Protein AF-A0A449B5V3-F1 (afdb_monomer)

Foldseek 3Di:
DDDPPPQWDQDQPPPDDDDDTATETDGPDPPDDQDPVNVCVVCVPFKDWAFQDLEAQLLGDDPVRIDIGGNHPYPQKDKDKDWDNQLVCCVVCVVVVDDSLRQLVLSLQQWTKMKIWIWGDDPPDIDIDIDIDIYHRYDHLVRLQVPQDQDDDDDDPPCVDDDFDFDDCPPDDDQDQFPGFTDCVPPPQDPDQFKGWDWPDTHQQQQKTWIWIWGASHPSCNVPRIDTHDDPDTDIGHDPFRHDFVVSVVVPPFKDKDKDFQQCQQPVCNPHDQAAAQQVVQDQVSRLRGIWIAFIQGPVFRDGHGDDPVRTRQFFPFFPDWDGDRQQQKIKTWTWTFTFDPPDDDGDDVPDDDDTDTDIDTDIDIDHNHHNNPPPPPPVPPVPPFPPQEDADDDPLVLQVVVQVVFAAAAPPVQKDFPPQFDQQQAAPCLCLWQAQCVVTIDGRLVVVLVVSCVVVVVCNVQSVQWDKDWPSQAFDQAQQANQKIWTWIWTWGAQDVVLQWIAIFIGTHIDGNGRPNPDDVVNVVQVVLLVVLVVVCVVVPKDWDADAQSLCCSLPVVPFQQLGAQVSQCSGTPTDDDPVSVVSQVVCCVPFNKDKDWGFQDKAADLDAQKIKTKIKIKIAGCPVVLVVVLVVVCVVPVPDDDDPVRSCVVCQQAGSGMHIDIDIDMDRCPPHSCRVVVRQSNVLVQKDKAFASADLQQAFCVPDDCVRIHIHDHPQFPHKHFPDKDRPGRFKIKTWMWTAGPPPRRIDIHIHIDGPADFFDFAFPVLCSQQSQAFEEAAAQQECVCQVLDDPVSCVSRVHQWYKYQQQHFYHHDADPRFHRFKRFQFMWIHGDFFGFTWDRAWWWKAWKKAKFFPVPLPQLADAQFIKIKIKDALVRAPGRNRLCCVQAPQFRIKIKMKTQFADPCLQVPPLQQKHKDWDWDADPVRTIMIMIIIWHQDPVVRDTAGRHPVRTRTDHGGRGNTTWHCSSNHRNHRTTITIWMATQGQWDARSSRHIHGAQARLVVLSVQAGVVDPRHDPCSRDDDGIDGDPVDPSNDDAEARFDASSYHSDGDDDPDDPRHYDMDNNNRSVVVCRHGVIDHPCSHHVSDDSSRIYRYPCVVSVVPD

Radius of gyration: 37.39 Å; Cα contacts (8 Å, |Δi|>4): 2235; chains: 1; bounding box: 112×77×118 Å

Secondary structure (DSSP, 8-state):
-------EEEEE-TTSSSS---EEEEESSTTPPPPHHHHHHHHTTSEEEEE--SSSBTTT--GGGEEEEE----TTEEEEEEEE--TT-THHHHTTT--HHHHHHHHHTTEEEEEEEEEEE-SS-EEEEEEEEEEE-SBPHHHHHHTS-S---------TT-PPP--S-GGG--S-GGG-----TT---EEETTEEEEEEEEETTTTEEEEEEEEES-TTTTTTSEEE---SS-EEEE-SS-PPPHHHHHHSTTEE--EEE-GGG-TTTTT--GGGS-GGGS-HHHHHTTEEE--EEETTT--EEPPPHHHHSS-EEEEEEEEEETTTTEEEEEEEEEEE--SS----BTTB--PPPEEEEEEEEEE--STT--S------------TTEES---HHHHHHHHHHHHTT-B-TTTEEEPTT--TTTS-HHHHHSTTHHHHHEEE-HHHHHHHHHHHSGGGHHHHHH-EEEE-GGG-EEETTEEEEEEEEEEEEEEEETTTTEEEEEEEEEEEETTT--SS-HHHHHHHHHHHHHHHHHHHSPPEEEEPPHHHHHHHHTT--GGGS-HHHHHHHEEEE--HHHHHHHHHHHHHH-EEEEEEEEEEEE-SSTTEEEEEEEEEEEE-HHHHHHHHHHHHHH-TT----HHHHHHHHTTB-SSEEEEEEEEEEE-TTSTTHHHHHHHHHHHHPEEEETTS-TTT--GGG--GGGEEEEPPTTEEEEEEEEEEEEETTEEEEEEEEEETTT--EEEEEEEEES-S---SB-HHHHHHT---EEEE-TT-BTTTGGG--THHHHHHT-S-EEE-TTEEEBTT-SSSPPP-EEE-SEEEE--TTPEEE-SSSEEEEEEEEEEETT-TT-TT----EEEEEEEETTTS---HHHHHHHHTT-SEEEEEEEEE-HHHHHT-TTTTEEEEEEEEE-TTS-EEEEEEEEEEETTTTEEEE--SSSPEEE-TT-EEEEB--STTTTTSPSEEEEEEEE--SEEE-TTS-EEE-SS-HHHHHTT--TTSTT--GGGGPPP-EEEPTT--TTSSSPBPPPB-TTT--B---SS--PPBP------HHHHHHHH-EE-THHHH-SS-TT--EEEHHHHTTTT-

Solvent-accessible surface area (backbone atoms only — not comparable to full-atom values): 61547 Å² total; per-residue (Å²): 143,78,90,78,81,79,68,65,52,80,45,62,58,77,86,69,76,98,69,82,80,38,58,44,91,49,61,83,51,100,79,63,78,88,49,70,68,58,53,51,65,69,48,72,83,32,58,48,76,44,50,72,46,64,88,34,36,25,47,63,60,51,64,86,33,50,46,76,47,72,71,58,80,42,85,42,55,48,79,46,79,44,68,59,52,62,77,90,51,53,67,72,44,49,77,70,78,43,53,72,64,60,53,50,54,37,24,45,64,4,20,33,43,32,39,36,38,42,34,42,48,60,101,86,52,75,47,72,52,78,45,78,44,76,42,65,44,29,24,26,48,72,61,42,54,69,68,52,72,92,80,72,93,82,76,81,79,87,62,92,79,73,81,74,51,75,86,75,70,85,89,74,70,84,76,69,64,86,81,45,56,66,45,60,90,82,62,86,60,62,84,51,89,44,31,37,60,45,80,78,40,64,38,42,77,70,24,41,34,34,32,44,51,30,38,28,74,36,79,75,24,52,91,81,41,65,45,77,58,92,60,102,63,70,50,71,48,75,52,87,88,63,61,76,45,62,56,68,49,56,70,28,94,44,39,46,68,47,76,42,78,44,38,66,67,20,90,92,40,41,91,52,61,60,55,77,33,43,31,75,74,60,45,71,72,51,44,62,56,15,49,32,44,48,45,34,27,30,69,84,68,66,46,76,44,75,62,60,69,78,65,23,72,64,34,74,69,43,78,77,45,79,49,61,35,50,79,53,4,29,31,40,36,34,29,30,31,41,40,59,36,79,83,75,85,51,69,75,57,105,82,54,86,52,81,79,54,64,42,77,46,76,48,75,44,77,44,70,53,20,26,59,35,70,62,68,79,74,62,88,64,78,62,66,79,67,48,93,43,56,38,88,69,78,45,68,71,56,51,47,50,50,50,35,76,75,41,51,69,32,80,39,60,88,33,51,48,65,46,97,66,48,41,58,42,62,16,38,45,68,25,48,61,28,48,43,29,50,81,75,47,43,46,77,40,63,65,60,51,47,53,52,50,31,70,78,41,55,97,41,42,72,61,55,70,63,43,44,80,44,73,45,65,32,52,43,41,65,35,82,38,28,66,52,27,29,34,48,33,33,33,46,34,41,79,76,35,82,93,76,48,29,26,36,50,44,73,28,37,22,23,33,73,50,52,24,52,61,72,82,48,66,67,59,55,52,52,50,52,53,46,52,50,52,54,51,51,40,70,75,53,68,74,46,69,45,72,29,47,51,66,60,37,57,74,68,37,79,93,53,56,77,89,38,47,18,52,73,51,41,38,63,44,38,33,73,44,78,54,70,66,57,52,51,51,49,50,48,43,27,73,77,55,36,35,50,72,39,75,44,40,68,46,74,45,69,47,85,54,85,54,34,30,36,37,32,32,36,44,21,41,26,53,28,52,66,60,49,53,52,52,50,52,55,48,30,72,79,37,77,83,64,79,73,55,72,66,56,47,54,64,72,46,66,49,54,37,93,42,44,41,54,50,78,45,81,43,82,44,76,40,67,94,42,42,44,29,74,60,54,47,36,51,40,57,35,68,55,49,45,82,34,47,67,98,57,45,63,59,60,46,54,36,78,72,66,54,72,90,44,40,36,34,26,64,41,86,58,38,72,40,58,39,84,74,49,73,45,69,75,41,53,45,26,34,37,39,32,35,39,35,24,33,53,86,78,60,50,67,46,76,38,62,32,81,47,55,72,70,67,62,34,45,58,40,48,66,69,60,47,65,71,20,50,49,29,41,32,47,39,58,42,64,42,27,46,80,48,35,79,75,58,61,77,64,59,28,68,76,68,71,17,63,32,34,30,32,40,57,75,30,56,30,11,57,94,29,87,62,103,23,68,39,51,29,36,27,54,19,31,35,37,36,34,61,62,61,43,54,27,21,30,58,46,56,34,30,35,32,34,40,39,34,75,43,52,72,86,56,84,83,55,66,60,74,40,61,30,21,33,37,22,32,41,30,48,49,85,80,48,74,60,48,56,24,54,42,52,75,72,36,49,83,25,66,34,36,37,46,19,38,30,12,21,26,58,70,61,31,45,59,31,72,82,67,61,41,42,70,50,79,44,82,44,67,50,101,84,67,51,46,30,42,38,38,34,38,21,36,72,37,81,91,75,73,42,74,40,67,33,16,74,91,46,49,45,77,48,49,52,69,39,60,68,37,23,23,5,46,38,75,26,38,28,38,37,73,27,26,38,38,31,23,29,31,36,60,29,61,54,40,73,45,92,48,70,31,25,39,75,41,81,48,56,59,68,70,40,36,75,41,34,41,89,92,43,100,78,45,35,79,66,25,58,60,60,69,56,65,45,73,58,91,86,67,56,55,88,56,88,68,70,44,72,46,50,50,41,60,44,56,25,45,69,56,77,71,93,72,73,90,70,52,58,44,55,60,58,56,59,35,55,64,62,47,30,51,39,50,32,43,45,72,44,41,76,48,42,54,59,54,57,77,71,28,41,28,34,45,49,41,70,75,68,55,70,86,118

Mean predicted aligned error: 16.83 Å

Sequence (1108 aa):
MKKIFFKKFLIPTTFLTGISTSMVLASCTANDSISQSDVENFVANKYSLTITSTNKSAFDLESSDITLTNNTNETKLSFESTLLNDLENPNAFISSGYSLDAVTNKMLAGEVLVKVKITFKDSKQTLSYDKYLFVKGALNYERALEQISDKIDFELPNLANVTLPLEKNISKYNHDLGDLKYNLNSLNLQLNNNTKFIVKTNNALTGIVKLVPIRYFSSKSQKFLYKELPLDQELVLHQQQFIPTLDVVLDTKQYLAPLRVDLSQNTKFANRSLSELNPSELKFEDLQNSLYLGDLIDLKTNQSITLPEFYKHNIIESINSIQTNDNDGQMVVNLTLRLPHLDNVQYFSTQGLTNYESQRVKTQLILGGFKNDKSSIVANNDIPQEANNIVTTTSSSNVLNDILEAFDYTSSSEFFTFKDQVNIQNLAFRDFANNNYIKQHTTFNEVALKDLLKTKFNNYASLINSLKVRIRYHDIRQREGNKNQTIIPIDLVHVIDSNKYLYEFRTVNFVVDNLGLNTNNDKWIQLSSSLDNLINDIKQNPLNVTLANKFLTASVVQNTPVEQLSVSQLNKLFKVSLSEELKNQLNTLWEENKYISNIFVSKVRFDANVHKLKATIRVALSDNANEYNQLIKQIQKEDPQASLTLVQAQEKLQNTSRSNLGKDIEITLNYANSGLENYLLNEQLASLVKVNIAHTNEAHYNFEKFNLADFTFTKPNNFSYLQLVSHKVIDAKNVDFTFKAIDATNQKEYQFTKHFGLGHFSNIFEEEFTKNNINSYNFIAGPLTKQNLSKVNAQIFSLYGSNLLTGGYDELRGFYASSPSFPYQLHLGEDYLAPNKTAIVAPYDGEILGIVYHDNVSKANDIAEGVGTTLLMRVKVEDMNLSPKDKELYFKDSLYAYIGVIHLDQEQTFNNKALNISSKEIEQTDSKGNKTIDVYATKFDAQLNDYVAITPDNPLKVTKNQIIAYIGDTHENGGWMSHAHVSVIVSGERNWNENGFWAPKRDYYESRLKTYNPDSPRFNWSGIRVPGVAFNSGDLSKQRNLQAPKVDPQSGKVIIPKEDSDTLYSFTIFPIEAQEMRNGLRNPNILFKLRTKETYAFDISELFKINN

InterPro domains:
  IPR011055 Duplicated hybrid motif [G3DSA:2.70.70.10] (808-998)

pLDDT: mean 80.78, std 15.14, range [29.03, 98.19]

Nearest PDB structures (foldseek):
  2qep-assembly1_A  TM=8.856E-01  e=2.430E-01  Homo sapiens
  1of5-assembly1_B  TM=2.640E-01  e=4.849E+00  Saccharomyces cerevisiae
  3grd-assembly1_B  TM=3.374E-01  e=8.824E+00  Bacillus cereus ATCC 10987
  4wwu-assembly1_L  TM=2.320E-01  e=4.119E+00  Saccharomyces cerevisiae S288C
  6i1x-assembly1_A  TM=9.582E-02  e=6.028E+00  Aeromonas hydrophila

Structure (mmCIF, N/CA/C/O backbone):
data_AF-A0A449B5V3-F1
#
_entry.id   AF-A0A449B5V3-F1
#
loop_
_atom_site.group_PDB
_atom_site.id
_atom_site.type_symbol
_atom_site.label_atom_id
_atom_site.label_alt_id
_atom_site.label_comp_id
_atom_site.label_asym_id
_atom_site.label_entity_id
_atom_site.label_seq_id
_atom_site.pdbx_PDB_ins_code
_atom_site.Cartn_x
_atom_site.Cartn_y
_atom_site.Cartn_z
_atom_site.occupancy
_atom_site.B_iso_or_equiv
_atom_site.auth_seq_id
_atom_site.auth_comp_id
_atom_site.auth_asym_id
_atom_site.auth_atom_id
_atom_site.pdbx_PDB_model_num
ATOM 1 N N . MET A 1 1 ? -4.974 14.255 -59.040 1.00 37.28 1 MET A N 1
ATOM 2 C CA . MET A 1 1 ? -6.378 13.796 -59.145 1.00 37.28 1 MET A CA 1
ATOM 3 C C . MET A 1 1 ? -6.496 12.411 -58.500 1.00 37.28 1 MET A C 1
ATOM 5 O O . MET A 1 1 ? -6.224 11.415 -59.151 1.00 37.28 1 MET A O 1
ATOM 9 N N . LYS A 1 2 ? -6.816 12.342 -57.200 1.00 29.03 2 LYS A N 1
ATOM 10 C CA . LYS A 1 2 ? -7.175 11.103 -56.482 1.00 29.03 2 LYS A CA 1
ATOM 11 C C . LYS A 1 2 ? -8.637 11.257 -56.056 1.00 29.03 2 LYS A C 1
ATOM 13 O O . LYS A 1 2 ? -8.958 12.208 -55.351 1.00 29.03 2 LYS A O 1
ATOM 18 N N . LYS A 1 3 ? -9.518 10.377 -56.540 1.00 34.03 3 LYS A N 1
ATOM 19 C CA . LYS A 1 3 ? -10.930 10.308 -56.135 1.00 34.03 3 LYS A CA 1
ATOM 20 C C . LYS A 1 3 ? -10.995 9.850 -54.675 1.00 34.03 3 LYS A C 1
ATOM 22 O O . LYS A 1 3 ? -10.916 8.656 -54.409 1.00 34.03 3 LYS A O 1
ATOM 27 N N . ILE A 1 4 ? -11.130 10.790 -53.744 1.00 31.34 4 ILE A N 1
ATOM 28 C CA . ILE A 1 4 ? -11.584 10.490 -52.385 1.00 31.34 4 ILE A CA 1
ATOM 29 C C . ILE A 1 4 ? -13.108 10.376 -52.469 1.00 31.34 4 ILE A C 1
ATOM 31 O O . ILE A 1 4 ? -13.810 11.379 -52.568 1.00 31.34 4 ILE A O 1
ATOM 35 N N . PHE A 1 5 ? -13.621 9.147 -52.510 1.00 37.16 5 PHE A N 1
ATOM 36 C CA . PHE A 1 5 ? -15.047 8.887 -52.327 1.00 37.16 5 PHE A CA 1
ATOM 37 C C . PHE A 1 5 ? -15.376 9.061 -50.837 1.00 37.16 5 PHE A C 1
ATOM 39 O O . PHE A 1 5 ? -15.235 8.127 -50.053 1.00 37.16 5 PHE A O 1
ATOM 46 N N . PHE A 1 6 ? -15.819 10.252 -50.436 1.00 38.78 6 PHE A N 1
ATOM 47 C CA . PHE A 1 6 ? -16.549 10.419 -49.178 1.00 38.78 6 PHE A CA 1
ATOM 48 C C . PHE A 1 6 ? -17.930 9.764 -49.351 1.00 38.78 6 PHE A C 1
ATOM 50 O O . PHE A 1 6 ? -18.774 10.282 -50.077 1.00 38.78 6 PHE A O 1
ATOM 57 N N . LYS A 1 7 ? -18.138 8.575 -48.765 1.00 47.72 7 LYS A N 1
ATOM 58 C CA . LYS A 1 7 ? -19.379 7.783 -48.929 1.00 47.72 7 LYS A CA 1
ATOM 59 C C . LYS A 1 7 ? -20.503 8.133 -47.936 1.00 47.72 7 LYS A C 1
ATOM 61 O O . LYS A 1 7 ? -21.644 7.752 -48.177 1.00 47.72 7 LYS A O 1
ATOM 66 N N . LYS A 1 8 ? -20.219 8.864 -46.851 1.00 53.91 8 LYS A N 1
ATOM 67 C CA . LYS A 1 8 ? -21.196 9.290 -45.829 1.00 53.91 8 LYS A CA 1
ATOM 68 C C . LYS A 1 8 ? -20.857 10.722 -45.396 1.00 53.91 8 LYS A C 1
ATOM 70 O O . LYS A 1 8 ? -19.706 10.976 -45.049 1.00 53.91 8 LYS A O 1
ATOM 75 N N . PHE A 1 9 ? -21.810 11.654 -45.448 1.00 54.75 9 PHE A N 1
ATOM 76 C CA . PHE A 1 9 ? -21.589 13.055 -45.059 1.00 54.75 9 PHE A CA 1
ATOM 77 C C . PHE A 1 9 ? -22.402 13.419 -43.811 1.00 54.75 9 PHE A C 1
ATOM 79 O O . PHE A 1 9 ? -23.569 13.052 -43.702 1.00 54.75 9 PHE A O 1
ATOM 86 N N . LEU A 1 10 ? -21.794 14.215 -42.926 1.00 46.81 10 LEU A N 1
ATOM 87 C CA . LEU A 1 10 ? -22.491 15.131 -42.022 1.00 46.81 10 LEU A CA 1
ATOM 88 C C . LEU A 1 10 ? -22.611 16.461 -42.763 1.00 46.81 10 LEU A C 1
ATOM 90 O O . LEU A 1 10 ? -21.631 17.196 -42.859 1.00 46.81 10 LEU A O 1
ATOM 94 N N . ILE A 1 11 ? -23.767 16.743 -43.360 1.00 48.16 11 ILE A N 1
ATOM 95 C CA . ILE A 1 11 ? -23.963 17.995 -44.101 1.00 48.16 11 ILE A CA 1
ATOM 96 C C . ILE A 1 11 ? -24.523 19.038 -43.127 1.00 48.16 11 ILE A C 1
ATOM 98 O O . ILE A 1 11 ? -25.638 18.837 -42.641 1.00 48.16 11 ILE A O 1
ATOM 102 N N . PRO A 1 12 ? -23.810 20.141 -42.830 1.00 46.12 12 PRO A N 1
ATOM 103 C CA . PRO A 1 12 ? -24.431 21.306 -42.216 1.00 46.12 12 PRO A CA 1
ATOM 104 C C . PRO A 1 12 ? -25.366 21.953 -43.247 1.00 46.12 12 PRO A C 1
ATOM 106 O O . PRO A 1 12 ? -24.940 22.281 -44.351 1.00 46.12 12 PRO A O 1
ATOM 109 N N . THR A 1 13 ? -26.641 22.151 -42.913 1.00 47.38 13 THR A N 1
ATOM 110 C CA . THR A 1 13 ? -27.668 22.713 -43.819 1.00 47.38 13 THR A CA 1
ATOM 111 C C . THR A 1 13 ? -27.446 24.173 -44.245 1.00 47.38 13 THR A C 1
ATOM 113 O O . THR A 1 13 ? -28.292 24.761 -44.918 1.00 47.38 13 THR A O 1
ATOM 116 N N . THR A 1 14 ? -26.317 24.793 -43.908 1.00 46.25 14 THR A N 1
ATOM 117 C CA . THR A 1 14 ? -26.014 26.184 -44.253 1.00 46.25 14 THR A CA 1
ATOM 118 C C . THR A 1 14 ? -25.574 26.320 -45.707 1.00 46.25 14 THR A C 1
ATOM 120 O O . THR A 1 14 ? -24.391 26.481 -45.991 1.00 46.25 14 THR A O 1
ATOM 123 N N . PHE A 1 15 ? -26.534 26.303 -46.630 1.00 45.00 15 PHE A N 1
ATOM 124 C CA . PHE A 1 15 ? -26.387 27.028 -47.897 1.00 45.00 15 PHE A CA 1
ATOM 125 C C . PHE A 1 15 ? -27.580 27.916 -48.262 1.00 45.00 15 PHE A C 1
ATOM 127 O O . PHE A 1 15 ? -27.469 28.715 -49.184 1.00 45.00 15 PHE A O 1
ATOM 134 N N . LEU A 1 16 ? -28.683 27.886 -47.509 1.00 42.97 16 LEU A N 1
ATOM 135 C CA . LEU A 1 16 ? -29.800 28.816 -47.675 1.00 42.97 16 LEU A CA 1
ATOM 136 C C . LEU A 1 16 ? -30.355 29.136 -46.272 1.00 42.97 16 LEU A C 1
ATOM 138 O O . LEU A 1 16 ? -30.682 28.221 -45.533 1.00 42.97 16 LEU A O 1
ATOM 142 N N . THR A 1 17 ? -30.411 30.420 -45.901 1.00 44.06 17 THR A N 1
ATOM 143 C CA . THR A 1 17 ? -31.081 30.985 -44.699 1.00 44.06 17 THR A CA 1
ATOM 144 C C . THR A 1 17 ? -30.425 30.814 -43.308 1.00 44.06 17 THR A C 1
ATOM 146 O O . THR A 1 17 ? -31.030 30.275 -42.394 1.00 44.06 17 THR A O 1
ATOM 149 N N . GLY A 1 18 ? -29.205 31.326 -43.115 1.00 46.41 18 GLY A N 1
ATOM 150 C CA . GLY A 1 18 ? -28.730 32.099 -41.939 1.00 46.41 18 GLY A CA 1
ATOM 151 C C . GLY A 1 18 ? -29.026 31.773 -40.452 1.00 46.41 18 GLY A C 1
ATOM 152 O O . GLY A 1 18 ? -28.534 32.541 -39.632 1.00 46.41 18 GLY A O 1
ATOM 153 N N . ILE A 1 19 ? -29.760 30.735 -40.029 1.00 47.81 19 ILE A N 1
ATOM 154 C CA . ILE A 1 19 ? -30.033 30.478 -38.595 1.00 47.81 19 ILE A CA 1
ATOM 155 C C . ILE A 1 19 ? -30.004 28.966 -38.280 1.00 47.81 19 ILE A C 1
ATOM 157 O O . ILE A 1 19 ? -30.803 28.194 -38.798 1.00 47.81 19 ILE A O 1
ATOM 161 N N . SER A 1 20 ? -29.095 28.571 -37.376 1.00 43.19 20 SER A N 1
ATOM 162 C CA . SER A 1 20 ? -28.817 27.217 -36.838 1.00 43.19 20 SER A CA 1
ATOM 163 C C . SER A 1 20 ? -28.319 26.142 -37.833 1.00 43.19 20 SER A C 1
ATOM 165 O O . SER A 1 20 ? -28.941 25.841 -38.848 1.00 43.19 20 SER A O 1
ATOM 167 N N . THR A 1 21 ? -27.166 25.533 -37.531 1.00 44.47 21 THR A N 1
ATOM 168 C CA . THR A 1 21 ? -26.561 24.426 -38.291 1.00 44.47 21 THR A CA 1
ATOM 169 C C . THR A 1 21 ? -27.196 23.087 -37.906 1.00 44.47 21 THR A C 1
ATOM 171 O O . THR A 1 21 ? -26.786 22.435 -36.945 1.00 44.47 21 THR A O 1
ATOM 174 N N . SER A 1 22 ? -28.179 22.633 -38.681 1.00 48.78 22 SER A N 1
ATOM 175 C CA . SER A 1 22 ? -28.678 21.255 -38.609 1.00 48.78 22 SER A CA 1
ATOM 176 C C . SER A 1 22 ? -27.689 20.333 -39.331 1.00 48.78 22 SER A C 1
ATOM 178 O O . SER A 1 22 ? -27.392 20.559 -40.503 1.00 48.78 22 SER A O 1
ATOM 180 N N . MET A 1 23 ? -27.160 19.307 -38.658 1.00 55.28 23 MET A N 1
ATOM 181 C CA . MET A 1 23 ? -26.446 18.211 -39.327 1.00 55.28 23 MET A CA 1
ATOM 182 C C . MET A 1 23 ? -27.439 17.092 -39.637 1.00 55.28 23 MET A C 1
ATOM 184 O O . MET A 1 23 ? -28.137 16.647 -38.730 1.00 55.28 23 MET A O 1
ATOM 188 N N . VAL A 1 24 ? -27.497 16.651 -40.895 1.00 59.09 24 VAL A N 1
ATOM 189 C CA . VAL A 1 24 ? -28.348 15.532 -41.337 1.00 59.09 24 VAL A CA 1
ATOM 190 C C . VAL A 1 24 ? -27.486 14.293 -41.564 1.00 59.09 24 VAL A C 1
ATOM 192 O O . VAL A 1 24 ? -26.446 14.383 -42.222 1.00 59.09 24 VAL A O 1
ATOM 195 N N . LEU A 1 25 ? -27.923 13.138 -41.054 1.00 64.19 25 LEU A N 1
ATOM 196 C CA . LEU A 1 25 ? -27.284 11.846 -41.324 1.00 64.19 25 LEU A CA 1
ATOM 197 C C . LEU A 1 25 ? -27.834 11.284 -42.652 1.00 64.19 25 LEU A C 1
ATOM 199 O O . LEU A 1 25 ? -29.000 10.882 -42.738 1.00 64.19 25 LEU A O 1
ATOM 203 N N . ALA A 1 26 ? -27.022 11.285 -43.718 1.00 61.06 26 ALA A N 1
ATOM 204 C CA . ALA A 1 26 ? -27.436 10.829 -45.050 1.00 61.06 26 ALA A CA 1
ATOM 205 C C . ALA A 1 26 ? -26.394 9.926 -45.738 1.00 61.06 26 ALA A C 1
ATOM 207 O O . ALA A 1 26 ? -25.187 10.160 -45.667 1.00 61.06 26 ALA A O 1
ATOM 208 N N . SER A 1 27 ? -26.889 8.907 -46.449 1.00 56.78 27 SER A N 1
ATOM 209 C CA . SER A 1 27 ? -26.115 8.041 -47.349 1.00 56.78 27 SER A CA 1
ATOM 210 C C . SER A 1 27 ? -26.327 8.493 -48.799 1.00 56.78 27 SER A C 1
ATOM 212 O O . SER A 1 27 ? -27.468 8.687 -49.222 1.00 56.78 27 SER A O 1
ATOM 214 N N . CYS A 1 28 ? -25.247 8.687 -49.564 1.00 46.19 28 CYS A N 1
ATOM 215 C CA . CYS A 1 28 ? -25.304 9.220 -50.936 1.00 46.19 28 CYS A CA 1
ATOM 216 C C . CYS A 1 28 ? -25.503 8.149 -52.023 1.00 46.19 28 CYS A C 1
ATOM 218 O O . CYS A 1 28 ? -25.538 8.488 -53.206 1.00 46.19 28 CYS A O 1
ATOM 220 N N . THR A 1 29 ? -25.628 6.868 -51.665 1.00 52.12 29 THR A N 1
ATOM 221 C CA . THR A 1 29 ? -25.824 5.775 -52.629 1.00 52.12 29 THR A CA 1
ATOM 222 C C . THR A 1 29 ? -27.127 5.020 -52.349 1.00 52.12 29 THR A C 1
ATOM 224 O O . THR A 1 29 ? -27.574 4.864 -51.210 1.00 52.12 29 THR A O 1
ATOM 227 N N . ALA A 1 30 ? -27.777 4.526 -53.408 1.00 53.94 30 ALA A N 1
ATOM 228 C CA . ALA A 1 30 ? -29.014 3.754 -53.285 1.00 53.94 30 ALA A CA 1
ATOM 229 C C . ALA A 1 30 ? -28.833 2.438 -52.490 1.00 53.94 30 ALA A C 1
ATOM 231 O O . ALA A 1 30 ? -29.829 1.923 -51.986 1.00 53.94 30 ALA A O 1
ATOM 232 N N . ASN A 1 31 ? -27.595 1.972 -52.267 1.00 55.41 31 ASN A N 1
ATOM 233 C CA . ASN A 1 31 ? -27.301 0.644 -51.712 1.00 55.41 31 ASN A CA 1
ATOM 234 C C . ASN A 1 31 ? -26.553 0.618 -50.359 1.00 55.41 31 ASN A C 1
ATOM 236 O O . ASN A 1 31 ? -26.461 -0.460 -49.785 1.00 55.41 31 ASN A O 1
ATOM 240 N N . ASP A 1 32 ? -26.050 1.735 -49.816 1.00 62.53 32 ASP A N 1
ATOM 241 C CA . ASP A 1 32 ? -25.350 1.717 -48.515 1.00 62.53 32 ASP A CA 1
ATOM 242 C C . ASP A 1 32 ? -26.326 1.999 -47.350 1.00 62.53 32 ASP A C 1
ATOM 244 O O . ASP A 1 32 ? -26.923 3.082 -47.285 1.00 62.53 32 ASP A O 1
ATOM 248 N N . SER A 1 33 ? -26.483 1.038 -46.429 1.00 69.44 33 SER A N 1
ATOM 249 C CA . SER A 1 33 ? -27.275 1.160 -45.194 1.00 69.44 33 SER A CA 1
ATOM 250 C C . SER A 1 33 ? -26.499 1.890 -44.090 1.00 69.44 33 SER A C 1
ATOM 252 O O . SER A 1 33 ? -25.296 1.683 -43.912 1.00 69.44 33 SER A O 1
ATOM 254 N N . ILE A 1 34 ? -27.183 2.740 -43.319 1.00 75.75 34 ILE A N 1
ATOM 255 C CA . ILE A 1 34 ? -26.627 3.329 -42.089 1.00 75.75 34 ILE A CA 1
ATOM 256 C C . ILE A 1 34 ? -26.458 2.184 -41.072 1.00 75.75 34 ILE A C 1
ATOM 258 O O . ILE A 1 34 ? -27.329 1.332 -40.964 1.00 75.75 34 ILE A O 1
ATOM 262 N N . SER A 1 35 ? -25.337 2.082 -40.367 1.00 81.06 35 SER A N 1
ATOM 263 C CA . SER A 1 35 ? -25.157 1.050 -39.333 1.00 81.06 35 SER A CA 1
ATOM 264 C C . SER A 1 35 ? -25.567 1.580 -37.958 1.00 81.06 35 SER A C 1
ATOM 266 O O . SER A 1 35 ? -25.621 2.791 -37.750 1.00 81.06 35 SER A O 1
ATOM 268 N N . GLN A 1 36 ? -25.814 0.691 -36.994 1.00 79.94 36 GLN A N 1
ATOM 269 C CA . GLN A 1 36 ? -26.073 1.090 -35.605 1.00 79.94 36 GLN A CA 1
ATOM 270 C C . GLN A 1 36 ? -24.924 1.943 -35.033 1.00 79.94 36 GLN A C 1
ATOM 272 O O . GLN A 1 36 ? -25.183 2.980 -34.431 1.00 79.94 36 GLN A O 1
ATOM 277 N N . SER A 1 37 ? -23.667 1.575 -35.312 1.00 78.81 37 SER A N 1
ATOM 278 C CA . SER A 1 37 ? -22.485 2.333 -34.873 1.00 78.81 37 SER A CA 1
ATOM 279 C C . SER A 1 37 ? -22.436 3.755 -35.458 1.00 78.81 37 SER A C 1
ATOM 281 O O . SER A 1 37 ? -22.023 4.694 -34.779 1.00 78.81 37 SER A O 1
ATOM 283 N N . ASP A 1 38 ? -22.913 3.952 -36.695 1.00 79.88 38 ASP A N 1
ATOM 284 C CA . ASP A 1 38 ? -23.005 5.292 -37.295 1.00 79.88 38 ASP A CA 1
ATOM 285 C C . ASP A 1 38 ? -24.011 6.177 -36.536 1.00 79.88 38 ASP A C 1
ATOM 287 O O . ASP A 1 38 ? -23.750 7.360 -36.304 1.00 79.88 38 ASP A O 1
ATOM 291 N N . VAL A 1 39 ? -25.148 5.603 -36.125 1.00 80.38 39 VAL A N 1
ATOM 292 C CA . VAL A 1 39 ? -26.166 6.298 -35.320 1.00 80.38 39 VAL A CA 1
ATOM 293 C C . VAL A 1 39 ? -25.629 6.593 -33.916 1.00 80.38 39 VAL A C 1
ATOM 295 O O . VAL A 1 39 ? -25.764 7.717 -33.438 1.00 80.38 39 VAL A O 1
ATOM 298 N N . GLU A 1 40 ? -24.955 5.630 -33.282 1.00 80.81 40 GLU A N 1
ATOM 299 C CA . GLU A 1 40 ? -24.332 5.792 -31.961 1.00 80.81 40 GLU A CA 1
ATOM 300 C C . GLU A 1 40 ? -23.320 6.940 -31.927 1.00 80.81 40 GLU A C 1
ATOM 302 O O . GLU A 1 40 ? -23.397 7.808 -31.052 1.00 80.81 40 GLU A O 1
ATOM 307 N N . ASN A 1 41 ? -22.428 6.996 -32.919 1.00 78.38 41 ASN A N 1
ATOM 308 C CA . ASN A 1 41 ? -21.433 8.059 -33.046 1.00 78.38 41 ASN A CA 1
ATOM 309 C C . ASN A 1 41 ? -22.077 9.429 -33.304 1.00 78.38 41 ASN A C 1
ATOM 311 O O . ASN A 1 41 ? -21.640 10.434 -32.743 1.00 78.38 41 ASN A O 1
ATOM 315 N N . PHE A 1 42 ? -23.136 9.485 -34.119 1.00 80.00 42 PHE A N 1
ATOM 316 C CA . PHE A 1 42 ? -23.853 10.731 -34.403 1.00 80.00 42 PHE A CA 1
ATOM 317 C C . PHE A 1 42 ? -24.551 11.303 -33.162 1.00 80.00 42 PHE A C 1
ATOM 319 O O . PHE A 1 42 ? -24.571 12.515 -32.941 1.00 80.00 42 PHE A O 1
ATOM 326 N N . VAL A 1 43 ? -25.106 10.425 -32.330 1.00 81.50 43 VAL A N 1
ATOM 327 C CA . VAL A 1 43 ? -25.937 10.789 -31.182 1.00 81.50 43 VAL A CA 1
ATOM 328 C C . VAL A 1 43 ? -25.108 11.093 -29.919 1.00 81.50 43 VAL A C 1
ATOM 330 O O . VAL A 1 43 ? -25.636 11.668 -28.964 1.00 81.50 43 VAL A O 1
ATOM 333 N N . ALA A 1 44 ? -23.801 10.795 -29.922 1.00 71.19 44 ALA A N 1
ATOM 334 C CA . ALA A 1 44 ? -22.918 10.746 -28.749 1.00 71.19 44 ALA A CA 1
ATOM 335 C C . ALA A 1 44 ? -22.876 11.993 -27.838 1.00 71.19 44 ALA A C 1
ATOM 337 O O . ALA A 1 44 ? -22.454 11.858 -26.697 1.00 71.19 44 ALA A O 1
ATOM 338 N N . ASN A 1 45 ? -23.352 13.165 -28.269 1.00 66.69 45 ASN A N 1
ATOM 339 C CA . ASN A 1 45 ? -23.478 14.379 -27.441 1.00 66.69 45 ASN A CA 1
ATOM 340 C C . ASN A 1 45 ? -24.693 15.236 -27.840 1.00 66.69 45 ASN A C 1
ATOM 342 O O . ASN A 1 45 ? -24.656 16.466 -27.795 1.00 66.69 45 ASN A O 1
ATOM 346 N N . LYS A 1 46 ? -25.748 14.598 -28.349 1.00 79.38 46 LYS A N 1
ATOM 347 C CA . LYS A 1 46 ? -26.850 15.285 -29.034 1.00 79.38 46 LYS A CA 1
ATOM 348 C C . LYS A 1 46 ? -28.200 15.200 -28.327 1.00 79.38 46 LYS A C 1
ATOM 350 O O . LYS A 1 46 ? -29.186 15.729 -28.827 1.00 79.38 46 LYS A O 1
ATOM 355 N N . TYR A 1 47 ? -28.235 14.602 -27.146 1.00 85.44 47 TYR A N 1
ATOM 356 C CA . TYR A 1 47 ? -29.366 14.665 -26.232 1.00 85.44 47 TYR A CA 1
ATOM 357 C C . TYR A 1 47 ? -28.856 14.858 -24.804 1.00 85.44 47 TYR A C 1
ATOM 359 O O . TYR A 1 47 ? -27.715 14.510 -24.496 1.00 85.44 47 TYR A O 1
ATOM 367 N N . SER A 1 48 ? -29.692 15.414 -23.937 1.00 86.25 48 SER A N 1
ATOM 368 C CA . SER A 1 48 ? -29.398 15.568 -22.512 1.00 86.25 48 SER A CA 1
ATOM 369 C C . SER A 1 48 ? -30.565 15.072 -21.673 1.00 86.25 48 SER A C 1
ATOM 371 O O . SER A 1 48 ? -31.721 15.281 -22.037 1.00 86.25 48 SER A O 1
ATOM 373 N N . LEU A 1 49 ? -30.251 14.439 -20.545 1.00 88.56 49 LEU A N 1
ATOM 374 C CA . LEU A 1 49 ? -31.219 14.058 -19.523 1.00 88.56 49 LEU A CA 1
ATOM 375 C C . LEU A 1 49 ? -31.033 14.949 -18.301 1.00 88.56 49 LEU A C 1
ATOM 377 O O . LEU A 1 49 ? -29.913 15.101 -17.812 1.00 88.56 49 LEU A O 1
ATOM 381 N N . THR A 1 50 ? -32.127 15.492 -17.788 1.00 89.75 50 THR A N 1
ATOM 382 C CA . THR A 1 50 ? -32.141 16.269 -16.545 1.00 89.75 50 THR A CA 1
ATOM 383 C C . THR A 1 50 ? -33.309 15.840 -15.675 1.00 89.75 50 THR A C 1
ATOM 385 O O . THR A 1 50 ? -34.402 15.602 -16.191 1.00 89.75 50 THR A O 1
ATOM 388 N N . ILE A 1 51 ? -33.091 15.780 -14.362 1.00 89.50 51 ILE A N 1
ATOM 389 C CA . ILE A 1 51 ? -34.166 15.608 -13.381 1.00 89.50 51 ILE A CA 1
ATOM 390 C C . ILE A 1 51 ? -34.756 16.987 -13.071 1.00 89.50 51 ILE A C 1
ATOM 392 O O . ILE A 1 51 ? -34.020 17.906 -12.714 1.00 89.50 51 ILE A O 1
ATOM 396 N N . THR A 1 52 ? -36.070 17.144 -13.216 1.00 86.25 52 THR A N 1
ATOM 397 C CA . THR A 1 52 ? -36.779 18.411 -12.958 1.00 86.25 52 THR A CA 1
ATOM 398 C C . THR A 1 52 ? -37.246 18.548 -11.511 1.00 86.25 52 THR A C 1
ATOM 400 O O . THR A 1 52 ? -37.387 19.665 -11.015 1.00 86.25 52 THR A O 1
ATOM 403 N N . SER A 1 53 ? -37.452 17.429 -10.813 1.00 81.38 53 SER A N 1
ATOM 404 C CA . SER A 1 53 ? -37.842 17.406 -9.402 1.00 81.38 53 SER A CA 1
ATOM 405 C C . SER A 1 53 ? -36.617 17.302 -8.491 1.00 81.38 53 SER A C 1
ATOM 407 O O . SER A 1 53 ? -35.990 16.252 -8.378 1.00 81.38 53 SER A O 1
ATOM 409 N N . THR A 1 54 ? -36.290 18.394 -7.799 1.00 77.38 54 THR A N 1
ATOM 410 C CA . THR A 1 54 ? -35.175 18.455 -6.833 1.00 77.38 54 THR A CA 1
ATOM 411 C C . THR A 1 54 ? -35.579 18.067 -5.406 1.00 77.38 54 THR A C 1
ATOM 413 O O . THR A 1 54 ? -34.734 18.030 -4.515 1.00 77.38 54 THR A O 1
ATOM 416 N N . ASN A 1 55 ? -36.865 17.782 -5.172 1.00 84.50 55 ASN A N 1
ATOM 417 C CA . ASN A 1 55 ? -37.448 17.462 -3.865 1.00 84.50 55 ASN A CA 1
ATOM 418 C C . ASN A 1 55 ? -37.915 16.002 -3.723 1.00 84.50 55 ASN A C 1
ATOM 420 O O . ASN A 1 55 ? -38.532 15.660 -2.719 1.00 84.50 55 ASN A O 1
ATOM 424 N N . LYS A 1 56 ? -37.640 15.144 -4.707 1.00 89.00 56 LYS A N 1
ATOM 425 C CA . LYS A 1 56 ? -37.909 13.702 -4.646 1.00 89.00 56 LYS A CA 1
ATOM 426 C C . LYS A 1 56 ? -36.603 12.932 -4.499 1.00 89.00 56 LYS A C 1
ATOM 428 O O . LYS A 1 56 ? -35.577 13.342 -5.042 1.00 89.00 56 LYS A O 1
ATOM 433 N N . SER A 1 57 ? -36.630 11.808 -3.786 1.00 89.88 57 SER A N 1
ATOM 434 C CA . SER A 1 57 ? -35.504 10.871 -3.799 1.00 89.88 57 SER A CA 1
ATOM 435 C C . SER A 1 57 ? -35.444 10.129 -5.135 1.00 89.88 57 SER A C 1
ATOM 437 O O . SER A 1 57 ? -36.439 10.060 -5.857 1.00 89.88 57 SER A O 1
ATOM 439 N N . ALA A 1 58 ? -34.304 9.513 -5.458 1.00 90.75 58 ALA A N 1
ATOM 440 C CA . ALA A 1 58 ? -34.172 8.729 -6.690 1.00 90.75 58 ALA A CA 1
ATOM 441 C C . ALA A 1 58 ? -35.198 7.574 -6.790 1.00 90.75 58 ALA A C 1
ATOM 443 O O . ALA A 1 58 ? -35.591 7.190 -7.892 1.00 90.75 58 ALA A O 1
ATOM 444 N N . PHE A 1 59 ? -35.671 7.057 -5.650 1.00 88.75 59 PHE A N 1
ATOM 445 C CA . PHE A 1 59 ? -36.675 5.988 -5.557 1.00 88.75 59 PHE A CA 1
ATOM 446 C C . PHE A 1 59 ? -38.097 6.470 -5.880 1.00 88.75 59 PHE A C 1
ATOM 448 O O . PHE A 1 59 ? -38.954 5.671 -6.249 1.00 88.75 59 PHE A O 1
ATOM 455 N N . ASP A 1 60 ? -38.343 7.775 -5.766 1.00 88.25 60 ASP A N 1
ATOM 456 C CA . ASP A 1 60 ? -39.686 8.363 -5.876 1.00 88.25 60 ASP A CA 1
ATOM 457 C C . ASP A 1 60 ? -39.892 9.148 -7.158 1.00 88.25 60 ASP A C 1
ATOM 459 O O . ASP A 1 60 ? -41.000 9.615 -7.424 1.00 88.25 60 ASP A O 1
ATOM 463 N N . LEU A 1 61 ? -38.829 9.297 -7.946 1.00 90.38 61 LEU A N 1
ATOM 464 C CA . LEU A 1 61 ? -38.925 9.883 -9.266 1.00 90.38 61 LEU A CA 1
ATOM 465 C C . LEU A 1 61 ? -39.923 9.100 -10.123 1.00 90.38 61 LEU A C 1
ATOM 467 O O . LEU A 1 61 ? -40.071 7.878 -10.045 1.00 90.38 61 LEU A O 1
ATOM 471 N N . GLU A 1 62 ? -40.614 9.835 -10.969 1.00 91.44 62 GLU A N 1
ATOM 472 C CA . GLU A 1 62 ? -41.521 9.327 -11.978 1.00 91.44 62 GLU A CA 1
ATOM 473 C C . GLU A 1 62 ? -40.957 9.666 -13.354 1.00 91.44 62 GLU A C 1
ATOM 475 O O . GLU A 1 62 ? -40.098 10.537 -13.500 1.00 91.44 62 GLU A O 1
ATOM 480 N N . SER A 1 63 ? -41.439 8.991 -14.399 1.00 87.94 63 SER A N 1
ATOM 481 C CA . SER A 1 63 ? -40.951 9.267 -15.759 1.00 87.94 63 SER A CA 1
ATOM 482 C C . SER A 1 63 ? -41.188 10.727 -16.177 1.00 87.94 63 SER A C 1
ATOM 484 O O . SER A 1 63 ? -40.416 11.260 -16.965 1.00 87.94 63 SER A O 1
ATOM 486 N N . SER A 1 64 ? -42.196 11.398 -15.606 1.00 90.19 64 SER A N 1
ATOM 487 C CA . SER A 1 64 ? -42.459 12.833 -15.790 1.00 90.19 64 SER A CA 1
ATOM 488 C C . SER A 1 64 ? -41.421 13.756 -15.143 1.00 90.19 64 SER A C 1
ATOM 490 O O . SER A 1 64 ? -41.332 14.919 -15.526 1.00 90.19 64 SER A O 1
ATOM 492 N N . ASP A 1 65 ? -40.636 13.264 -14.180 1.00 92.19 65 ASP A N 1
ATOM 493 C CA . ASP A 1 65 ? -39.560 14.032 -13.544 1.00 92.19 65 ASP A CA 1
ATOM 494 C C . ASP A 1 65 ? -38.262 14.000 -14.370 1.00 92.19 65 ASP A C 1
ATOM 496 O O . ASP A 1 65 ? -37.288 14.672 -14.029 1.00 92.19 65 ASP A O 1
ATOM 500 N N . ILE A 1 66 ? -38.231 13.222 -15.457 1.00 92.75 66 ILE A N 1
ATOM 501 C CA . ILE A 1 66 ? -37.107 13.137 -16.384 1.00 92.75 66 ILE A CA 1
ATOM 502 C C . ILE A 1 66 ? -37.437 13.943 -17.631 1.00 92.75 66 ILE A C 1
ATOM 504 O O . ILE A 1 66 ? -38.365 13.634 -18.373 1.00 92.75 66 ILE A O 1
ATOM 508 N N . THR A 1 67 ? -36.630 14.963 -17.898 1.00 91.38 67 THR A N 1
ATOM 509 C CA . THR A 1 67 ? -36.682 15.687 -19.166 1.00 91.38 67 THR A CA 1
ATOM 510 C C . THR A 1 67 ? -35.559 15.209 -20.066 1.00 91.38 67 THR A C 1
ATOM 512 O O . THR A 1 67 ? -34.381 15.290 -19.715 1.00 91.38 67 THR A O 1
ATOM 515 N N . LEU A 1 68 ? -35.948 14.706 -21.235 1.00 90.31 68 LEU A N 1
ATOM 516 C CA . LEU A 1 68 ? -35.058 14.328 -22.319 1.00 90.31 68 LEU A CA 1
ATOM 517 C C . LEU A 1 68 ? -35.100 15.420 -23.385 1.00 90.31 68 LEU A C 1
ATOM 519 O O . LEU A 1 68 ? -36.057 15.522 -24.150 1.00 90.31 68 LEU A O 1
ATOM 523 N N . THR A 1 69 ? -34.054 16.236 -23.442 1.00 87.69 69 THR A N 1
ATOM 524 C CA . THR A 1 69 ? -33.932 17.274 -24.466 1.00 87.69 69 THR A CA 1
ATOM 525 C C . THR A 1 69 ? -33.187 16.698 -25.658 1.00 87.69 69 THR A C 1
ATOM 527 O O . THR A 1 69 ? -32.008 16.352 -25.554 1.00 87.69 69 THR A O 1
ATOM 530 N N . ASN A 1 70 ? -33.871 16.591 -26.797 1.00 83.94 70 ASN A N 1
ATOM 531 C CA . ASN A 1 70 ? -33.226 16.305 -28.071 1.00 83.94 70 ASN A CA 1
ATOM 532 C C . ASN A 1 70 ? -32.590 17.598 -28.600 1.00 83.94 70 ASN A C 1
ATOM 534 O O . ASN A 1 70 ? -33.295 18.520 -28.998 1.00 83.94 70 ASN A O 1
ATOM 538 N N . ASN A 1 71 ? -31.260 17.655 -28.623 1.00 80.56 71 ASN A N 1
ATOM 539 C CA . ASN A 1 71 ? -30.498 18.795 -29.134 1.00 80.56 71 ASN A CA 1
ATOM 540 C C . ASN A 1 71 ? -30.152 18.624 -30.630 1.00 80.56 71 ASN A C 1
ATOM 542 O O . ASN A 1 71 ? -29.216 19.252 -31.134 1.00 80.56 71 ASN A O 1
ATOM 546 N N . THR A 1 72 ? -30.867 17.747 -31.345 1.00 75.44 72 THR A N 1
ATOM 547 C CA . THR A 1 72 ? -30.781 17.593 -32.804 1.00 75.44 72 THR A CA 1
ATOM 548 C C . THR A 1 72 ? -31.979 18.221 -33.503 1.00 75.44 72 THR A C 1
ATOM 550 O O . THR A 1 72 ? -33.108 18.130 -33.035 1.00 75.44 72 THR A O 1
ATOM 553 N N . ASN A 1 73 ? -31.732 18.753 -34.700 1.00 74.00 73 ASN A N 1
ATOM 554 C CA . ASN A 1 73 ? -32.775 19.075 -35.678 1.00 74.00 73 ASN A CA 1
ATOM 555 C C . ASN A 1 73 ? -33.076 17.871 -36.605 1.00 74.00 73 ASN A C 1
ATOM 557 O O . ASN A 1 73 ? -33.650 18.044 -37.680 1.00 74.00 73 ASN A O 1
ATOM 561 N N . GLU A 1 74 ? -32.633 16.658 -36.249 1.00 80.62 74 GLU A N 1
ATOM 562 C CA . GLU A 1 74 ? -32.742 15.471 -37.102 1.00 80.62 74 GLU A CA 1
ATOM 563 C C . GLU A 1 74 ? -34.086 14.770 -36.874 1.00 80.62 74 GLU A C 1
ATOM 565 O O . GLU A 1 74 ? -34.272 14.030 -35.911 1.00 80.62 74 GLU A O 1
ATOM 570 N N . THR A 1 75 ? -35.027 14.988 -37.794 1.00 80.31 75 THR A N 1
ATOM 571 C CA . THR A 1 75 ? -36.391 14.422 -37.742 1.00 80.31 75 THR A CA 1
ATOM 572 C C . THR A 1 75 ? -36.445 12.895 -37.822 1.00 80.31 75 THR A C 1
ATOM 574 O O . THR A 1 75 ? -37.458 12.298 -37.466 1.00 80.31 75 THR A O 1
ATOM 577 N N . LYS A 1 76 ? -35.366 12.250 -38.284 1.00 84.94 76 LYS A N 1
ATOM 578 C CA . LYS A 1 76 ? -35.256 10.787 -38.349 1.00 84.94 76 LYS A CA 1
ATOM 579 C C . LYS A 1 76 ? -34.880 10.147 -37.018 1.00 84.94 76 LYS A C 1
ATOM 581 O O . LYS A 1 76 ? -34.922 8.923 -36.920 1.00 84.94 76 LYS A O 1
ATOM 586 N N . LEU A 1 77 ? -34.488 10.939 -36.020 1.00 86.12 77 LEU A N 1
ATOM 587 C CA . LEU A 1 77 ? -34.176 10.457 -34.683 1.00 86.12 77 LEU A CA 1
ATOM 588 C C . LEU A 1 77 ? -35.335 10.706 -33.732 1.00 86.12 77 LEU A C 1
ATOM 590 O O . LEU A 1 77 ? -35.800 11.831 -33.566 1.00 86.12 77 LEU A O 1
ATOM 594 N N . SER A 1 78 ? -35.730 9.654 -33.031 1.00 88.69 78 SER A N 1
ATOM 595 C CA . SER A 1 78 ? -36.607 9.747 -31.873 1.00 88.69 78 SER A CA 1
ATOM 596 C C . SER A 1 78 ? -35.919 9.151 -30.657 1.00 88.69 78 SER A C 1
ATOM 598 O O . SER A 1 78 ? -35.273 8.102 -30.743 1.00 88.69 78 SER A O 1
ATOM 600 N N . PHE A 1 79 ? -36.104 9.811 -29.523 1.00 90.25 79 PHE A N 1
ATOM 601 C CA . PHE A 1 79 ? -35.586 9.385 -28.238 1.00 90.25 79 PHE A CA 1
ATOM 602 C C . PHE A 1 79 ? -36.755 9.081 -27.313 1.00 90.25 79 PHE A C 1
ATOM 604 O O . PHE A 1 79 ? -37.698 9.865 -27.226 1.00 90.25 79 PHE A O 1
ATOM 611 N N . GLU A 1 80 ? -36.672 7.964 -26.610 1.00 92.25 80 GLU A N 1
ATOM 612 C CA . GLU A 1 80 ? -37.632 7.576 -25.586 1.00 92.25 80 GLU A CA 1
ATOM 613 C C . GLU A 1 80 ? -36.849 7.232 -24.320 1.00 92.25 80 GLU A C 1
ATOM 615 O O . GLU A 1 80 ? -35.921 6.426 -24.361 1.00 92.25 80 GLU A O 1
ATOM 620 N N . SER A 1 81 ? -37.174 7.873 -23.200 1.00 91.62 81 SER A N 1
ATOM 621 C CA . SER A 1 81 ? -36.545 7.591 -21.910 1.00 91.62 81 SER A CA 1
ATOM 622 C C . SER A 1 81 ? -37.471 6.765 -21.028 1.00 91.62 81 SER A C 1
ATOM 624 O O . SER A 1 81 ? -38.637 7.111 -20.852 1.00 91.62 81 SER A O 1
ATOM 626 N N . THR A 1 82 ? -36.930 5.725 -20.410 1.00 92.69 82 THR A N 1
ATOM 627 C CA . THR A 1 82 ? -37.588 4.905 -19.395 1.00 92.69 82 THR A CA 1
ATOM 628 C C . THR A 1 82 ? -36.813 5.026 -18.091 1.00 92.69 82 THR A C 1
ATOM 630 O O . THR A 1 82 ? -35.613 4.747 -18.042 1.00 92.69 82 THR A O 1
ATOM 633 N N . LEU A 1 83 ? -37.498 5.443 -17.030 1.00 91.88 83 LEU A N 1
ATOM 634 C CA . LEU A 1 83 ? -36.934 5.488 -15.688 1.00 91.88 83 LEU A CA 1
ATOM 635 C C . LEU A 1 83 ? -36.841 4.072 -15.107 1.00 91.88 83 LEU A C 1
ATOM 637 O O . LEU A 1 83 ? -37.825 3.337 -15.127 1.00 91.88 83 LEU A O 1
ATOM 641 N N . LEU A 1 84 ? -35.673 3.696 -14.587 1.00 90.88 84 LEU A N 1
ATOM 642 C CA . LEU A 1 84 ? -35.413 2.383 -13.997 1.00 90.88 84 LEU A CA 1
ATOM 643 C C . LEU A 1 84 ? -35.093 2.530 -12.507 1.00 90.88 84 LEU A C 1
ATOM 645 O O . LEU A 1 84 ? -33.946 2.394 -12.089 1.00 90.88 84 LEU A O 1
ATOM 649 N N . ASN A 1 85 ? -36.113 2.845 -11.711 1.00 86.44 85 ASN A N 1
ATOM 650 C CA . ASN A 1 85 ? -35.984 3.059 -10.267 1.00 86.44 85 ASN A CA 1
ATOM 651 C C . ASN A 1 85 ? -36.818 2.096 -9.406 1.00 86.44 85 ASN A C 1
ATOM 653 O O . ASN A 1 85 ? -36.851 2.239 -8.185 1.00 86.44 85 ASN A O 1
ATOM 657 N N . ASP A 1 86 ? -37.462 1.105 -10.025 1.00 83.56 86 ASP A N 1
ATOM 658 C CA . ASP A 1 86 ? -38.158 0.031 -9.319 1.00 83.56 86 ASP A CA 1
ATOM 659 C C . ASP A 1 86 ? -37.187 -1.110 -8.984 1.00 83.56 86 ASP A C 1
ATOM 661 O O . ASP A 1 86 ? -36.898 -1.980 -9.808 1.00 83.56 86 ASP A O 1
ATOM 665 N N . LEU A 1 87 ? -36.668 -1.097 -7.756 1.00 79.38 87 LEU A N 1
ATOM 666 C CA . LEU A 1 87 ? -35.757 -2.131 -7.262 1.00 79.38 87 LEU A CA 1
ATOM 667 C C . LEU A 1 87 ? -36.456 -3.463 -6.948 1.00 79.38 87 LEU A C 1
ATOM 669 O O . LEU A 1 87 ? -35.768 -4.458 -6.724 1.00 79.38 87 LEU A O 1
ATOM 673 N N . GLU A 1 88 ? -37.792 -3.517 -6.935 1.00 75.94 88 GLU A N 1
ATOM 674 C CA . GLU A 1 88 ? -38.532 -4.768 -6.723 1.00 75.94 88 GLU A CA 1
ATOM 675 C C . GLU A 1 88 ? -38.567 -5.642 -7.985 1.00 75.94 88 GLU A C 1
ATOM 677 O O . GLU A 1 88 ? -38.801 -6.848 -7.892 1.00 75.94 88 GLU A O 1
ATOM 682 N N . ASN A 1 89 ? -38.245 -5.069 -9.150 1.00 77.94 89 ASN A N 1
ATOM 683 C CA . ASN A 1 89 ? -38.105 -5.785 -10.414 1.00 77.94 89 ASN A CA 1
ATOM 684 C C . ASN A 1 89 ? -36.666 -5.694 -10.965 1.00 77.94 89 ASN A C 1
ATOM 686 O O . ASN A 1 89 ? -36.401 -4.977 -11.939 1.00 77.94 89 ASN A O 1
ATOM 690 N N . PRO A 1 90 ? -35.711 -6.448 -10.386 1.00 73.88 90 PRO A N 1
ATOM 691 C CA . PRO A 1 90 ? -34.295 -6.295 -10.700 1.00 73.88 90 PRO A CA 1
ATOM 692 C C . PRO A 1 90 ? -33.913 -6.688 -12.128 1.00 73.88 90 PRO A C 1
ATOM 694 O O . PRO A 1 90 ? -32.873 -6.270 -12.639 1.00 73.88 90 PRO A O 1
ATOM 697 N N . ASN A 1 91 ? -34.780 -7.431 -12.817 1.00 77.81 91 ASN A N 1
ATOM 698 C CA . ASN A 1 91 ? -34.570 -7.846 -14.202 1.00 77.81 91 ASN A CA 1
ATOM 699 C C . ASN A 1 91 ? -34.353 -6.651 -15.146 1.00 77.81 91 ASN A C 1
ATOM 701 O O . ASN A 1 91 ? -33.596 -6.757 -16.113 1.00 77.81 91 ASN A O 1
ATOM 705 N N . ALA A 1 92 ? -34.970 -5.501 -14.850 1.00 73.06 92 ALA A N 1
ATOM 706 C CA . ALA A 1 92 ? -34.893 -4.315 -15.694 1.00 73.06 92 ALA A CA 1
ATOM 707 C C . ALA A 1 92 ? -33.472 -3.729 -15.781 1.00 73.06 92 ALA A C 1
ATOM 709 O O . ALA A 1 92 ? -33.055 -3.322 -16.861 1.00 73.06 92 ALA A O 1
ATOM 710 N N . PHE A 1 93 ? -32.696 -3.745 -14.693 1.00 79.25 93 PHE A N 1
ATOM 711 C CA . PHE A 1 93 ? -31.313 -3.251 -14.689 1.00 79.25 93 PHE A CA 1
ATOM 712 C C . PHE A 1 93 ? -30.252 -4.357 -14.726 1.00 79.25 93 PHE A C 1
ATOM 714 O O . PHE A 1 93 ? -29.160 -4.107 -15.233 1.00 79.25 93 PHE A O 1
ATOM 721 N N . ILE A 1 94 ? -30.563 -5.600 -14.341 1.00 76.00 94 ILE A N 1
ATOM 722 C CA . ILE A 1 94 ? -29.668 -6.743 -14.609 1.00 76.00 94 ILE A CA 1
ATOM 723 C C . ILE A 1 94 ? -29.420 -6.875 -16.120 1.00 76.00 94 ILE A C 1
ATOM 725 O O . ILE A 1 94 ? -28.285 -7.068 -16.551 1.00 76.00 94 ILE A O 1
ATOM 729 N N . SER A 1 95 ? -30.457 -6.662 -16.939 1.00 75.62 95 SER A N 1
ATOM 730 C CA . SER A 1 95 ? -30.337 -6.659 -18.407 1.00 75.62 95 SER A CA 1
ATOM 731 C C . SER A 1 95 ? -29.441 -5.543 -18.976 1.00 75.62 95 SER A C 1
ATOM 733 O O . SER A 1 95 ? -29.033 -5.613 -20.132 1.00 75.62 95 SER A O 1
ATOM 735 N N . SER A 1 96 ? -29.102 -4.537 -18.163 1.00 73.94 96 SER A N 1
ATOM 736 C CA . SER A 1 96 ? -28.239 -3.409 -18.533 1.00 73.94 96 SER A CA 1
ATOM 737 C C . SER A 1 96 ? -26.771 -3.572 -18.121 1.00 73.94 96 SER A C 1
ATOM 739 O O . SER A 1 96 ? -25.964 -2.685 -18.386 1.00 73.94 96 SER A O 1
ATOM 741 N N . GLY A 1 97 ? -26.415 -4.693 -17.480 1.00 80.94 97 GLY A N 1
ATOM 742 C CA . GLY A 1 97 ? -25.055 -4.962 -17.002 1.00 80.94 97 GLY A CA 1
ATOM 743 C C . GLY A 1 97 ? -24.725 -4.358 -15.632 1.00 80.94 97 GLY A C 1
ATOM 744 O O . GLY A 1 97 ? -23.584 -4.459 -15.188 1.00 80.94 97 GLY A O 1
ATOM 745 N N . TYR A 1 98 ? -25.702 -3.758 -14.941 1.00 79.94 98 TYR A N 1
ATOM 746 C CA . TYR A 1 98 ? -25.532 -3.247 -13.579 1.00 79.94 98 TYR A CA 1
ATOM 747 C C . TYR A 1 98 ? -26.077 -4.234 -12.541 1.00 79.94 98 TYR A C 1
ATOM 749 O O . TYR A 1 98 ? -27.164 -4.792 -12.700 1.00 79.94 98 TYR A O 1
ATOM 757 N N . SER A 1 99 ? -25.339 -4.422 -11.443 1.00 79.88 99 SER A N 1
ATOM 758 C CA . SER A 1 99 ? -25.834 -5.170 -10.285 1.00 79.88 99 SER A CA 1
ATOM 759 C C . SER A 1 99 ? -26.875 -4.358 -9.508 1.00 79.88 99 SER A C 1
ATOM 761 O O . SER A 1 99 ? -26.860 -3.124 -9.525 1.00 79.88 99 SER A O 1
ATOM 763 N N . LEU A 1 100 ? -27.757 -5.052 -8.780 1.00 77.31 100 LEU A N 1
ATOM 764 C CA . LEU A 1 100 ? -28.724 -4.430 -7.867 1.00 77.31 100 LEU A CA 1
ATOM 765 C C . LEU A 1 100 ? -28.040 -3.468 -6.887 1.00 77.31 100 LEU A C 1
ATOM 767 O O . LEU A 1 100 ? -28.523 -2.355 -6.676 1.00 77.31 100 LEU A O 1
ATOM 771 N N . ASP A 1 101 ? -26.884 -3.859 -6.354 1.00 72.75 101 ASP A N 1
ATOM 772 C CA . ASP A 1 101 ? -26.115 -3.044 -5.413 1.00 72.75 101 ASP A CA 1
ATOM 773 C C . ASP A 1 101 ? -25.568 -1.773 -6.070 1.00 72.75 101 ASP A C 1
ATOM 775 O O . ASP A 1 101 ? -25.644 -0.691 -5.487 1.00 72.75 101 ASP A O 1
ATOM 779 N N . ALA A 1 102 ? -25.062 -1.863 -7.306 1.00 76.75 102 ALA A N 1
ATOM 780 C CA . ALA A 1 102 ? -24.558 -0.703 -8.038 1.00 76.75 102 ALA A CA 1
ATOM 781 C C . ALA A 1 102 ? -25.666 0.330 -8.295 1.00 76.75 102 ALA A C 1
ATOM 783 O O . ALA A 1 102 ? -25.458 1.525 -8.075 1.00 76.75 102 ALA A O 1
ATOM 784 N N . VAL A 1 103 ? -26.854 -0.128 -8.706 1.00 82.12 103 VAL A N 1
ATOM 785 C CA . VAL A 1 103 ? -28.021 0.740 -8.935 1.00 82.12 103 VAL A CA 1
ATOM 786 C C . VAL A 1 103 ? -28.511 1.344 -7.622 1.00 82.12 103 VAL A C 1
ATOM 788 O O . VAL A 1 103 ? -28.693 2.558 -7.538 1.00 82.12 103 VAL A O 1
ATOM 791 N N . THR A 1 104 ? -28.635 0.531 -6.572 1.00 80.81 104 THR A N 1
ATOM 792 C CA . THR A 1 104 ? -29.074 0.986 -5.245 1.00 80.81 104 THR A CA 1
ATOM 793 C C . THR A 1 104 ? -28.136 2.058 -4.688 1.00 80.81 104 THR A C 1
ATOM 795 O O . THR A 1 104 ? -28.595 3.111 -4.252 1.00 80.81 104 THR A O 1
ATOM 798 N N . ASN A 1 105 ? -26.818 1.859 -4.775 1.00 75.44 105 ASN A N 1
ATOM 799 C CA . ASN A 1 105 ? -25.823 2.825 -4.298 1.00 75.44 105 ASN A CA 1
ATOM 800 C C . ASN A 1 105 ? -25.900 4.164 -5.039 1.00 75.44 105 ASN A C 1
ATOM 802 O O . ASN A 1 105 ? -25.785 5.230 -4.433 1.00 75.44 105 ASN A O 1
ATOM 806 N N . LYS A 1 106 ? -26.125 4.121 -6.353 1.00 89.31 106 LYS A N 1
ATOM 807 C CA . LYS A 1 106 ? -26.314 5.317 -7.175 1.00 89.31 106 LYS A CA 1
ATOM 808 C C . LYS A 1 106 ? -27.603 6.059 -6.826 1.00 89.31 106 LYS A C 1
ATOM 810 O O . LYS A 1 106 ? -27.572 7.278 -6.673 1.00 89.31 106 LYS A O 1
ATOM 815 N N . MET A 1 107 ? -28.684 5.328 -6.572 1.00 88.12 107 MET A N 1
ATOM 816 C CA . MET A 1 107 ? -29.958 5.888 -6.115 1.00 88.12 107 MET A CA 1
ATOM 817 C C . MET A 1 107 ? -29.873 6.529 -4.733 1.00 88.12 107 MET A C 1
ATOM 819 O O . MET A 1 107 ? -30.366 7.641 -4.543 1.00 88.12 107 MET A O 1
ATOM 823 N N . LEU A 1 108 ? -29.163 5.908 -3.792 1.00 79.75 108 LEU A N 1
ATOM 824 C CA . LEU A 1 108 ? -28.876 6.512 -2.487 1.00 79.75 108 LEU A CA 1
ATOM 825 C C . LEU A 1 108 ? -28.039 7.798 -2.617 1.00 79.75 108 LEU A C 1
ATOM 827 O O . LEU A 1 108 ? -28.188 8.716 -1.812 1.00 79.75 108 LEU A O 1
ATOM 831 N N . ALA A 1 109 ? -27.203 7.914 -3.650 1.00 81.31 109 ALA A N 1
ATOM 832 C CA . ALA A 1 109 ? -26.443 9.128 -3.949 1.00 81.31 109 ALA A CA 1
ATOM 833 C C . ALA A 1 109 ? -27.259 10.226 -4.670 1.00 81.31 109 ALA A C 1
ATOM 835 O O . ALA A 1 109 ? -26.709 11.286 -4.970 1.00 81.31 109 ALA A O 1
ATOM 836 N N . GLY A 1 110 ? -28.553 10.009 -4.935 1.00 88.19 110 GLY A N 1
ATOM 837 C CA . GLY A 1 110 ? -29.403 10.948 -5.679 1.00 88.19 110 GLY A CA 1
ATOM 838 C C . GLY A 1 110 ? -29.241 10.857 -7.203 1.00 88.19 110 GLY A C 1
ATOM 839 O O . GLY A 1 110 ? -29.582 11.802 -7.922 1.00 88.19 110 GLY A O 1
ATOM 840 N N . GLU A 1 111 ? -28.703 9.740 -7.706 1.00 93.31 111 GLU A N 1
ATOM 841 C CA . GLU A 1 111 ? -28.613 9.431 -9.136 1.00 93.31 111 GLU A CA 1
ATOM 842 C C . GLU A 1 111 ? -29.652 8.376 -9.524 1.00 93.31 111 GLU A C 1
ATOM 844 O O . GLU A 1 111 ? -29.834 7.398 -8.813 1.00 93.31 111 GLU A O 1
ATOM 849 N N . VAL A 1 112 ? -30.296 8.502 -10.679 1.00 92.81 112 VAL A N 1
ATOM 850 C CA . VAL A 1 112 ? -31.268 7.503 -11.140 1.00 92.81 112 VAL A CA 1
ATOM 851 C C . VAL A 1 112 ? -30.852 6.889 -12.463 1.00 92.81 112 VAL A C 1
ATOM 853 O O . VAL A 1 112 ? -30.333 7.584 -13.337 1.00 92.81 112 VAL A O 1
ATOM 856 N N . LEU A 1 113 ? -31.057 5.582 -12.609 1.00 94.06 113 LEU A N 1
ATOM 857 C CA . LEU A 1 113 ? -30.786 4.892 -13.860 1.00 94.06 113 LEU A CA 1
ATOM 858 C C . LEU A 1 113 ? -31.918 5.173 -14.853 1.00 94.06 113 LEU A C 1
ATOM 860 O O . LEU A 1 113 ? -33.094 4.948 -14.567 1.00 94.06 113 LEU A O 1
ATOM 864 N N . VAL A 1 114 ? -31.559 5.656 -16.036 1.00 93.38 114 VAL A N 1
ATOM 865 C CA . VAL A 1 114 ? -32.481 5.912 -17.142 1.00 93.38 114 VAL A CA 1
ATOM 866 C C . VAL A 1 114 ? -32.017 5.109 -18.347 1.00 93.38 114 VAL A C 1
ATOM 868 O O . VAL A 1 114 ? -30.861 5.196 -18.767 1.00 93.38 114 VAL A O 1
ATOM 871 N N . LYS A 1 115 ? -32.935 4.341 -18.925 1.00 93.62 115 LYS A N 1
ATOM 872 C CA . LYS A 1 115 ? -32.774 3.723 -20.238 1.00 93.62 115 LYS A CA 1
ATOM 873 C C . LYS A 1 115 ? -33.241 4.711 -21.296 1.00 93.62 115 LYS A C 1
ATOM 875 O O . LYS A 1 115 ? -34.375 5.162 -21.256 1.00 93.62 115 LYS A O 1
ATOM 880 N N . VAL A 1 116 ? -32.386 5.035 -22.254 1.00 92.38 116 VAL A N 1
ATOM 881 C CA . VAL A 1 116 ? -32.728 5.845 -23.423 1.00 92.38 116 VAL A CA 1
ATOM 882 C C . VAL A 1 116 ? -32.746 4.937 -24.635 1.00 92.38 116 VAL A C 1
ATOM 884 O O . VAL A 1 116 ? -31.699 4.476 -25.087 1.00 92.38 116 VAL A O 1
ATOM 887 N N . LYS A 1 117 ? -33.938 4.687 -25.162 1.00 93.31 117 LYS A N 1
ATOM 888 C CA . LYS A 1 117 ? -34.128 4.025 -26.442 1.00 93.31 117 LYS A CA 1
ATOM 889 C C . LYS A 1 117 ? -33.970 5.057 -27.548 1.00 93.31 117 LYS A C 1
ATOM 891 O O . LYS A 1 117 ? -34.722 6.028 -27.638 1.00 93.31 117 LYS A O 1
ATOM 896 N N . ILE A 1 118 ? -32.972 4.843 -28.391 1.00 92.69 118 ILE A N 1
ATOM 897 C CA . ILE A 1 118 ? -32.643 5.713 -29.516 1.00 92.69 118 ILE A CA 1
ATOM 898 C C . ILE A 1 118 ? -33.121 4.992 -30.765 1.00 92.69 118 ILE A C 1
ATOM 900 O O . ILE A 1 118 ? -32.714 3.862 -31.018 1.00 92.69 118 ILE A O 1
ATOM 904 N N . THR A 1 119 ? -34.015 5.623 -31.525 1.00 92.19 119 THR A N 1
ATOM 905 C CA . THR A 1 119 ? -34.533 5.066 -32.777 1.00 92.19 119 THR A CA 1
ATOM 906 C C . THR A 1 119 ? -34.213 5.999 -33.927 1.00 92.19 119 THR A C 1
ATOM 908 O O . THR A 1 119 ? -34.618 7.158 -33.928 1.00 92.19 119 THR A O 1
ATOM 911 N N . PHE A 1 120 ? -33.497 5.476 -34.915 1.00 90.00 120 PHE A N 1
ATOM 912 C CA . PHE A 1 120 ? -33.248 6.133 -36.185 1.00 90.00 120 PHE A CA 1
ATOM 913 C C . PHE A 1 120 ? -34.106 5.476 -37.263 1.00 90.00 120 PHE A C 1
ATOM 915 O O . PHE A 1 120 ? -33.975 4.277 -37.521 1.00 90.00 120 PHE A O 1
ATOM 922 N N . LYS A 1 121 ? -34.980 6.255 -37.896 1.00 88.06 121 LYS A N 1
ATOM 923 C CA . LYS A 1 121 ? -35.859 5.791 -38.967 1.00 88.06 121 LYS A CA 1
ATOM 924 C C . LYS A 1 121 ? -35.577 6.563 -40.244 1.00 88.06 121 LYS A C 1
ATOM 926 O O . LYS A 1 121 ? -35.864 7.754 -40.338 1.00 88.06 121 LYS A O 1
ATOM 931 N N . ASP A 1 122 ? -35.063 5.869 -41.250 1.00 81.81 122 ASP A N 1
ATOM 932 C CA . ASP A 1 122 ? -35.005 6.389 -42.611 1.00 81.81 122 ASP A CA 1
ATOM 933 C C . ASP A 1 122 ? -35.963 5.620 -43.535 1.00 81.81 122 ASP A C 1
ATOM 935 O O . ASP A 1 122 ? -36.756 4.784 -43.100 1.00 81.81 122 ASP A O 1
ATOM 939 N N . SER A 1 123 ? -35.939 5.941 -44.828 1.00 76.62 123 SER A N 1
ATOM 940 C CA . SER A 1 123 ? -36.818 5.314 -45.819 1.00 76.62 123 SER A CA 1
ATOM 941 C C . SER A 1 123 ? -36.498 3.839 -46.100 1.00 76.62 123 SER A C 1
ATOM 943 O O . SER A 1 123 ? -37.264 3.195 -46.809 1.00 76.62 123 SER A O 1
ATOM 945 N N . LYS A 1 124 ? -35.362 3.315 -45.624 1.00 78.50 124 LYS A N 1
ATOM 946 C CA . LYS A 1 124 ? -34.859 1.966 -45.926 1.00 78.50 124 LYS A CA 1
ATOM 947 C C . LYS A 1 124 ? -34.822 1.056 -44.701 1.00 78.50 124 LYS A C 1
ATOM 949 O O . LYS A 1 124 ? -34.885 -0.158 -44.864 1.00 78.50 124 LYS A O 1
ATOM 954 N N . GLN A 1 125 ? -34.709 1.611 -43.498 1.00 81.19 125 GLN A N 1
ATOM 955 C CA . GLN A 1 125 ? -34.526 0.837 -42.275 1.00 81.19 125 GLN A CA 1
ATOM 956 C C . GLN A 1 125 ? -34.937 1.606 -41.016 1.00 81.19 125 GLN A C 1
ATOM 958 O O . GLN A 1 125 ? -34.978 2.836 -40.969 1.00 81.19 125 GLN A O 1
ATOM 963 N N . THR A 1 126 ? -35.221 0.844 -39.963 1.00 87.69 126 THR A N 1
ATOM 964 C CA . THR A 1 126 ? -35.385 1.346 -38.598 1.00 87.69 126 THR A CA 1
ATOM 965 C C . THR A 1 126 ? -34.328 0.679 -37.731 1.00 87.69 126 THR A C 1
ATOM 967 O O . THR A 1 126 ? -34.292 -0.545 -37.647 1.00 87.69 126 THR A O 1
ATOM 970 N N . LEU A 1 127 ? -33.461 1.479 -37.118 1.00 87.25 127 LEU A N 1
ATOM 971 C CA . LEU A 1 127 ? -32.448 1.019 -36.174 1.00 87.25 127 LEU A CA 1
ATOM 972 C C . LEU A 1 127 ? -32.829 1.506 -34.784 1.00 87.25 127 LEU A C 1
ATOM 974 O O . LEU A 1 127 ? -33.042 2.703 -34.597 1.00 87.25 127 LEU A O 1
ATOM 978 N N . SER A 1 128 ? -32.889 0.595 -33.819 1.00 89.50 128 SER A N 1
ATOM 979 C CA . SER A 1 128 ? -33.171 0.923 -32.423 1.00 89.50 128 SER A CA 1
ATOM 980 C C . SER A 1 128 ? -32.147 0.262 -31.514 1.00 89.50 128 SER A C 1
ATOM 982 O O . SER A 1 128 ? -31.876 -0.926 -31.667 1.00 89.50 128 SER A O 1
ATOM 984 N N . TYR A 1 129 ? -31.618 1.015 -30.553 1.00 89.06 129 TYR A N 1
ATOM 985 C CA . TYR A 1 129 ? -30.762 0.484 -29.493 1.00 89.06 129 TYR A CA 1
ATOM 986 C C . TYR A 1 129 ? -31.017 1.212 -28.172 1.00 89.06 129 TYR A C 1
ATOM 988 O O . TYR A 1 129 ? -31.524 2.338 -28.146 1.00 89.06 129 TYR A O 1
ATOM 996 N N . ASP A 1 130 ? -30.663 0.548 -27.076 1.00 90.75 130 ASP A N 1
ATOM 997 C CA . ASP A 1 130 ? -30.843 1.053 -25.721 1.00 90.75 130 ASP A CA 1
ATOM 998 C C . ASP A 1 130 ? -29.511 1.540 -25.152 1.00 90.75 130 ASP A C 1
ATOM 1000 O O . ASP A 1 130 ? -28.490 0.862 -25.255 1.00 90.75 130 ASP A O 1
ATOM 1004 N N . LYS A 1 131 ? -29.528 2.705 -24.504 1.00 89.94 131 LYS A N 1
ATOM 1005 C CA . LYS A 1 131 ? -28.388 3.246 -23.765 1.00 89.94 131 LYS A CA 1
ATOM 1006 C C . LYS A 1 131 ? -28.788 3.527 -22.324 1.00 89.94 131 LYS A C 1
ATOM 1008 O O . LYS A 1 131 ? -29.755 4.239 -22.078 1.00 89.94 131 LYS A O 1
ATOM 1013 N N . TYR A 1 132 ? -28.029 2.996 -21.376 1.00 92.06 132 TYR A N 1
ATOM 1014 C CA . TYR A 1 132 ? -28.300 3.134 -19.948 1.00 92.06 132 TYR A CA 1
ATOM 1015 C C . TYR A 1 132 ? -27.375 4.186 -19.342 1.00 92.06 132 TYR A C 1
ATOM 1017 O O . TYR A 1 132 ? -26.172 4.180 -19.600 1.00 92.06 132 TYR A O 1
ATOM 1025 N N . LEU A 1 133 ? -27.937 5.130 -18.588 1.00 91.75 133 LEU A N 1
ATOM 1026 C CA . LEU A 1 133 ? -27.207 6.266 -18.028 1.00 91.75 133 LEU A CA 1
ATOM 1027 C C . LEU A 1 133 ? -27.715 6.595 -16.628 1.00 91.75 133 LEU A C 1
ATOM 1029 O O . LEU A 1 133 ? -28.921 6.606 -16.394 1.00 91.75 133 LEU A O 1
ATOM 1033 N N . PHE A 1 134 ? -26.801 6.934 -15.721 1.00 93.38 134 PHE A N 1
ATOM 1034 C CA . PHE A 1 134 ? -27.162 7.529 -14.437 1.00 93.38 134 PHE A CA 1
ATOM 1035 C C . PHE A 1 134 ? -27.327 9.043 -14.578 1.00 93.38 134 PHE A C 1
ATOM 1037 O O . PHE A 1 134 ? -26.443 9.729 -15.095 1.00 93.38 134 PHE A O 1
ATOM 1044 N N . VAL A 1 135 ? -28.456 9.562 -14.105 1.00 92.38 135 VAL A N 1
ATOM 1045 C CA . VAL A 1 135 ? -28.798 10.987 -14.135 1.00 92.38 135 VAL A CA 1
ATOM 1046 C C . VAL A 1 135 ? -28.787 11.530 -12.713 1.00 92.38 135 VAL A C 1
ATOM 1048 O O . VAL A 1 135 ? -29.469 10.998 -11.841 1.00 92.38 135 VAL A O 1
ATOM 1051 N N . LYS A 1 136 ? -28.012 12.590 -12.476 1.00 90.94 136 LYS A N 1
ATOM 1052 C CA . LYS A 1 136 ? -27.912 13.284 -11.183 1.00 90.94 136 LYS A CA 1
ATOM 1053 C C . LYS A 1 136 ? -29.025 14.319 -11.031 1.00 90.94 136 LYS A C 1
ATOM 1055 O O . LYS A 1 136 ? -29.400 14.952 -12.016 1.00 90.94 136 LYS A O 1
ATOM 1060 N N . GLY A 1 137 ? -29.495 14.536 -9.801 1.00 84.19 137 GLY A N 1
ATOM 1061 C CA . GLY A 1 137 ? -30.415 15.640 -9.488 1.00 84.19 137 GLY A CA 1
ATOM 1062 C C . GLY A 1 137 ? -31.534 15.320 -8.498 1.00 84.19 137 GLY A C 1
ATOM 1063 O O . GLY A 1 137 ? -32.233 16.242 -8.087 1.00 84.19 137 GLY A O 1
ATOM 1064 N N . ALA A 1 138 ? -31.690 14.058 -8.087 1.00 89.12 138 ALA A N 1
ATOM 1065 C CA . ALA A 1 138 ? -32.616 13.687 -7.020 1.00 89.12 138 ALA A CA 1
ATOM 1066 C C . ALA A 1 138 ? -32.036 14.036 -5.636 1.00 89.12 138 ALA A C 1
ATOM 1068 O O . ALA A 1 138 ? -30.833 14.278 -5.486 1.00 89.12 138 ALA A O 1
ATOM 1069 N N . LEU A 1 139 ? -32.875 14.002 -4.599 1.00 87.19 139 LEU A N 1
ATOM 1070 C CA . LEU A 1 139 ? -32.412 14.055 -3.216 1.00 87.19 139 LEU A CA 1
ATOM 1071 C C . LEU A 1 139 ? -31.525 12.845 -2.924 1.00 87.19 139 LEU A C 1
ATOM 1073 O O . LEU A 1 139 ? -31.922 11.695 -3.129 1.00 87.19 139 LEU A O 1
ATOM 1077 N N . ASN A 1 140 ? -30.325 13.124 -2.419 1.00 85.62 140 ASN A N 1
ATOM 1078 C CA . ASN A 1 140 ? -29.469 12.093 -1.858 1.00 85.62 140 ASN A CA 1
ATOM 1079 C C . ASN A 1 140 ? -30.041 11.595 -0.521 1.00 85.62 140 ASN A C 1
ATOM 1081 O O . ASN A 1 140 ? -30.892 12.242 0.089 1.00 85.62 140 ASN A O 1
ATOM 1085 N N . TYR A 1 141 ? -29.551 10.445 -0.067 1.00 79.06 141 TYR A N 1
ATOM 1086 C CA . TYR A 1 141 ? -29.990 9.785 1.157 1.00 79.06 141 TYR A CA 1
ATOM 1087 C C . TYR A 1 141 ? -30.000 10.721 2.371 1.00 79.06 141 TYR A C 1
ATOM 1089 O O . TYR A 1 141 ? -31.003 10.789 3.074 1.00 79.06 141 TYR A O 1
ATOM 1097 N N . GLU A 1 142 ? -28.907 11.460 2.599 1.00 74.44 142 GLU A N 1
ATOM 1098 C CA . GLU A 1 142 ? -28.767 12.362 3.750 1.00 74.44 142 GLU A CA 1
ATOM 1099 C C . GLU A 1 142 ? -29.871 13.432 3.747 1.00 74.44 142 GLU A C 1
ATOM 1101 O O . GLU A 1 142 ? -30.596 13.573 4.729 1.00 74.44 142 GLU A O 1
ATOM 1106 N N . ARG A 1 143 ? -30.083 14.111 2.613 1.00 77.25 143 ARG A N 1
ATOM 1107 C CA . ARG A 1 143 ? -31.123 15.142 2.478 1.00 77.25 143 ARG A CA 1
ATOM 1108 C C . ARG A 1 143 ? -32.537 14.572 2.483 1.00 77.25 143 ARG A C 1
ATOM 1110 O O . ARG A 1 143 ? -33.450 15.213 2.994 1.00 77.25 143 ARG A O 1
ATOM 1117 N N . ALA A 1 144 ? -32.736 13.386 1.913 1.00 79.75 144 ALA A N 1
ATOM 1118 C CA . ALA A 1 144 ? -34.019 12.699 1.981 1.00 79.75 144 ALA A CA 1
ATOM 1119 C C . ALA A 1 144 ? -34.360 12.355 3.439 1.00 79.75 144 ALA A C 1
ATOM 1121 O O . ALA A 1 144 ? -35.481 12.597 3.871 1.00 79.75 144 ALA A O 1
ATOM 1122 N N . LEU A 1 145 ? -33.391 11.880 4.230 1.00 75.06 145 LEU A N 1
ATOM 1123 C CA . LEU A 1 145 ? -33.584 11.636 5.660 1.00 75.06 145 LEU A CA 1
ATOM 1124 C C . LEU A 1 145 ? -33.865 12.912 6.462 1.00 75.06 145 LEU A C 1
ATOM 1126 O O . LEU A 1 145 ? -34.712 12.873 7.350 1.00 75.06 145 LEU A O 1
ATOM 1130 N N . GLU A 1 146 ? -33.188 14.027 6.172 1.00 78.94 146 GLU A N 1
ATOM 1131 C CA . GLU A 1 146 ? -33.439 15.322 6.832 1.00 78.94 146 GLU A CA 1
ATOM 1132 C C . GLU A 1 146 ? -34.889 15.799 6.652 1.00 78.94 146 GLU A C 1
ATOM 1134 O O . GLU A 1 146 ? -35.451 16.444 7.535 1.00 78.94 146 GLU A O 1
ATOM 1139 N N . GLN A 1 147 ? -35.520 15.454 5.527 1.00 74.69 147 GLN A N 1
ATOM 1140 C CA . GLN A 1 147 ? -36.910 15.811 5.235 1.00 74.69 147 GLN A CA 1
ATOM 1141 C C . GLN A 1 147 ? -37.946 14.905 5.922 1.00 74.69 147 GLN A C 1
ATOM 1143 O O . GLN A 1 147 ? -39.136 15.230 5.944 1.00 74.69 147 GLN A O 1
ATOM 1148 N N . ILE A 1 148 ? -37.525 13.788 6.521 1.00 77.88 148 ILE A N 1
ATOM 1149 C CA . ILE A 1 148 ? -38.392 12.932 7.333 1.00 77.88 148 ILE A CA 1
ATOM 1150 C C . ILE A 1 148 ? -38.587 13.622 8.695 1.00 77.88 148 ILE A C 1
ATOM 1152 O O . ILE A 1 148 ? -37.759 13.492 9.589 1.00 77.88 148 ILE A O 1
ATOM 1156 N N . SER A 1 149 ? -39.678 14.390 8.835 1.00 63.97 149 SER A N 1
ATOM 1157 C CA . SER A 1 149 ? -39.990 15.186 10.039 1.00 63.97 149 SER A CA 1
ATOM 1158 C C . SER A 1 149 ? -39.949 14.374 11.344 1.00 63.97 149 SER A C 1
ATOM 1160 O O . SER A 1 149 ? -40.513 13.275 11.413 1.00 63.97 149 SER A O 1
ATOM 1162 N N . ASP A 1 150 ? -39.366 14.981 12.385 1.00 57.91 150 ASP A N 1
ATOM 1163 C CA . ASP A 1 150 ? -39.145 14.412 13.726 1.00 57.91 150 ASP A CA 1
ATOM 1164 C C . ASP A 1 150 ? -40.343 14.499 14.676 1.00 57.91 150 ASP A C 1
ATOM 1166 O O . ASP A 1 150 ? -40.286 13.981 15.788 1.00 57.91 150 ASP A O 1
ATOM 1170 N N . LYS A 1 151 ? -41.441 15.141 14.269 1.00 55.94 151 LYS A N 1
ATOM 1171 C CA . LYS A 1 151 ? -42.623 15.292 15.125 1.00 55.94 151 LYS A CA 1
ATOM 1172 C C . LYS A 1 151 ? -43.808 14.535 14.536 1.00 55.94 151 LYS A C 1
ATOM 1174 O O . LYS A 1 151 ? -44.338 14.900 13.485 1.00 55.94 151 LYS A O 1
ATOM 1179 N N . ILE A 1 152 ? -44.196 13.461 15.216 1.00 55.69 152 ILE A N 1
ATOM 1180 C CA . ILE A 1 152 ? -45.500 12.807 15.093 1.00 55.69 152 ILE A CA 1
ATOM 1181 C C . ILE A 1 152 ? -46.053 12.702 16.509 1.00 55.69 152 ILE A C 1
ATOM 1183 O O . ILE A 1 152 ? -45.349 12.208 17.388 1.00 55.69 152 ILE A O 1
ATOM 1187 N N . ASP A 1 153 ? -47.296 13.127 16.715 1.00 55.25 153 ASP A N 1
ATOM 1188 C CA . ASP A 1 153 ? -48.036 12.775 17.925 1.00 55.25 153 ASP A CA 1
ATOM 1189 C C . ASP A 1 153 ? -48.306 11.266 17.906 1.00 55.25 153 ASP A C 1
ATOM 1191 O O . ASP A 1 153 ? -48.946 10.738 16.992 1.00 55.25 153 ASP A O 1
ATOM 1195 N N . PHE A 1 154 ? -47.728 10.557 18.872 1.00 56.28 154 PHE A N 1
ATOM 1196 C CA . PHE A 1 154 ? -47.725 9.101 18.931 1.00 56.28 154 PHE A CA 1
ATOM 1197 C C . PHE A 1 154 ? -48.783 8.602 19.917 1.00 56.28 154 PHE A C 1
ATOM 1199 O O . PHE A 1 154 ? -48.647 8.795 21.123 1.00 56.28 154 PHE A O 1
ATOM 1206 N N . GLU A 1 155 ? -49.803 7.907 19.413 1.00 58.59 155 GLU A N 1
ATOM 1207 C CA . GLU A 1 155 ? -50.670 7.050 20.226 1.00 58.59 155 GLU A CA 1
ATOM 1208 C C . GLU A 1 155 ? -50.320 5.582 19.954 1.00 58.59 155 GLU A C 1
ATOM 1210 O O . GLU A 1 155 ? -50.299 5.131 18.805 1.00 58.59 155 GLU A O 1
ATOM 1215 N N . LEU A 1 156 ? -50.021 4.826 21.017 1.00 57.91 156 LEU A N 1
ATOM 1216 C CA . LEU A 1 156 ? -49.780 3.386 20.924 1.00 57.91 156 LEU A CA 1
ATOM 1217 C C . LEU A 1 156 ? -51.043 2.690 20.390 1.00 57.91 156 LEU A C 1
ATOM 1219 O O . LEU A 1 156 ? -52.128 2.916 20.933 1.00 57.91 156 LEU A O 1
ATOM 1223 N N . PRO A 1 157 ? -50.936 1.804 19.380 1.00 60.34 157 PRO A N 1
ATOM 1224 C CA . PRO A 1 157 ? -52.070 0.983 18.982 1.00 60.34 157 PRO A CA 1
ATOM 1225 C C . PRO A 1 157 ? -52.541 0.151 20.184 1.00 60.34 157 PRO A C 1
ATOM 1227 O O . PRO A 1 157 ? -51.732 -0.429 20.910 1.00 60.34 157 PRO A O 1
ATOM 1230 N N . ASN A 1 158 ? -53.855 0.098 20.413 1.00 57.78 158 ASN A N 1
ATOM 1231 C CA . ASN A 1 158 ? -54.430 -0.690 21.500 1.00 57.78 158 ASN A CA 1
ATOM 1232 C C . ASN A 1 158 ? -54.309 -2.189 21.171 1.00 57.78 158 ASN A C 1
ATOM 1234 O O . ASN A 1 158 ? -55.055 -2.724 20.353 1.00 57.78 158 ASN A O 1
ATOM 1238 N N . LEU A 1 159 ? -53.337 -2.856 21.794 1.00 57.50 159 LEU A N 1
ATOM 1239 C CA . LEU A 1 159 ? -52.929 -4.228 21.470 1.00 57.50 159 LEU A CA 1
ATOM 1240 C C . LEU A 1 159 ? -53.567 -5.297 22.359 1.00 57.50 159 LEU A C 1
ATOM 1242 O O . LEU A 1 159 ? -53.168 -6.457 22.284 1.00 57.50 159 LEU A O 1
ATOM 1246 N N . ALA A 1 160 ? -54.573 -4.943 23.164 1.00 49.84 160 ALA A N 1
ATOM 1247 C CA . ALA A 1 160 ? -55.165 -5.831 24.167 1.00 49.84 160 ALA A CA 1
ATOM 1248 C C . ALA A 1 160 ? -55.723 -7.168 23.619 1.00 49.84 160 ALA A C 1
ATOM 1250 O O . ALA A 1 160 ? -55.975 -8.070 24.409 1.00 49.84 160 ALA A O 1
ATOM 1251 N N . ASN A 1 161 ? -55.882 -7.327 22.295 1.00 52.66 161 ASN A N 1
ATOM 1252 C CA . ASN A 1 161 ? -56.517 -8.495 21.668 1.00 52.66 161 ASN A CA 1
ATOM 1253 C C . ASN A 1 161 ? -55.712 -9.147 20.521 1.00 52.66 161 ASN A C 1
ATOM 1255 O O . ASN A 1 161 ? -56.292 -9.899 19.736 1.00 52.66 161 ASN A O 1
ATOM 1259 N N . VAL A 1 162 ? -54.410 -8.870 20.362 1.00 52.94 162 VAL A N 1
ATOM 1260 C CA . VAL A 1 162 ? -53.640 -9.455 19.245 1.00 52.94 162 VAL A CA 1
ATOM 1261 C C . VAL A 1 162 ? -52.951 -10.761 19.645 1.00 52.94 162 VAL A C 1
ATOM 1263 O O . VAL A 1 162 ? -51.923 -10.764 20.318 1.00 52.94 162 VAL A O 1
ATOM 1266 N N . THR A 1 163 ? -53.490 -11.887 19.177 1.00 55.28 163 THR A N 1
ATOM 1267 C CA . THR A 1 163 ? -52.847 -13.204 19.284 1.00 55.28 163 THR A CA 1
ATOM 1268 C C . THR A 1 163 ? -51.914 -13.429 18.091 1.00 55.28 163 THR A C 1
ATOM 1270 O O . THR A 1 163 ? -52.357 -13.402 16.944 1.00 55.28 163 THR A O 1
ATOM 1273 N N . LEU A 1 164 ? -50.623 -13.664 18.347 1.00 56.00 164 LEU A N 1
ATOM 1274 C CA . LEU A 1 164 ? -49.630 -13.989 17.319 1.00 56.00 164 LEU A CA 1
ATOM 1275 C C . LEU A 1 164 ? -49.682 -15.486 16.987 1.00 56.00 164 LEU A C 1
ATOM 1277 O O . LEU A 1 164 ? -49.455 -16.303 17.884 1.00 56.00 164 LEU A O 1
ATOM 1281 N N . PRO A 1 165 ? -49.986 -15.871 15.737 1.00 55.25 165 PRO A N 1
ATOM 1282 C CA . PRO A 1 165 ? -49.972 -17.268 15.337 1.00 55.25 165 PRO A CA 1
ATOM 1283 C C . PRO A 1 165 ? -48.533 -17.788 15.172 1.00 55.25 165 PRO A C 1
ATOM 1285 O O . PRO A 1 165 ? -47.655 -17.121 14.620 1.00 55.25 165 PRO A O 1
ATOM 1288 N N . LEU A 1 166 ? -48.302 -19.024 15.614 1.00 54.22 166 LEU A N 1
ATOM 1289 C CA . LEU A 1 166 ? -47.121 -19.821 15.278 1.00 54.22 166 LEU A CA 1
ATOM 1290 C C . LEU A 1 166 ? -47.451 -20.663 14.033 1.00 54.22 166 LEU A C 1
ATOM 1292 O O . LEU A 1 166 ? -48.283 -21.563 14.109 1.00 54.22 166 LEU A O 1
ATOM 1296 N N . GLU A 1 167 ? -46.817 -20.410 12.884 1.00 49.00 167 GLU A N 1
ATOM 1297 C CA . GLU A 1 167 ? -46.973 -21.265 11.694 1.00 49.00 167 GLU A CA 1
ATOM 1298 C C . GLU A 1 167 ? -45.749 -22.167 11.465 1.00 49.00 167 GLU A C 1
ATOM 1300 O O . GLU A 1 167 ? -44.765 -21.734 10.874 1.00 49.00 167 GLU A O 1
ATOM 1305 N N . LYS A 1 168 ? -45.843 -23.432 11.909 1.00 42.53 168 LYS A N 1
ATOM 1306 C CA . LYS A 1 168 ? -45.606 -24.698 11.161 1.00 42.53 168 LYS A CA 1
ATOM 1307 C C . LYS A 1 168 ? -45.375 -25.871 12.130 1.00 42.53 168 LYS A C 1
ATOM 1309 O O . LYS A 1 168 ? -44.390 -25.900 12.850 1.00 42.53 168 LYS A O 1
ATOM 1314 N N . ASN A 1 169 ? -46.271 -26.864 12.060 1.00 44.47 169 ASN A N 1
ATOM 1315 C CA . ASN A 1 169 ? -46.147 -28.253 12.541 1.00 44.47 169 ASN A CA 1
ATOM 1316 C C . ASN A 1 169 ? -45.351 -28.487 13.839 1.00 44.47 169 ASN A C 1
ATOM 1318 O O . ASN A 1 169 ? -44.296 -29.116 13.832 1.00 44.47 169 ASN A O 1
ATOM 1322 N N . ILE A 1 170 ? -45.961 -28.115 14.967 1.00 44.19 170 ILE A N 1
ATOM 1323 C CA . ILE A 1 170 ? -45.535 -28.492 16.329 1.00 44.19 170 ILE A CA 1
ATOM 1324 C C . ILE A 1 170 ? -45.374 -30.025 16.476 1.00 44.19 170 ILE A C 1
ATOM 1326 O O . ILE A 1 170 ? -44.588 -30.501 17.283 1.00 44.19 170 ILE A O 1
ATOM 1330 N N . SER A 1 171 ? -46.051 -30.818 15.640 1.00 40.44 171 SER A N 1
ATOM 1331 C CA . SER A 1 171 ? -46.082 -32.284 15.707 1.00 40.44 171 SER A CA 1
ATOM 1332 C C . SER A 1 171 ? -44.861 -33.024 15.132 1.00 40.44 171 SER A C 1
ATOM 1334 O O . SER A 1 171 ? -44.888 -34.254 15.095 1.00 40.44 171 SER A O 1
ATOM 1336 N N . LYS A 1 172 ? -43.807 -32.339 14.654 1.00 41.53 172 LYS A N 1
ATOM 1337 C CA . LYS A 1 172 ? -42.648 -32.997 14.003 1.00 41.53 172 LYS A CA 1
ATOM 1338 C C . LYS A 1 172 ? -41.250 -32.648 14.539 1.00 41.53 172 LYS A C 1
ATOM 1340 O O . LYS A 1 172 ? -40.275 -33.050 13.908 1.00 41.53 172 LYS A O 1
ATOM 1345 N N . TYR A 1 173 ? -41.109 -31.962 15.672 1.00 46.97 173 TYR A N 1
ATOM 1346 C CA . TYR A 1 173 ? -39.791 -31.488 16.114 1.00 46.97 173 TYR A CA 1
ATOM 1347 C C . TYR A 1 173 ? -39.153 -32.318 17.233 1.00 46.97 173 TYR A C 1
ATOM 1349 O O . TYR A 1 173 ? -39.685 -32.433 18.332 1.00 46.97 173 TYR A O 1
ATOM 1357 N N . ASN A 1 174 ? -37.948 -32.815 16.939 1.00 42.56 174 ASN A N 1
ATOM 1358 C CA . ASN A 1 174 ? -36.906 -33.089 17.924 1.00 42.56 174 ASN A CA 1
ATOM 1359 C C . ASN A 1 174 ? -36.392 -31.735 18.461 1.00 42.56 174 ASN A C 1
ATOM 1361 O O . ASN A 1 174 ? -35.617 -31.068 17.787 1.00 42.56 174 ASN A O 1
ATOM 1365 N N . HIS A 1 175 ? -36.868 -31.337 19.639 1.00 48.78 175 HIS A N 1
ATOM 1366 C CA . HIS A 1 175 ? -36.210 -30.530 20.685 1.00 48.78 175 HIS A CA 1
ATOM 1367 C C . HIS A 1 175 ? -35.469 -29.190 20.403 1.00 48.78 175 HIS A C 1
ATOM 1369 O O . HIS A 1 175 ? -35.022 -28.600 21.380 1.00 48.78 175 HIS A O 1
ATOM 1375 N N . ASP A 1 176 ? -35.354 -28.632 19.190 1.00 49.97 176 ASP A N 1
ATOM 1376 C CA . ASP A 1 176 ? -34.660 -27.331 18.992 1.00 49.97 176 ASP A CA 1
ATOM 1377 C C . ASP A 1 176 ? -35.639 -26.134 19.016 1.00 49.97 176 ASP A C 1
ATOM 1379 O O . ASP A 1 176 ? -36.201 -25.721 17.999 1.00 49.97 176 ASP A O 1
ATOM 1383 N N . LEU A 1 177 ? -35.909 -25.609 20.219 1.00 51.19 177 LEU A N 1
ATOM 1384 C CA . LEU A 1 177 ? -36.850 -24.501 20.462 1.00 51.19 177 LEU A CA 1
ATOM 1385 C C . LEU A 1 177 ? -36.287 -23.114 20.072 1.00 51.19 177 LEU A C 1
ATOM 1387 O O . LEU A 1 177 ? -37.057 -22.155 19.982 1.00 51.19 177 LEU A O 1
ATOM 1391 N N . GLY A 1 178 ? -34.974 -22.994 19.829 1.00 52.34 178 GLY A N 1
ATOM 1392 C CA . GLY A 1 178 ? -34.292 -21.722 19.545 1.00 52.34 178 GLY A CA 1
ATOM 1393 C C . GLY A 1 178 ? -34.587 -21.124 18.162 1.00 52.34 178 GLY A C 1
ATOM 1394 O O . GLY A 1 178 ? -34.517 -19.906 17.990 1.00 52.34 178 GLY A O 1
ATOM 1395 N N . ASP A 1 179 ? -34.987 -21.954 17.195 1.00 51.91 179 ASP A N 1
ATOM 1396 C CA . ASP A 1 179 ? -35.282 -21.535 15.815 1.00 51.91 179 ASP A CA 1
ATOM 1397 C C . ASP A 1 179 ? -36.757 -21.140 15.584 1.00 51.91 179 ASP A C 1
ATOM 1399 O O . ASP A 1 179 ? -37.136 -20.708 14.487 1.00 51.91 179 ASP A O 1
ATOM 1403 N N . LEU A 1 180 ? -37.611 -21.243 16.610 1.00 56.97 180 LEU A N 1
ATOM 1404 C CA . LEU A 1 180 ? -39.024 -20.866 16.531 1.00 56.97 180 LEU A CA 1
ATOM 1405 C C . LEU A 1 180 ? -39.195 -19.338 16.570 1.00 56.97 180 LEU A C 1
ATOM 1407 O O . LEU A 1 180 ? -38.848 -18.668 17.543 1.00 56.97 180 LEU A O 1
ATOM 1411 N N . LYS A 1 181 ? -39.794 -18.782 15.510 1.00 58.81 181 LYS A N 1
ATOM 1412 C CA . LYS A 1 181 ? -40.143 -17.357 15.391 1.00 58.81 181 LYS A CA 1
ATOM 1413 C C . LYS A 1 181 ? -41.654 -17.191 15.255 1.00 58.81 181 LYS A C 1
ATOM 1415 O O . LYS A 1 181 ? -42.297 -17.952 14.534 1.00 58.81 181 LYS A O 1
ATOM 1420 N N . TYR A 1 182 ? -42.218 -16.166 15.891 1.00 63.09 182 TYR A N 1
ATOM 1421 C CA . TYR A 1 182 ? -43.621 -15.797 15.692 1.00 63.09 182 TYR A CA 1
ATOM 1422 C C . TYR A 1 182 ? -43.850 -15.323 14.254 1.00 63.09 182 TYR A C 1
ATOM 1424 O O . TYR A 1 182 ? -43.032 -14.566 13.716 1.00 63.09 182 TYR A O 1
ATOM 1432 N N . ASN A 1 183 ? -44.966 -15.735 13.640 1.00 62.41 183 ASN A N 1
ATOM 1433 C CA . ASN A 1 183 ? -45.391 -15.196 12.354 1.00 62.41 183 ASN A CA 1
ATOM 1434 C C . ASN A 1 183 ? -46.084 -13.849 12.597 1.00 62.41 183 ASN A C 1
ATOM 1436 O O . ASN A 1 183 ? -47.168 -13.778 13.171 1.00 62.41 183 ASN A O 1
ATOM 1440 N N . LEU A 1 184 ? -45.435 -12.773 12.160 1.00 65.44 184 LEU A N 1
ATOM 1441 C CA . LEU A 1 184 ? -45.933 -11.407 12.321 1.00 65.44 184 LEU A CA 1
ATOM 1442 C C . LEU A 1 184 ? -46.664 -10.908 11.064 1.00 65.44 184 LEU A C 1
ATOM 1444 O O . LEU A 1 184 ? -47.096 -9.763 11.033 1.00 65.44 184 LEU A O 1
ATOM 1448 N N . ASN A 1 185 ? -46.846 -11.748 10.037 1.00 60.72 185 ASN A N 1
ATOM 1449 C CA . ASN A 1 185 ? -47.513 -11.359 8.788 1.00 60.72 185 ASN A CA 1
ATOM 1450 C C . ASN A 1 185 ? -48.998 -11.004 8.992 1.00 60.72 185 ASN A C 1
ATOM 1452 O O . ASN A 1 185 ? -49.582 -10.332 8.148 1.00 60.72 185 ASN A O 1
ATOM 1456 N N . SER A 1 186 ? -49.610 -11.435 10.102 1.00 56.75 186 SER A N 1
ATOM 1457 C CA . SER A 1 186 ? -50.990 -11.094 10.474 1.00 56.75 186 SER A CA 1
ATOM 1458 C C . SER A 1 186 ? -51.122 -9.785 11.265 1.00 56.75 186 SER A C 1
ATOM 1460 O O . SER A 1 186 ? -52.237 -9.316 11.486 1.00 56.75 186 SER A O 1
ATOM 1462 N N . LEU A 1 187 ? -50.012 -9.183 11.705 1.00 62.47 187 LEU A N 1
ATOM 1463 C CA . LEU A 1 187 ? -50.002 -7.917 12.439 1.00 62.47 187 LEU A CA 1
ATOM 1464 C C . LEU A 1 187 ? -50.018 -6.744 11.456 1.00 62.47 187 LEU A C 1
ATOM 1466 O O . LEU A 1 187 ? -48.984 -6.356 10.912 1.00 62.47 187 LEU A O 1
ATOM 1470 N N . ASN A 1 188 ? -51.183 -6.123 11.268 1.00 62.50 188 ASN A N 1
ATOM 1471 C CA . ASN A 1 188 ? -51.259 -4.850 10.556 1.00 62.50 188 ASN A CA 1
ATOM 1472 C C . ASN A 1 188 ? -50.880 -3.691 11.494 1.00 62.50 188 ASN A C 1
ATOM 1474 O O . ASN A 1 188 ? -51.740 -3.013 12.051 1.00 62.50 188 ASN A O 1
ATOM 1478 N N . LEU A 1 189 ? -49.576 -3.498 11.706 1.00 69.94 189 LEU A N 1
ATOM 1479 C CA . LEU A 1 189 ? -49.026 -2.411 12.519 1.00 69.94 189 LEU A CA 1
ATOM 1480 C C . LEU A 1 189 ? -48.555 -1.257 11.632 1.00 69.94 189 LEU A C 1
ATOM 1482 O O . LEU A 1 189 ? -47.366 -0.942 11.541 1.00 69.94 189 LEU A O 1
ATOM 1486 N N . GLN A 1 190 ? -49.504 -0.635 10.946 1.00 66.19 190 GLN A N 1
ATOM 1487 C CA . GLN A 1 190 ? -49.275 0.594 10.203 1.00 66.19 190 GLN A CA 1
ATOM 1488 C C . GLN A 1 190 ? -49.898 1.762 10.970 1.00 66.19 190 GLN A C 1
ATOM 1490 O O . GLN A 1 190 ? -51.095 1.756 11.237 1.00 66.19 190 GLN A O 1
ATOM 1495 N N . LEU A 1 191 ? -49.087 2.761 11.336 1.00 68.00 191 LEU A N 1
ATOM 1496 C CA . LEU A 1 191 ? -49.585 3.960 12.030 1.00 68.00 191 LEU A CA 1
ATOM 1497 C C . LEU A 1 191 ? -50.160 4.971 11.033 1.00 68.00 191 LEU A C 1
ATOM 1499 O O . LEU A 1 191 ? -51.179 5.600 11.288 1.00 68.00 191 LEU A O 1
ATOM 1503 N N . ASN A 1 192 ? -49.484 5.138 9.893 1.00 73.25 192 ASN A N 1
ATOM 1504 C CA . ASN A 1 192 ? -49.914 5.989 8.787 1.00 73.25 192 ASN A CA 1
ATOM 1505 C C . ASN A 1 192 ? -49.232 5.550 7.477 1.00 73.25 192 ASN A C 1
ATOM 1507 O O . ASN A 1 192 ? -48.431 4.611 7.451 1.00 73.25 192 ASN A O 1
ATOM 1511 N N . ASN A 1 193 ? -49.515 6.260 6.384 1.00 73.06 193 ASN A N 1
ATOM 1512 C CA . ASN A 1 193 ? -49.006 5.943 5.044 1.00 73.06 193 ASN A CA 1
ATOM 1513 C C . ASN A 1 193 ? -47.472 5.945 4.917 1.00 73.06 193 ASN A C 1
ATOM 1515 O O . ASN A 1 193 ? -46.972 5.360 3.965 1.00 73.06 193 ASN A O 1
ATOM 1519 N N . ASN A 1 194 ? -46.752 6.565 5.861 1.00 74.56 194 ASN A N 1
ATOM 1520 C CA . ASN A 1 194 ? -45.295 6.718 5.863 1.00 74.56 194 ASN A CA 1
ATOM 1521 C C . ASN A 1 194 ? -44.627 6.203 7.157 1.00 74.56 194 ASN A C 1
ATOM 1523 O O . ASN A 1 194 ? -43.484 6.558 7.453 1.00 74.56 194 ASN A O 1
ATOM 1527 N N . THR A 1 195 ? -45.320 5.412 7.984 1.00 74.25 195 THR A N 1
ATOM 1528 C CA . THR A 1 195 ? -44.773 4.880 9.245 1.00 74.25 195 THR A CA 1
ATOM 1529 C C . THR A 1 195 ? -45.199 3.433 9.462 1.00 74.25 195 THR A C 1
ATOM 1531 O O . THR A 1 195 ? -46.390 3.121 9.440 1.00 74.25 195 THR A O 1
ATOM 1534 N N . LYS A 1 196 ? -44.225 2.549 9.699 1.00 78.38 196 LYS A N 1
ATOM 1535 C CA . LYS A 1 196 ? -44.443 1.121 9.983 1.00 78.38 196 LYS A CA 1
ATOM 1536 C C . LYS A 1 196 ? -43.590 0.668 11.153 1.00 78.38 196 LYS A C 1
ATOM 1538 O O . LYS A 1 196 ? -42.577 1.294 11.449 1.00 78.38 196 LYS A O 1
ATOM 1543 N N . PHE A 1 197 ? -43.950 -0.450 11.760 1.00 77.56 197 PHE A N 1
ATOM 1544 C CA . PHE A 1 197 ? -43.083 -1.108 12.727 1.00 77.56 197 PHE A CA 1
ATOM 1545 C C . PHE A 1 197 ? -42.153 -2.111 12.040 1.00 77.56 197 PHE A C 1
ATOM 1547 O O . PHE A 1 197 ? -42.560 -2.834 11.130 1.00 77.56 197 PHE A O 1
ATOM 1554 N N . ILE A 1 198 ? -40.901 -2.162 12.487 1.00 72.81 198 ILE A N 1
ATOM 1555 C CA . ILE A 1 198 ? -39.961 -3.236 12.159 1.00 72.81 198 ILE A CA 1
ATOM 1556 C C . ILE A 1 198 ? -39.632 -4.042 13.407 1.00 72.81 198 ILE A C 1
ATOM 1558 O O . ILE A 1 198 ? -39.669 -3.540 14.530 1.00 72.81 198 ILE A O 1
ATOM 1562 N N . VAL A 1 199 ? -39.306 -5.310 13.193 1.00 74.62 199 VAL A N 1
ATOM 1563 C CA . VAL A 1 199 ? -39.049 -6.276 14.256 1.00 74.62 199 VAL A CA 1
ATOM 1564 C C . VAL A 1 199 ? -37.602 -6.162 14.708 1.00 74.62 199 VAL A C 1
ATOM 1566 O O . VAL A 1 199 ? -36.689 -6.479 13.951 1.00 74.62 199 VAL A O 1
ATOM 1569 N N . LYS A 1 200 ? -37.397 -5.727 15.950 1.00 69.94 200 LYS A N 1
ATOM 1570 C CA . LYS A 1 200 ? -36.083 -5.674 16.600 1.00 69.94 200 LYS A CA 1
ATOM 1571 C C . LYS A 1 200 ? -35.754 -6.987 17.312 1.00 69.94 200 LYS A C 1
ATOM 1573 O O . LYS A 1 200 ? -34.597 -7.395 17.356 1.00 69.94 200 LYS A O 1
ATOM 1578 N N . THR A 1 201 ? -36.762 -7.670 17.855 1.00 69.69 201 THR A N 1
ATOM 1579 C CA . THR A 1 201 ? -36.610 -8.967 18.539 1.00 69.69 201 THR A CA 1
ATOM 1580 C C . THR A 1 201 ? -37.863 -9.816 18.334 1.00 69.69 201 THR A C 1
ATOM 1582 O O . THR A 1 201 ? -38.965 -9.280 18.382 1.00 69.69 201 THR A O 1
ATOM 1585 N N . ASN A 1 202 ? -37.709 -11.123 18.107 1.00 69.50 202 ASN A N 1
ATOM 1586 C CA . ASN A 1 202 ? -38.802 -12.090 17.953 1.00 69.50 202 ASN A CA 1
ATOM 1587 C C . ASN A 1 202 ? -38.343 -13.431 18.541 1.00 69.50 202 ASN A C 1
ATOM 1589 O O . ASN A 1 202 ? -37.568 -14.133 17.892 1.00 69.50 202 ASN A O 1
ATOM 1593 N N . ASN A 1 203 ? -38.742 -13.729 19.782 1.00 63.91 203 ASN A N 1
ATOM 1594 C CA . ASN A 1 203 ? -38.245 -14.885 20.528 1.00 63.91 203 ASN A CA 1
ATOM 1595 C C . ASN A 1 203 ? -39.398 -15.676 21.169 1.00 63.91 203 ASN A C 1
ATOM 1597 O O . ASN A 1 203 ? -40.095 -15.168 22.051 1.00 63.91 203 ASN A O 1
ATOM 1601 N N . ALA A 1 204 ? -39.572 -16.929 20.738 1.00 63.09 204 ALA A N 1
ATOM 1602 C CA . ALA A 1 204 ? -40.616 -17.818 21.238 1.00 63.09 204 ALA A CA 1
ATOM 1603 C C . ALA A 1 204 ? -40.430 -18.222 22.712 1.00 63.09 204 ALA A C 1
ATOM 1605 O O . ALA A 1 204 ? -41.419 -18.298 23.435 1.00 63.09 204 ALA A O 1
ATOM 1606 N N . LEU A 1 205 ? -39.189 -18.396 23.184 1.00 58.19 205 LEU A N 1
ATOM 1607 C CA . LEU A 1 205 ? -38.869 -18.829 24.554 1.00 58.19 205 LEU A CA 1
ATOM 1608 C C . LEU A 1 205 ? -39.284 -17.803 25.615 1.00 58.19 205 LEU A C 1
ATOM 1610 O O . LEU A 1 205 ? -39.694 -18.175 26.711 1.00 58.19 205 LEU A O 1
ATOM 1614 N N . THR A 1 206 ? -39.187 -16.511 25.296 1.00 59.06 206 THR A N 1
ATOM 1615 C CA . THR A 1 206 ? -39.529 -15.425 26.229 1.00 59.06 206 THR A CA 1
ATOM 1616 C C . THR A 1 206 ? -40.959 -14.918 26.064 1.00 59.06 206 THR A C 1
ATOM 1618 O O . THR A 1 206 ? -41.444 -14.172 26.912 1.00 59.06 206 THR A O 1
ATOM 1621 N N . GLY A 1 207 ? -41.632 -15.273 24.964 1.00 61.75 207 GLY A N 1
ATOM 1622 C CA . GLY A 1 207 ? -42.924 -14.687 24.607 1.00 61.75 207 GLY A CA 1
ATOM 1623 C C . GLY A 1 207 ? -42.843 -13.205 24.227 1.00 61.75 207 GLY A C 1
ATOM 1624 O O . GLY A 1 207 ? -43.878 -12.542 24.213 1.00 61.75 207 GLY A O 1
ATOM 1625 N N . ILE A 1 208 ? -41.642 -12.672 23.952 1.00 63.94 208 ILE A N 1
ATOM 1626 C CA . ILE A 1 208 ? -41.416 -11.244 23.695 1.00 63.94 208 ILE A CA 1
ATOM 1627 C C . ILE A 1 208 ? -41.133 -10.983 22.210 1.00 63.94 208 ILE A C 1
ATOM 1629 O O . ILE A 1 208 ? -40.178 -11.511 21.630 1.00 63.94 208 ILE A O 1
ATOM 1633 N N . VAL A 1 209 ? -41.907 -10.068 21.618 1.00 65.00 209 VAL A N 1
ATOM 1634 C CA . VAL A 1 209 ? -41.613 -9.454 20.314 1.00 65.00 209 VAL A CA 1
ATOM 1635 C C . VAL A 1 209 ? -41.414 -7.954 20.502 1.00 65.00 209 VAL A C 1
ATOM 1637 O O . VAL A 1 209 ? -42.327 -7.255 20.930 1.00 65.00 209 VAL A O 1
ATOM 1640 N N . LYS A 1 210 ? -40.221 -7.447 20.175 1.00 72.12 210 LYS A N 1
ATOM 1641 C CA . LYS A 1 210 ? -39.898 -6.015 20.241 1.00 72.12 210 LYS A CA 1
ATOM 1642 C C . LYS A 1 210 ? -40.004 -5.386 18.867 1.00 72.12 210 LYS A C 1
ATOM 1644 O O . LYS A 1 210 ? -39.367 -5.857 17.921 1.00 72.12 210 LYS A O 1
ATOM 1649 N N . LEU A 1 211 ? -40.757 -4.301 18.777 1.00 74.38 211 LEU A N 1
ATOM 1650 C CA . LEU A 1 211 ? -41.028 -3.576 17.548 1.00 74.38 211 LEU A CA 1
ATOM 1651 C C . LEU A 1 211 ? -40.623 -2.104 17.694 1.00 74.38 211 LEU A C 1
ATOM 1653 O O . LEU A 1 211 ? -40.883 -1.481 18.723 1.00 74.38 211 LEU A O 1
ATOM 1657 N N . VAL A 1 212 ? -40.008 -1.543 16.651 1.00 75.88 212 VAL A N 1
ATOM 1658 C CA . VAL A 1 212 ? -39.612 -0.126 16.589 1.00 75.88 212 VAL A CA 1
ATOM 1659 C C . VAL A 1 212 ? -40.316 0.537 15.409 1.00 75.88 212 VAL A C 1
ATOM 1661 O O . VAL A 1 212 ? -40.282 -0.020 14.306 1.00 75.88 212 VAL A O 1
ATOM 1664 N N . PRO A 1 213 ? -40.963 1.700 15.594 1.00 76.50 213 PRO A N 1
ATOM 1665 C CA . PRO A 1 213 ? -41.525 2.432 14.478 1.00 76.50 213 PRO A CA 1
ATOM 1666 C C . PRO A 1 213 ? -40.416 3.095 13.666 1.00 76.50 213 PRO A C 1
ATOM 1668 O O . PRO A 1 213 ? -39.523 3.765 14.187 1.00 76.50 213 PRO A O 1
ATOM 1671 N N . ILE A 1 214 ? -40.518 2.942 12.356 1.00 76.31 214 ILE A N 1
ATOM 1672 C CA . ILE A 1 214 ? -39.691 3.644 11.391 1.00 76.31 214 ILE A CA 1
ATOM 1673 C C . ILE A 1 214 ? -40.569 4.523 10.526 1.00 76.31 214 ILE A C 1
ATOM 1675 O O . ILE A 1 214 ? -41.654 4.120 10.090 1.00 76.31 214 ILE A O 1
ATOM 1679 N N . ARG A 1 215 ? -40.075 5.725 10.250 1.00 78.88 215 ARG A N 1
ATOM 1680 C CA . ARG A 1 215 ? -40.670 6.622 9.270 1.00 78.88 215 ARG A CA 1
ATOM 1681 C C . ARG A 1 215 ? -39.873 6.539 7.991 1.00 78.88 215 ARG A C 1
ATOM 1683 O O . ARG A 1 215 ? -38.650 6.545 8.029 1.00 78.88 215 ARG A O 1
ATOM 1690 N N . TYR A 1 216 ? -40.554 6.461 6.867 1.00 80.38 216 TYR A N 1
ATOM 1691 C CA . TYR A 1 216 ? -39.907 6.383 5.570 1.00 80.38 216 TYR A CA 1
ATOM 1692 C C . TYR A 1 216 ? -40.329 7.535 4.672 1.00 80.38 216 TYR A C 1
ATOM 1694 O O . TYR A 1 216 ? -41.377 8.147 4.874 1.00 80.38 216 TYR A O 1
ATOM 1702 N N . PHE A 1 217 ? -39.470 7.849 3.706 1.00 79.31 217 PHE A N 1
ATOM 1703 C CA . PHE A 1 217 ? -39.631 9.021 2.851 1.00 79.31 217 PHE A CA 1
ATOM 1704 C C . PHE A 1 217 ? -40.854 8.895 1.915 1.00 79.31 217 PHE A C 1
ATOM 1706 O O . PHE A 1 217 ? -41.641 9.832 1.800 1.00 79.31 217 PHE A O 1
ATOM 1713 N N . SER A 1 218 ? -41.085 7.713 1.333 1.00 80.50 218 SER A N 1
ATOM 1714 C CA . SER A 1 218 ? -42.300 7.354 0.592 1.00 80.50 218 SER A CA 1
ATOM 1715 C C . SER A 1 218 ? -42.531 5.831 0.583 1.00 80.50 218 SER A C 1
ATOM 1717 O O . SER A 1 218 ? -41.637 5.046 0.912 1.00 80.50 218 SER A O 1
ATOM 1719 N N . SER A 1 219 ? -43.712 5.389 0.144 1.00 76.38 219 SER A N 1
ATOM 1720 C CA . SER A 1 219 ? -44.033 3.967 -0.047 1.00 76.38 219 SER A CA 1
ATOM 1721 C C . SER A 1 219 ? -43.069 3.224 -0.986 1.00 76.38 219 SER A C 1
ATOM 1723 O O . SER A 1 219 ? -42.792 2.050 -0.741 1.00 76.38 219 SER A O 1
ATOM 1725 N N . LYS A 1 220 ? -42.507 3.886 -2.010 1.00 77.94 220 LYS A N 1
ATOM 1726 C CA . LYS A 1 220 ? -41.498 3.302 -2.919 1.00 77.94 220 LYS A CA 1
ATOM 1727 C C . LYS A 1 220 ? -40.116 3.222 -2.270 1.00 77.94 220 LYS A C 1
ATOM 1729 O O . LYS A 1 220 ? -39.372 2.271 -2.491 1.00 77.94 220 LYS A O 1
ATOM 1734 N N . SER A 1 221 ? -39.783 4.184 -1.413 1.00 76.25 221 SER A N 1
ATOM 1735 C CA . SER A 1 221 ? -38.484 4.242 -0.743 1.00 76.25 221 SER A CA 1
ATOM 1736 C C . SER A 1 221 ? -38.443 3.471 0.584 1.00 76.25 221 SER A C 1
ATOM 1738 O O . SER A 1 221 ? -37.396 3.409 1.222 1.00 76.25 221 SER A O 1
ATOM 1740 N N . GLN A 1 222 ? -39.552 2.882 1.038 1.00 75.50 222 GLN A N 1
ATOM 1741 C CA . GLN A 1 222 ? -39.730 2.385 2.412 1.00 75.50 222 GLN A CA 1
ATOM 1742 C C . GLN A 1 222 ? -38.774 1.277 2.879 1.00 75.50 222 GLN A C 1
ATOM 1744 O O . GLN A 1 222 ? -38.703 0.978 4.073 1.00 75.50 222 GLN A O 1
ATOM 1749 N N . LYS A 1 223 ? -38.110 0.593 1.945 1.00 73.88 223 LYS A N 1
ATOM 1750 C CA . LYS A 1 223 ? -37.112 -0.447 2.234 1.00 73.88 223 LYS A CA 1
ATOM 1751 C C . LYS A 1 223 ? -35.691 0.121 2.326 1.00 73.88 223 LYS A C 1
ATOM 1753 O O . LYS A 1 223 ? -34.819 -0.545 2.870 1.00 73.88 223 LYS A O 1
ATOM 1758 N N . PHE A 1 224 ? -35.476 1.337 1.822 1.00 74.12 224 PHE A N 1
ATOM 1759 C CA . PHE A 1 224 ? -34.150 1.907 1.569 1.00 74.12 224 PHE A CA 1
ATOM 1760 C C . PHE A 1 224 ? -33.925 3.258 2.262 1.00 74.12 224 PHE A C 1
ATOM 1762 O O . PHE A 1 224 ? -32.808 3.548 2.670 1.00 74.12 224 PHE A O 1
ATOM 1769 N N . LEU A 1 225 ? -34.973 4.075 2.421 1.00 77.69 225 LEU A N 1
ATOM 1770 C CA . LEU A 1 225 ? -34.939 5.407 3.032 1.00 77.69 225 LEU A CA 1
ATOM 1771 C C . LEU A 1 225 ? -35.888 5.459 4.227 1.00 77.69 225 LEU A C 1
ATOM 1773 O O . LEU A 1 225 ? -37.069 5.795 4.078 1.00 77.69 225 LEU A O 1
ATOM 1777 N N . TYR A 1 226 ? -35.375 5.127 5.409 1.00 81.12 226 TYR A N 1
ATOM 1778 C CA . TYR A 1 226 ? -36.129 5.247 6.649 1.00 81.12 226 TYR A CA 1
ATOM 1779 C C . TYR A 1 226 ? -35.281 5.809 7.789 1.00 81.12 226 TYR A C 1
ATOM 1781 O O . TYR A 1 226 ? -34.067 5.625 7.843 1.00 81.12 226 TYR A O 1
ATOM 1789 N N . LYS A 1 227 ? -35.957 6.485 8.713 1.00 77.25 227 LYS A N 1
ATOM 1790 C CA . LYS A 1 227 ? -35.429 6.975 9.979 1.00 77.25 227 LYS A CA 1
ATOM 1791 C C . LYS A 1 227 ? -36.112 6.204 11.103 1.00 77.25 227 LYS A C 1
ATOM 1793 O O . LYS A 1 227 ? -37.343 6.144 11.152 1.00 77.25 227 LYS A O 1
ATOM 1798 N N . GLU A 1 228 ? -35.321 5.588 11.976 1.00 77.94 228 GLU A N 1
ATOM 1799 C CA . GLU A 1 228 ? -35.839 5.056 13.238 1.00 77.94 228 GLU A CA 1
ATOM 1800 C C . GLU A 1 228 ? -36.297 6.232 14.093 1.00 77.94 228 GLU A C 1
ATOM 1802 O O . GLU A 1 228 ? -35.551 7.196 14.279 1.00 77.94 228 GLU A O 1
ATOM 1807 N N . LEU A 1 229 ? -37.547 6.188 14.551 1.00 69.44 229 LEU A N 1
ATOM 1808 C CA . LEU A 1 229 ? -38.055 7.237 15.418 1.00 69.44 229 LEU A CA 1
ATOM 1809 C C . LEU A 1 229 ? -37.584 6.941 16.846 1.00 69.44 229 LEU A C 1
ATOM 1811 O O . LEU A 1 229 ? -37.816 5.829 17.330 1.00 69.44 229 LEU A O 1
ATOM 1815 N N . PRO A 1 230 ? -36.922 7.895 17.523 1.00 58.22 230 PRO A N 1
ATOM 1816 C CA . PRO A 1 230 ? -36.599 7.742 18.929 1.00 58.22 230 PRO A CA 1
ATOM 1817 C C . PRO A 1 230 ? -37.916 7.718 19.706 1.00 58.22 230 PRO A C 1
ATOM 1819 O O . PRO A 1 230 ? -38.628 8.716 19.775 1.00 58.22 230 PRO A O 1
ATOM 1822 N N . LEU A 1 231 ? -38.261 6.555 20.247 1.00 57.12 231 LEU A N 1
ATOM 1823 C CA . LEU A 1 231 ? -39.280 6.434 21.274 1.00 57.12 231 LEU A CA 1
ATOM 1824 C C . LEU A 1 231 ? -38.596 6.066 22.577 1.00 57.12 231 LEU A C 1
ATOM 1826 O O . LEU A 1 231 ? -37.760 5.164 22.619 1.00 57.12 231 LEU A O 1
ATOM 1830 N N . ASP A 1 232 ? -39.055 6.694 23.649 1.00 54.81 232 ASP A N 1
ATOM 1831 C CA . ASP A 1 232 ? -38.689 6.342 25.019 1.00 54.81 232 ASP A CA 1
ATOM 1832 C C . ASP A 1 232 ? -39.234 4.952 25.417 1.00 54.81 232 ASP A C 1
ATOM 1834 O O . ASP A 1 232 ? -38.939 4.449 26.500 1.00 54.81 232 ASP A O 1
ATOM 1838 N N . GLN A 1 233 ? -40.048 4.318 24.559 1.00 53.03 233 GLN A N 1
ATOM 1839 C CA . GLN A 1 233 ? -40.683 3.022 24.792 1.00 53.03 233 GLN A CA 1
ATOM 1840 C C . GLN A 1 233 ? -40.752 2.208 23.486 1.00 53.03 233 GLN A C 1
ATOM 1842 O O . GLN A 1 233 ? -41.502 2.528 22.564 1.00 53.03 233 GLN A O 1
ATOM 1847 N N . GLU A 1 234 ? -39.951 1.141 23.399 1.00 62.59 234 GLU A N 1
ATOM 1848 C CA . GLU A 1 234 ? -40.101 0.087 22.385 1.00 62.59 234 GLU A CA 1
ATOM 1849 C C . GLU A 1 234 ? -41.496 -0.545 22.515 1.00 62.59 234 GLU A C 1
ATOM 1851 O O . GLU A 1 234 ? -41.972 -0.757 23.632 1.00 62.59 234 GLU A O 1
ATOM 1856 N N . LEU A 1 235 ? -42.150 -0.904 21.403 1.00 63.84 235 LEU A N 1
ATOM 1857 C CA . LEU A 1 235 ? -43.393 -1.664 21.499 1.00 63.84 235 LEU A CA 1
ATOM 1858 C C . LEU A 1 235 ? -43.047 -3.127 21.790 1.00 63.84 235 LEU A C 1
ATOM 1860 O O . LEU A 1 235 ? -42.551 -3.845 20.920 1.00 63.84 235 LEU A O 1
ATOM 1864 N N . VAL A 1 236 ? -43.297 -3.553 23.025 1.00 61.97 236 VAL A N 1
ATOM 1865 C CA . VAL A 1 236 ? -43.041 -4.917 23.491 1.00 61.97 236 VAL A CA 1
ATOM 1866 C C . VAL A 1 236 ? -44.357 -5.690 23.512 1.00 61.97 236 VAL A C 1
ATOM 1868 O O . VAL A 1 236 ? -45.240 -5.414 24.320 1.00 61.97 236 VAL A O 1
ATOM 1871 N N . LEU A 1 237 ? -44.505 -6.660 22.614 1.00 62.75 237 LEU A N 1
ATOM 1872 C CA . LEU A 1 237 ? -45.622 -7.599 22.635 1.00 62.75 237 LEU A CA 1
ATOM 1873 C C . LEU A 1 237 ? -45.252 -8.767 23.547 1.00 62.75 237 LEU A C 1
ATOM 1875 O O . LEU A 1 237 ? -44.263 -9.453 23.290 1.00 62.75 237 LEU A O 1
ATOM 1879 N N . HIS A 1 238 ? -46.050 -8.985 24.591 1.00 57.06 238 HIS A N 1
ATOM 1880 C CA . HIS A 1 238 ? -45.921 -10.116 25.506 1.00 57.06 238 HIS A CA 1
ATOM 1881 C C . HIS A 1 238 ? -47.012 -11.149 25.204 1.00 57.06 238 HIS A C 1
ATOM 1883 O O . HIS A 1 238 ? -48.198 -10.829 25.285 1.00 57.06 238 HIS A O 1
ATOM 1889 N N . GLN A 1 239 ? -46.643 -12.394 24.900 1.00 56.50 239 GLN A N 1
ATOM 1890 C CA . GLN A 1 239 ? -47.587 -13.511 24.838 1.00 56.50 239 GLN A CA 1
ATOM 1891 C C . GLN A 1 239 ? -47.546 -14.337 26.126 1.00 56.50 239 GLN A C 1
ATOM 1893 O O . GLN A 1 239 ? -46.552 -14.986 26.430 1.00 56.50 239 GLN A O 1
ATOM 1898 N N . GLN A 1 240 ? -48.663 -14.365 26.857 1.00 49.50 240 GLN A N 1
ATOM 1899 C CA . GLN A 1 240 ? -48.833 -15.213 28.046 1.00 49.50 240 GLN A CA 1
ATOM 1900 C C . GLN A 1 240 ? -49.157 -16.688 27.717 1.00 49.50 240 GLN A C 1
ATOM 1902 O O . GLN A 1 240 ? -49.064 -17.531 28.600 1.00 49.50 240 GLN A O 1
ATOM 1907 N N . GLN A 1 241 ? -49.550 -17.020 26.479 1.00 51.44 241 GLN A N 1
ATOM 1908 C CA . GLN A 1 241 ? -50.218 -18.296 26.150 1.00 51.44 241 GLN A CA 1
ATOM 1909 C C . GLN A 1 241 ? -49.315 -19.428 25.612 1.00 51.44 241 GLN A C 1
ATOM 1911 O O . GLN A 1 241 ? -49.815 -20.536 25.441 1.00 51.44 241 GLN A O 1
ATOM 1916 N N . PHE A 1 242 ? -48.019 -19.198 25.357 1.00 52.12 242 PHE A N 1
ATOM 1917 C CA . PHE A 1 242 ? -47.147 -20.179 24.674 1.00 52.12 242 PHE A CA 1
ATOM 1918 C C . PHE A 1 242 ? -45.722 -20.287 25.242 1.00 52.12 242 PHE A C 1
ATOM 1920 O O . PHE A 1 242 ? -44.765 -20.481 24.498 1.00 52.12 242 PHE A O 1
ATOM 1927 N N . ILE A 1 243 ? -45.554 -20.189 26.561 1.00 53.75 243 ILE A N 1
ATOM 1928 C CA . ILE A 1 243 ? -44.239 -20.444 27.163 1.00 53.75 243 ILE A CA 1
ATOM 1929 C C . ILE A 1 243 ? -44.044 -21.971 27.282 1.00 53.75 243 ILE A C 1
ATOM 1931 O O . ILE A 1 243 ? -44.863 -22.611 27.947 1.00 53.75 243 ILE A O 1
ATOM 1935 N N . PRO A 1 244 ? -43.015 -22.581 26.655 1.00 54.62 244 PRO A N 1
ATOM 1936 C CA . PRO A 1 244 ? -42.702 -23.996 26.867 1.00 54.62 244 PRO A CA 1
ATOM 1937 C C . PRO A 1 244 ? -42.382 -24.247 28.346 1.00 54.62 244 PRO A C 1
ATOM 1939 O O . PRO A 1 244 ? -41.818 -23.375 29.013 1.00 54.62 244 PRO A O 1
ATOM 1942 N N . THR A 1 245 ? -42.752 -25.412 28.883 1.00 58.81 245 THR A N 1
ATOM 1943 C CA . THR A 1 245 ? -42.408 -25.730 30.271 1.00 58.81 245 THR A CA 1
ATOM 1944 C C . THR A 1 245 ? -40.914 -25.964 30.432 1.00 58.81 245 THR A C 1
ATOM 1946 O O . THR A 1 245 ? -40.207 -26.398 29.521 1.00 58.81 245 THR A O 1
ATOM 1949 N N . LEU A 1 246 ? -40.426 -25.602 31.614 1.00 59.84 246 LEU A N 1
ATOM 1950 C CA . LEU A 1 246 ? -39.007 -25.570 31.928 1.00 59.84 246 LEU A CA 1
ATOM 1951 C C . LEU A 1 246 ? -38.361 -26.964 31.878 1.00 59.84 246 LEU A C 1
ATOM 1953 O O . LEU A 1 246 ? -37.190 -27.067 31.547 1.00 59.84 246 LEU A O 1
ATOM 1957 N N . ASP A 1 247 ? -39.112 -28.026 32.156 1.00 57.00 247 ASP A N 1
ATOM 1958 C CA . ASP A 1 247 ? -38.691 -29.422 31.992 1.00 57.00 247 ASP A CA 1
ATOM 1959 C C . ASP A 1 247 ? -38.339 -29.770 30.534 1.00 57.00 247 ASP A C 1
ATOM 1961 O O . ASP A 1 247 ? -37.287 -30.349 30.297 1.00 57.00 247 ASP A O 1
ATOM 1965 N N . VAL A 1 248 ? -39.143 -29.344 29.553 1.00 57.66 248 VAL A N 1
ATOM 1966 C CA . VAL A 1 248 ? -38.871 -29.546 28.118 1.00 57.66 248 VAL A CA 1
ATOM 1967 C C . VAL A 1 248 ? -37.597 -28.819 27.712 1.00 57.66 248 VAL A C 1
ATOM 1969 O O . VAL A 1 248 ? -36.814 -29.342 26.926 1.00 57.66 248 VAL A O 1
ATOM 1972 N N . VAL A 1 249 ? -37.377 -27.622 28.259 1.00 57.69 249 VAL A N 1
ATOM 1973 C CA . VAL A 1 249 ? -36.174 -26.822 28.009 1.00 57.69 249 VAL A CA 1
ATOM 1974 C C . VAL A 1 249 ? -34.939 -27.456 28.663 1.00 57.69 249 VAL A C 1
ATOM 1976 O O . VAL A 1 249 ? -33.884 -27.518 28.034 1.00 57.69 249 VAL A O 1
ATOM 1979 N N . LEU A 1 250 ? -35.078 -27.968 29.889 1.00 58.12 250 LEU A N 1
ATOM 1980 C CA . LEU A 1 250 ? -34.019 -28.620 30.668 1.00 58.12 250 LEU A CA 1
ATOM 1981 C C . LEU A 1 250 ? -33.654 -30.028 30.178 1.00 58.12 250 LEU A C 1
ATOM 1983 O O . LEU A 1 250 ? -32.530 -30.467 30.408 1.00 58.12 250 LEU A O 1
ATOM 1987 N N . ASP A 1 251 ? -34.573 -30.735 29.520 1.00 57.28 251 ASP A N 1
ATOM 1988 C CA . ASP A 1 251 ? -34.313 -32.056 28.929 1.00 57.28 251 ASP A CA 1
ATOM 1989 C C . ASP A 1 251 ? -33.558 -31.948 27.591 1.00 57.28 251 ASP A C 1
ATOM 1991 O O . ASP A 1 251 ? -32.917 -32.893 27.121 1.00 57.28 251 ASP A O 1
ATOM 1995 N N . THR A 1 252 ? -33.548 -30.760 26.977 1.00 57.16 252 THR A N 1
ATOM 1996 C CA . THR A 1 252 ? -32.637 -30.507 25.863 1.00 57.16 252 THR A CA 1
ATOM 1997 C C . THR A 1 252 ? -31.203 -30.432 26.399 1.00 57.16 252 THR A C 1
ATOM 1999 O O . THR A 1 252 ? -30.888 -29.642 27.285 1.00 57.16 252 THR A O 1
ATOM 2002 N N . LYS A 1 253 ? -30.264 -31.179 25.802 1.00 60.84 253 LYS A N 1
ATOM 2003 C CA . LYS A 1 253 ? -28.814 -31.024 26.075 1.00 60.84 253 LYS A CA 1
ATOM 2004 C C . LYS A 1 253 ? -28.257 -29.647 25.660 1.00 60.84 253 LYS A C 1
ATOM 2006 O O . LYS A 1 253 ? -27.044 -29.463 25.626 1.00 60.84 253 LYS A O 1
ATOM 2011 N N . GLN A 1 254 ? -29.129 -28.720 25.269 1.00 57.94 254 GLN A N 1
ATOM 2012 C CA . GLN A 1 254 ? -28.825 -27.420 24.699 1.00 57.94 254 GLN A CA 1
ATOM 2013 C C . GLN A 1 254 ? -28.971 -26.289 25.713 1.00 57.94 254 GLN A C 1
ATOM 2015 O O . GLN A 1 254 ? -28.396 -25.244 25.463 1.00 57.94 254 GLN A O 1
ATOM 2020 N N . TYR A 1 255 ? -29.664 -26.455 26.843 1.00 61.00 255 TYR A N 1
ATOM 2021 C CA . TYR A 1 255 ? -29.817 -25.377 27.826 1.00 61.00 255 TYR A CA 1
ATOM 2022 C C . TYR A 1 255 ? -29.403 -25.816 29.235 1.00 61.00 255 TYR A C 1
ATOM 2024 O O . TYR A 1 255 ? -29.731 -26.907 29.691 1.00 61.00 255 TYR A O 1
ATOM 2032 N N . LEU A 1 256 ? -28.700 -24.937 29.948 1.00 67.38 256 LEU A N 1
ATOM 2033 C CA . LEU A 1 256 ? -28.325 -25.077 31.354 1.00 67.38 256 LEU A CA 1
ATOM 2034 C C . LEU A 1 256 ? -29.091 -24.043 32.183 1.00 67.38 256 LEU A C 1
ATOM 2036 O O . LEU A 1 256 ? -28.954 -22.848 31.941 1.00 67.38 256 LEU A O 1
ATOM 2040 N N . ALA A 1 257 ? -29.858 -24.474 33.187 1.00 70.69 257 ALA A N 1
ATOM 2041 C CA . ALA A 1 257 ? -30.495 -23.562 34.140 1.00 70.69 257 ALA A CA 1
ATOM 2042 C C . ALA A 1 257 ? -29.776 -23.626 35.502 1.00 70.69 257 ALA A C 1
ATOM 2044 O O . ALA A 1 257 ? -29.942 -24.603 36.239 1.00 70.69 257 ALA A O 1
ATOM 2045 N N . PRO A 1 258 ? -28.953 -22.625 35.860 1.00 69.88 258 PRO A N 1
ATOM 2046 C CA . PRO A 1 258 ? -28.220 -22.638 37.117 1.00 69.88 258 PRO A CA 1
ATOM 2047 C C . PRO A 1 258 ? -29.149 -22.310 38.291 1.00 69.88 258 PRO A C 1
ATOM 2049 O O . PRO A 1 258 ? -29.847 -21.302 38.272 1.00 69.88 258 PRO A O 1
ATOM 2052 N N . LEU A 1 259 ? -29.106 -23.107 39.357 1.00 72.56 259 LEU A N 1
ATOM 2053 C CA . LEU A 1 259 ? -29.643 -22.706 40.660 1.00 72.56 259 LEU A CA 1
ATOM 2054 C C . LEU A 1 259 ? -28.625 -21.808 41.369 1.00 72.56 259 LEU A C 1
ATOM 2056 O O . LEU A 1 259 ? -27.436 -22.120 41.418 1.00 72.56 259 LEU A O 1
ATOM 2060 N N . ARG A 1 260 ? -29.087 -20.677 41.897 1.00 77.69 260 ARG A N 1
ATOM 2061 C CA . ARG A 1 260 ? -28.263 -19.641 42.526 1.00 77.69 260 ARG A CA 1
ATOM 2062 C C . ARG A 1 260 ? -28.758 -19.346 43.935 1.00 77.69 260 ARG A C 1
ATOM 2064 O O . ARG A 1 260 ? -29.937 -19.517 44.221 1.00 77.69 260 ARG A O 1
ATOM 2071 N N . VAL A 1 261 ? -27.853 -18.877 44.794 1.00 79.44 261 VAL A N 1
ATOM 2072 C CA . VAL A 1 261 ? -28.170 -18.377 46.139 1.00 79.44 261 VAL A CA 1
ATOM 2073 C C . VAL A 1 261 ? -28.037 -16.853 46.128 1.00 79.44 261 VAL A C 1
ATOM 2075 O O . VAL A 1 261 ? -26.942 -16.332 45.928 1.00 79.44 261 VAL A O 1
ATOM 2078 N N . ASP A 1 262 ? -29.141 -16.141 46.323 1.00 81.56 262 ASP A N 1
ATOM 2079 C CA . ASP A 1 262 ? -29.200 -14.698 46.542 1.00 81.56 262 ASP A CA 1
ATOM 2080 C C . ASP A 1 262 ? -29.531 -14.411 48.009 1.00 81.56 262 ASP A C 1
ATOM 2082 O O . ASP A 1 262 ? -30.674 -14.515 48.453 1.00 81.56 262 ASP A O 1
ATOM 2086 N N . LEU A 1 263 ? -28.502 -14.031 48.766 1.00 81.19 263 LEU A N 1
ATOM 2087 C CA . LEU A 1 263 ? -28.643 -13.699 50.180 1.00 81.19 263 LEU A CA 1
ATOM 2088 C C . LEU A 1 263 ? -29.389 -12.384 50.410 1.00 81.19 263 LEU A C 1
ATOM 2090 O O . LEU A 1 263 ? -29.860 -12.182 51.524 1.00 81.19 263 LEU A O 1
ATOM 2094 N N . SER A 1 264 ? -29.550 -11.520 49.397 1.00 76.88 264 SER A N 1
ATOM 2095 C CA . SER A 1 264 ? -30.268 -10.242 49.543 1.00 76.88 264 SER A CA 1
ATOM 2096 C C . SER A 1 264 ? -31.738 -10.431 49.932 1.00 76.88 264 SER A C 1
ATOM 2098 O O . SER A 1 264 ? -32.312 -9.588 50.620 1.00 76.88 264 SER A O 1
ATOM 2100 N N . GLN A 1 265 ? -32.320 -11.577 49.566 1.00 72.50 265 GLN A N 1
ATOM 2101 C CA . GLN A 1 265 ? -33.688 -11.966 49.917 1.00 72.50 265 GLN A CA 1
ATOM 2102 C C . GLN A 1 265 ? -33.798 -12.540 51.337 1.00 72.50 265 GLN A C 1
ATOM 2104 O O . GLN A 1 265 ? -34.894 -12.691 51.879 1.00 72.50 265 GLN A O 1
ATOM 2109 N N . ASN A 1 266 ? -32.668 -12.841 51.977 1.00 82.06 266 ASN A N 1
ATOM 2110 C CA . ASN A 1 266 ? -32.629 -13.347 53.334 1.00 82.06 266 ASN A CA 1
ATOM 2111 C C . ASN A 1 266 ? -32.435 -12.201 54.328 1.00 82.06 266 ASN A C 1
ATOM 2113 O O . ASN A 1 266 ? -31.350 -11.641 54.456 1.00 82.06 266 ASN A O 1
ATOM 2117 N N . THR A 1 267 ? -33.461 -11.902 55.121 1.00 80.31 267 THR A N 1
ATOM 2118 C CA . THR A 1 267 ? -33.442 -10.793 56.091 1.00 80.31 267 THR A CA 1
ATOM 2119 C C . THR A 1 267 ? -32.300 -10.863 57.115 1.00 80.31 267 THR A C 1
ATOM 2121 O O . THR A 1 267 ? -31.875 -9.828 57.625 1.00 80.31 267 THR A O 1
ATOM 2124 N N . LYS A 1 268 ? -31.768 -12.056 57.401 1.00 84.38 268 LYS A N 1
ATOM 2125 C CA . LYS A 1 268 ? -30.650 -12.289 58.325 1.00 84.38 268 LYS A CA 1
ATOM 2126 C C . LYS A 1 268 ? -29.278 -12.101 57.665 1.00 84.38 268 LYS A C 1
ATOM 2128 O O . LYS A 1 268 ? -28.325 -11.748 58.358 1.00 84.38 268 LYS A O 1
ATOM 2133 N N . PHE A 1 269 ? -29.168 -12.314 56.352 1.00 87.56 269 PHE A N 1
ATOM 2134 C CA . PHE A 1 269 ? -27.901 -12.284 55.606 1.00 87.56 269 PHE A CA 1
ATOM 2135 C C . PHE A 1 269 ? -27.862 -11.281 54.442 1.00 87.56 269 PHE A C 1
ATOM 2137 O O . PHE A 1 269 ? -26.863 -11.239 53.734 1.00 87.56 269 PHE A O 1
ATOM 2144 N N . ALA A 1 270 ? -28.876 -10.423 54.292 1.00 83.75 270 ALA A N 1
ATOM 2145 C CA . ALA A 1 270 ? -29.053 -9.514 53.153 1.00 83.75 270 ALA A CA 1
ATOM 2146 C C . ALA A 1 270 ? -27.848 -8.621 52.823 1.00 83.75 270 ALA A C 1
ATOM 2148 O O . ALA A 1 270 ? -27.661 -8.239 51.672 1.00 83.75 270 ALA A O 1
ATOM 2149 N N . ASN A 1 271 ? -27.020 -8.313 53.823 1.00 83.31 271 ASN A N 1
ATOM 2150 C CA . ASN A 1 271 ? -25.842 -7.453 53.690 1.00 83.31 271 ASN A CA 1
ATOM 2151 C C . ASN A 1 271 ? -24.507 -8.220 53.730 1.00 83.31 271 ASN A C 1
ATOM 2153 O O . ASN A 1 271 ? -23.466 -7.600 53.934 1.00 83.31 271 ASN A O 1
ATOM 2157 N N . ARG A 1 272 ? -24.519 -9.553 53.614 1.00 80.06 272 ARG A N 1
ATOM 2158 C CA . ARG A 1 272 ? -23.317 -10.401 53.663 1.00 80.06 272 ARG A CA 1
ATOM 2159 C C . ARG A 1 272 ? -23.163 -11.185 52.365 1.00 80.06 272 ARG A C 1
ATOM 2161 O O . ARG A 1 272 ? -24.148 -11.592 51.756 1.00 80.06 272 ARG A O 1
ATOM 2168 N N . SER A 1 273 ? -21.920 -11.428 51.961 1.00 82.25 273 SER A N 1
ATOM 2169 C CA . SER A 1 273 ? -21.604 -12.331 50.848 1.00 82.25 273 SER A CA 1
ATOM 2170 C C . SER A 1 273 ? -21.482 -13.786 51.326 1.00 82.25 273 SER A C 1
ATOM 2172 O O . SER A 1 273 ? -21.149 -14.032 52.487 1.00 82.25 273 SER A O 1
ATOM 2174 N N . LEU A 1 274 ? -21.701 -14.772 50.440 1.00 80.19 274 LEU A N 1
ATOM 2175 C CA . LEU A 1 274 ? -21.511 -16.194 50.785 1.00 80.19 274 LEU A CA 1
ATOM 2176 C C . LEU A 1 274 ? -20.093 -16.476 51.306 1.00 80.19 274 LEU A C 1
ATOM 2178 O O . LEU A 1 274 ? -19.937 -17.223 52.268 1.00 80.19 274 LEU A O 1
ATOM 2182 N N . SER A 1 275 ? -19.079 -15.804 50.749 1.00 84.06 275 SER A N 1
ATOM 2183 C CA . SER A 1 275 ? -17.667 -15.966 51.126 1.00 84.06 275 SER A CA 1
ATOM 2184 C C . SER A 1 275 ? -17.346 -15.569 52.566 1.00 84.06 275 SER A C 1
ATOM 2186 O O . SER A 1 275 ? -16.284 -15.906 53.087 1.00 84.06 275 SER A O 1
ATOM 2188 N N . GLU A 1 276 ? -18.255 -14.858 53.230 1.00 85.75 276 GLU A N 1
ATOM 2189 C CA . GLU A 1 276 ? -18.116 -14.472 54.632 1.00 85.75 276 GLU A CA 1
ATOM 2190 C C . GLU A 1 276 ? -18.748 -15.477 55.600 1.00 85.75 276 GLU A C 1
ATOM 2192 O O . GLU A 1 276 ? -18.547 -15.346 56.810 1.00 85.75 276 GLU A O 1
ATOM 2197 N N . LEU A 1 277 ? -19.529 -16.434 55.098 1.00 87.25 277 LEU A N 1
ATOM 2198 C CA . LEU A 1 277 ? -20.314 -17.381 55.886 1.00 87.25 277 LEU A CA 1
ATOM 2199 C C . LEU A 1 277 ? -19.637 -18.745 55.897 1.00 87.25 277 LEU A C 1
ATOM 2201 O O . LEU A 1 277 ? -19.224 -19.228 54.850 1.00 87.25 277 LEU A O 1
ATOM 2205 N N . ASN A 1 278 ? -19.570 -19.412 57.045 1.00 89.50 278 ASN A N 1
ATOM 2206 C CA . ASN A 1 278 ? -19.372 -20.859 57.044 1.00 89.50 278 ASN A CA 1
ATOM 2207 C C . ASN A 1 278 ? -20.653 -21.545 56.523 1.00 89.50 278 ASN A C 1
ATOM 2209 O O . ASN A 1 278 ? -21.752 -21.065 56.821 1.00 89.50 278 ASN A O 1
ATOM 2213 N N . PRO A 1 279 ? -20.552 -22.676 55.802 1.00 88.38 279 PRO A N 1
ATOM 2214 C CA . PRO A 1 279 ? -21.703 -23.474 55.378 1.00 88.38 279 PRO A CA 1
ATOM 2215 C C . PRO A 1 279 ? -22.735 -23.716 56.490 1.00 88.38 279 PRO A C 1
ATOM 2217 O O . PRO A 1 279 ? -23.929 -23.534 56.271 1.00 88.38 279 PRO A O 1
ATOM 2220 N N . SER A 1 280 ? -22.297 -24.044 57.708 1.00 88.94 280 SER A N 1
ATOM 2221 C CA . SER A 1 280 ? -23.174 -24.282 58.864 1.00 88.94 280 SER A CA 1
ATOM 2222 C C . SER A 1 280 ? -23.992 -23.068 59.334 1.00 88.94 280 SER A C 1
ATOM 2224 O O . SER A 1 280 ? -24.963 -23.242 60.077 1.00 88.94 280 SER A O 1
ATOM 2226 N N . GLU A 1 281 ? -23.658 -21.843 58.904 1.00 88.94 281 GLU A N 1
ATOM 2227 C CA . GLU A 1 281 ? -24.408 -20.628 59.256 1.00 88.94 281 GLU A CA 1
ATOM 2228 C C . GLU A 1 281 ? -25.741 -20.508 58.493 1.00 88.94 281 GLU A C 1
ATOM 2230 O O . GLU A 1 281 ? -26.689 -19.907 59.016 1.00 88.94 281 GLU A O 1
ATOM 2235 N N . LEU A 1 282 ? -25.840 -21.095 57.294 1.00 86.94 282 LEU A N 1
ATOM 2236 C CA . LEU A 1 282 ? -27.041 -21.084 56.455 1.00 86.94 282 LEU A CA 1
ATOM 2237 C C . LEU A 1 282 ? -27.947 -22.271 56.811 1.00 86.94 282 LEU A C 1
ATOM 2239 O O . LEU A 1 282 ? -27.732 -23.408 56.391 1.00 86.94 282 LEU A O 1
ATOM 2243 N N . LYS A 1 283 ? -28.985 -21.999 57.609 1.00 84.06 283 LYS A N 1
ATOM 2244 C CA . LYS A 1 283 ? -29.994 -23.000 57.979 1.00 84.06 283 LYS A CA 1
ATOM 2245 C C . LYS A 1 283 ? -30.957 -23.270 56.819 1.00 84.06 283 LYS A C 1
ATOM 2247 O O . LYS A 1 283 ? -31.021 -22.518 55.854 1.00 84.06 283 LYS A O 1
ATOM 2252 N N . PHE A 1 284 ? -31.762 -24.323 56.950 1.00 81.06 284 PHE A N 1
ATOM 2253 C CA . PHE A 1 284 ? -32.790 -24.703 55.974 1.00 81.06 284 PHE A CA 1
ATOM 2254 C C . PHE A 1 284 ? -33.657 -23.521 55.508 1.00 81.06 284 PHE A C 1
ATOM 2256 O O . PHE A 1 284 ? -33.744 -23.265 54.311 1.00 81.06 284 PHE A O 1
ATOM 2263 N N . GLU A 1 285 ? -34.246 -22.782 56.451 1.00 80.88 285 GLU A N 1
ATOM 2264 C CA . GLU A 1 285 ? -35.145 -21.654 56.158 1.00 80.88 285 GLU A CA 1
ATOM 2265 C C . GLU A 1 285 ? -34.388 -20.513 55.471 1.00 80.88 285 GLU A C 1
ATOM 2267 O O . GLU A 1 285 ? -34.912 -19.846 54.581 1.00 80.88 285 GLU A O 1
ATOM 2272 N N . ASP A 1 286 ? -33.118 -20.334 55.847 1.00 85.25 286 ASP A N 1
ATOM 2273 C CA . ASP A 1 286 ? -32.252 -19.314 55.279 1.00 85.25 286 ASP A CA 1
ATOM 2274 C C . ASP A 1 286 ? -31.935 -19.611 53.808 1.00 85.25 286 ASP A C 1
ATOM 2276 O O . ASP A 1 286 ? -31.968 -18.711 52.967 1.00 85.25 286 ASP A O 1
ATOM 2280 N N . LEU A 1 287 ? -31.657 -20.877 53.495 1.00 81.50 287 LEU A N 1
ATOM 2281 C CA . LEU A 1 287 ? -31.334 -21.332 52.152 1.00 81.50 287 LEU A CA 1
ATOM 2282 C C . LEU A 1 287 ? -32.573 -21.398 51.253 1.00 81.50 287 LEU A C 1
ATOM 2284 O O . LEU A 1 287 ? -32.493 -20.996 50.096 1.00 81.50 287 LEU A O 1
ATOM 2288 N N . GLN A 1 288 ? -33.717 -21.849 51.776 1.00 81.31 288 GLN A N 1
ATOM 2289 C CA . GLN A 1 288 ? -34.972 -21.909 51.021 1.00 81.31 288 GLN A CA 1
ATOM 2290 C C . GLN A 1 288 ? -35.390 -20.526 50.505 1.00 81.31 288 GLN A C 1
ATOM 2292 O O . GLN A 1 288 ? -35.813 -20.411 49.360 1.00 81.31 288 GLN A O 1
ATOM 2297 N N . ASN A 1 289 ? -35.215 -19.483 51.320 1.00 78.88 289 ASN A N 1
ATOM 2298 C CA . ASN A 1 289 ? -35.548 -18.107 50.944 1.00 78.88 289 ASN A CA 1
ATOM 2299 C C . ASN A 1 289 ? -34.491 -17.439 50.051 1.00 78.88 289 ASN A C 1
ATOM 2301 O O . ASN A 1 289 ? -34.763 -16.397 49.465 1.00 78.88 289 ASN A O 1
ATOM 2305 N N . SER A 1 290 ? -33.291 -18.019 49.958 1.00 81.25 290 SER A N 1
ATOM 2306 C CA . SER A 1 290 ? -32.187 -17.462 49.168 1.00 81.25 290 SER A CA 1
ATOM 2307 C C . SER A 1 290 ? -32.004 -18.167 47.825 1.00 81.25 290 SER A C 1
ATOM 2309 O O . SER A 1 290 ? -31.351 -17.631 46.938 1.00 81.25 290 SER A O 1
ATOM 2311 N N . LEU A 1 291 ? -32.509 -19.389 47.655 1.00 81.25 291 LEU A N 1
ATOM 2312 C CA . LEU A 1 291 ? -32.247 -20.192 46.465 1.00 81.25 291 LEU A CA 1
ATOM 2313 C C . LEU A 1 291 ? -33.278 -19.884 45.362 1.00 81.25 291 LEU A C 1
ATOM 2315 O O . LEU A 1 291 ? -34.484 -19.942 45.585 1.00 81.25 291 LEU A O 1
ATOM 2319 N N . TYR A 1 292 ? -32.804 -19.570 44.159 1.00 80.00 292 TYR A N 1
ATOM 2320 C CA . TYR A 1 292 ? -33.632 -19.238 42.997 1.00 80.00 292 TYR A CA 1
ATOM 2321 C C . TYR A 1 292 ? -33.030 -19.825 41.716 1.00 80.00 292 TYR A C 1
ATOM 2323 O O . TYR A 1 292 ? -31.851 -20.185 41.670 1.00 80.00 292 TYR A O 1
ATOM 2331 N N . LEU A 1 293 ? -33.833 -19.934 40.661 1.00 75.38 293 LEU A N 1
ATOM 2332 C CA . LEU A 1 293 ? -33.344 -20.339 39.346 1.00 75.38 293 LEU A CA 1
ATOM 2333 C C . LEU A 1 293 ? -32.853 -19.121 38.559 1.00 75.38 293 LEU A C 1
ATOM 2335 O O . LEU A 1 293 ? -33.582 -18.148 38.388 1.00 75.38 293 LEU A O 1
ATOM 2339 N N . GLY A 1 294 ? -31.615 -19.177 38.081 1.00 72.88 294 GLY A N 1
ATOM 2340 C CA . GLY A 1 294 ? -31.042 -18.173 37.196 1.00 72.88 294 GLY A CA 1
ATOM 2341 C C . GLY A 1 294 ? -31.565 -18.271 35.762 1.00 72.88 294 GLY A C 1
ATOM 2342 O O . GLY A 1 294 ? -32.344 -19.152 35.407 1.00 72.88 294 GLY A O 1
ATOM 2343 N N . ASP A 1 295 ? -31.106 -17.345 34.929 1.00 76.62 295 ASP A N 1
ATOM 2344 C CA . ASP A 1 295 ? -31.395 -17.328 33.495 1.00 76.62 295 ASP A CA 1
ATOM 2345 C C . ASP A 1 295 ? -30.864 -18.598 32.802 1.00 76.62 295 ASP A C 1
ATOM 2347 O O . ASP A 1 295 ? -29.841 -19.151 33.213 1.00 76.62 295 ASP A O 1
ATOM 2351 N N . LEU A 1 296 ? -31.547 -19.062 31.749 1.00 67.94 296 LEU A N 1
ATOM 2352 C CA . LEU A 1 296 ? -31.083 -20.211 30.965 1.00 67.94 296 LEU A CA 1
ATOM 2353 C C . LEU A 1 296 ? -29.817 -19.840 30.203 1.00 67.94 296 LEU A C 1
ATOM 2355 O O . LEU A 1 296 ? -29.724 -18.752 29.649 1.00 67.94 296 LEU A O 1
ATOM 2359 N N . ILE A 1 297 ? -28.881 -20.767 30.102 1.00 64.44 297 ILE A N 1
ATOM 2360 C CA . ILE A 1 297 ? -27.660 -20.615 29.320 1.00 64.44 297 ILE A CA 1
ATOM 2361 C C . ILE A 1 297 ? -27.748 -21.599 28.162 1.00 64.44 297 ILE A C 1
ATOM 2363 O O . ILE A 1 297 ? -27.779 -22.806 28.385 1.00 64.44 297 ILE A O 1
ATOM 2367 N N . ASP A 1 298 ? -27.807 -21.105 26.930 1.00 64.44 298 ASP A N 1
ATOM 2368 C CA . ASP A 1 298 ? -27.695 -21.961 25.748 1.00 64.44 298 ASP A CA 1
ATOM 2369 C C . ASP A 1 298 ? -26.280 -22.559 25.687 1.00 64.44 298 ASP A C 1
ATOM 2371 O O . ASP A 1 298 ? -25.309 -21.845 25.504 1.00 64.44 298 ASP A O 1
ATOM 2375 N N . LEU A 1 299 ? -26.133 -23.868 25.844 1.00 53.62 299 LEU A N 1
ATOM 2376 C CA . LEU A 1 299 ? -24.861 -24.589 25.853 1.00 53.62 299 LEU A CA 1
ATOM 2377 C C . LEU A 1 299 ? -24.142 -24.578 24.492 1.00 53.62 299 LEU A C 1
ATOM 2379 O O . LEU A 1 299 ? -22.939 -24.826 24.437 1.00 53.62 299 LEU A O 1
ATOM 2383 N N . LYS A 1 300 ? -24.845 -24.288 23.389 1.00 51.62 300 LYS A N 1
ATOM 2384 C CA . LYS A 1 300 ? -24.262 -24.184 22.043 1.00 51.62 300 LYS A CA 1
ATOM 2385 C C . LYS A 1 300 ? -23.766 -22.767 21.747 1.00 51.62 300 LYS A C 1
ATOM 2387 O O . LYS A 1 300 ? -22.735 -22.627 21.091 1.00 51.62 300 LYS A O 1
ATOM 2392 N N . THR A 1 301 ? -24.486 -21.738 22.206 1.00 52.16 301 THR A N 1
ATOM 2393 C CA . THR A 1 301 ? -24.198 -20.315 21.906 1.00 52.16 301 THR A CA 1
ATOM 2394 C C . THR A 1 301 ? -23.714 -19.485 23.103 1.00 52.16 301 THR A C 1
ATOM 2396 O O . THR A 1 301 ? -23.341 -18.324 22.939 1.00 52.16 301 THR A O 1
ATOM 2399 N N . ASN A 1 302 ? -23.738 -20.060 24.305 1.00 48.12 302 ASN A N 1
ATOM 2400 C CA . ASN A 1 302 ? -23.463 -19.457 25.613 1.00 48.12 302 ASN A CA 1
ATOM 2401 C C . ASN A 1 302 ? -24.266 -18.176 25.927 1.00 48.12 302 ASN A C 1
ATOM 2403 O O . ASN A 1 302 ? -23.869 -17.370 26.770 1.00 48.12 302 ASN A O 1
ATOM 2407 N N . GLN A 1 303 ? -25.395 -17.948 25.247 1.00 57.84 303 GLN A N 1
ATOM 2408 C CA . GLN A 1 303 ? -26.249 -16.785 25.493 1.00 57.84 303 GLN A CA 1
ATOM 2409 C C . GLN A 1 303 ? -27.153 -17.014 26.709 1.00 57.84 303 GLN A C 1
ATOM 2411 O O . GLN A 1 303 ? -27.809 -18.049 26.822 1.00 57.84 303 GLN A O 1
ATOM 2416 N N . SER A 1 304 ? -27.210 -16.011 27.592 1.00 59.16 304 SER A N 1
ATOM 2417 C CA . SER A 1 304 ? -28.143 -15.969 28.721 1.00 59.16 304 SER A CA 1
ATOM 2418 C C . SER A 1 304 ? -29.534 -15.563 28.234 1.00 59.16 304 SER A C 1
ATOM 2420 O O . SER A 1 304 ? -29.711 -14.485 27.664 1.00 59.16 304 SER A O 1
ATOM 2422 N N . ILE A 1 305 ? -30.527 -16.410 28.474 1.00 63.81 305 ILE A N 1
ATOM 2423 C CA . ILE A 1 305 ? -31.933 -16.184 28.152 1.00 63.81 305 ILE A CA 1
ATOM 2424 C C . ILE A 1 305 ? -32.664 -15.930 29.465 1.00 63.81 305 ILE A C 1
ATOM 2426 O O . ILE A 1 305 ? -32.889 -16.844 30.265 1.00 63.81 305 ILE A O 1
ATOM 2430 N N . THR A 1 306 ? -33.032 -14.669 29.684 1.00 67.94 306 THR A N 1
ATOM 2431 C CA . THR A 1 306 ? -33.719 -14.260 30.906 1.00 67.94 306 THR A CA 1
ATOM 2432 C C . THR A 1 306 ? -35.076 -14.926 31.027 1.00 67.94 306 THR A C 1
ATOM 2434 O O . THR A 1 306 ? -35.973 -14.706 30.209 1.00 67.94 306 THR A O 1
ATOM 2437 N N . LEU A 1 307 ? -35.218 -15.741 32.072 1.00 62.34 307 LEU A N 1
ATOM 2438 C CA . LEU A 1 307 ? -36.481 -16.378 32.404 1.00 62.34 307 LEU A CA 1
ATOM 2439 C C . LEU A 1 307 ? -37.427 -15.360 33.058 1.00 62.34 307 LEU A C 1
ATOM 2441 O O . LEU A 1 307 ? -36.977 -14.518 33.838 1.00 62.34 307 LEU A O 1
ATOM 2445 N N . PRO A 1 308 ? -38.741 -15.445 32.795 1.00 61.72 308 PRO A N 1
ATOM 2446 C CA . PRO A 1 308 ? -39.740 -14.729 33.579 1.00 61.72 308 PRO A CA 1
ATOM 2447 C C . PRO A 1 308 ? -39.592 -14.976 35.089 1.00 61.72 308 PRO A C 1
ATOM 2449 O O . PRO A 1 308 ? -39.352 -16.106 35.514 1.00 61.72 308 PRO A O 1
ATOM 2452 N N . GLU A 1 309 ? -39.822 -13.945 35.907 1.00 62.41 309 GLU A N 1
ATOM 2453 C CA . GLU A 1 309 ? -39.648 -13.990 37.374 1.00 62.41 309 GLU A CA 1
ATOM 2454 C C . GLU A 1 309 ? -40.428 -15.119 38.071 1.00 62.41 309 GLU A C 1
ATOM 2456 O O . GLU A 1 309 ? -39.981 -15.657 39.083 1.00 62.41 309 GLU A O 1
ATOM 2461 N N . PHE A 1 310 ? -41.558 -15.559 37.504 1.00 64.38 310 PHE A N 1
ATOM 2462 C CA . PHE A 1 310 ? -42.322 -16.677 38.066 1.00 64.38 310 PHE A CA 1
ATOM 2463 C C . PHE A 1 310 ? -41.557 -18.014 38.038 1.00 64.38 310 PHE A C 1
ATOM 2465 O O . PHE A 1 310 ? -41.816 -18.863 38.891 1.00 64.38 310 PHE A O 1
ATOM 2472 N N . TYR A 1 311 ? -40.608 -18.201 37.108 1.00 65.62 311 TYR A N 1
ATOM 2473 C CA . TYR A 1 311 ? -39.706 -19.358 37.108 1.00 65.62 311 TYR A CA 1
ATOM 2474 C C . TYR A 1 311 ? -38.594 -19.223 38.145 1.00 65.62 311 TYR A C 1
ATOM 2476 O O . TYR A 1 311 ? -38.057 -20.229 38.584 1.00 65.62 311 TYR A O 1
ATOM 2484 N N . LYS A 1 312 ? -38.228 -18.015 38.571 1.00 70.56 312 LYS A N 1
ATOM 2485 C CA . LYS A 1 312 ? -37.049 -17.837 39.423 1.00 70.56 312 LYS A CA 1
ATOM 2486 C C . LYS A 1 312 ? -37.313 -18.232 40.874 1.00 70.56 312 LYS A C 1
ATOM 2488 O O . LYS A 1 312 ? -36.465 -18.877 41.484 1.00 70.56 312 LYS A O 1
ATOM 2493 N N . HIS A 1 313 ? -38.495 -17.925 41.412 1.00 63.97 313 HIS A N 1
ATOM 2494 C CA . HIS A 1 313 ? -38.698 -17.884 42.868 1.00 63.97 313 HIS A CA 1
ATOM 2495 C C . HIS A 1 313 ? -39.574 -18.989 43.495 1.00 63.97 313 HIS A C 1
ATOM 2497 O O . HIS A 1 313 ? -39.707 -19.012 44.711 1.00 63.97 313 HIS A O 1
ATOM 2503 N N . ASN A 1 314 ? -40.139 -19.934 42.728 1.00 66.00 314 ASN A N 1
ATOM 2504 C CA . ASN A 1 314 ? -41.100 -20.927 43.261 1.00 66.00 314 ASN A CA 1
ATOM 2505 C C . ASN A 1 314 ? -40.801 -22.393 42.899 1.00 66.00 314 ASN A C 1
ATOM 2507 O O . ASN A 1 314 ? -41.690 -23.243 42.968 1.00 66.00 314 ASN A O 1
ATOM 2511 N N . ILE A 1 315 ? -39.567 -22.709 42.496 1.00 70.56 315 ILE A N 1
ATOM 2512 C CA . ILE A 1 315 ? -39.234 -24.063 42.031 1.00 70.56 315 ILE A CA 1
ATOM 2513 C C . ILE A 1 315 ? -38.917 -25.013 43.192 1.00 70.56 315 ILE A C 1
ATOM 2515 O O . ILE A 1 315 ? -39.095 -26.215 43.058 1.00 70.56 315 ILE A O 1
ATOM 2519 N N . ILE A 1 316 ? -38.471 -24.536 44.351 1.00 73.12 316 ILE A N 1
ATOM 2520 C CA . ILE A 1 316 ? -38.059 -25.429 45.444 1.00 73.12 316 ILE A CA 1
ATOM 2521 C C . ILE A 1 316 ? -39.285 -25.823 46.260 1.00 73.12 316 ILE A C 1
ATOM 2523 O O . ILE A 1 316 ? -39.865 -25.000 46.962 1.00 73.12 316 ILE A O 1
ATOM 2527 N N . GLU A 1 317 ? -39.667 -27.094 46.190 1.00 80.44 317 GLU A N 1
ATOM 2528 C CA . GLU A 1 317 ? -40.792 -27.617 46.963 1.00 80.44 317 GLU A CA 1
ATOM 2529 C C . GLU A 1 317 ? -40.380 -27.971 48.390 1.00 80.44 317 GLU A C 1
ATOM 2531 O O . GLU A 1 317 ? -41.064 -27.627 49.351 1.00 80.44 317 GLU A O 1
ATOM 2536 N N . SER A 1 318 ? -39.259 -28.679 48.531 1.00 81.19 318 SER A N 1
ATOM 2537 C CA . SER A 1 318 ? -38.740 -29.112 49.826 1.00 81.19 318 SER A CA 1
ATOM 2538 C C . SER A 1 318 ? -37.232 -29.313 49.764 1.00 81.19 318 SER A C 1
ATOM 2540 O O . SER A 1 318 ? -36.727 -29.889 48.806 1.00 81.19 318 SER A O 1
ATOM 2542 N N . ILE A 1 319 ? -36.496 -28.918 50.804 1.00 81.25 319 ILE A N 1
ATOM 2543 C CA . ILE A 1 319 ? -35.117 -29.387 51.002 1.00 81.25 319 ILE A CA 1
ATOM 2544 C C . ILE A 1 319 ? -35.175 -30.634 51.894 1.00 81.25 319 ILE A C 1
ATOM 2546 O O . ILE A 1 319 ? -35.640 -30.605 53.027 1.00 81.25 319 ILE A O 1
ATOM 2550 N N . ASN A 1 320 ? -34.744 -31.766 51.359 1.00 83.31 320 ASN A N 1
ATOM 2551 C CA . ASN A 1 320 ? -34.854 -33.072 52.001 1.00 83.31 320 ASN A CA 1
ATOM 2552 C C . ASN A 1 320 ? -33.741 -33.296 53.039 1.00 83.31 320 ASN A C 1
ATOM 2554 O O . ASN A 1 320 ? -33.966 -33.954 54.051 1.00 83.31 320 ASN A O 1
ATOM 2558 N N . SER A 1 321 ? -32.541 -32.757 52.802 1.00 84.38 321 SER A N 1
ATOM 2559 C CA . SER A 1 321 ? -31.440 -32.764 53.773 1.00 84.38 321 SER A CA 1
ATOM 2560 C C . SER A 1 321 ? -30.365 -31.748 53.398 1.00 84.38 321 SER A C 1
ATOM 2562 O O . SER A 1 321 ? -30.109 -31.551 52.210 1.00 84.38 321 SER A O 1
ATOM 2564 N N . ILE A 1 322 ? -29.666 -31.209 54.397 1.00 85.31 322 ILE A N 1
ATOM 2565 C CA . ILE A 1 322 ? -28.477 -30.368 54.222 1.00 85.31 322 ILE A CA 1
ATOM 2566 C C . ILE A 1 322 ? -27.309 -31.032 54.957 1.00 85.31 322 ILE A C 1
ATOM 2568 O O . ILE A 1 322 ? -27.445 -31.410 56.120 1.00 85.31 322 ILE A O 1
ATOM 2572 N N . GLN A 1 323 ? -26.174 -31.177 54.283 1.00 86.88 323 GLN A N 1
ATOM 2573 C CA . GLN A 1 323 ? -24.903 -31.605 54.861 1.00 86.88 323 GLN A CA 1
ATOM 2574 C C . GLN A 1 323 ? -23.885 -30.488 54.651 1.00 86.88 323 GLN A C 1
ATOM 2576 O O . GLN A 1 323 ? -23.649 -30.068 53.523 1.00 86.88 323 GLN A O 1
ATOM 2581 N N . THR A 1 324 ? -23.292 -29.991 55.729 1.00 86.00 324 THR A N 1
ATOM 2582 C CA . THR A 1 324 ? -22.330 -28.883 55.692 1.00 86.00 324 THR A CA 1
ATOM 2583 C C . THR A 1 324 ? -20.935 -29.379 56.026 1.00 86.00 324 THR A C 1
ATOM 2585 O O . THR A 1 324 ? -20.765 -30.167 56.957 1.00 86.00 324 THR A O 1
ATOM 2588 N N . ASN A 1 325 ? -19.937 -28.877 55.310 1.00 85.50 325 ASN A N 1
ATOM 2589 C CA . ASN A 1 325 ? -18.532 -29.098 55.605 1.00 85.50 325 ASN A CA 1
ATOM 2590 C C . ASN A 1 325 ? -17.812 -27.749 55.675 1.00 85.50 325 ASN A C 1
ATOM 2592 O O . ASN A 1 325 ? -17.364 -27.212 54.665 1.00 85.50 325 ASN A O 1
ATOM 2596 N N . ASP A 1 326 ? -17.699 -27.211 56.889 1.00 85.50 326 ASP A N 1
ATOM 2597 C CA . ASP A 1 326 ? -17.104 -25.891 57.124 1.00 85.50 326 ASP A CA 1
ATOM 2598 C C . ASP A 1 326 ? -15.596 -25.838 56.848 1.00 85.50 326 ASP A C 1
ATOM 2600 O O . ASP A 1 326 ? -15.049 -24.760 56.608 1.00 85.50 326 ASP A O 1
ATOM 2604 N N . ASN A 1 327 ? -14.921 -26.990 56.868 1.00 81.06 327 ASN A N 1
ATOM 2605 C CA . ASN A 1 327 ? -13.489 -27.074 56.587 1.00 81.06 327 ASN A CA 1
ATOM 2606 C C . ASN A 1 327 ? -13.193 -26.946 55.089 1.00 81.06 327 ASN A C 1
ATOM 2608 O O . ASN A 1 327 ? -12.163 -26.379 54.725 1.00 81.06 327 ASN A O 1
ATOM 2612 N N . ASP A 1 328 ? -14.101 -27.456 54.255 1.00 78.81 328 ASP A N 1
ATOM 2613 C CA . ASP A 1 328 ? -13.986 -27.424 52.795 1.00 78.81 328 ASP A CA 1
ATOM 2614 C C . ASP A 1 328 ? -14.863 -26.335 52.161 1.00 78.81 328 ASP A C 1
ATOM 2616 O O . ASP A 1 328 ? -14.872 -26.209 50.943 1.00 78.81 328 ASP A O 1
ATOM 2620 N N . GLY A 1 329 ? -15.596 -25.554 52.967 1.00 85.19 329 GLY A N 1
ATOM 2621 C CA . GLY A 1 329 ? -16.476 -24.474 52.512 1.00 85.19 329 GLY A CA 1
ATOM 2622 C C . GLY A 1 329 ? -17.602 -24.937 51.582 1.00 85.19 329 GLY A C 1
ATOM 2623 O O . GLY A 1 329 ? -18.011 -24.195 50.692 1.00 85.19 329 GLY A O 1
ATOM 2624 N N . GLN A 1 330 ? -18.105 -26.158 51.779 1.00 84.12 330 GLN A N 1
ATOM 2625 C CA . GLN A 1 330 ? -19.122 -26.766 50.920 1.00 84.12 330 GLN A CA 1
ATOM 2626 C C . GLN A 1 330 ? -20.399 -27.123 51.684 1.00 84.12 330 GLN A C 1
ATOM 2628 O O . GLN A 1 330 ? -20.374 -27.510 52.856 1.00 84.12 330 GLN A O 1
ATOM 2633 N N . MET A 1 331 ? -21.530 -27.045 50.987 1.00 84.62 331 MET A N 1
ATOM 2634 C CA . MET A 1 331 ? -22.837 -27.481 51.470 1.00 84.62 331 MET A CA 1
ATOM 2635 C C . MET A 1 331 ? -23.514 -28.375 50.427 1.00 84.62 331 MET A C 1
ATOM 2637 O O . MET A 1 331 ? -23.797 -27.936 49.318 1.00 84.62 331 MET A O 1
ATOM 2641 N N . VAL A 1 332 ? -23.827 -29.618 50.786 1.00 82.38 332 VAL A N 1
ATOM 2642 C CA . VAL A 1 332 ? -24.597 -30.545 49.948 1.00 82.38 332 VAL A CA 1
ATOM 2643 C C . VAL A 1 332 ? -26.063 -30.505 50.362 1.00 82.38 332 VAL A C 1
ATOM 2645 O O . VAL A 1 332 ? -26.410 -30.747 51.517 1.00 82.38 332 VAL A O 1
ATOM 2648 N N . VAL A 1 333 ? -26.938 -30.210 49.410 1.00 81.50 333 VAL A N 1
ATOM 2649 C CA . VAL A 1 333 ? -28.363 -29.959 49.612 1.00 81.50 333 VAL A CA 1
ATOM 2650 C C . VAL A 1 333 ? -29.145 -30.921 48.734 1.00 81.50 333 VAL A C 1
ATOM 2652 O O . VAL A 1 333 ? -29.197 -30.772 47.518 1.00 81.50 333 VAL A O 1
ATOM 2655 N N . ASN A 1 334 ? -29.780 -31.919 49.338 1.00 80.50 334 ASN A N 1
ATOM 2656 C CA . ASN A 1 334 ? -30.725 -32.766 48.616 1.00 80.50 334 ASN A CA 1
ATOM 2657 C C . ASN A 1 334 ? -32.085 -32.080 48.663 1.00 80.50 334 ASN A C 1
ATOM 2659 O O . ASN A 1 334 ? -32.576 -31.811 49.757 1.00 80.50 334 ASN A O 1
ATOM 2663 N N . LEU A 1 335 ? -32.714 -31.813 47.522 1.00 86.00 335 LEU A N 1
ATOM 2664 C CA . LEU A 1 335 ? -34.003 -31.124 47.468 1.00 86.00 335 LEU A CA 1
ATOM 2665 C C . LEU A 1 335 ? -34.943 -31.702 46.410 1.00 86.00 335 LEU A C 1
ATOM 2667 O O . LEU A 1 335 ? -34.543 -32.475 45.542 1.00 86.00 335 LEU A O 1
ATOM 2671 N N . THR A 1 336 ? -36.216 -31.348 46.526 1.00 81.06 336 THR A N 1
ATOM 2672 C CA . THR A 1 336 ? -37.275 -31.636 45.565 1.00 81.06 336 THR A CA 1
ATOM 2673 C C . THR A 1 336 ? -37.662 -30.327 44.893 1.00 81.06 336 THR A C 1
ATOM 2675 O O . THR A 1 336 ? -38.078 -29.380 45.561 1.00 81.06 336 THR A O 1
ATOM 2678 N N . LEU A 1 337 ? -37.512 -30.273 43.575 1.00 78.38 337 LEU A N 1
ATOM 2679 C CA . LEU A 1 337 ? -37.982 -29.186 42.732 1.00 78.38 337 LEU A CA 1
ATOM 2680 C C . LEU A 1 337 ? -39.409 -29.499 42.268 1.00 78.38 337 LEU A C 1
ATOM 2682 O O . LEU A 1 337 ? -39.669 -30.596 41.777 1.00 78.38 337 LEU A O 1
ATOM 2686 N N . ARG A 1 338 ? -40.318 -28.536 42.393 1.00 76.12 338 ARG A N 1
ATOM 2687 C CA . ARG A 1 338 ? -41.629 -28.515 41.751 1.00 76.12 338 ARG A CA 1
ATOM 2688 C C . ARG A 1 338 ? -41.488 -27.787 40.421 1.00 76.12 338 ARG A C 1
ATOM 2690 O O . ARG A 1 338 ? -41.555 -26.561 40.364 1.00 76.12 338 ARG A O 1
ATOM 2697 N N . LEU A 1 339 ? -41.280 -28.549 39.354 1.00 68.31 339 LEU A N 1
ATOM 2698 C CA . LEU A 1 339 ? -41.250 -28.009 38.002 1.00 68.31 339 LEU A CA 1
ATOM 2699 C C . LEU A 1 339 ? -42.662 -28.074 37.403 1.00 68.31 339 LEU A C 1
ATOM 2701 O O . LEU A 1 339 ? -43.364 -29.072 37.590 1.00 68.31 339 LEU A O 1
ATOM 2705 N N . PRO A 1 340 ? -43.120 -27.028 36.701 1.00 59.72 340 PRO A N 1
ATOM 2706 C CA . PRO A 1 340 ? -44.301 -27.160 35.859 1.00 59.72 340 PRO A CA 1
ATOM 2707 C C . PRO A 1 340 ? -43.994 -28.199 34.772 1.00 59.72 340 PRO A C 1
ATOM 2709 O O . PRO A 1 340 ? -42.980 -28.069 34.091 1.00 59.72 340 PRO A O 1
ATOM 2712 N N . HIS A 1 341 ? -44.833 -29.230 34.650 1.00 54.38 341 HIS A N 1
ATOM 2713 C CA . HIS A 1 341 ? -44.643 -30.345 33.722 1.00 54.38 341 HIS A CA 1
ATOM 2714 C C . HIS A 1 341 ? -45.810 -30.421 32.746 1.00 54.38 341 HIS A C 1
ATOM 2716 O O . HIS A 1 341 ? -46.964 -30.194 33.119 1.00 54.38 341 HIS A O 1
ATOM 2722 N N . LEU A 1 342 ? -45.495 -30.705 31.484 1.00 49.69 342 LEU A N 1
ATOM 2723 C CA . LEU A 1 342 ? -46.466 -30.843 30.400 1.00 49.69 342 LEU A CA 1
ATOM 2724 C C . LEU A 1 342 ? -46.737 -32.317 30.091 1.00 49.69 342 LEU A C 1
ATOM 2726 O O . LEU A 1 342 ? -46.589 -32.734 28.946 1.00 49.69 342 LEU A O 1
ATOM 2730 N N . ASP A 1 343 ? -47.211 -33.096 31.062 1.00 39.62 343 ASP A N 1
ATOM 2731 C CA . ASP A 1 343 ? -47.873 -34.353 30.710 1.00 39.62 343 ASP A CA 1
ATOM 2732 C C . ASP A 1 343 ? -49.368 -34.091 30.504 1.00 39.62 343 ASP A C 1
ATOM 2734 O O . ASP A 1 343 ? -50.139 -33.862 31.433 1.00 39.62 343 ASP A O 1
ATOM 2738 N N . ASN A 1 344 ? -49.758 -34.090 29.226 1.00 40.94 344 ASN A N 1
ATOM 2739 C CA . ASN A 1 344 ? -51.118 -33.898 28.713 1.00 40.94 344 ASN A CA 1
ATOM 2740 C C . ASN A 1 344 ? -51.738 -32.493 28.912 1.00 40.94 344 ASN A C 1
ATOM 2742 O O . ASN A 1 344 ? -52.839 -32.353 29.434 1.00 40.94 344 ASN A O 1
ATOM 2746 N N . VAL A 1 345 ? -51.139 -31.454 28.316 1.00 41.00 345 VAL A N 1
ATOM 2747 C CA . VAL A 1 345 ? -51.889 -30.792 27.233 1.00 41.00 345 VAL A CA 1
ATOM 2748 C C . VAL A 1 345 ? -53.271 -30.199 27.519 1.00 41.00 345 VAL A C 1
ATOM 2750 O O . VAL A 1 345 ? -54.150 -30.527 26.723 1.00 41.00 345 VAL A O 1
ATOM 2753 N N . GLN A 1 346 ? -53.513 -29.311 28.500 1.00 38.41 346 GLN A N 1
ATOM 2754 C CA . GLN A 1 346 ? -54.732 -28.478 28.444 1.00 38.41 346 GLN A CA 1
ATOM 2755 C C . GLN A 1 346 ? -54.546 -26.962 28.650 1.00 38.41 346 GLN A C 1
ATOM 2757 O O . GLN A 1 346 ? -54.373 -26.437 29.744 1.00 38.41 346 GLN A O 1
ATOM 2762 N N . TYR A 1 347 ? -54.669 -26.285 27.507 1.00 45.78 347 TYR A N 1
ATOM 2763 C CA . TYR A 1 347 ? -54.724 -24.849 27.243 1.00 45.78 347 TYR A CA 1
ATOM 2764 C C . TYR A 1 347 ? -56.122 -24.258 27.511 1.00 45.78 347 TYR A C 1
ATOM 2766 O O . TYR A 1 347 ? -57.106 -24.993 27.603 1.00 45.78 347 TYR A O 1
ATOM 2774 N N . PHE A 1 348 ? -56.241 -22.924 27.521 1.00 36.59 348 PHE A N 1
ATOM 2775 C CA . PHE A 1 348 ? -57.544 -22.263 27.380 1.00 36.59 348 PHE A CA 1
ATOM 2776 C C . PHE A 1 348 ? -58.083 -22.451 25.956 1.00 36.59 348 PHE A C 1
ATOM 2778 O O . PHE A 1 348 ? -57.551 -21.889 24.998 1.00 36.59 348 PHE A O 1
ATOM 2785 N N . SER A 1 349 ? -59.184 -23.192 25.827 1.00 39.50 349 SER A N 1
ATOM 2786 C CA . SER A 1 349 ? -60.131 -22.984 24.729 1.00 39.50 349 SER A CA 1
ATOM 2787 C C . SER A 1 349 ? -61.008 -21.766 25.049 1.00 39.50 349 SER A C 1
ATOM 2789 O O . SER A 1 349 ? -60.971 -21.220 26.155 1.00 39.50 349 SER A O 1
ATOM 2791 N N . THR A 1 350 ? -61.882 -21.372 24.127 1.00 37.47 350 THR A N 1
ATOM 2792 C CA . THR A 1 350 ? -62.941 -20.374 24.358 1.00 37.47 350 THR A CA 1
ATOM 2793 C C . THR A 1 350 ? -63.955 -20.768 25.463 1.00 37.47 350 THR A C 1
ATOM 2795 O O . THR A 1 350 ? -65.010 -20.145 25.547 1.00 37.47 350 THR A O 1
ATOM 2798 N N . GLN A 1 351 ? -63.693 -21.810 26.278 1.00 37.44 351 GLN A N 1
ATOM 2799 C CA . GLN A 1 351 ? -64.629 -22.442 27.224 1.00 37.44 351 GLN A CA 1
ATOM 2800 C C . GLN A 1 351 ? -64.111 -22.641 28.677 1.00 37.44 351 GLN A C 1
ATOM 2802 O O . GLN A 1 351 ? -64.932 -22.992 29.521 1.00 37.44 351 GLN A O 1
ATOM 2807 N N . GLY A 1 352 ? -62.829 -22.416 29.026 1.00 42.62 352 GLY A N 1
ATOM 2808 C CA . GLY A 1 352 ? -62.340 -22.502 30.428 1.00 42.62 352 GLY A CA 1
ATOM 2809 C C . GLY A 1 352 ? -61.023 -23.270 30.665 1.00 42.62 352 GLY A C 1
ATOM 2810 O O . GLY A 1 352 ? -60.402 -23.740 29.717 1.00 42.62 352 GLY A O 1
ATOM 2811 N N . LEU A 1 353 ? -60.603 -23.337 31.942 1.00 35.41 353 LEU A N 1
ATOM 2812 C CA . LEU A 1 353 ? -59.270 -23.737 32.445 1.00 35.41 353 LEU A CA 1
ATOM 2813 C C . LEU A 1 353 ? -59.133 -25.249 32.693 1.00 35.41 353 LEU A C 1
ATOM 2815 O O . LEU A 1 353 ? -60.037 -25.858 33.264 1.00 35.41 353 LEU A O 1
ATOM 2819 N N . THR A 1 354 ? -57.965 -25.819 32.379 1.00 40.47 354 THR A N 1
ATOM 2820 C CA . THR A 1 354 ? -57.610 -27.194 32.776 1.00 40.47 354 THR A CA 1
ATOM 2821 C C . THR A 1 354 ? -56.140 -27.301 33.212 1.00 40.47 354 THR A C 1
ATOM 2823 O O . THR A 1 354 ? -55.317 -26.472 32.834 1.00 40.47 354 THR A O 1
ATOM 2826 N N . ASN A 1 355 ? -55.860 -28.218 34.146 1.00 45.31 355 ASN A N 1
ATOM 2827 C CA . ASN A 1 355 ? -54.792 -28.083 35.149 1.00 45.31 355 ASN A CA 1
ATOM 2828 C C . ASN A 1 355 ? -53.405 -28.577 34.707 1.00 45.31 355 ASN A C 1
ATOM 2830 O O . ASN A 1 355 ? -53.275 -29.657 34.142 1.00 45.31 355 ASN A O 1
ATOM 2834 N N . TYR A 1 356 ? -52.372 -27.826 35.109 1.00 47.03 356 TYR A N 1
ATOM 2835 C CA . TYR A 1 356 ? -50.973 -28.261 35.146 1.00 47.03 356 TYR A CA 1
ATOM 2836 C C . TYR A 1 356 ? -50.753 -29.259 36.291 1.00 47.03 356 TYR A C 1
ATOM 2838 O O . TYR A 1 356 ? -50.963 -28.907 37.458 1.00 47.03 356 TYR A O 1
ATOM 2846 N N . GLU A 1 357 ? -50.255 -30.459 35.998 1.00 53.00 357 GLU A N 1
ATOM 2847 C CA . GLU A 1 357 ? -49.633 -31.295 37.027 1.00 53.00 357 GLU A CA 1
ATOM 2848 C C . GLU A 1 357 ? -48.167 -30.878 37.189 1.00 53.00 357 GLU A C 1
ATOM 2850 O O . GLU A 1 357 ? -47.422 -30.714 36.227 1.00 53.00 357 GLU A O 1
ATOM 2855 N N . SER A 1 358 ? -47.745 -30.610 38.424 1.00 56.91 358 SER A N 1
ATOM 2856 C CA . SER A 1 358 ? -46.349 -30.265 38.703 1.00 56.91 358 SER A CA 1
ATOM 2857 C C . SER A 1 358 ? -45.531 -31.550 38.836 1.00 56.91 358 SER A C 1
ATOM 2859 O O . SER A 1 358 ? -45.872 -32.394 39.666 1.00 56.91 358 SER A O 1
ATOM 2861 N N . GLN A 1 359 ? -44.440 -31.693 38.084 1.00 66.94 359 GLN A N 1
ATOM 2862 C CA . GLN A 1 359 ? -43.506 -32.798 38.285 1.00 66.94 359 GLN A CA 1
ATOM 2863 C C . GLN A 1 359 ? -42.565 -32.471 39.440 1.00 66.94 359 GLN A C 1
ATOM 2865 O O . GLN A 1 359 ? -42.013 -31.374 39.549 1.00 66.94 359 GLN A O 1
ATOM 2870 N N . ARG A 1 360 ? -42.378 -33.462 40.311 1.00 75.56 360 ARG A N 1
ATOM 2871 C CA . ARG A 1 360 ? -41.436 -33.399 41.425 1.00 75.56 360 ARG A CA 1
ATOM 2872 C C . ARG A 1 360 ? -40.113 -34.023 41.009 1.00 75.56 360 ARG A C 1
ATOM 2874 O O . ARG A 1 360 ? -40.035 -35.240 40.852 1.00 75.56 360 ARG A O 1
ATOM 2881 N N . VAL A 1 361 ? -39.068 -33.216 40.874 1.00 72.94 361 VAL A N 1
ATOM 2882 C CA . VAL A 1 361 ? -37.715 -33.686 40.555 1.00 72.94 361 VAL A CA 1
ATOM 2883 C C . VAL A 1 361 ? -36.867 -33.671 41.818 1.00 72.94 361 VAL A C 1
ATOM 2885 O O . VAL A 1 361 ? -36.609 -32.616 42.390 1.00 72.94 361 VAL A O 1
ATOM 2888 N N . LYS A 1 362 ? -36.418 -34.846 42.269 1.00 76.69 362 LYS A N 1
ATOM 2889 C CA . LYS A 1 362 ? -35.435 -34.943 43.354 1.00 76.69 362 LYS A CA 1
ATOM 2890 C C . LYS A 1 362 ? -34.039 -34.746 42.778 1.00 76.69 362 LYS A C 1
ATOM 2892 O O . LYS A 1 362 ? -33.654 -35.475 41.870 1.00 76.69 362 LYS A O 1
ATOM 2897 N N . THR A 1 363 ? -33.285 -33.800 43.319 1.00 72.56 363 THR A N 1
ATOM 2898 C CA . THR A 1 363 ? -31.909 -33.524 42.898 1.00 72.56 363 THR A CA 1
ATOM 2899 C C . THR A 1 363 ? -31.004 -33.241 44.095 1.00 72.56 363 THR A C 1
ATOM 2901 O O . THR A 1 363 ? -31.472 -32.992 45.210 1.00 72.56 363 THR A O 1
ATOM 2904 N N . GLN A 1 364 ? -29.699 -33.312 43.860 1.00 77.06 364 GLN A N 1
ATOM 2905 C CA . GLN A 1 364 ? -28.654 -32.956 44.806 1.00 77.06 364 GLN A CA 1
ATOM 2906 C C . GLN A 1 364 ? -27.914 -31.730 44.271 1.00 77.06 364 GLN A C 1
ATOM 2908 O O . GLN A 1 364 ? -27.428 -31.732 43.145 1.00 77.06 364 GLN A O 1
ATOM 2913 N N . LEU A 1 365 ? -27.821 -30.693 45.093 1.00 73.69 365 LEU A N 1
ATOM 2914 C CA . LEU A 1 365 ? -27.016 -29.503 44.852 1.00 73.69 365 LEU A CA 1
ATOM 2915 C C . LEU A 1 365 ? -25.775 -29.546 45.726 1.00 73.69 365 LEU A C 1
ATOM 2917 O O . LEU A 1 365 ? -25.854 -29.891 46.901 1.00 73.69 365 LEU A O 1
ATOM 2921 N N . ILE A 1 366 ? -24.643 -29.144 45.166 1.00 75.69 366 ILE A N 1
ATOM 2922 C CA . ILE A 1 366 ? -23.413 -28.904 45.915 1.00 75.69 366 ILE A CA 1
ATOM 2923 C C . ILE A 1 366 ? -23.141 -27.406 45.800 1.00 75.69 366 ILE A C 1
ATOM 2925 O O . ILE A 1 366 ? -22.862 -26.904 44.715 1.00 75.69 366 ILE A O 1
ATOM 2929 N N . LEU A 1 367 ? -23.303 -26.683 46.903 1.00 73.38 367 LEU A N 1
ATOM 2930 C CA . LEU A 1 367 ? -23.087 -25.245 46.996 1.00 73.38 367 LEU A CA 1
ATOM 2931 C C . LEU A 1 367 ? -21.668 -24.984 47.514 1.00 73.38 367 LEU A C 1
ATOM 2933 O O . LEU A 1 367 ? -21.307 -25.463 48.591 1.00 73.38 367 LEU A O 1
ATOM 2937 N N . GLY A 1 368 ? -20.896 -24.216 46.749 1.00 73.12 368 GLY A N 1
ATOM 2938 C CA . GLY A 1 368 ? -19.604 -23.648 47.146 1.00 73.12 368 GLY A CA 1
ATOM 2939 C C . GLY A 1 368 ? -19.680 -22.125 47.311 1.00 73.12 368 GLY A C 1
ATOM 2940 O O . GLY A 1 368 ? -20.760 -21.535 47.295 1.00 73.12 368 GLY A O 1
ATOM 2941 N N . GLY A 1 369 ? -18.530 -21.475 47.452 1.00 72.19 369 GLY A N 1
ATOM 2942 C CA . GLY A 1 369 ? -18.380 -20.036 47.652 1.00 72.19 369 GLY A CA 1
ATOM 2943 C C . GLY A 1 369 ? -18.450 -19.589 49.111 1.00 72.19 369 GLY A C 1
ATOM 2944 O O . GLY A 1 369 ? -18.497 -18.387 49.353 1.00 72.19 369 GLY A O 1
ATOM 2945 N N . PHE A 1 370 ? -18.459 -20.518 50.071 1.00 84.81 370 PHE A N 1
ATOM 2946 C CA . PHE A 1 370 ? -18.446 -20.210 51.500 1.00 84.81 370 PHE A CA 1
ATOM 2947 C C . PHE A 1 370 ? -17.038 -19.892 52.023 1.00 84.81 370 PHE A C 1
ATOM 2949 O O . PHE A 1 370 ? -16.018 -20.107 51.365 1.00 84.81 370 PHE A O 1
ATOM 2956 N N . LYS A 1 371 ? -16.967 -19.405 53.260 1.00 79.12 371 LYS A N 1
ATOM 2957 C CA . LYS A 1 371 ? -15.726 -19.257 54.015 1.00 79.12 371 LYS A CA 1
ATOM 2958 C C . LYS A 1 371 ? -14.991 -20.602 54.072 1.00 79.12 371 LYS A C 1
ATOM 2960 O O . LYS A 1 371 ? -15.577 -21.618 54.431 1.00 79.12 371 LYS A O 1
ATOM 2965 N N . ASN A 1 372 ? -13.699 -20.576 53.739 1.00 76.50 372 ASN A N 1
ATOM 2966 C CA . ASN A 1 372 ? -12.808 -21.738 53.591 1.00 76.50 372 ASN A CA 1
ATOM 2967 C C . ASN A 1 372 ? -13.051 -22.619 52.360 1.00 76.50 372 ASN A C 1
ATOM 2969 O O . ASN A 1 372 ? -12.416 -23.671 52.270 1.00 76.50 372 ASN A O 1
ATOM 2973 N N . ASP A 1 373 ? -13.892 -22.206 51.407 1.00 76.38 373 ASP A N 1
ATOM 2974 C CA . ASP A 1 373 ? -14.048 -22.972 50.176 1.00 76.38 373 ASP A CA 1
ATOM 2975 C C . ASP A 1 373 ? -12.732 -23.002 49.386 1.00 76.38 373 ASP A C 1
ATOM 2977 O O . ASP A 1 373 ? -12.268 -21.993 48.849 1.00 76.38 373 ASP A O 1
ATOM 2981 N N . LYS A 1 374 ? -12.092 -24.176 49.386 1.00 61.84 374 LYS A N 1
ATOM 2982 C CA . LYS A 1 374 ? -10.873 -24.465 48.620 1.00 61.84 374 LYS A CA 1
ATOM 2983 C C . LYS A 1 374 ? -11.186 -25.032 47.249 1.00 61.84 374 LYS A C 1
ATOM 2985 O O . LYS A 1 374 ? -10.272 -25.130 46.427 1.00 61.84 374 LYS A O 1
ATOM 2990 N N . SER A 1 375 ? -12.438 -25.413 46.995 1.00 54.53 375 SER A N 1
ATOM 2991 C CA . SER A 1 375 ? -12.867 -25.594 45.625 1.00 54.53 375 SER A CA 1
ATOM 2992 C C . SER A 1 375 ? -12.855 -24.209 44.999 1.00 54.53 375 SER A C 1
ATOM 2994 O O . SER A 1 375 ? -13.684 -23.350 45.281 1.00 54.53 375 SER A O 1
ATOM 2996 N N . SER A 1 376 ? -11.828 -23.955 44.181 1.00 37.47 376 SER A N 1
ATOM 2997 C CA . SER A 1 376 ? -11.914 -22.933 43.148 1.00 37.47 376 SER A CA 1
ATOM 2998 C C . SER A 1 376 ? -13.312 -23.047 42.575 1.00 37.47 376 SER A C 1
ATOM 3000 O O . SER A 1 376 ? -13.647 -24.147 42.132 1.00 37.47 376 SER A O 1
ATOM 3002 N N . ILE A 1 377 ? -14.108 -21.978 42.673 1.00 37.28 377 ILE A N 1
ATOM 3003 C CA . ILE A 1 377 ? -15.433 -21.865 42.068 1.00 37.28 377 ILE A CA 1
ATOM 3004 C C . ILE A 1 377 ? -15.356 -22.597 40.736 1.00 37.28 377 ILE A C 1
ATOM 3006 O O . ILE A 1 377 ? -14.754 -22.098 39.783 1.00 37.28 377 ILE A O 1
ATOM 3010 N N . VAL A 1 378 ? -15.900 -23.814 40.691 1.00 36.44 378 VAL A N 1
ATOM 3011 C CA . VAL A 1 378 ? -16.152 -24.483 39.431 1.00 36.44 378 VAL A CA 1
ATOM 3012 C C . VAL A 1 378 ? -17.371 -23.732 38.928 1.00 36.44 378 VAL A C 1
ATOM 3014 O O . VAL A 1 378 ? -18.509 -24.173 39.030 1.00 36.44 378 VAL A O 1
ATOM 3017 N N . ALA A 1 379 ? -17.122 -22.545 38.361 1.00 33.38 379 ALA A N 1
ATOM 3018 C CA . ALA A 1 379 ? -17.745 -22.272 37.090 1.00 33.38 379 ALA A CA 1
ATOM 3019 C C . ALA A 1 379 ? -17.590 -23.588 36.334 1.00 33.38 379 ALA A C 1
ATOM 3021 O O . ALA A 1 379 ? -16.475 -24.120 36.288 1.00 33.38 379 ALA A O 1
ATOM 3022 N N . ASN A 1 380 ? -18.679 -24.146 35.813 1.00 31.19 380 ASN A N 1
ATOM 3023 C CA . ASN A 1 380 ? -18.577 -25.078 34.700 1.00 31.19 380 ASN A CA 1
ATOM 3024 C C . ASN A 1 380 ? -17.955 -24.296 33.531 1.00 31.19 380 ASN A C 1
ATOM 3026 O O . ASN A 1 380 ? -18.586 -23.971 32.537 1.00 31.19 380 ASN A O 1
ATOM 3030 N N . ASN A 1 381 ? -16.686 -23.957 33.705 1.00 35.00 381 ASN A N 1
ATOM 3031 C CA . ASN A 1 381 ? -15.677 -23.808 32.717 1.00 35.00 381 ASN A CA 1
ATOM 3032 C C . ASN A 1 381 ? -15.338 -25.251 32.342 1.00 35.00 381 ASN A C 1
ATOM 3034 O O . ASN A 1 381 ? -14.199 -25.684 32.488 1.00 35.00 381 ASN A O 1
ATOM 3038 N N . ASP A 1 382 ? -16.287 -25.927 31.695 1.00 36.25 382 ASP A N 1
ATOM 3039 C CA . ASP A 1 382 ? -15.912 -26.568 30.443 1.00 36.25 382 ASP A CA 1
ATOM 3040 C C . ASP A 1 382 ? -15.532 -25.430 29.472 1.00 36.25 382 ASP A C 1
ATOM 3042 O O . ASP A 1 382 ? -16.146 -25.244 28.430 1.00 36.25 382 ASP A O 1
ATOM 3046 N N . ILE A 1 383 ? -14.536 -24.605 29.839 1.00 40.91 383 ILE A N 1
ATOM 3047 C CA . ILE A 1 383 ? -13.686 -23.946 28.873 1.00 40.91 383 ILE A CA 1
ATOM 3048 C C . ILE A 1 383 ? -13.030 -25.166 28.250 1.00 40.91 383 ILE A C 1
ATOM 3050 O O . ILE A 1 383 ? -12.273 -25.853 28.949 1.00 40.91 383 ILE A O 1
ATOM 3054 N N . PRO A 1 384 ? -13.390 -25.522 27.006 1.00 49.25 384 PRO A N 1
ATOM 3055 C CA . PRO A 1 384 ? -12.769 -26.659 26.357 1.00 49.25 384 PRO A CA 1
ATOM 3056 C C . PRO A 1 384 ? -11.263 -26.463 26.493 1.00 49.25 384 PRO A C 1
ATOM 3058 O O . PRO A 1 384 ? -10.806 -25.322 26.374 1.00 49.25 384 PRO A O 1
ATOM 3061 N N . GLN A 1 385 ? -10.503 -27.522 26.788 1.00 51.69 385 GLN A N 1
ATOM 3062 C CA . GLN A 1 385 ? -9.045 -27.399 26.807 1.00 51.69 385 GLN A CA 1
ATOM 3063 C C . GLN A 1 385 ? -8.616 -26.615 25.565 1.00 51.69 385 GLN A C 1
ATOM 3065 O O . GLN A 1 385 ? -9.016 -26.964 24.447 1.00 51.69 385 GLN A O 1
ATOM 3070 N N . GLU A 1 386 ? -7.899 -25.506 25.781 1.00 63.78 386 GLU A N 1
ATOM 3071 C CA . GLU A 1 386 ? -7.398 -24.702 24.675 1.00 63.78 386 GLU A CA 1
ATOM 3072 C C . GLU A 1 386 ? -6.621 -25.644 23.758 1.00 63.78 386 GLU A C 1
ATOM 3074 O O . GLU A 1 386 ? -5.846 -26.491 24.213 1.00 63.78 386 GLU A O 1
ATOM 3079 N N . ALA A 1 387 ? -6.910 -25.565 22.463 1.00 70.00 387 ALA A N 1
ATOM 3080 C CA . ALA A 1 387 ? -6.276 -26.449 21.507 1.00 70.00 387 ALA A CA 1
ATOM 3081 C C . ALA A 1 387 ? -4.750 -26.263 21.577 1.00 70.00 387 ALA A C 1
ATOM 3083 O O . ALA A 1 387 ? -4.264 -25.158 21.813 1.00 70.00 387 ALA A O 1
ATOM 3084 N N . ASN A 1 388 ? -3.984 -27.333 21.342 1.00 78.88 388 ASN A N 1
ATOM 3085 C CA . ASN A 1 388 ? -2.515 -27.331 21.470 1.00 78.88 388 ASN A CA 1
ATOM 3086 C C . ASN A 1 388 ? -1.800 -26.262 20.614 1.00 78.88 388 ASN A C 1
ATOM 3088 O O . ASN A 1 388 ? -0.616 -26.004 20.807 1.00 78.88 388 ASN A O 1
ATOM 3092 N N . ASN A 1 389 ? -2.498 -25.672 19.645 1.00 85.12 389 ASN A N 1
ATOM 3093 C CA . ASN A 1 389 ? -2.019 -24.600 18.783 1.00 85.12 389 ASN A CA 1
ATOM 3094 C C . ASN A 1 389 ? -2.271 -23.188 19.346 1.00 85.12 389 ASN A C 1
ATOM 3096 O O . ASN A 1 389 ? -1.877 -22.219 18.706 1.00 85.12 389 ASN A O 1
ATOM 3100 N N . ILE A 1 390 ? -2.897 -23.025 20.511 1.00 88.31 390 ILE A N 1
ATOM 3101 C CA . ILE A 1 390 ? -3.036 -21.727 21.182 1.00 88.31 390 ILE A CA 1
ATOM 3102 C C . ILE A 1 390 ? -1.844 -21.516 22.118 1.00 88.31 390 ILE A C 1
ATOM 3104 O O . ILE A 1 390 ? -1.544 -22.354 22.964 1.00 88.31 390 ILE A O 1
ATOM 3108 N N . VAL A 1 391 ? -1.138 -20.397 21.954 1.00 87.50 391 VAL A N 1
ATOM 3109 C CA . VAL A 1 391 ? 0.102 -20.099 22.688 1.00 87.50 391 VAL A CA 1
ATOM 3110 C C . VAL A 1 391 ? 0.092 -18.689 23.271 1.00 87.50 391 VAL A C 1
ATOM 3112 O O . VAL A 1 391 ? -0.689 -17.825 22.874 1.00 87.50 391 VAL A O 1
ATOM 3115 N N . THR A 1 392 ? 0.999 -18.433 24.212 1.00 78.44 392 THR A N 1
ATOM 3116 C CA . THR A 1 392 ? 1.224 -17.101 24.799 1.00 78.44 392 THR A CA 1
ATOM 3117 C C . THR A 1 392 ? 2.419 -16.372 24.185 1.00 78.44 392 THR A C 1
ATOM 3119 O O . THR A 1 392 ? 2.544 -15.158 24.330 1.00 78.44 392 THR A O 1
ATOM 3122 N N . THR A 1 393 ? 3.298 -17.088 23.481 1.00 77.38 393 THR A N 1
ATOM 3123 C CA . THR A 1 393 ? 4.472 -16.520 22.814 1.00 77.38 393 THR A CA 1
ATOM 3124 C C . THR A 1 393 ? 4.154 -16.121 21.375 1.00 77.38 393 THR A C 1
ATOM 3126 O O . THR A 1 393 ? 3.231 -16.632 20.742 1.00 77.38 393 THR A O 1
ATOM 3129 N N . THR A 1 394 ? 4.903 -15.147 20.866 1.00 83.44 394 THR A N 1
ATOM 3130 C CA . THR A 1 394 ? 4.777 -14.611 19.504 1.00 83.44 394 THR A CA 1
ATOM 3131 C C . THR A 1 394 ? 6.087 -14.850 18.745 1.00 83.44 394 THR A C 1
ATOM 3133 O O . THR A 1 394 ? 7.157 -14.854 19.356 1.00 83.44 394 THR A O 1
ATOM 3136 N N . SER A 1 395 ? 6.018 -15.067 17.429 1.00 87.81 395 SER A N 1
ATOM 3137 C CA . SER A 1 395 ? 7.196 -15.252 16.567 1.00 87.81 395 SER A CA 1
ATOM 3138 C C . SER A 1 395 ? 8.066 -13.989 16.479 1.00 87.81 395 SER A C 1
ATOM 3140 O O . SER A 1 395 ? 7.584 -12.874 16.683 1.00 87.81 395 SER A O 1
ATOM 3142 N N . SER A 1 396 ? 9.345 -14.140 16.118 1.00 88.62 396 SER A N 1
ATOM 3143 C CA . SER A 1 396 ? 10.250 -12.998 15.914 1.00 88.62 396 SER A CA 1
ATOM 3144 C C . SER A 1 396 ? 9.742 -12.033 14.839 1.00 88.62 396 SER A C 1
ATOM 3146 O O . SER A 1 396 ? 9.750 -10.825 15.063 1.00 88.62 396 SER A O 1
ATOM 3148 N N . SER A 1 397 ? 9.210 -12.556 13.728 1.00 90.50 397 SER A N 1
ATOM 3149 C CA . SER A 1 397 ? 8.606 -11.757 12.652 1.00 90.50 397 SER A CA 1
ATOM 3150 C C . SER A 1 397 ? 7.467 -10.871 13.170 1.00 90.50 397 SER A C 1
ATOM 3152 O O . SER A 1 397 ? 7.417 -9.673 12.879 1.00 90.50 397 SER A O 1
ATOM 3154 N N . ASN A 1 398 ? 6.583 -11.430 14.004 1.00 91.31 398 ASN A N 1
ATOM 3155 C CA . ASN A 1 398 ? 5.481 -10.683 14.605 1.00 91.31 398 ASN A CA 1
ATOM 3156 C C . ASN A 1 398 ? 5.977 -9.637 15.618 1.00 91.31 398 ASN A C 1
ATOM 3158 O O . ASN A 1 398 ? 5.481 -8.515 15.608 1.00 91.31 398 ASN A O 1
ATOM 3162 N N . VAL A 1 399 ? 6.995 -9.947 16.430 1.00 92.38 399 VAL A N 1
ATOM 3163 C CA . VAL A 1 399 ? 7.606 -8.964 17.347 1.00 92.38 399 VAL A CA 1
ATOM 3164 C C . VAL A 1 399 ? 8.246 -7.808 16.575 1.00 92.38 399 VAL A C 1
ATOM 3166 O O . VAL A 1 399 ? 8.091 -6.650 16.951 1.00 92.38 399 VAL A O 1
ATOM 3169 N N . LEU A 1 400 ? 8.940 -8.089 15.470 1.00 94.31 400 LEU A N 1
ATOM 3170 C CA . LEU A 1 400 ? 9.511 -7.047 14.617 1.00 94.31 400 LEU A CA 1
ATOM 3171 C C . LEU A 1 400 ? 8.422 -6.193 13.944 1.00 94.31 400 LEU A C 1
ATOM 3173 O O . LEU A 1 400 ? 8.588 -4.979 13.828 1.00 94.31 400 LEU A O 1
ATOM 3177 N N . ASN A 1 401 ? 7.299 -6.799 13.540 1.00 93.19 401 ASN A N 1
ATOM 3178 C CA . ASN A 1 401 ? 6.122 -6.075 13.052 1.00 93.19 401 ASN A CA 1
ATOM 3179 C C . ASN A 1 401 ? 5.528 -5.155 14.134 1.00 93.19 401 ASN A C 1
ATOM 3181 O O . ASN A 1 401 ? 5.213 -4.003 13.835 1.00 93.19 401 ASN A O 1
ATOM 3185 N N . ASP A 1 402 ? 5.435 -5.627 15.381 1.00 91.88 402 ASP A N 1
ATOM 3186 C CA . ASP A 1 402 ? 4.975 -4.814 16.511 1.00 91.88 402 ASP A CA 1
ATOM 3187 C C . ASP A 1 402 ? 5.925 -3.640 16.789 1.00 91.88 402 ASP A C 1
ATOM 3189 O O . ASP A 1 402 ? 5.471 -2.520 17.020 1.00 91.88 402 ASP A O 1
ATOM 3193 N N . ILE A 1 403 ? 7.245 -3.874 16.751 1.00 94.19 403 ILE A N 1
ATOM 3194 C CA . ILE A 1 403 ? 8.258 -2.822 16.921 1.00 94.19 403 ILE A CA 1
ATOM 3195 C C . ILE A 1 403 ? 8.100 -1.755 15.837 1.00 94.19 403 ILE A C 1
ATOM 3197 O O . ILE A 1 403 ? 8.062 -0.568 16.162 1.00 94.19 403 ILE A O 1
ATOM 3201 N N . LEU A 1 404 ? 7.964 -2.167 14.572 1.00 94.38 404 LEU A N 1
ATOM 3202 C CA . LEU A 1 404 ? 7.722 -1.250 13.463 1.00 94.38 404 LEU A CA 1
ATOM 3203 C C . LEU A 1 404 ? 6.465 -0.409 13.717 1.00 94.38 404 LEU A C 1
ATOM 3205 O O . LEU A 1 404 ? 6.548 0.812 13.747 1.00 94.38 404 LEU A O 1
ATOM 3209 N N . GLU A 1 405 ? 5.314 -1.030 13.978 1.00 89.56 405 GLU A N 1
ATOM 3210 C CA . GLU A 1 405 ? 4.065 -0.286 14.188 1.00 89.56 405 GLU A CA 1
ATOM 3211 C C . GLU A 1 405 ? 4.116 0.675 15.393 1.00 89.56 405 GLU A C 1
ATOM 3213 O O . GLU A 1 405 ? 3.452 1.720 15.393 1.00 89.56 405 GLU A O 1
ATOM 3218 N N . ALA A 1 406 ? 4.892 0.320 16.417 1.00 90.19 406 ALA A N 1
ATOM 3219 C CA . ALA A 1 406 ? 5.007 1.061 17.662 1.00 90.19 406 ALA A CA 1
ATOM 3220 C C . ALA A 1 406 ? 5.974 2.252 17.609 1.00 90.19 406 ALA A C 1
ATOM 3222 O O . ALA A 1 406 ? 5.887 3.103 18.503 1.00 90.19 406 ALA A O 1
ATOM 3223 N N . PHE A 1 407 ? 6.902 2.277 16.646 1.00 91.75 407 PHE A N 1
ATOM 3224 C CA . PHE A 1 407 ? 7.989 3.260 16.576 1.00 91.75 407 PHE A CA 1
ATOM 3225 C C . PHE A 1 407 ? 8.144 3.959 15.218 1.00 91.75 407 PHE A C 1
ATOM 3227 O O . PHE A 1 407 ? 8.895 4.933 15.137 1.00 91.75 407 PHE A O 1
ATOM 3234 N N . ASP A 1 408 ? 7.442 3.537 14.165 1.00 89.69 408 ASP A N 1
ATOM 3235 C CA . ASP A 1 408 ? 7.510 4.216 12.868 1.00 89.69 408 ASP A CA 1
ATOM 3236 C C . ASP A 1 408 ? 7.069 5.686 12.993 1.00 89.69 408 ASP A C 1
ATOM 3238 O O . ASP A 1 408 ? 6.026 5.998 13.574 1.00 89.69 408 ASP A O 1
ATOM 3242 N N . TYR A 1 409 ? 7.898 6.594 12.480 1.00 87.50 409 TYR A N 1
ATOM 3243 C CA . TYR A 1 409 ? 7.785 8.050 12.604 1.00 87.50 409 TYR A CA 1
ATOM 3244 C C . TYR A 1 409 ? 7.816 8.607 14.035 1.00 87.50 409 TYR A C 1
ATOM 3246 O O . TYR A 1 409 ? 7.338 9.717 14.278 1.00 87.50 409 TYR A O 1
ATOM 3254 N N . THR A 1 410 ? 8.403 7.876 14.987 1.00 87.81 410 THR A N 1
ATOM 3255 C CA . THR A 1 410 ? 8.703 8.409 16.327 1.00 87.81 410 THR A CA 1
ATOM 3256 C C . THR A 1 410 ? 10.041 9.143 16.359 1.00 87.81 410 THR A C 1
ATOM 3258 O O . THR A 1 410 ? 10.915 8.907 15.521 1.00 87.81 410 THR A O 1
ATOM 3261 N N . SER A 1 411 ? 10.200 10.067 17.311 1.00 85.69 411 SER A N 1
ATOM 3262 C CA . SER A 1 411 ? 11.442 10.832 17.450 1.00 85.69 411 SER A CA 1
ATOM 3263 C C . SER A 1 411 ? 12.623 9.920 17.787 1.00 85.69 411 SER A C 1
ATOM 3265 O O . SER A 1 411 ? 12.518 9.068 18.665 1.00 85.69 411 SER A O 1
ATOM 3267 N N . SER A 1 412 ? 13.760 10.133 17.124 1.00 81.19 412 SER A N 1
ATOM 3268 C CA . SER A 1 412 ? 15.040 9.483 17.433 1.00 81.19 412 SER A CA 1
ATOM 3269 C C . SER A 1 412 ? 16.089 10.419 18.007 1.00 81.19 412 SER A C 1
ATOM 3271 O O . SER A 1 412 ? 17.245 10.019 18.129 1.00 81.19 412 SER A O 1
ATOM 3273 N N . SER A 1 413 ? 15.748 11.668 18.329 1.00 77.31 413 SER A N 1
ATOM 3274 C CA . SER A 1 413 ? 16.738 12.663 18.766 1.00 77.31 413 SER A CA 1
ATOM 3275 C C . SER A 1 413 ? 17.599 12.187 19.944 1.00 77.31 413 SER A C 1
ATOM 3277 O O . SER A 1 413 ? 18.755 12.571 20.047 1.00 77.31 413 SER A O 1
ATOM 3279 N N . GLU A 1 414 ? 17.064 11.317 20.802 1.00 81.50 414 GLU A N 1
ATOM 3280 C CA . GLU A 1 414 ? 17.776 10.727 21.942 1.00 81.50 414 GLU A CA 1
ATOM 3281 C C . GLU A 1 414 ? 18.799 9.633 21.570 1.00 81.50 414 GLU A C 1
ATOM 3283 O O . GLU A 1 414 ? 19.727 9.378 22.338 1.00 81.50 414 GLU A O 1
ATOM 3288 N N . PHE A 1 415 ? 18.684 9.008 20.392 1.00 85.44 415 PHE A N 1
ATOM 3289 C CA . PHE A 1 415 ? 19.637 7.988 19.927 1.00 85.44 415 PHE A CA 1
ATOM 3290 C C . PHE A 1 415 ? 20.801 8.581 19.138 1.00 85.44 415 PHE A C 1
ATOM 3292 O O . PHE A 1 415 ? 21.785 7.885 18.896 1.00 85.44 415 PHE A O 1
ATOM 3299 N N . PHE A 1 416 ? 20.706 9.845 18.725 1.00 81.69 416 PHE A N 1
ATOM 3300 C CA . PHE A 1 416 ? 21.744 10.523 17.959 1.00 81.69 416 PHE A CA 1
ATOM 3301 C C . PHE A 1 416 ? 22.456 11.546 18.836 1.00 81.69 416 PHE A C 1
ATOM 3303 O O . PHE A 1 416 ? 21.896 12.579 19.193 1.00 81.69 416 PHE A O 1
ATOM 3310 N N . THR A 1 417 ? 23.719 11.276 19.159 1.00 81.69 417 THR A N 1
ATOM 3311 C CA . THR A 1 417 ? 24.575 12.246 19.841 1.00 81.69 417 THR A CA 1
ATOM 3312 C C . THR A 1 417 ? 25.443 12.973 18.825 1.00 81.69 417 THR A C 1
ATOM 3314 O O . THR A 1 417 ? 26.126 12.367 17.993 1.00 81.69 417 THR A O 1
ATOM 3317 N N . PHE A 1 418 ? 25.402 14.299 18.885 1.00 80.81 418 PHE A N 1
ATOM 3318 C CA . PHE A 1 418 ? 26.222 15.173 18.059 1.00 80.81 418 PHE A CA 1
ATOM 3319 C C . PHE A 1 418 ? 27.464 15.596 18.846 1.00 80.81 418 PHE A C 1
ATOM 3321 O O . PHE A 1 418 ? 27.389 15.804 20.056 1.00 80.81 418 PHE A O 1
ATOM 3328 N N . LYS A 1 419 ? 28.617 15.707 18.180 1.00 81.69 419 LYS A N 1
ATOM 3329 C CA . LYS A 1 419 ? 29.851 16.203 18.820 1.00 81.69 419 LYS A CA 1
ATOM 3330 C C . LYS A 1 419 ? 29.672 17.655 19.292 1.00 81.69 419 LYS A C 1
ATOM 3332 O O . LYS A 1 419 ? 28.979 18.413 18.625 1.00 81.69 419 LYS A O 1
ATOM 3337 N N . ASP A 1 420 ? 30.369 18.071 20.353 1.00 73.25 420 ASP A N 1
ATOM 3338 C CA . ASP A 1 420 ? 30.208 19.378 21.039 1.00 73.25 420 ASP A CA 1
ATOM 3339 C C . ASP A 1 420 ? 30.260 20.635 20.140 1.00 73.25 420 ASP A C 1
ATOM 3341 O O . ASP A 1 420 ? 29.814 21.710 20.533 1.00 73.25 420 ASP A O 1
ATOM 3345 N N . GLN A 1 421 ? 30.813 20.525 18.929 1.00 77.06 421 GLN A N 1
ATOM 3346 C CA . GLN A 1 421 ? 30.959 21.621 17.961 1.00 77.06 421 GLN A CA 1
ATOM 3347 C C . GLN A 1 421 ? 29.806 21.707 16.945 1.00 77.06 421 GLN A C 1
ATOM 3349 O O . GLN A 1 421 ? 29.803 22.594 16.091 1.00 77.06 421 GLN A O 1
ATOM 3354 N N . VAL A 1 422 ? 28.848 20.782 17.006 1.00 79.25 422 VAL A N 1
ATOM 3355 C CA . VAL A 1 422 ? 27.726 20.676 16.075 1.00 79.25 422 VAL A CA 1
ATOM 3356 C C . VAL A 1 422 ? 26.557 21.531 16.545 1.00 79.25 422 VAL A C 1
ATOM 3358 O O . VAL A 1 422 ? 26.031 21.344 17.639 1.00 79.25 422 VAL A O 1
ATOM 3361 N N . ASN A 1 423 ? 26.083 22.417 15.671 1.00 74.44 423 ASN A N 1
ATOM 3362 C CA . ASN A 1 423 ? 24.792 23.074 15.834 1.00 74.44 423 ASN A CA 1
ATOM 3363 C C . ASN A 1 423 ? 23.827 22.556 14.761 1.00 74.44 423 ASN A C 1
ATOM 3365 O O . ASN A 1 423 ? 23.803 23.058 13.638 1.00 74.44 423 ASN A O 1
ATOM 3369 N N . ILE A 1 424 ? 23.021 21.555 15.127 1.00 73.44 424 ILE A N 1
ATOM 3370 C CA . ILE A 1 424 ? 22.063 20.891 14.227 1.00 73.44 424 ILE A CA 1
ATOM 3371 C C . ILE A 1 424 ? 21.036 21.840 13.612 1.00 73.44 424 ILE A C 1
ATOM 3373 O O . ILE A 1 424 ? 20.496 21.552 12.544 1.00 73.44 424 ILE A O 1
ATOM 3377 N N . GLN A 1 425 ? 20.765 22.960 14.283 1.00 71.25 425 GLN A N 1
ATOM 3378 C CA . GLN A 1 425 ? 19.792 23.924 13.811 1.00 71.25 425 GLN A CA 1
ATOM 3379 C C . GLN A 1 425 ? 20.380 24.702 12.627 1.00 71.25 425 GLN A C 1
ATOM 3381 O O . GLN A 1 425 ? 19.749 24.797 11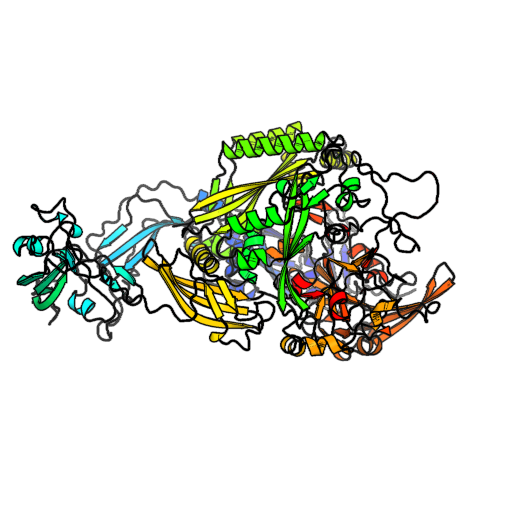.579 1.00 71.25 425 GLN A O 1
ATOM 3386 N N . ASN A 1 426 ? 21.618 25.187 12.748 1.00 73.44 426 ASN A N 1
ATOM 3387 C CA . ASN A 1 426 ? 22.278 26.011 11.723 1.00 73.44 426 ASN A CA 1
ATOM 3388 C C . ASN A 1 426 ? 22.745 25.230 10.484 1.00 73.44 426 ASN A C 1
ATOM 3390 O O . ASN A 1 426 ? 23.187 25.827 9.499 1.00 73.44 426 ASN A O 1
ATOM 3394 N N . LEU A 1 427 ? 22.675 23.905 10.541 1.00 78.69 427 LEU A N 1
ATOM 3395 C CA . LEU A 1 427 ? 23.008 23.020 9.441 1.00 78.69 427 LEU A CA 1
ATOM 3396 C C . LEU A 1 427 ? 21.934 23.135 8.350 1.00 78.69 427 LEU A C 1
ATOM 3398 O O . LEU A 1 427 ? 20.758 23.259 8.668 1.00 78.69 427 LEU A O 1
ATOM 3402 N N . ALA A 1 428 ? 22.298 23.071 7.069 1.00 79.19 428 ALA A N 1
ATOM 3403 C CA . ALA A 1 428 ? 21.317 22.885 5.996 1.00 79.19 428 ALA A CA 1
ATOM 3404 C C . ALA A 1 428 ? 21.069 21.385 5.787 1.00 79.19 428 ALA A C 1
ATOM 3406 O O . ALA A 1 428 ? 22.024 20.609 5.813 1.00 79.19 428 ALA A O 1
ATOM 3407 N N . PHE A 1 429 ? 19.829 20.958 5.500 1.00 81.19 429 PHE A N 1
ATOM 3408 C CA . PHE A 1 429 ? 19.541 19.529 5.263 1.00 81.19 429 PHE A CA 1
ATOM 3409 C C . PHE A 1 429 ? 20.453 18.928 4.183 1.00 81.19 429 PHE A C 1
ATOM 3411 O O . PHE A 1 429 ? 20.994 17.840 4.356 1.00 81.19 429 PHE A O 1
ATOM 3418 N N . ARG A 1 430 ? 20.688 19.666 3.089 1.00 79.00 430 ARG A N 1
ATOM 3419 C CA . ARG A 1 430 ? 21.600 19.235 2.023 1.00 79.00 430 ARG A CA 1
ATOM 3420 C C . ARG A 1 430 ? 23.002 18.950 2.558 1.00 79.00 430 ARG A C 1
ATOM 3422 O O . ARG A 1 430 ? 23.597 17.978 2.117 1.00 79.00 430 ARG A O 1
ATOM 3429 N N . ASP A 1 431 ? 23.527 19.777 3.451 1.00 78.69 431 ASP A N 1
ATOM 3430 C CA . ASP A 1 431 ? 24.889 19.649 3.974 1.00 78.69 431 ASP A CA 1
ATOM 3431 C C . ASP A 1 431 ? 24.982 18.595 5.093 1.00 78.69 431 ASP A C 1
ATOM 3433 O O . ASP A 1 431 ? 26.005 17.929 5.213 1.00 78.69 431 ASP A O 1
ATOM 3437 N N . PHE A 1 432 ? 23.897 18.375 5.848 1.00 79.50 432 PHE A N 1
ATOM 3438 C CA . PHE A 1 432 ? 23.747 17.237 6.767 1.00 79.50 432 PHE A CA 1
ATOM 3439 C C . PHE A 1 432 ? 23.731 15.899 6.024 1.00 79.50 432 PHE A C 1
ATOM 3441 O O . PHE A 1 432 ? 24.426 14.954 6.392 1.00 79.50 432 PHE A O 1
ATOM 3448 N N . ALA A 1 433 ? 22.897 15.816 4.988 1.00 76.50 433 ALA A N 1
ATOM 3449 C CA . ALA A 1 433 ? 22.706 14.605 4.216 1.00 76.50 433 ALA A CA 1
ATOM 3450 C C . ALA A 1 433 ? 23.936 14.325 3.334 1.00 76.50 433 ALA A C 1
ATOM 3452 O O . ALA A 1 433 ? 24.419 13.202 3.244 1.00 76.50 433 ALA A O 1
ATOM 3453 N N . ASN A 1 434 ? 24.509 15.343 2.698 1.00 68.75 434 ASN A N 1
ATOM 3454 C CA . ASN A 1 434 ? 25.656 15.145 1.817 1.00 68.75 434 ASN A CA 1
ATOM 3455 C C . ASN A 1 434 ? 26.989 15.225 2.580 1.00 68.75 434 ASN A C 1
ATOM 3457 O O . ASN A 1 434 ? 27.056 15.356 3.799 1.00 68.75 434 ASN A O 1
ATOM 3461 N N . ASN A 1 435 ? 28.095 15.098 1.847 1.00 68.38 435 ASN A N 1
ATOM 3462 C CA . ASN A 1 435 ? 29.449 15.371 2.340 1.00 68.38 435 ASN A CA 1
ATOM 3463 C C . ASN A 1 435 ? 29.970 14.451 3.453 1.00 68.38 435 ASN A C 1
ATOM 3465 O O . ASN A 1 435 ? 31.040 14.725 3.975 1.00 68.38 435 ASN A O 1
ATOM 3469 N N . ASN A 1 436 ? 29.291 13.349 3.796 1.00 73.75 436 ASN A N 1
ATOM 3470 C CA . ASN A 1 436 ? 29.724 12.448 4.872 1.00 73.75 436 ASN A CA 1
ATOM 3471 C C . ASN A 1 436 ? 29.676 13.094 6.284 1.00 73.75 436 ASN A C 1
ATOM 3473 O O . ASN A 1 436 ? 30.459 12.728 7.166 1.00 73.75 436 ASN A O 1
ATOM 3477 N N . TYR A 1 437 ? 28.766 14.053 6.513 1.00 81.12 437 TYR A N 1
ATOM 3478 C CA . TYR A 1 437 ? 28.605 14.716 7.815 1.00 81.12 437 TYR A CA 1
ATOM 3479 C C . TYR A 1 437 ? 28.220 13.730 8.923 1.00 81.12 437 TYR A C 1
ATOM 3481 O O . TYR A 1 437 ? 28.858 13.689 9.975 1.00 81.12 437 TYR A O 1
ATOM 3489 N N . ILE A 1 438 ? 27.209 12.893 8.665 1.00 81.19 438 ILE A N 1
ATOM 3490 C CA . ILE A 1 438 ? 26.614 11.995 9.666 1.00 81.19 438 ILE A CA 1
ATOM 3491 C C . ILE A 1 438 ? 27.670 11.064 10.266 1.00 81.19 438 ILE A C 1
ATOM 3493 O O . ILE A 1 438 ? 27.812 10.999 11.481 1.00 81.19 438 ILE A O 1
ATOM 3497 N N . LYS A 1 439 ? 28.490 10.412 9.432 1.00 78.31 439 LYS A N 1
ATOM 3498 C CA . LYS A 1 439 ? 29.561 9.517 9.903 1.00 78.31 439 LYS A CA 1
ATOM 3499 C C . LYS A 1 439 ? 30.656 10.249 10.686 1.00 78.31 439 LYS A C 1
ATOM 3501 O O . LYS A 1 439 ? 31.304 9.643 11.533 1.00 78.31 439 LYS A O 1
ATOM 3506 N N . GLN A 1 440 ? 30.924 11.518 10.370 1.00 82.75 440 GLN A N 1
ATOM 3507 C CA . GLN A 1 440 ? 32.000 12.286 11.006 1.00 82.75 440 GLN A CA 1
ATOM 3508 C C . GLN A 1 440 ? 31.583 12.913 12.331 1.00 82.75 440 GLN A C 1
ATOM 3510 O O . GLN A 1 440 ? 32.412 13.002 13.238 1.00 82.75 440 GLN A O 1
ATOM 3515 N N . HIS A 1 441 ? 30.330 13.349 12.444 1.00 86.69 441 HIS A N 1
ATOM 3516 C CA . HIS A 1 441 ? 29.891 14.258 13.506 1.00 86.69 441 HIS A CA 1
ATOM 3517 C C . HIS A 1 441 ? 28.698 13.754 14.318 1.00 86.69 441 HIS A C 1
ATOM 3519 O O . HIS A 1 441 ? 28.310 14.409 15.283 1.00 86.69 441 HIS A O 1
ATOM 3525 N N . THR A 1 442 ? 28.147 12.589 13.969 1.00 82.81 442 THR A N 1
ATOM 3526 C CA . THR A 1 442 ? 27.032 11.953 14.683 1.00 82.81 442 THR A CA 1
ATOM 3527 C C . THR A 1 442 ? 27.430 10.555 15.152 1.00 82.81 442 THR A C 1
ATOM 3529 O O . THR A 1 442 ? 28.078 9.809 14.420 1.00 82.81 442 THR A O 1
ATOM 3532 N N . THR A 1 443 ? 27.030 10.183 16.367 1.00 86.88 443 THR A N 1
ATOM 3533 C CA . THR A 1 443 ? 27.134 8.809 16.880 1.00 86.88 443 THR A CA 1
ATOM 3534 C C . THR A 1 443 ? 25.735 8.276 17.163 1.00 86.88 443 THR A C 1
ATOM 3536 O O . THR A 1 443 ? 24.898 8.994 17.706 1.00 86.88 443 THR A O 1
ATOM 3539 N N . PHE A 1 444 ? 25.477 7.024 16.785 1.00 88.56 444 PHE A N 1
ATOM 3540 C CA . PHE A 1 444 ? 24.216 6.348 17.076 1.00 88.56 444 PHE A CA 1
ATOM 3541 C C . PHE A 1 444 ? 24.349 5.483 18.332 1.00 88.56 444 PHE A C 1
ATOM 3543 O O . PHE A 1 444 ? 25.227 4.622 18.411 1.00 88.56 444 PHE A O 1
ATOM 3550 N N . ASN A 1 445 ? 23.481 5.705 19.315 1.00 92.25 445 ASN A N 1
ATOM 3551 C CA . ASN A 1 445 ? 23.460 4.968 20.569 1.00 92.25 445 ASN A CA 1
ATOM 3552 C C . ASN A 1 445 ? 22.553 3.733 20.459 1.00 92.25 445 ASN A C 1
ATOM 3554 O O . ASN A 1 445 ? 21.384 3.751 20.847 1.00 92.25 445 ASN A O 1
ATOM 3558 N N . GLU A 1 446 ? 23.115 2.638 19.942 1.00 93.25 446 GLU A N 1
ATOM 3559 C CA . GLU A 1 446 ? 22.408 1.357 19.811 1.00 93.25 446 GLU A CA 1
ATOM 3560 C C . GLU A 1 446 ? 21.923 0.806 21.161 1.00 93.25 446 GLU A C 1
ATOM 3562 O O . GLU A 1 446 ? 20.850 0.204 21.231 1.00 93.25 446 GLU A O 1
ATOM 3567 N N . VAL A 1 447 ? 22.684 1.033 22.236 1.00 93.25 447 VAL A N 1
ATOM 3568 C CA . VAL A 1 447 ? 22.325 0.573 23.586 1.00 93.25 447 VAL A CA 1
ATOM 3569 C C . VAL A 1 447 ? 21.042 1.256 24.051 1.00 93.25 447 VAL A C 1
ATOM 3571 O O . VAL A 1 447 ? 20.113 0.566 24.461 1.00 93.25 447 VAL A O 1
ATOM 3574 N N . ALA A 1 448 ? 20.943 2.580 23.893 1.00 92.81 448 ALA A N 1
ATOM 3575 C CA . ALA A 1 448 ? 19.741 3.332 24.250 1.00 92.81 448 ALA A CA 1
ATOM 3576 C C . ALA A 1 448 ? 18.510 2.877 23.452 1.00 92.81 448 ALA A C 1
ATOM 3578 O O . ALA A 1 448 ? 17.444 2.680 24.037 1.00 92.81 448 ALA A O 1
ATOM 3579 N N . LEU A 1 449 ? 18.658 2.631 22.143 1.00 93.38 449 LEU A N 1
ATOM 3580 C CA . LEU A 1 449 ? 17.565 2.077 21.341 1.00 93.38 449 LEU A CA 1
ATOM 3581 C C . LEU A 1 449 ? 17.129 0.707 21.884 1.00 93.38 449 LEU A C 1
ATOM 3583 O O . LEU A 1 449 ? 15.944 0.481 22.120 1.00 93.38 449 LEU A O 1
ATOM 3587 N N . LYS A 1 450 ? 18.072 -0.215 22.119 1.00 94.69 450 LYS A N 1
ATOM 3588 C CA . LYS A 1 450 ? 17.760 -1.550 22.655 1.00 94.69 450 LYS A CA 1
ATOM 3589 C C . LYS A 1 450 ? 17.116 -1.484 24.039 1.00 94.69 450 LYS A C 1
ATOM 3591 O O . LYS A 1 450 ? 16.226 -2.283 24.325 1.00 94.69 450 LYS A O 1
ATOM 3596 N N . ASP A 1 451 ? 17.527 -0.553 24.891 1.00 94.12 451 ASP A N 1
ATOM 3597 C CA . ASP A 1 451 ? 16.931 -0.340 26.213 1.00 94.12 451 ASP A CA 1
ATOM 3598 C C . ASP A 1 451 ? 15.485 0.162 26.117 1.00 94.12 451 ASP A C 1
ATOM 3600 O O . ASP A 1 451 ? 14.604 -0.363 26.808 1.00 94.12 451 ASP A O 1
ATOM 3604 N N . LEU A 1 452 ? 15.200 1.087 25.197 1.00 92.25 452 LEU A N 1
ATOM 3605 C CA . LEU A 1 452 ? 13.834 1.516 24.902 1.00 92.25 452 LEU A CA 1
ATOM 3606 C C . LEU A 1 452 ? 12.974 0.355 24.383 1.00 92.25 452 LEU A C 1
ATOM 3608 O O . LEU A 1 452 ? 11.858 0.141 24.866 1.00 92.25 452 LEU A O 1
ATOM 3612 N N . LEU A 1 453 ? 13.502 -0.432 23.438 1.00 93.94 453 LEU A N 1
ATOM 3613 C CA . LEU A 1 453 ? 12.807 -1.605 22.907 1.00 93.94 453 LEU A CA 1
ATOM 3614 C C . LEU A 1 453 ? 12.493 -2.609 24.023 1.00 93.94 453 LEU A C 1
ATOM 3616 O O . LEU A 1 453 ? 11.355 -3.056 24.125 1.00 93.94 453 LEU A O 1
ATOM 3620 N N . LYS A 1 454 ? 13.453 -2.919 24.905 1.00 94.56 454 LYS A N 1
ATOM 3621 C CA . LYS A 1 454 ? 13.236 -3.814 26.059 1.00 94.56 454 LYS A CA 1
ATOM 3622 C C . LYS A 1 454 ? 12.203 -3.269 27.035 1.00 94.56 454 LYS A C 1
ATOM 3624 O O . LYS A 1 454 ? 11.452 -4.046 27.611 1.00 94.56 454 LYS A O 1
ATOM 3629 N N . THR A 1 455 ? 12.145 -1.955 27.218 1.00 94.12 455 THR A N 1
ATOM 3630 C CA . THR A 1 455 ? 11.151 -1.332 28.100 1.00 94.12 455 THR A CA 1
ATOM 3631 C C . THR A 1 455 ? 9.735 -1.538 27.562 1.00 94.12 455 THR A C 1
ATOM 3633 O O . THR A 1 455 ? 8.828 -1.862 28.325 1.00 94.12 455 THR A O 1
ATOM 3636 N N . LYS A 1 456 ? 9.541 -1.411 26.243 1.00 92.44 456 LYS A N 1
ATOM 3637 C CA . LYS A 1 456 ? 8.227 -1.577 25.599 1.00 92.44 456 LYS A CA 1
ATOM 3638 C C . LYS A 1 456 ? 7.861 -3.043 25.323 1.00 92.44 456 LYS A C 1
ATOM 3640 O O . LYS A 1 456 ? 6.685 -3.389 25.340 1.00 92.44 456 LYS A O 1
ATOM 3645 N N . PHE A 1 457 ? 8.859 -3.897 25.100 1.00 91.75 457 PHE A N 1
ATOM 3646 C CA . PHE A 1 457 ? 8.729 -5.302 24.693 1.00 91.75 457 PHE A CA 1
ATOM 3647 C C . PHE A 1 457 ? 9.533 -6.236 25.616 1.00 91.75 457 PHE A C 1
ATOM 3649 O O . PHE A 1 457 ? 10.328 -7.065 25.171 1.00 91.75 457 PHE A O 1
ATOM 3656 N N . ASN A 1 458 ? 9.332 -6.095 26.926 1.00 89.56 458 ASN A N 1
ATOM 3657 C CA . ASN A 1 458 ? 10.102 -6.772 27.979 1.00 89.56 458 ASN A CA 1
ATOM 3658 C C . ASN A 1 458 ? 10.160 -8.305 27.853 1.00 89.56 458 ASN A C 1
ATOM 3660 O O . ASN A 1 458 ? 11.216 -8.899 28.075 1.00 89.56 458 ASN A O 1
ATOM 3664 N N . ASN A 1 459 ? 9.072 -8.940 27.414 1.00 89.06 459 ASN A N 1
ATOM 3665 C CA . ASN A 1 459 ? 8.989 -10.390 27.209 1.00 89.06 459 ASN A CA 1
ATOM 3666 C C . ASN A 1 459 ? 9.899 -10.908 26.079 1.00 89.06 459 ASN A C 1
ATOM 3668 O O . ASN A 1 459 ? 10.083 -12.114 25.942 1.00 89.06 459 ASN A O 1
ATOM 3672 N N . TYR A 1 460 ? 10.494 -10.011 25.287 1.00 91.88 460 TYR A N 1
ATOM 3673 C CA . TYR A 1 460 ? 11.325 -10.337 24.127 1.00 91.88 460 TYR A CA 1
ATOM 3674 C C . TYR A 1 460 ? 12.768 -9.837 24.269 1.00 91.88 460 TYR A C 1
ATOM 3676 O O . TYR A 1 460 ? 13.480 -9.701 23.276 1.00 91.88 460 TYR A O 1
ATOM 3684 N N . ALA A 1 461 ? 13.239 -9.596 25.498 1.00 91.94 461 ALA A N 1
ATOM 3685 C CA . ALA A 1 461 ? 14.581 -9.068 25.753 1.00 91.94 461 ALA A CA 1
ATOM 3686 C C . ALA A 1 461 ? 15.712 -9.893 25.106 1.00 91.94 461 ALA A C 1
ATOM 3688 O O . ALA A 1 461 ? 16.686 -9.320 24.622 1.00 91.94 461 ALA A O 1
ATOM 3689 N N . SER A 1 462 ? 15.579 -11.225 25.053 1.00 92.62 462 SER A N 1
ATOM 3690 C CA . SER A 1 462 ? 16.561 -12.100 24.391 1.00 92.62 462 SER A CA 1
ATOM 3691 C C . SER A 1 462 ? 16.650 -11.829 22.885 1.00 92.62 462 SER A C 1
ATOM 3693 O O . SER A 1 462 ? 17.748 -11.589 22.379 1.00 92.62 462 SER A O 1
ATOM 3695 N N . LEU A 1 463 ? 15.502 -11.765 22.198 1.00 93.56 463 LEU A N 1
ATOM 3696 C CA . LEU A 1 463 ? 15.434 -11.394 20.784 1.00 93.56 463 LEU A CA 1
ATOM 3697 C C . LEU A 1 463 ? 16.033 -9.998 20.576 1.00 93.56 463 LEU A C 1
ATOM 3699 O O . LEU A 1 463 ? 16.935 -9.849 19.760 1.00 93.56 463 LEU A O 1
ATOM 3703 N N . ILE A 1 464 ? 15.611 -9.005 21.365 1.00 95.94 464 ILE A N 1
ATOM 3704 C CA . ILE A 1 464 ? 16.062 -7.607 21.250 1.00 95.94 464 ILE A CA 1
ATOM 3705 C C . ILE A 1 464 ? 17.582 -7.479 21.409 1.00 95.94 464 ILE A C 1
ATOM 3707 O O . ILE A 1 464 ? 18.223 -6.759 20.644 1.00 95.94 464 ILE A O 1
ATOM 3711 N N . ASN A 1 465 ? 18.182 -8.203 22.357 1.00 95.00 465 ASN A N 1
ATOM 3712 C CA . ASN A 1 465 ? 19.634 -8.210 22.541 1.00 95.00 465 ASN A CA 1
ATOM 3713 C C . ASN A 1 465 ? 20.371 -8.786 21.320 1.00 95.00 465 ASN A C 1
ATOM 3715 O O . ASN A 1 465 ? 21.463 -8.318 20.996 1.00 95.00 465 ASN A O 1
ATOM 3719 N N . SER A 1 466 ? 19.769 -9.770 20.642 1.00 94.81 466 SER A N 1
ATOM 3720 C CA . SER A 1 466 ? 20.335 -10.411 19.449 1.00 94.81 466 SER A CA 1
ATOM 3721 C C . SER A 1 466 ? 20.189 -9.590 18.162 1.00 94.81 466 SER A C 1
ATOM 3723 O O . SER A 1 466 ? 20.901 -9.860 17.193 1.00 94.81 466 SER A O 1
ATOM 3725 N N . LEU A 1 467 ? 19.301 -8.585 18.140 1.00 96.44 467 LEU A N 1
ATOM 3726 C CA . LEU A 1 467 ? 19.091 -7.746 16.961 1.00 96.44 467 LEU A CA 1
ATOM 3727 C C . LEU A 1 467 ? 20.372 -6.990 16.602 1.00 96.44 467 LEU A C 1
ATOM 3729 O O . LEU A 1 467 ? 21.023 -6.406 17.469 1.00 96.44 467 LEU A O 1
ATOM 3733 N N . LYS A 1 468 ? 20.708 -6.954 15.314 1.00 95.94 468 LYS A N 1
ATOM 3734 C CA . LYS A 1 468 ? 21.706 -6.027 14.770 1.00 95.94 468 LYS A CA 1
ATOM 3735 C C . LYS A 1 468 ? 20.989 -4.785 14.253 1.00 95.94 468 LYS A C 1
ATOM 3737 O O . LYS A 1 468 ? 19.908 -4.897 13.683 1.00 95.94 468 LYS A O 1
ATOM 3742 N N . VAL A 1 469 ? 21.600 -3.619 14.418 1.00 94.31 469 VAL A N 1
ATOM 3743 C CA . VAL A 1 469 ? 21.042 -2.345 13.954 1.00 94.31 469 VAL A CA 1
ATOM 3744 C C . VAL A 1 469 ? 21.877 -1.824 12.785 1.00 94.31 469 VAL A C 1
ATOM 3746 O O . VAL A 1 469 ? 23.105 -1.800 12.860 1.00 94.31 469 VAL A O 1
ATOM 3749 N N . ARG A 1 470 ? 21.227 -1.415 11.689 1.00 91.25 470 ARG A N 1
ATOM 3750 C CA . ARG A 1 470 ? 21.887 -0.788 10.531 1.00 91.25 470 ARG A CA 1
ATOM 3751 C C . ARG A 1 470 ? 21.144 0.484 10.125 1.00 91.25 470 ARG A C 1
ATOM 3753 O O . ARG A 1 470 ? 19.931 0.465 9.982 1.00 91.25 470 ARG A O 1
ATOM 3760 N N . ILE A 1 471 ? 21.858 1.589 9.917 1.00 88.62 471 ILE A N 1
ATOM 3761 C CA . ILE A 1 471 ? 21.265 2.828 9.383 1.00 88.62 471 ILE A CA 1
ATOM 3762 C C . ILE A 1 471 ? 21.304 2.768 7.852 1.00 88.62 471 ILE A C 1
ATOM 3764 O O . ILE A 1 471 ? 22.378 2.574 7.274 1.00 88.62 471 ILE A O 1
ATOM 3768 N N . ARG A 1 472 ? 20.165 2.985 7.179 1.00 88.38 472 ARG A N 1
ATOM 3769 C CA . ARG A 1 472 ? 20.104 3.080 5.708 1.00 88.38 472 ARG A CA 1
ATOM 3770 C C . ARG A 1 472 ? 20.477 4.492 5.263 1.00 88.38 472 ARG A C 1
ATOM 3772 O O . ARG A 1 472 ? 19.624 5.310 4.933 1.00 88.38 472 ARG A O 1
ATOM 3779 N N . TYR A 1 473 ? 21.777 4.791 5.278 1.00 84.19 473 TYR A N 1
ATOM 3780 C CA . TYR A 1 473 ? 22.288 6.136 4.983 1.00 84.19 473 TYR A CA 1
ATOM 3781 C C . TYR A 1 473 ? 21.828 6.687 3.631 1.00 84.19 473 TYR A C 1
ATOM 3783 O O . TYR A 1 473 ? 21.611 7.889 3.517 1.00 84.19 473 TYR A O 1
ATOM 3791 N N . HIS A 1 474 ? 21.671 5.839 2.612 1.00 84.25 474 HIS A N 1
ATOM 3792 C CA . HIS A 1 474 ? 21.280 6.300 1.280 1.00 84.25 474 HIS A CA 1
ATOM 3793 C C . HIS A 1 474 ? 19.844 6.815 1.206 1.00 84.25 474 HIS A C 1
ATOM 3795 O O . HIS A 1 474 ? 19.536 7.589 0.307 1.00 84.25 474 HIS A O 1
ATOM 3801 N N . ASP A 1 475 ? 18.999 6.409 2.153 1.00 89.69 475 ASP A N 1
ATOM 3802 C CA . ASP A 1 475 ? 17.562 6.676 2.172 1.00 89.69 475 ASP A CA 1
ATOM 3803 C C . ASP A 1 475 ? 17.159 7.720 3.238 1.00 89.69 475 ASP A C 1
ATOM 3805 O O . ASP A 1 475 ? 15.979 7.936 3.523 1.00 89.69 475 ASP A O 1
ATOM 3809 N N . ILE A 1 476 ? 18.141 8.416 3.826 1.00 89.12 476 ILE A N 1
ATOM 3810 C CA . ILE A 1 476 ? 17.892 9.575 4.694 1.00 89.12 476 ILE A CA 1
ATOM 3811 C C . ILE A 1 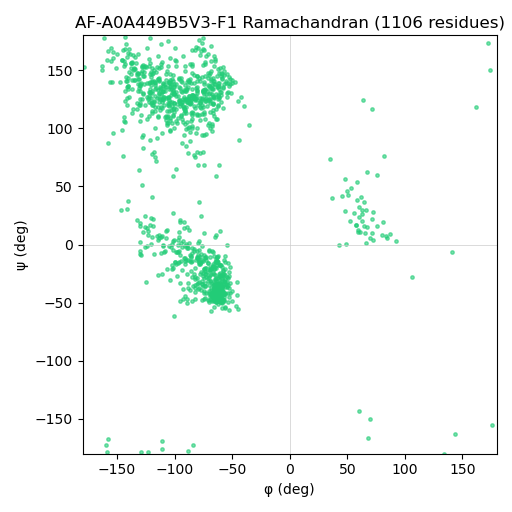476 ? 17.294 10.705 3.855 1.00 89.12 476 ILE A C 1
ATOM 3813 O O . ILE A 1 476 ? 17.857 11.120 2.840 1.00 89.12 476 ILE A O 1
ATOM 3817 N N . ARG A 1 477 ? 16.150 11.230 4.295 1.00 90.50 477 ARG A N 1
ATOM 3818 C CA . ARG A 1 477 ? 15.340 12.169 3.507 1.00 90.50 477 ARG A CA 1
ATOM 3819 C C . ARG A 1 477 ? 14.501 13.084 4.384 1.00 90.50 477 ARG A C 1
ATOM 3821 O O . ARG A 1 477 ? 14.249 12.778 5.544 1.00 90.50 477 ARG A O 1
ATOM 3828 N N . GLN A 1 478 ? 14.049 14.204 3.831 1.00 88.19 478 GLN A N 1
ATOM 3829 C CA . GLN A 1 478 ? 12.994 14.995 4.466 1.00 88.19 478 GLN A CA 1
ATOM 3830 C C . GLN A 1 478 ? 11.645 14.342 4.189 1.00 88.19 478 GLN A C 1
ATOM 3832 O O . GLN A 1 478 ? 11.422 13.829 3.097 1.00 88.19 478 GLN A O 1
ATOM 3837 N N . ARG A 1 479 ? 10.739 14.379 5.163 1.00 88.69 479 ARG A N 1
ATOM 3838 C CA . ARG A 1 479 ? 9.375 13.886 4.978 1.00 88.69 479 ARG A CA 1
ATOM 3839 C C . ARG A 1 479 ? 8.574 14.861 4.112 1.00 88.69 479 ARG A C 1
ATOM 3841 O O . ARG A 1 479 ? 8.448 16.033 4.463 1.00 88.69 479 ARG A O 1
ATOM 3848 N N . GLU A 1 480 ? 7.978 14.397 3.017 1.00 84.88 480 GLU A N 1
ATOM 3849 C CA . GLU A 1 480 ? 7.247 15.280 2.092 1.00 84.88 480 GLU A CA 1
ATOM 3850 C C . GLU A 1 480 ? 6.016 15.955 2.721 1.00 84.88 480 GLU A C 1
ATOM 3852 O O . GLU A 1 480 ? 5.777 17.140 2.475 1.00 84.88 480 GLU A O 1
ATOM 3857 N N . GLY A 1 481 ? 5.255 15.259 3.574 1.00 85.31 481 GLY A N 1
ATOM 3858 C CA . GLY A 1 481 ? 4.148 15.853 4.334 1.00 85.31 481 GLY A CA 1
ATOM 3859 C C . GLY A 1 481 ? 4.572 16.664 5.564 1.00 85.31 481 GLY A C 1
ATOM 3860 O O . GLY A 1 481 ? 3.730 17.267 6.232 1.00 85.31 481 GLY A O 1
ATOM 3861 N N . ASN A 1 482 ? 5.857 16.692 5.913 1.00 87.56 482 ASN A N 1
ATOM 3862 C CA . ASN A 1 482 ? 6.361 17.544 6.982 1.00 87.56 482 ASN A CA 1
ATOM 3863 C C . ASN A 1 482 ? 7.861 17.781 6.799 1.00 87.56 482 ASN A C 1
ATOM 3865 O O . ASN A 1 482 ? 8.690 17.075 7.373 1.00 87.56 482 ASN A O 1
ATOM 3869 N N . LYS A 1 483 ? 8.216 18.809 6.021 1.00 83.62 483 LYS A N 1
ATOM 3870 C CA . LYS A 1 483 ? 9.622 19.114 5.709 1.00 83.62 483 LYS A CA 1
ATOM 3871 C C . LYS A 1 483 ? 10.451 19.495 6.930 1.00 83.62 483 LYS A C 1
ATOM 3873 O O . LYS A 1 483 ? 11.676 19.529 6.828 1.00 83.62 483 LYS A O 1
ATOM 3878 N N . ASN A 1 484 ? 9.799 19.719 8.076 1.00 82.12 484 ASN A N 1
ATOM 3879 C CA . ASN A 1 484 ? 10.493 19.951 9.327 1.00 82.12 484 ASN A CA 1
ATOM 3880 C C . ASN A 1 484 ? 11.040 18.667 9.967 1.00 82.12 484 ASN A C 1
ATOM 3882 O O . ASN A 1 484 ? 11.782 18.737 10.944 1.00 82.12 484 ASN A O 1
ATOM 3886 N N . GLN A 1 485 ? 10.692 17.502 9.424 1.00 87.31 485 GLN A N 1
ATOM 3887 C CA . GLN A 1 485 ? 11.124 16.204 9.918 1.00 87.31 485 GLN A CA 1
ATOM 3888 C C . GLN A 1 485 ? 12.096 15.571 8.930 1.00 87.31 485 GLN A C 1
ATOM 3890 O O . GLN A 1 485 ? 11.776 15.370 7.755 1.00 87.31 485 GLN A O 1
ATOM 3895 N N . THR A 1 486 ? 13.279 15.219 9.424 1.00 88.56 486 THR A N 1
ATOM 3896 C CA . THR A 1 486 ? 14.205 14.348 8.700 1.00 88.56 486 THR A CA 1
ATOM 3897 C C . THR A 1 486 ? 13.962 12.907 9.115 1.00 88.56 486 THR A C 1
ATOM 3899 O O . THR A 1 486 ? 14.014 12.596 10.301 1.00 88.56 486 THR A O 1
ATOM 3902 N N . ILE A 1 487 ? 13.721 12.032 8.145 1.00 92.12 487 ILE A N 1
ATOM 3903 C CA . ILE A 1 487 ? 13.601 10.591 8.333 1.00 92.12 487 ILE A CA 1
ATOM 3904 C C . ILE A 1 487 ? 15.001 9.972 8.331 1.00 92.12 487 ILE A C 1
ATOM 3906 O O . ILE A 1 487 ? 15.774 10.171 7.390 1.00 92.12 487 ILE A O 1
ATOM 3910 N N . ILE A 1 488 ? 15.300 9.188 9.366 1.00 91.12 488 ILE A N 1
ATOM 3911 C CA . ILE A 1 488 ? 16.491 8.345 9.463 1.00 91.12 488 ILE A CA 1
ATOM 3912 C C . ILE A 1 488 ? 16.029 6.883 9.547 1.00 91.12 488 ILE A C 1
ATOM 3914 O O . ILE A 1 488 ? 15.612 6.436 10.619 1.00 91.12 488 ILE A O 1
ATOM 3918 N N . PRO A 1 489 ? 16.075 6.127 8.433 1.00 93.31 489 PRO A N 1
ATOM 3919 C CA . PRO A 1 489 ? 15.624 4.742 8.424 1.00 93.31 489 PRO A CA 1
ATOM 3920 C C . PRO A 1 489 ? 16.638 3.817 9.107 1.00 93.31 489 PRO A C 1
ATOM 3922 O O . PRO A 1 489 ? 17.841 3.864 8.821 1.00 93.31 489 PRO A O 1
ATOM 3925 N N . ILE A 1 490 ? 16.142 2.954 9.995 1.00 93.44 490 ILE A N 1
ATOM 3926 C CA . ILE A 1 490 ? 16.949 2.009 10.773 1.00 93.44 490 ILE A CA 1
ATOM 3927 C C . ILE A 1 490 ? 16.426 0.587 10.577 1.00 93.44 490 ILE A C 1
ATOM 3929 O O . ILE A 1 490 ? 15.295 0.281 10.944 1.00 93.44 490 ILE A O 1
ATOM 3933 N N . ASP A 1 491 ? 17.274 -0.294 10.057 1.00 95.06 491 ASP A N 1
ATOM 3934 C CA . ASP A 1 491 ? 16.998 -1.721 9.950 1.00 95.06 491 ASP A CA 1
ATOM 3935 C C . ASP A 1 491 ? 17.298 -2.428 11.270 1.00 95.06 491 ASP A C 1
ATOM 3937 O O . ASP A 1 491 ? 18.421 -2.382 11.783 1.00 95.06 491 ASP A O 1
ATOM 3941 N N . LEU A 1 492 ? 16.294 -3.131 11.784 1.00 96.62 492 LEU A N 1
ATOM 3942 C CA . LEU A 1 492 ? 16.420 -4.086 12.878 1.00 96.62 492 LEU A CA 1
ATOM 3943 C C . LEU A 1 492 ? 16.534 -5.485 12.285 1.00 96.62 492 LEU A C 1
ATOM 3945 O O . LEU A 1 492 ? 15.561 -6.004 11.745 1.00 96.62 492 LEU A O 1
ATOM 3949 N N . VAL A 1 493 ? 17.723 -6.077 12.363 1.00 96.25 493 VAL A N 1
ATOM 3950 C CA . VAL A 1 493 ? 18.081 -7.324 11.681 1.00 96.25 493 VAL A CA 1
ATOM 3951 C C . VAL A 1 493 ? 18.147 -8.479 12.676 1.00 96.25 493 VAL A C 1
ATOM 3953 O O . VAL A 1 493 ? 18.896 -8.421 13.653 1.00 96.25 493 VAL A O 1
ATOM 3956 N N . HIS A 1 494 ? 17.425 -9.557 12.388 1.00 95.44 494 HIS A N 1
ATOM 3957 C CA . HIS A 1 494 ? 17.430 -10.802 13.149 1.00 95.44 494 HIS A CA 1
ATOM 3958 C C . HIS A 1 494 ? 17.929 -11.951 12.264 1.00 95.44 494 HIS A C 1
ATOM 3960 O O . HIS A 1 494 ? 17.387 -12.202 11.191 1.00 95.44 494 HIS A O 1
ATOM 3966 N N . VAL A 1 495 ? 18.990 -12.638 12.695 1.00 94.94 495 VAL A N 1
ATOM 3967 C CA . VAL A 1 495 ? 19.569 -13.764 11.944 1.00 94.94 495 VAL A CA 1
ATOM 3968 C C . VAL A 1 495 ? 18.703 -15.005 12.151 1.00 94.94 495 VAL A C 1
ATOM 3970 O O . VAL A 1 495 ? 18.528 -15.441 13.283 1.00 94.94 495 VAL A O 1
ATOM 3973 N N . ILE A 1 496 ? 18.201 -15.578 11.056 1.00 92.94 496 ILE A N 1
ATOM 3974 C CA . ILE A 1 496 ? 17.326 -16.760 11.063 1.00 92.94 496 ILE A CA 1
ATOM 3975 C C . ILE A 1 496 ? 18.141 -18.043 10.908 1.00 92.94 496 ILE A C 1
ATOM 3977 O O . ILE A 1 496 ? 17.950 -18.997 11.656 1.00 92.94 496 ILE A O 1
ATOM 3981 N N . ASP A 1 497 ? 19.069 -18.059 9.950 1.00 92.44 497 ASP A N 1
ATOM 3982 C CA . ASP A 1 497 ? 19.932 -19.207 9.676 1.00 92.44 497 ASP A CA 1
ATOM 3983 C C . ASP A 1 497 ? 21.319 -18.709 9.260 1.00 92.44 497 ASP A C 1
ATOM 3985 O O . ASP A 1 497 ? 21.521 -18.212 8.149 1.00 92.44 497 ASP A O 1
ATOM 3989 N N . SER A 1 498 ? 22.291 -18.847 10.161 1.00 91.00 498 SER A N 1
ATOM 3990 C CA . SER A 1 498 ? 23.672 -18.431 9.917 1.00 91.00 498 SER A CA 1
ATOM 3991 C C . SER A 1 498 ? 24.395 -19.294 8.880 1.00 91.00 498 SER A C 1
ATOM 3993 O O . SER A 1 498 ? 25.298 -18.787 8.221 1.00 91.00 498 SER A O 1
ATOM 3995 N N . ASN A 1 499 ? 24.003 -20.560 8.694 1.00 90.50 499 ASN A N 1
ATOM 3996 C CA . ASN A 1 499 ? 24.617 -21.449 7.703 1.00 90.50 499 ASN A CA 1
ATOM 3997 C C . ASN A 1 499 ? 24.173 -21.095 6.279 1.00 90.50 499 ASN A C 1
ATOM 3999 O O . ASN A 1 499 ? 24.917 -21.316 5.325 1.00 90.50 499 ASN A O 1
ATOM 4003 N N . LYS A 1 500 ? 22.967 -20.534 6.141 1.00 90.19 500 LYS A N 1
ATOM 4004 C CA . LYS A 1 500 ? 22.409 -20.045 4.871 1.00 90.19 500 LYS A CA 1
ATOM 4005 C C . LYS A 1 500 ? 22.503 -18.528 4.694 1.00 90.19 500 LYS A C 1
ATOM 4007 O O . LYS A 1 500 ? 21.997 -18.010 3.700 1.00 90.19 500 LYS A O 1
ATOM 4012 N N . TYR A 1 501 ? 23.135 -17.821 5.635 1.00 92.94 501 TYR A N 1
ATOM 4013 C CA . TYR A 1 501 ? 23.240 -16.355 5.654 1.00 92.94 501 TYR A CA 1
ATOM 4014 C C . TYR A 1 501 ? 21.877 -15.640 5.607 1.00 92.94 501 TYR A C 1
ATOM 4016 O O . TYR A 1 501 ? 21.778 -14.515 5.121 1.00 92.94 501 TYR A O 1
ATOM 4024 N N . LEU A 1 502 ? 20.822 -16.292 6.107 1.00 94.50 502 LEU A N 1
ATOM 4025 C CA . LEU A 1 502 ? 19.464 -15.763 6.084 1.00 94.50 502 LEU A CA 1
ATOM 4026 C C . LEU A 1 502 ? 19.183 -14.926 7.325 1.00 94.50 502 LEU A C 1
ATOM 4028 O O . LEU A 1 502 ? 19.422 -15.345 8.462 1.00 94.50 502 LEU A O 1
ATOM 4032 N N . TYR A 1 503 ? 18.595 -13.763 7.098 1.00 95.44 503 TYR A N 1
ATOM 4033 C CA . TYR A 1 503 ? 18.090 -12.882 8.135 1.00 95.44 503 TYR A CA 1
ATOM 4034 C C . TYR A 1 503 ? 16.735 -12.303 7.740 1.00 95.44 503 TYR A C 1
ATOM 4036 O O . TYR A 1 503 ? 16.399 -12.191 6.567 1.00 95.44 503 TYR A O 1
ATOM 4044 N N . GLU A 1 504 ? 15.949 -11.906 8.727 1.00 94.94 504 GLU A N 1
ATOM 4045 C CA . GLU A 1 504 ? 14.798 -11.032 8.528 1.00 94.94 504 GLU A CA 1
ATOM 4046 C C . GLU A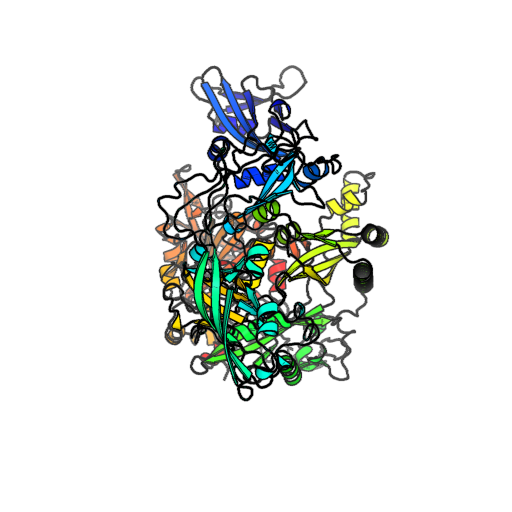 1 504 ? 15.137 -9.634 9.037 1.00 94.94 504 GLU A C 1
ATOM 4048 O O . GLU A 1 504 ? 15.984 -9.470 9.920 1.00 94.94 504 GLU A O 1
ATOM 4053 N N . PHE A 1 505 ? 14.486 -8.612 8.489 1.00 95.19 505 PHE A N 1
ATOM 4054 C CA . PHE A 1 505 ? 14.624 -7.263 9.015 1.00 95.19 505 PHE A CA 1
ATOM 4055 C C . PHE A 1 505 ? 13.335 -6.459 8.891 1.00 95.19 505 PHE A C 1
ATOM 4057 O O . PHE A 1 505 ? 12.457 -6.780 8.088 1.00 95.19 505 PHE A O 1
ATOM 4064 N N . ARG A 1 506 ? 13.222 -5.407 9.705 1.00 95.19 506 ARG A N 1
ATOM 4065 C CA . ARG A 1 506 ? 12.224 -4.342 9.548 1.00 95.19 506 ARG A CA 1
ATOM 4066 C C . ARG A 1 506 ? 12.918 -2.993 9.604 1.00 95.19 506 ARG A C 1
ATOM 4068 O O . ARG A 1 506 ? 13.714 -2.755 10.510 1.00 95.19 506 ARG A O 1
ATOM 4075 N N . THR A 1 507 ? 12.594 -2.129 8.651 1.00 95.12 507 THR A N 1
ATOM 4076 C CA . THR A 1 507 ? 13.078 -0.749 8.613 1.00 95.12 507 THR A CA 1
ATOM 4077 C C . THR A 1 507 ? 12.106 0.142 9.376 1.00 95.12 507 THR A C 1
ATOM 4079 O O . THR A 1 507 ? 10.972 0.317 8.939 1.00 95.12 507 THR A O 1
ATOM 4082 N N . VAL A 1 508 ? 12.538 0.702 10.504 1.00 95.50 508 VAL A N 1
ATOM 4083 C CA . VAL A 1 508 ? 11.780 1.693 11.281 1.00 95.50 508 VAL A CA 1
ATOM 4084 C C . VAL A 1 508 ? 12.211 3.092 10.839 1.00 95.50 508 VAL A C 1
ATOM 4086 O O . VAL A 1 508 ? 13.400 3.416 10.900 1.00 95.50 508 VAL A O 1
ATOM 4089 N N . ASN A 1 509 ? 11.272 3.927 10.385 1.00 94.81 509 ASN A N 1
ATOM 4090 C CA . ASN A 1 509 ? 11.562 5.297 9.957 1.00 94.81 509 ASN A CA 1
ATOM 4091 C C . ASN A 1 509 ? 11.507 6.239 11.156 1.00 94.81 509 ASN A C 1
ATOM 4093 O O . ASN A 1 509 ? 10.460 6.810 11.453 1.00 94.81 509 ASN A O 1
ATOM 4097 N N . PHE A 1 510 ? 12.619 6.429 11.856 1.00 92.69 510 PHE A N 1
ATOM 4098 C CA . PHE A 1 510 ? 12.648 7.419 12.925 1.00 92.69 510 PHE A CA 1
ATOM 4099 C C . PHE A 1 510 ? 12.726 8.847 12.379 1.00 92.69 510 PHE A C 1
ATOM 4101 O O . PHE A 1 510 ? 13.238 9.066 11.281 1.00 92.69 510 PHE A O 1
ATOM 4108 N N . VAL A 1 511 ? 12.245 9.825 13.149 1.00 91.06 511 VAL A N 1
ATOM 4109 C CA . VAL A 1 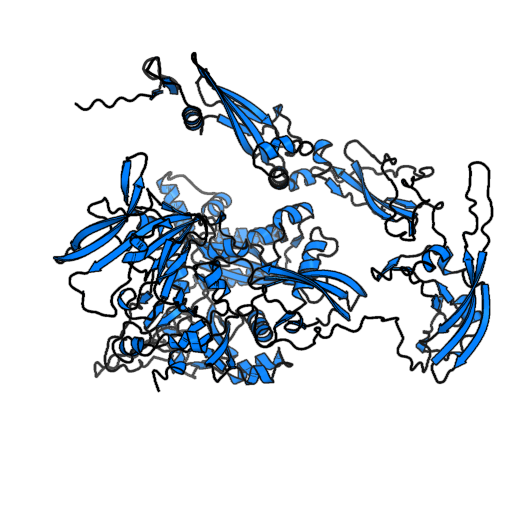511 ? 12.288 11.245 12.776 1.00 91.06 511 VAL A CA 1
ATOM 4110 C C . VAL A 1 511 ? 13.200 12.062 13.687 1.00 91.06 511 VAL A C 1
ATOM 4112 O O . VAL A 1 511 ? 13.255 11.864 14.898 1.00 91.06 511 VAL A O 1
ATOM 4115 N N . VAL A 1 512 ? 13.901 13.028 13.103 1.00 86.31 512 VAL A N 1
ATOM 4116 C CA . VAL A 1 512 ? 14.585 14.103 13.823 1.00 86.31 512 VAL A CA 1
ATOM 4117 C C . VAL A 1 512 ? 13.952 15.421 13.399 1.00 86.31 512 VAL A C 1
ATOM 4119 O O . VAL A 1 512 ? 14.033 15.815 12.231 1.00 86.31 512 VAL A O 1
ATOM 4122 N N . ASP A 1 513 ? 13.304 16.086 14.351 1.00 82.75 513 ASP A N 1
ATOM 4123 C CA . ASP A 1 513 ? 12.653 17.372 14.123 1.00 82.75 513 ASP A CA 1
ATOM 4124 C C . ASP A 1 513 ? 13.688 18.496 13.986 1.00 82.75 513 ASP A C 1
ATOM 4126 O O . ASP A 1 513 ? 14.715 18.524 14.665 1.00 82.75 513 ASP A O 1
ATOM 4130 N N . ASN A 1 514 ? 13.384 19.464 13.126 1.00 77.19 514 ASN A N 1
ATOM 4131 C CA . ASN A 1 514 ? 14.118 20.718 12.945 1.00 77.19 514 ASN A CA 1
ATOM 4132 C C . ASN A 1 514 ? 15.580 20.599 12.496 1.00 77.19 514 ASN A C 1
ATOM 4134 O O . ASN A 1 514 ? 16.306 21.595 12.455 1.00 77.19 514 ASN A O 1
ATOM 4138 N N . LEU A 1 515 ? 16.004 19.406 12.092 1.00 77.75 515 LEU A N 1
ATOM 4139 C CA . LEU A 1 515 ? 17.308 19.191 11.493 1.00 77.75 515 LEU A CA 1
ATOM 4140 C C . LEU A 1 515 ? 17.358 19.844 10.111 1.00 77.75 515 LEU A C 1
ATOM 4142 O O . LEU A 1 515 ? 16.582 19.489 9.223 1.00 77.75 515 LEU A O 1
ATOM 4146 N N . GLY A 1 516 ? 18.297 20.766 9.901 1.00 63.91 516 GLY A N 1
ATOM 4147 C CA . GLY A 1 516 ? 18.496 21.328 8.569 1.00 63.91 516 GLY A CA 1
ATOM 4148 C C . GLY A 1 516 ? 17.708 22.607 8.253 1.00 63.91 516 GLY A C 1
ATOM 4149 O O . GLY A 1 516 ? 17.729 23.028 7.094 1.00 63.91 516 GLY A O 1
ATOM 4150 N N . LEU A 1 517 ? 16.951 23.160 9.216 1.00 63.50 517 LEU A N 1
ATOM 4151 C CA . LEU A 1 517 ? 15.885 24.143 8.960 1.00 63.50 517 LEU A CA 1
ATOM 4152 C C . LEU A 1 517 ? 16.176 25.598 9.353 1.00 63.50 517 LEU A C 1
ATOM 4154 O O . LEU A 1 517 ? 15.515 26.478 8.800 1.00 63.50 517 LEU A O 1
ATOM 4158 N N . ASN A 1 518 ? 17.127 25.903 10.253 1.00 53.03 518 ASN A N 1
ATOM 4159 C CA . ASN A 1 518 ? 17.322 27.292 10.726 1.00 53.03 518 ASN A CA 1
ATOM 4160 C C . ASN A 1 518 ? 18.013 28.219 9.711 1.00 53.03 518 ASN A C 1
ATOM 4162 O O . ASN A 1 518 ? 18.331 29.360 10.043 1.00 53.03 518 ASN A O 1
ATOM 4166 N N . THR A 1 519 ? 18.207 27.820 8.454 1.00 47.41 519 THR A N 1
ATOM 4167 C CA . THR A 1 519 ? 18.607 28.779 7.416 1.00 47.41 519 THR A CA 1
ATOM 4168 C C . THR A 1 519 ? 17.378 29.534 6.878 1.00 47.41 519 THR A C 1
ATOM 4170 O O . THR A 1 519 ? 16.910 29.255 5.777 1.00 47.41 519 THR A O 1
ATOM 4173 N N . ASN A 1 520 ? 16.862 30.489 7.664 1.00 50.25 520 ASN A N 1
ATOM 4174 C CA . ASN A 1 520 ? 16.042 31.645 7.252 1.00 50.25 520 ASN A CA 1
ATOM 4175 C C . ASN A 1 520 ? 14.856 31.384 6.300 1.00 50.25 520 ASN A C 1
ATOM 4177 O O . ASN A 1 520 ? 14.771 32.007 5.239 1.00 50.25 520 ASN A O 1
ATOM 4181 N N . ASN A 1 521 ? 13.916 30.504 6.648 1.00 67.75 521 ASN A N 1
ATOM 4182 C CA . ASN A 1 521 ? 12.653 30.432 5.911 1.00 67.75 521 ASN A CA 1
ATOM 4183 C C . ASN A 1 521 ? 11.472 30.731 6.835 1.00 67.75 521 ASN A C 1
ATOM 4185 O O . ASN A 1 521 ? 10.768 29.818 7.269 1.00 67.75 521 ASN A O 1
ATOM 4189 N N . ASP A 1 522 ? 11.270 32.024 7.116 1.00 75.50 522 ASP A N 1
ATOM 4190 C CA . ASP A 1 522 ? 10.180 32.569 7.943 1.00 75.50 522 ASP A CA 1
ATOM 4191 C C . ASP A 1 522 ? 8.819 31.952 7.593 1.00 75.50 522 ASP A C 1
ATOM 4193 O O . ASP A 1 522 ? 8.002 31.702 8.475 1.00 75.50 522 ASP A O 1
ATOM 4197 N N . LYS A 1 523 ? 8.623 31.600 6.316 1.00 81.00 523 LYS A N 1
ATOM 4198 C CA . LYS A 1 523 ? 7.452 30.884 5.805 1.00 81.00 523 LYS A CA 1
ATOM 4199 C C . LYS A 1 523 ? 7.167 29.577 6.558 1.00 81.00 523 LYS A C 1
ATOM 4201 O O . LYS A 1 523 ? 6.035 29.330 6.955 1.00 81.00 523 LYS A O 1
ATOM 4206 N N . TRP A 1 524 ? 8.171 28.715 6.746 1.00 80.50 524 TRP A N 1
ATOM 4207 C CA . TRP A 1 524 ? 7.986 27.412 7.405 1.00 80.50 524 TRP A CA 1
ATOM 4208 C C . TRP A 1 524 ? 7.799 27.548 8.910 1.00 80.50 524 TRP A C 1
ATOM 4210 O O . TRP A 1 524 ? 7.036 26.781 9.496 1.00 80.50 524 TRP A O 1
ATOM 4220 N N . ILE A 1 525 ? 8.458 28.537 9.517 1.00 81.94 525 ILE A N 1
ATOM 4221 C CA . ILE A 1 525 ? 8.275 28.872 10.931 1.00 81.94 525 ILE A CA 1
ATOM 4222 C C . ILE A 1 525 ? 6.826 29.315 11.154 1.00 81.94 525 ILE A C 1
ATOM 4224 O O . ILE A 1 525 ? 6.135 28.733 11.985 1.00 81.94 525 ILE A O 1
ATOM 4228 N N . GLN A 1 526 ? 6.337 30.264 10.350 1.00 87.44 526 GLN A N 1
ATOM 4229 C CA . GLN A 1 526 ? 4.956 30.744 10.410 1.00 87.44 526 GLN A CA 1
ATOM 4230 C C . GLN A 1 526 ? 3.947 29.620 10.162 1.00 87.44 526 GLN A C 1
ATOM 4232 O O . GLN A 1 526 ? 3.029 29.446 10.958 1.00 87.44 526 GLN A O 1
ATOM 4237 N N . LEU A 1 527 ? 4.134 28.814 9.111 1.00 90.50 527 LEU A N 1
ATOM 4238 C CA . LEU A 1 527 ? 3.242 27.694 8.806 1.00 90.50 527 LEU A CA 1
ATOM 4239 C C . LEU A 1 527 ? 3.207 26.660 9.944 1.00 90.50 527 LEU A C 1
ATOM 4241 O O . LEU A 1 527 ? 2.134 26.158 10.277 1.00 90.50 527 LEU A O 1
ATOM 4245 N N . SER A 1 528 ? 4.355 26.362 10.566 1.00 89.44 528 SER A N 1
ATOM 4246 C CA . SER A 1 528 ? 4.428 25.458 11.719 1.00 89.44 528 SER A CA 1
ATOM 4247 C C . SER A 1 528 ? 3.690 26.031 12.925 1.00 89.44 528 SER A C 1
ATOM 4249 O O . SER A 1 528 ? 2.891 25.321 13.529 1.00 89.44 528 SER A O 1
ATOM 4251 N N . SER A 1 529 ? 3.901 27.311 13.248 1.00 91.25 529 SER A N 1
ATOM 4252 C CA . SER A 1 529 ? 3.194 27.980 14.344 1.00 91.25 529 SER A CA 1
ATOM 4253 C C . SER A 1 529 ? 1.681 28.022 14.114 1.00 91.25 529 SER A C 1
ATOM 4255 O O . SER A 1 529 ? 0.919 27.734 15.033 1.00 91.25 529 SER A O 1
ATOM 4257 N N . SER A 1 530 ? 1.224 28.316 12.893 1.00 95.00 530 SER A N 1
ATOM 4258 C CA . SER A 1 530 ? -0.205 28.291 12.556 1.00 95.00 530 SER A CA 1
ATOM 4259 C C . SER A 1 530 ? -0.803 26.888 12.651 1.00 95.00 530 SER A C 1
ATOM 4261 O O . SER A 1 530 ? -1.922 26.743 13.140 1.00 95.00 530 SER A O 1
ATOM 4263 N N . LEU A 1 531 ? -0.071 25.851 12.230 1.00 94.50 531 LEU A N 1
ATOM 4264 C CA . LEU A 1 531 ? -0.512 24.467 12.402 1.00 94.50 531 LEU A CA 1
ATOM 4265 C C . LEU A 1 531 ? -0.607 24.097 13.888 1.00 94.50 531 LEU A C 1
ATOM 4267 O O . LEU A 1 531 ? -1.591 23.492 14.294 1.00 94.50 531 LEU A O 1
ATOM 4271 N N . ASP A 1 532 ? 0.375 24.476 14.706 1.00 93.75 532 ASP A N 1
ATOM 4272 C CA . ASP A 1 532 ? 0.356 24.213 16.149 1.00 93.75 532 ASP A CA 1
ATOM 4273 C C . ASP A 1 532 ? -0.810 24.901 16.857 1.00 93.75 532 ASP A C 1
ATOM 4275 O O . ASP A 1 532 ? -1.479 24.278 17.685 1.00 93.75 532 ASP A O 1
ATOM 4279 N N . ASN A 1 533 ? -1.099 26.148 16.487 1.00 94.94 533 ASN A N 1
ATOM 4280 C CA . ASN A 1 533 ? -2.267 26.868 16.982 1.00 94.94 533 ASN A CA 1
ATOM 4281 C C . ASN A 1 533 ? -3.562 26.146 16.591 1.00 94.94 533 ASN A C 1
ATOM 4283 O O . ASN A 1 533 ? -4.346 25.819 17.475 1.00 94.94 533 ASN A O 1
ATOM 4287 N N . LEU A 1 534 ? -3.717 25.759 15.319 1.00 94.81 534 LEU A N 1
ATOM 4288 C CA . LEU A 1 534 ? -4.885 25.006 14.852 1.00 94.81 534 LEU A CA 1
ATOM 4289 C C . LEU A 1 534 ? -5.058 23.666 15.592 1.00 94.81 534 LEU A C 1
ATOM 4291 O O . LEU A 1 534 ? -6.171 23.277 15.934 1.00 94.81 534 LEU A O 1
ATOM 4295 N N . ILE A 1 535 ? -3.968 22.945 15.869 1.00 94.12 535 ILE A N 1
ATOM 4296 C CA . ILE A 1 535 ? -4.014 21.710 16.667 1.00 94.12 535 ILE A CA 1
ATOM 4297 C C . ILE A 1 535 ? -4.493 21.998 18.095 1.00 94.12 535 ILE A C 1
ATOM 4299 O O . ILE A 1 535 ? -5.270 21.217 18.650 1.00 94.12 535 ILE A O 1
ATOM 4303 N N . ASN A 1 536 ? -4.029 23.087 18.707 1.00 94.06 536 ASN A N 1
ATOM 4304 C CA . ASN A 1 536 ? -4.464 23.485 20.043 1.00 94.06 536 ASN A CA 1
ATOM 4305 C C . ASN A 1 536 ? -5.942 23.892 20.054 1.00 94.06 536 ASN A C 1
ATOM 4307 O O . ASN A 1 536 ? -6.670 23.461 20.948 1.00 94.06 536 ASN A O 1
ATOM 4311 N N . ASP A 1 537 ? -6.399 24.612 19.032 1.00 92.00 537 ASP A N 1
ATOM 4312 C CA . ASP A 1 537 ? -7.803 24.978 18.857 1.00 92.00 537 ASP A CA 1
ATOM 4313 C C . ASP A 1 537 ? -8.692 23.739 18.721 1.00 92.00 537 ASP A C 1
ATOM 4315 O O . ASP A 1 537 ? -9.731 23.641 19.372 1.00 92.00 537 ASP A O 1
ATOM 4319 N N . ILE A 1 538 ? -8.251 22.739 17.950 1.00 92.69 538 ILE A N 1
ATOM 4320 C CA . ILE A 1 538 ? -8.940 21.449 17.814 1.00 92.69 538 ILE A CA 1
ATOM 4321 C C . ILE A 1 538 ? -8.989 20.684 19.146 1.00 92.69 538 ILE A C 1
ATOM 4323 O O . ILE A 1 538 ? -9.984 20.029 19.452 1.00 92.69 538 ILE A O 1
ATOM 4327 N N . LYS A 1 539 ? -7.932 20.743 19.963 1.00 89.62 539 LYS A N 1
ATOM 4328 C CA . LYS A 1 539 ? -7.932 20.106 21.292 1.00 89.62 539 LYS A CA 1
ATOM 4329 C C . LYS A 1 539 ? -8.905 20.783 22.258 1.00 89.62 539 LYS A C 1
ATOM 4331 O O . LYS A 1 539 ? -9.464 20.101 23.113 1.00 89.62 539 LYS A O 1
ATOM 4336 N N . GLN A 1 540 ? -9.090 22.097 22.137 1.00 88.75 540 GLN A N 1
ATOM 4337 C CA . GLN A 1 540 ? -10.047 22.866 22.940 1.00 88.75 540 GLN A CA 1
ATOM 4338 C C . GLN A 1 540 ? -11.487 22.715 22.427 1.00 88.75 540 GLN A C 1
ATOM 4340 O O . GLN A 1 540 ? -12.422 22.698 23.224 1.00 88.75 540 GLN A O 1
ATOM 4345 N N . ASN A 1 541 ? -11.654 22.538 21.116 1.00 85.44 541 ASN A N 1
ATOM 4346 C CA . ASN A 1 541 ? -12.926 22.357 20.424 1.00 85.44 541 ASN A CA 1
ATOM 4347 C C . ASN A 1 541 ? -12.952 20.978 19.741 1.00 85.44 541 ASN A C 1
ATOM 4349 O O . ASN A 1 541 ? -12.700 20.890 18.534 1.00 85.44 541 ASN A O 1
ATOM 4353 N N . PRO A 1 542 ? -13.216 19.890 20.491 1.00 78.75 542 PRO A N 1
ATOM 4354 C CA . PRO A 1 542 ? -13.022 18.532 20.001 1.00 78.75 542 PRO A CA 1
ATOM 4355 C C . PRO A 1 542 ? -13.831 18.252 18.731 1.00 78.75 542 PRO A C 1
ATOM 4357 O O . PRO A 1 542 ? -15.014 18.582 18.631 1.00 78.75 542 PRO A O 1
ATOM 4360 N N . LEU A 1 543 ? -13.181 17.601 17.765 1.00 88.81 543 LEU A N 1
ATOM 4361 C CA . LEU A 1 543 ? -13.806 17.193 16.508 1.00 88.81 543 LEU A CA 1
ATOM 4362 C C . LEU A 1 543 ? -14.942 16.206 16.769 1.00 88.81 543 LEU A C 1
ATOM 4364 O O . LEU A 1 543 ? -14.779 15.239 17.516 1.00 88.81 543 LEU A O 1
ATOM 4368 N N . ASN A 1 544 ? -16.067 16.401 16.082 1.00 88.19 544 ASN A N 1
ATOM 4369 C CA . ASN A 1 544 ? -17.139 15.416 16.076 1.00 88.19 544 ASN A CA 1
ATOM 4370 C C . ASN A 1 544 ? -16.919 14.434 14.920 1.00 88.19 544 ASN A C 1
ATOM 4372 O O . ASN A 1 544 ? -16.927 14.834 13.754 1.00 88.19 544 ASN A O 1
ATOM 4376 N N . VAL A 1 545 ? -16.730 13.153 15.236 1.00 91.94 545 VAL A N 1
ATOM 4377 C CA . VAL A 1 545 ? -16.625 12.084 14.238 1.00 91.94 545 VAL A CA 1
ATOM 4378 C C . VAL A 1 545 ? -17.917 11.284 14.245 1.00 91.94 545 VAL A C 1
ATOM 4380 O O . VAL A 1 545 ? -18.211 10.553 15.188 1.00 91.94 545 VAL A O 1
ATOM 4383 N N . THR A 1 546 ? -18.685 11.416 13.169 1.00 90.69 546 THR A N 1
ATOM 4384 C CA . THR A 1 546 ? -19.938 10.677 12.989 1.00 90.69 546 THR A CA 1
ATOM 4385 C C . THR A 1 546 ? -19.680 9.355 12.273 1.00 90.69 546 THR A C 1
ATOM 4387 O O . THR A 1 546 ? -18.938 9.300 11.290 1.00 90.69 546 THR A O 1
ATOM 4390 N N . LEU A 1 547 ? -20.276 8.280 12.792 1.00 90.81 547 LEU A N 1
ATOM 4391 C CA . LEU A 1 547 ? -20.154 6.933 12.239 1.00 90.81 547 LEU A CA 1
ATOM 4392 C C . LEU A 1 547 ? -21.221 6.689 11.171 1.00 90.81 547 LEU A C 1
ATOM 4394 O O . LEU A 1 547 ? -22.384 7.062 11.339 1.00 90.81 547 LEU A O 1
ATOM 4398 N N . ALA A 1 548 ? -20.832 6.020 10.090 1.00 83.06 548 ALA A N 1
ATOM 4399 C CA . ALA A 1 548 ? -21.747 5.619 9.035 1.00 83.06 548 ALA A CA 1
ATOM 4400 C C . ALA A 1 548 ? -22.868 4.699 9.543 1.00 83.06 548 ALA A C 1
ATOM 4402 O O . ALA A 1 548 ? -22.700 3.865 10.437 1.00 83.06 548 ALA A O 1
ATOM 4403 N N . ASN A 1 549 ? -24.034 4.822 8.911 1.00 74.62 549 ASN A N 1
ATOM 4404 C CA . ASN A 1 549 ? -25.141 3.895 9.113 1.00 74.62 549 ASN A CA 1
ATOM 4405 C C . ASN A 1 549 ? -24.897 2.556 8.382 1.00 74.62 549 ASN A C 1
ATOM 4407 O O . ASN A 1 549 ? -23.950 2.406 7.603 1.00 74.62 549 ASN A O 1
ATOM 4411 N N . LYS A 1 550 ? -25.781 1.576 8.611 1.00 70.75 550 LYS A N 1
ATOM 4412 C CA . LYS A 1 550 ? -25.659 0.217 8.052 1.00 70.75 550 LYS A CA 1
ATOM 4413 C C . LYS A 1 550 ? -25.631 0.188 6.516 1.00 70.75 550 LYS A C 1
ATOM 4415 O O . LYS A 1 550 ? -24.893 -0.604 5.940 1.00 70.75 550 LYS A O 1
ATOM 4420 N N . PHE A 1 551 ? -26.386 1.062 5.847 1.00 63.28 551 PHE A N 1
ATOM 4421 C CA . PHE A 1 551 ? -26.453 1.108 4.381 1.00 63.28 551 PHE A CA 1
ATOM 4422 C C . PHE A 1 551 ? -25.157 1.629 3.764 1.00 63.28 551 PHE A C 1
ATOM 4424 O O . PHE A 1 551 ? -24.585 0.991 2.880 1.00 63.28 551 PHE A O 1
ATOM 4431 N N . LEU A 1 552 ? -24.656 2.761 4.267 1.00 69.31 552 LEU A N 1
ATOM 4432 C CA . LEU A 1 552 ? -23.392 3.322 3.798 1.00 69.31 552 LEU A CA 1
ATOM 4433 C C . LEU A 1 552 ? -22.236 2.350 4.075 1.00 69.31 552 LEU A C 1
ATOM 4435 O O . LEU A 1 552 ? -21.388 2.155 3.207 1.00 69.31 552 LEU A O 1
ATOM 4439 N N . THR A 1 553 ? -22.270 1.660 5.219 1.00 75.56 553 THR A N 1
ATOM 4440 C CA . THR A 1 553 ? -21.330 0.579 5.551 1.00 75.56 553 THR A CA 1
ATOM 4441 C C . THR A 1 553 ? -21.329 -0.513 4.485 1.00 75.56 553 THR A C 1
ATOM 4443 O O . THR A 1 553 ? -20.277 -0.803 3.923 1.00 75.56 553 THR A O 1
ATOM 4446 N N . ALA A 1 554 ? -22.495 -1.068 4.138 1.00 70.81 554 ALA A N 1
ATOM 4447 C CA . ALA A 1 554 ? -22.598 -2.114 3.119 1.00 70.81 554 ALA A CA 1
ATOM 4448 C C . ALA A 1 554 ? -22.056 -1.657 1.751 1.00 70.81 554 ALA A C 1
ATOM 4450 O O . ALA A 1 554 ? -21.353 -2.411 1.081 1.00 70.81 554 ALA A O 1
ATOM 4451 N N . SER A 1 555 ? -22.313 -0.400 1.367 1.00 71.00 555 SER A N 1
ATOM 4452 C CA . SER A 1 555 ? -21.846 0.157 0.088 1.00 71.00 555 SER A CA 1
ATOM 4453 C C . SER A 1 555 ? -20.327 0.352 0.005 1.00 71.00 555 SER A C 1
ATOM 4455 O O . SER A 1 555 ? -19.750 0.263 -1.081 1.00 71.00 555 SER A O 1
ATOM 4457 N N . VAL A 1 556 ? -19.684 0.642 1.142 1.00 75.25 556 VAL A N 1
ATOM 4458 C CA . VAL A 1 556 ? -18.256 0.975 1.223 1.00 75.25 556 VAL A CA 1
ATOM 4459 C C . VAL A 1 556 ? -17.407 -0.260 1.486 1.00 75.25 556 VAL A C 1
ATOM 4461 O O . VAL A 1 556 ? -16.314 -0.356 0.934 1.00 75.25 556 VAL A O 1
ATOM 4464 N N . VAL A 1 557 ? -17.894 -1.177 2.323 1.00 78.56 557 VAL A N 1
ATOM 4465 C CA . VAL A 1 557 ? -17.077 -2.260 2.864 1.00 78.56 557 VAL A CA 1
ATOM 4466 C C . VAL A 1 557 ? -16.898 -3.403 1.870 1.00 78.56 557 VAL A C 1
ATOM 4468 O O . VAL A 1 557 ? -15.790 -3.890 1.798 1.00 78.56 557 VAL A O 1
ATOM 4471 N N . GLN A 1 558 ? -17.886 -3.812 1.062 1.00 68.31 558 GLN A N 1
ATOM 4472 C CA . GLN A 1 558 ? -17.733 -4.832 -0.011 1.00 68.31 558 GLN A CA 1
ATOM 4473 C C . GLN A 1 558 ? -16.770 -6.021 0.298 1.00 68.31 558 GLN A C 1
ATOM 4475 O O . GLN A 1 558 ? -16.017 -6.442 -0.575 1.00 68.31 558 GLN A O 1
ATOM 4480 N N . ASN A 1 559 ? -16.757 -6.564 1.525 1.00 70.62 559 ASN A N 1
ATOM 4481 C CA . ASN A 1 559 ? -15.802 -7.596 2.001 1.00 70.62 559 ASN A CA 1
ATOM 4482 C C . ASN A 1 559 ? -14.310 -7.188 2.047 1.00 70.62 559 ASN A C 1
ATOM 4484 O O . ASN A 1 559 ? -13.429 -8.041 2.058 1.00 70.62 559 ASN A O 1
ATOM 4488 N N . THR A 1 560 ? -14.013 -5.895 2.071 1.00 83.69 560 THR A N 1
ATOM 4489 C CA . THR A 1 560 ? -12.671 -5.333 2.228 1.00 83.69 560 THR A CA 1
ATOM 4490 C C . THR A 1 560 ? -12.394 -5.111 3.715 1.00 83.69 560 THR A C 1
ATOM 4492 O O . THR A 1 560 ? -13.178 -4.399 4.343 1.00 83.69 560 THR A O 1
ATOM 4495 N N . PRO A 1 561 ? -11.300 -5.661 4.272 1.00 87.25 561 PRO A N 1
ATOM 4496 C CA . PRO A 1 561 ? -10.884 -5.399 5.648 1.00 87.25 561 PRO A CA 1
ATOM 4497 C C . PRO A 1 561 ? -10.642 -3.916 5.924 1.00 87.25 561 PRO A C 1
ATOM 4499 O O . PRO A 1 561 ? -10.262 -3.154 5.025 1.00 87.25 561 PRO A O 1
ATOM 4502 N N . VAL A 1 562 ? -10.799 -3.483 7.175 1.00 89.88 562 VAL A N 1
ATOM 4503 C CA . VAL A 1 562 ? -10.752 -2.047 7.502 1.00 89.88 562 VAL A CA 1
ATOM 4504 C C . VAL A 1 562 ? -9.380 -1.436 7.215 1.00 89.88 562 VAL A C 1
ATOM 4506 O O . VAL A 1 562 ? -9.287 -0.289 6.776 1.00 89.88 562 VAL A O 1
ATOM 4509 N N . GLU A 1 563 ? -8.308 -2.209 7.387 1.00 88.50 563 GLU A N 1
ATOM 4510 C CA . GLU A 1 563 ? -6.934 -1.795 7.108 1.00 88.50 563 GLU A CA 1
ATOM 4511 C C . GLU A 1 563 ? -6.601 -1.683 5.613 1.00 88.50 563 GLU A C 1
ATOM 4513 O O . GLU A 1 563 ? -5.558 -1.109 5.269 1.00 88.50 563 GLU A O 1
ATOM 4518 N N . GLN A 1 564 ? -7.468 -2.224 4.750 1.00 90.62 564 GLN A N 1
ATOM 4519 C CA . GLN A 1 564 ? -7.388 -2.195 3.286 1.00 90.62 564 GLN A CA 1
ATOM 4520 C C . GLN A 1 564 ? -8.316 -1.146 2.655 1.00 90.62 564 GLN A C 1
ATOM 4522 O O . GLN A 1 564 ? -8.262 -0.920 1.441 1.00 90.62 564 GLN A O 1
ATOM 4527 N N . LEU A 1 565 ? -9.140 -0.472 3.463 1.00 93.00 565 LEU A N 1
ATOM 4528 C CA . LEU A 1 565 ? -9.942 0.652 3.002 1.00 93.00 565 LEU A CA 1
ATOM 4529 C C . LEU A 1 565 ? -9.059 1.853 2.661 1.00 93.00 565 LEU A C 1
ATOM 4531 O O . LEU A 1 565 ? -8.092 2.184 3.352 1.00 93.00 565 LEU A O 1
ATOM 4535 N N . SER A 1 566 ? -9.434 2.534 1.586 1.00 94.81 566 SER A N 1
ATOM 4536 C CA . SER A 1 566 ? -8.808 3.781 1.161 1.00 94.81 566 SER A CA 1
ATOM 4537 C C . SER A 1 566 ? -9.119 4.920 2.148 1.00 94.81 566 SER A C 1
ATOM 4539 O O . SER A 1 566 ? -10.131 4.884 2.849 1.00 94.81 566 SER A O 1
ATOM 4541 N N . VAL A 1 567 ? -8.299 5.976 2.183 1.00 95.06 567 VAL A N 1
ATOM 4542 C CA . VAL A 1 567 ? -8.572 7.184 2.987 1.00 95.06 567 VAL A CA 1
ATOM 4543 C C . VAL A 1 567 ? -9.918 7.789 2.584 1.00 95.06 567 VAL A C 1
ATOM 4545 O O . VAL A 1 567 ? -10.724 8.140 3.446 1.00 95.06 567 VAL A O 1
ATOM 4548 N N . SER A 1 568 ? -10.219 7.849 1.284 1.00 93.50 568 SER A N 1
ATOM 4549 C CA . SER A 1 568 ? -11.535 8.285 0.802 1.00 93.50 568 SER A CA 1
ATOM 4550 C C . SER A 1 568 ? -12.681 7.432 1.360 1.00 93.50 568 SER A C 1
ATOM 4552 O O . SER A 1 568 ? -13.706 7.974 1.773 1.00 93.50 568 SER A O 1
ATOM 4554 N N . GLN A 1 569 ? -12.523 6.107 1.415 1.00 93.94 569 GLN A N 1
ATOM 4555 C CA . GLN A 1 569 ? -13.527 5.211 1.994 1.00 93.94 569 GLN A CA 1
ATOM 4556 C C . GLN A 1 569 ? -13.637 5.357 3.515 1.00 93.94 569 GLN A C 1
ATOM 4558 O O . GLN A 1 569 ? -14.753 5.441 4.024 1.00 93.94 569 GLN A O 1
ATOM 4563 N N . LEU A 1 570 ? -12.517 5.468 4.236 1.00 95.12 570 LEU A N 1
ATOM 4564 C CA . LEU A 1 570 ? -12.517 5.729 5.677 1.00 95.12 570 LEU A CA 1
ATOM 4565 C C . LEU A 1 570 ? -13.292 7.006 6.001 1.00 95.12 570 LEU A C 1
ATOM 4567 O O . LEU A 1 570 ? -14.122 6.994 6.899 1.00 95.12 570 LEU A O 1
ATOM 4571 N N . ASN A 1 571 ? -13.120 8.076 5.225 1.00 94.25 571 ASN A N 1
ATOM 4572 C CA . ASN A 1 571 ? -13.842 9.333 5.447 1.00 94.25 571 ASN A CA 1
ATOM 4573 C C . ASN A 1 571 ? -15.327 9.284 5.044 1.00 94.25 571 ASN A C 1
ATOM 4575 O O . ASN A 1 571 ? -16.088 10.172 5.426 1.00 94.25 571 ASN A O 1
ATOM 4579 N N . LYS A 1 572 ? -15.772 8.239 4.330 1.00 91.88 572 LYS A N 1
ATOM 4580 C CA . LYS A 1 572 ? -17.205 7.919 4.190 1.00 91.88 572 LYS A CA 1
ATOM 4581 C C . LYS A 1 572 ? -17.743 7.196 5.426 1.00 91.88 572 LYS A C 1
ATOM 4583 O O . LYS A 1 572 ? -18.904 7.385 5.767 1.00 91.88 572 LYS A O 1
ATOM 4588 N N . LEU A 1 573 ? -16.922 6.373 6.087 1.00 92.62 573 LEU A N 1
ATOM 4589 C CA . LEU A 1 573 ? -17.316 5.629 7.291 1.00 92.62 573 LEU A CA 1
ATOM 4590 C C . LEU A 1 573 ? -17.229 6.465 8.575 1.00 92.62 573 LEU A C 1
ATOM 4592 O O . LEU A 1 573 ? -18.044 6.295 9.478 1.00 92.62 573 LEU A O 1
ATOM 4596 N N . PHE A 1 574 ? -16.250 7.361 8.639 1.00 94.50 574 PHE A N 1
ATOM 4597 C CA . PHE A 1 574 ? -15.891 8.177 9.792 1.00 94.50 574 PHE A CA 1
ATOM 4598 C C . PHE A 1 574 ? -15.859 9.649 9.359 1.00 94.50 574 PHE A C 1
ATOM 4600 O O . PHE A 1 574 ? -14.812 10.192 9.002 1.00 94.50 574 PHE A O 1
ATOM 4607 N N . LYS A 1 575 ? -17.025 10.298 9.333 1.00 92.12 575 LYS A N 1
ATOM 4608 C CA . LYS A 1 575 ? -17.171 11.664 8.816 1.00 92.12 575 LYS A CA 1
ATOM 4609 C C . LYS A 1 575 ? -16.812 12.676 9.900 1.00 92.12 575 LYS A C 1
ATOM 4611 O O . LYS A 1 575 ? -17.528 12.808 10.898 1.00 92.12 575 LYS A O 1
ATOM 4616 N N . VAL A 1 576 ? -15.712 13.397 9.685 1.00 93.75 576 VAL A N 1
ATOM 4617 C CA . VAL A 1 576 ? -15.258 14.492 10.552 1.00 93.75 576 VAL A CA 1
ATOM 4618 C C . VAL A 1 576 ? -16.107 15.733 10.294 1.00 93.75 576 VAL A C 1
ATOM 4620 O O . VAL A 1 576 ? -16.233 16.182 9.157 1.00 93.75 576 VAL A O 1
ATOM 4623 N N . SER A 1 577 ? -16.685 16.294 11.352 1.00 90.38 577 SER A N 1
ATOM 4624 C CA . SER A 1 577 ? -17.437 17.549 11.317 1.00 90.38 577 SER A CA 1
ATOM 4625 C C . SER A 1 577 ? -16.720 18.616 12.139 1.00 90.38 577 SER A C 1
ATOM 4627 O O . SER A 1 577 ? -16.311 18.366 13.274 1.00 90.38 577 SER A O 1
ATOM 4629 N N . LEU A 1 578 ? -16.583 19.808 11.556 1.00 89.94 578 LEU A N 1
ATOM 4630 C CA . LEU A 1 578 ? -15.947 20.962 12.192 1.00 89.94 578 LEU A CA 1
ATOM 4631 C C . LEU A 1 578 ? -16.993 21.834 12.891 1.00 89.94 578 LEU A C 1
ATOM 4633 O O . LEU A 1 578 ? -18.071 22.074 12.337 1.00 89.94 578 LEU A O 1
ATOM 4637 N N . SER A 1 579 ? -16.653 22.339 14.078 1.00 90.06 579 SER A N 1
ATOM 4638 C CA . SER A 1 579 ? -17.433 23.385 14.743 1.00 90.06 579 SER A CA 1
ATOM 4639 C C . SER A 1 579 ? -17.392 24.684 13.935 1.00 90.06 579 SER A C 1
ATOM 4641 O O . SER A 1 579 ? -16.501 24.895 13.109 1.00 90.06 579 SER A O 1
ATOM 4643 N N . GLU A 1 580 ? -18.356 25.573 14.168 1.00 89.94 580 GLU A N 1
ATOM 4644 C CA . GLU A 1 580 ? -18.391 26.867 13.479 1.00 89.94 580 GLU A CA 1
ATOM 4645 C C . GLU A 1 580 ? -17.168 27.733 13.817 1.00 89.94 580 GLU A C 1
ATOM 4647 O O . GLU A 1 580 ? -16.626 28.420 12.956 1.00 89.94 580 GLU A O 1
ATOM 4652 N N . GLU A 1 581 ? -16.669 27.626 15.047 1.00 89.81 581 GLU A N 1
ATOM 4653 C CA . GLU A 1 581 ? -15.463 28.323 15.493 1.00 89.81 581 GLU A CA 1
ATOM 4654 C C . GLU A 1 581 ? -14.212 27.863 14.735 1.00 89.81 581 GLU A C 1
ATOM 4656 O O . GLU A 1 581 ? -13.484 28.695 14.195 1.00 89.81 581 GLU A O 1
ATOM 4661 N N . LEU A 1 582 ? -14.025 26.546 14.572 1.00 91.69 582 LEU A N 1
ATOM 4662 C CA . LEU A 1 582 ? -12.928 26.004 13.766 1.00 91.69 582 LEU A CA 1
ATOM 4663 C C . LEU A 1 582 ? -13.045 26.422 12.294 1.00 91.69 582 LEU A C 1
ATOM 4665 O O . LEU A 1 582 ? -12.042 26.763 11.674 1.00 91.69 582 LEU A O 1
ATOM 4669 N N . LYS A 1 583 ? -14.255 26.441 11.715 1.00 91.56 583 LYS A N 1
ATOM 4670 C CA . LYS A 1 583 ? -14.449 26.932 10.336 1.00 91.56 583 LYS A CA 1
ATOM 4671 C C . LYS A 1 583 ? -14.042 28.398 10.194 1.00 91.56 583 LYS A C 1
ATOM 4673 O O . LYS A 1 583 ? -13.372 28.743 9.224 1.00 91.56 583 LYS A O 1
ATOM 4678 N N . ASN A 1 584 ? -14.407 29.244 11.156 1.00 91.12 584 ASN A N 1
ATOM 4679 C CA . ASN A 1 584 ? -14.030 30.657 11.152 1.00 91.12 584 ASN A CA 1
ATOM 4680 C C . ASN A 1 584 ? -12.513 30.835 11.248 1.00 91.12 584 ASN A C 1
ATOM 4682 O O . ASN A 1 584 ? -11.947 31.599 10.474 1.00 91.12 584 ASN A O 1
ATOM 4686 N N . GLN A 1 585 ? -11.840 30.073 12.114 1.00 91.00 585 GLN A N 1
ATOM 4687 C CA . GLN A 1 585 ? -10.377 30.087 12.203 1.00 91.00 585 GLN A CA 1
ATOM 4688 C C . GLN A 1 585 ? -9.710 29.670 10.885 1.00 91.00 585 GLN A C 1
ATOM 4690 O O . GLN A 1 585 ? -8.759 30.312 10.440 1.00 91.00 585 GLN A O 1
ATOM 4695 N N . LEU A 1 586 ? -10.226 28.637 10.211 1.00 92.31 586 LEU A N 1
ATOM 4696 C CA . LEU A 1 586 ? -9.729 28.229 8.894 1.00 92.31 586 LEU A CA 1
ATOM 4697 C C . LEU A 1 586 ? -9.929 29.322 7.830 1.00 92.31 586 LEU A C 1
ATOM 4699 O O . LEU A 1 586 ? -9.038 29.536 7.006 1.00 92.31 586 LEU A O 1
ATOM 4703 N N . ASN A 1 587 ? -11.056 30.040 7.867 1.00 91.50 587 ASN A N 1
ATOM 4704 C CA . ASN A 1 587 ? -11.296 31.185 6.985 1.00 91.50 587 ASN A CA 1
ATOM 4705 C C . ASN A 1 587 ? -10.293 32.316 7.252 1.00 91.50 587 ASN A C 1
ATOM 4707 O O . ASN A 1 587 ? -9.711 32.834 6.301 1.00 91.50 587 ASN A O 1
ATOM 4711 N N . THR A 1 588 ? -10.008 32.638 8.518 1.00 93.19 588 THR A N 1
ATOM 4712 C CA . THR A 1 588 ? -8.984 33.630 8.889 1.00 93.19 588 THR A CA 1
ATOM 4713 C C . THR A 1 588 ? -7.603 33.238 8.362 1.00 93.19 588 THR A C 1
ATOM 4715 O O . THR A 1 588 ? -6.929 34.047 7.725 1.00 93.19 588 THR A O 1
ATOM 4718 N N . LEU A 1 589 ? -7.192 31.975 8.538 1.00 93.19 589 LEU A N 1
ATOM 4719 C CA . LEU A 1 589 ? -5.908 31.478 8.026 1.00 93.19 589 LEU A CA 1
ATOM 4720 C C . LEU A 1 589 ? -5.798 31.620 6.499 1.00 93.19 589 LEU A C 1
ATOM 4722 O O . LEU A 1 589 ? -4.728 31.943 5.970 1.00 93.19 589 LEU A O 1
ATOM 4726 N N . TRP A 1 590 ? -6.902 31.422 5.776 1.00 91.75 590 TRP A N 1
ATOM 4727 C CA . TRP A 1 590 ? -6.950 31.718 4.351 1.00 91.75 590 TRP A CA 1
ATOM 4728 C C . TRP A 1 590 ? -6.856 33.224 4.059 1.00 91.75 590 TRP A C 1
ATOM 4730 O O . TRP A 1 590 ? -6.119 33.645 3.162 1.00 91.75 590 TRP A O 1
ATOM 4740 N N . GLU A 1 591 ? -7.636 34.055 4.743 1.00 90.62 591 GLU A N 1
ATOM 4741 C CA . GLU A 1 591 ? -7.705 35.492 4.473 1.00 90.62 591 GLU A CA 1
ATOM 4742 C C . GLU A 1 591 ? -6.352 36.169 4.688 1.00 90.62 591 GLU A C 1
ATOM 4744 O O . GLU A 1 591 ? -5.896 36.902 3.805 1.00 90.62 591 GLU A O 1
ATOM 4749 N N . GLU A 1 592 ? -5.667 35.822 5.772 1.00 91.06 592 GLU A N 1
ATOM 4750 C CA . GLU A 1 592 ? -4.374 36.389 6.144 1.00 91.06 592 GLU A CA 1
ATOM 4751 C C . GLU A 1 592 ? -3.223 35.821 5.308 1.00 91.06 592 GLU A C 1
ATOM 4753 O O . GLU A 1 592 ? -2.423 36.579 4.762 1.00 91.06 592 GLU A O 1
ATOM 4758 N N . ASN A 1 593 ? -3.156 34.492 5.156 1.00 90.94 593 ASN A N 1
ATOM 4759 C CA . ASN A 1 593 ? -1.950 33.817 4.654 1.00 90.94 593 ASN A CA 1
ATOM 4760 C C . ASN A 1 593 ? -2.188 32.934 3.422 1.00 90.94 593 ASN A C 1
ATOM 4762 O O . ASN A 1 593 ? -1.252 32.344 2.886 1.00 90.94 593 ASN A O 1
ATOM 4766 N N . LYS A 1 594 ? -3.437 32.835 2.947 1.00 92.56 594 LYS A N 1
ATOM 4767 C CA . LYS A 1 594 ? -3.850 31.927 1.859 1.00 92.56 594 LYS A CA 1
ATOM 4768 C C . LYS A 1 594 ? -3.547 30.469 2.197 1.00 92.56 594 LYS A C 1
ATOM 4770 O O . LYS A 1 594 ? -3.142 29.681 1.339 1.00 92.56 594 LYS A O 1
ATOM 4775 N N . TYR A 1 595 ? -3.737 30.114 3.465 1.00 93.38 595 TYR A N 1
ATOM 4776 C CA . TYR A 1 595 ? -3.574 28.744 3.909 1.00 93.38 595 TYR A CA 1
ATOM 4777 C C . TYR A 1 595 ? -4.812 27.899 3.598 1.00 93.38 595 TYR A C 1
ATOM 4779 O O . TYR A 1 595 ? -5.940 28.334 3.815 1.00 93.38 595 TYR A O 1
ATOM 4787 N N . ILE A 1 596 ? -4.596 26.683 3.089 1.00 92.44 596 ILE A N 1
ATOM 4788 C CA . ILE A 1 596 ? -5.644 25.672 2.876 1.00 92.44 596 ILE A CA 1
ATOM 4789 C C . ILE A 1 596 ? -5.391 24.522 3.840 1.00 92.44 596 ILE A C 1
ATOM 4791 O O . ILE A 1 596 ? -4.254 24.048 3.945 1.00 92.44 596 ILE A O 1
ATOM 4795 N N . SER A 1 597 ? -6.441 24.059 4.515 1.00 93.19 597 SER A N 1
ATOM 4796 C CA . SER A 1 597 ? -6.372 22.924 5.428 1.00 93.19 597 SER A CA 1
ATOM 4797 C C . SER A 1 597 ? -7.031 21.670 4.860 1.00 93.19 597 SER A C 1
ATOM 4799 O O . SER A 1 597 ? -8.007 21.736 4.118 1.00 93.19 597 SER A O 1
ATOM 4801 N N . ASN A 1 598 ? -6.500 20.518 5.263 1.00 94.62 598 ASN A N 1
ATOM 4802 C CA . ASN A 1 598 ? -7.128 19.213 5.099 1.00 94.62 598 ASN A CA 1
ATOM 4803 C C . ASN A 1 598 ? -7.262 18.572 6.484 1.00 94.62 598 ASN A C 1
ATOM 4805 O O . ASN A 1 598 ? -6.269 18.440 7.199 1.00 94.62 598 ASN A O 1
ATOM 4809 N N . ILE A 1 599 ? -8.479 18.171 6.859 1.00 95.69 599 ILE A N 1
ATOM 4810 C CA . ILE A 1 599 ? -8.764 17.500 8.134 1.00 95.69 599 ILE A CA 1
ATOM 4811 C C . ILE A 1 599 ? -9.572 16.239 7.838 1.00 95.69 599 ILE A C 1
ATOM 4813 O O . ILE A 1 599 ? -10.710 16.331 7.383 1.00 95.69 599 ILE A O 1
ATOM 4817 N N . PHE A 1 600 ? -8.979 15.065 8.052 1.00 96.12 600 PHE A N 1
ATOM 4818 C CA . PHE A 1 600 ? -9.580 13.794 7.643 1.00 96.12 600 PHE A CA 1
ATOM 4819 C C . PHE A 1 600 ? -9.083 12.613 8.483 1.00 96.12 600 PHE A C 1
ATOM 4821 O O . PHE A 1 600 ? -8.003 12.654 9.069 1.00 96.12 600 PHE A O 1
ATOM 4828 N N . VAL A 1 601 ? -9.857 11.529 8.525 1.00 96.81 601 VAL A N 1
ATOM 4829 C CA . VAL A 1 601 ? -9.445 10.258 9.140 1.00 96.81 601 VAL A CA 1
ATOM 4830 C C . VAL A 1 601 ? -8.438 9.581 8.216 1.00 96.81 601 VAL A C 1
ATOM 4832 O O . VAL A 1 601 ? -8.783 9.209 7.095 1.00 96.81 601 VAL A O 1
ATOM 4835 N N . SER A 1 602 ? -7.190 9.441 8.659 1.00 94.81 602 SER A N 1
ATOM 4836 C CA . SER A 1 602 ? -6.100 8.864 7.859 1.00 94.81 602 SER A CA 1
ATOM 4837 C C . SER A 1 602 ? -5.902 7.372 8.119 1.00 94.81 602 SER A C 1
ATOM 4839 O O . SER A 1 602 ? -5.539 6.624 7.212 1.00 94.81 602 SER A O 1
ATOM 4841 N N . LYS A 1 603 ? -6.152 6.927 9.353 1.00 93.88 603 LYS A N 1
ATOM 4842 C CA . LYS A 1 603 ? -6.022 5.533 9.785 1.00 93.88 603 LYS A CA 1
ATOM 4843 C C . LYS A 1 603 ? -7.009 5.249 10.912 1.00 93.88 603 LYS A C 1
ATOM 4845 O O . LYS A 1 603 ? -7.341 6.135 11.697 1.00 93.88 603 LYS A O 1
ATOM 4850 N N . VAL A 1 604 ? -7.430 3.996 11.025 1.00 93.44 604 VAL A N 1
ATOM 4851 C CA . VAL A 1 604 ? -8.085 3.463 12.222 1.00 93.44 604 VAL A CA 1
ATOM 4852 C C . VAL A 1 604 ? -7.269 2.296 12.768 1.00 93.44 604 VAL A C 1
ATOM 4854 O O . VAL A 1 604 ? -6.648 1.552 12.008 1.00 93.44 604 VAL A O 1
ATOM 4857 N N . ARG A 1 605 ? -7.217 2.169 14.091 1.00 90.56 605 ARG A N 1
ATOM 4858 C CA . ARG A 1 605 ? -6.594 1.052 14.806 1.00 90.56 605 ARG A CA 1
ATOM 4859 C C . ARG A 1 605 ? -7.558 0.563 15.864 1.00 90.56 605 ARG A C 1
ATOM 4861 O O . ARG A 1 605 ? -8.227 1.372 16.502 1.00 90.56 605 ARG A O 1
ATOM 4868 N N . PHE A 1 606 ? -7.617 -0.738 16.079 1.00 89.50 606 PHE A N 1
ATOM 4869 C CA . PHE A 1 606 ? -8.456 -1.272 17.138 1.00 89.50 606 PHE A CA 1
ATOM 4870 C C . PHE A 1 606 ? -7.803 -1.101 18.504 1.00 89.50 606 PHE A C 1
ATOM 4872 O O . PHE A 1 606 ? -6.587 -1.226 18.652 1.00 89.50 606 PHE A O 1
ATOM 4879 N N . ASP A 1 607 ? -8.627 -0.766 19.495 1.00 80.31 607 ASP A N 1
ATOM 4880 C CA . ASP A 1 607 ? -8.209 -0.806 20.890 1.00 80.31 607 ASP A CA 1
ATOM 4881 C C . ASP A 1 607 ? -8.219 -2.264 21.374 1.00 80.31 607 ASP A C 1
ATOM 4883 O O . ASP A 1 607 ? -8.844 -3.131 20.760 1.00 80.31 607 ASP A O 1
ATOM 4887 N N . ALA A 1 608 ? -7.551 -2.553 22.489 1.00 76.56 608 ALA A N 1
ATOM 4888 C CA . ALA A 1 608 ? -7.704 -3.856 23.126 1.00 76.56 608 ALA A CA 1
ATOM 4889 C C . ALA A 1 608 ? -9.159 -4.042 23.607 1.00 76.56 608 ALA A C 1
ATOM 4891 O O . ALA A 1 608 ? -9.738 -5.120 23.492 1.00 76.56 608 ALA A O 1
ATOM 4892 N N . ASN A 1 609 ? -9.779 -2.974 24.113 1.00 81.62 609 ASN A N 1
ATOM 4893 C CA . ASN A 1 609 ? -11.157 -2.995 24.585 1.00 81.62 609 ASN A CA 1
ATOM 4894 C C . ASN A 1 609 ? -12.144 -3.153 23.421 1.00 81.62 609 ASN A C 1
ATOM 4896 O O . ASN A 1 609 ? -12.187 -2.323 22.507 1.00 81.62 609 ASN A O 1
ATOM 4900 N N . VAL A 1 610 ? -12.983 -4.187 23.492 1.00 82.75 610 VAL A N 1
ATOM 4901 C CA . VAL A 1 610 ? -14.003 -4.473 22.476 1.00 82.75 610 VAL A CA 1
ATOM 4902 C C . VAL A 1 610 ? -14.976 -3.291 22.327 1.00 82.75 610 VAL A C 1
ATOM 4904 O O . VAL A 1 610 ? -15.299 -2.610 23.302 1.00 82.75 610 VAL A O 1
ATOM 4907 N N . HIS A 1 611 ? -15.419 -3.030 21.094 1.00 88.94 611 HIS A N 1
ATOM 4908 C CA . HIS A 1 611 ? -16.250 -1.886 20.680 1.00 88.94 611 HIS A CA 1
ATOM 4909 C C . HIS A 1 611 ? -15.576 -0.510 20.704 1.00 88.94 611 HIS A C 1
ATOM 4911 O O . HIS A 1 611 ? -16.228 0.506 20.445 1.00 88.94 611 HIS A O 1
ATOM 4917 N N . LYS A 1 612 ? -14.271 -0.452 20.979 1.00 90.38 612 LYS A N 1
ATOM 4918 C CA . LYS A 1 612 ? -13.488 0.780 20.885 1.00 90.38 612 LYS A CA 1
ATOM 4919 C C . LYS A 1 612 ? -12.455 0.688 19.775 1.00 90.38 612 LYS A C 1
ATOM 4921 O O . LYS A 1 612 ? -11.808 -0.338 19.576 1.00 90.38 612 LYS A O 1
ATOM 4926 N N . LEU A 1 613 ? -12.274 1.797 19.072 1.00 93.62 613 LEU A N 1
ATOM 4927 C CA . LEU A 1 613 ? -11.187 1.975 18.119 1.00 93.62 613 LEU A CA 1
ATOM 4928 C C . LEU A 1 613 ? -10.575 3.361 18.270 1.00 93.62 613 LEU A C 1
ATOM 4930 O O . LEU A 1 613 ? -11.218 4.291 18.752 1.00 93.62 613 LEU A O 1
ATOM 4934 N N . LYS A 1 614 ? -9.330 3.503 17.838 1.00 93.94 614 LYS A N 1
ATOM 4935 C CA . LYS A 1 614 ? -8.627 4.774 17.725 1.00 93.94 614 LYS A CA 1
ATOM 4936 C C . LYS A 1 614 ? -8.640 5.213 16.269 1.00 93.94 614 LYS A C 1
ATOM 4938 O O . LYS A 1 614 ? -8.080 4.535 15.409 1.00 93.94 614 LYS A O 1
ATOM 4943 N N . ALA A 1 615 ? -9.281 6.341 15.995 1.00 94.50 615 ALA A N 1
ATOM 4944 C CA . ALA A 1 615 ? -9.191 7.025 14.717 1.00 94.50 615 ALA A CA 1
ATOM 4945 C C . ALA A 1 615 ? -8.048 8.041 14.776 1.00 94.50 615 ALA A C 1
ATOM 4947 O O . ALA A 1 615 ? -8.020 8.913 15.646 1.00 94.50 615 ALA A O 1
ATOM 4948 N N . THR A 1 616 ? -7.109 7.932 13.845 1.00 95.31 616 THR A N 1
ATOM 4949 C CA . THR A 1 616 ? -6.075 8.936 13.619 1.00 95.31 616 THR A CA 1
ATOM 4950 C C . THR A 1 616 ? -6.639 9.990 12.674 1.00 95.31 616 THR A C 1
ATOM 4952 O O . THR A 1 616 ? -6.928 9.702 11.511 1.00 95.31 616 THR A O 1
ATOM 4955 N N . ILE A 1 617 ? -6.815 11.208 13.176 1.00 96.12 617 ILE A N 1
ATOM 4956 C CA . ILE A 1 617 ? -7.200 12.375 12.391 1.00 96.12 617 ILE A CA 1
ATOM 4957 C C . ILE A 1 617 ? -5.936 13.092 11.941 1.00 96.12 617 ILE A C 1
ATOM 4959 O O . ILE A 1 617 ? -5.187 13.615 12.767 1.00 96.12 617 ILE A O 1
ATOM 4963 N N . ARG A 1 618 ? -5.719 13.151 10.629 1.00 96.12 618 ARG A N 1
ATOM 4964 C CA . ARG A 1 618 ? -4.694 14.000 10.032 1.00 96.12 618 ARG A CA 1
ATOM 4965 C C . ARG A 1 618 ? -5.236 15.420 9.943 1.00 96.12 618 ARG A C 1
ATOM 4967 O O . ARG A 1 618 ? -6.266 15.648 9.315 1.00 96.12 618 ARG A O 1
ATOM 4974 N N . VAL A 1 619 ? -4.507 16.361 10.529 1.00 96.38 619 VAL A N 1
ATOM 4975 C CA . VAL A 1 619 ? -4.705 17.802 10.365 1.00 96.38 619 VAL A CA 1
ATOM 4976 C C . VAL A 1 619 ? -3.505 18.329 9.598 1.00 96.38 619 VAL A C 1
ATOM 4978 O O . VAL A 1 619 ? -2.368 18.212 10.056 1.00 96.38 619 VAL A O 1
ATOM 4981 N N . ALA A 1 620 ? -3.747 18.886 8.421 1.00 96.19 620 ALA A N 1
ATOM 4982 C CA . ALA A 1 620 ? -2.702 19.428 7.577 1.00 96.19 620 ALA A CA 1
ATOM 4983 C C . ALA A 1 620 ? -3.028 20.845 7.125 1.00 96.19 620 ALA A C 1
ATOM 4985 O O . ALA A 1 620 ? -4.189 21.185 6.908 1.00 96.19 620 ALA A O 1
ATOM 4986 N N . LEU A 1 621 ? -1.982 21.651 6.966 1.00 95.31 621 LEU A N 1
ATOM 4987 C CA . LEU A 1 621 ? -2.052 23.040 6.540 1.00 95.31 621 LEU A CA 1
ATOM 4988 C C . LEU A 1 621 ? -1.039 23.271 5.422 1.00 95.31 621 LEU A C 1
ATOM 4990 O O . LEU A 1 621 ? 0.092 22.782 5.480 1.00 95.31 621 LEU A O 1
ATOM 4994 N N . SER A 1 622 ? -1.444 24.009 4.398 1.00 94.31 622 SER A N 1
ATOM 4995 C CA . SER A 1 622 ? -0.617 24.301 3.234 1.00 94.31 622 SER A CA 1
ATOM 4996 C C . SER A 1 622 ? -0.592 25.786 2.927 1.00 94.31 622 SER A C 1
ATOM 4998 O O . SER A 1 622 ? -1.627 26.443 2.975 1.00 94.31 622 SER A O 1
ATOM 5000 N N . ASP A 1 623 ? 0.577 26.303 2.565 1.00 92.50 623 ASP A N 1
ATOM 5001 C CA . ASP A 1 623 ? 0.724 27.650 2.024 1.00 92.50 623 ASP A CA 1
ATOM 5002 C C . ASP A 1 623 ? 0.505 27.622 0.510 1.00 92.50 623 ASP A C 1
ATOM 5004 O O . ASP A 1 623 ? 1.212 26.903 -0.205 1.00 92.50 623 ASP A O 1
ATOM 5008 N N . ASN A 1 624 ? -0.476 28.404 0.049 1.00 91.75 624 ASN A N 1
ATOM 5009 C CA . ASN A 1 624 ? -0.871 28.508 -1.354 1.00 91.75 624 ASN A CA 1
ATOM 5010 C C . ASN A 1 624 ? -0.752 29.941 -1.886 1.00 91.75 624 ASN A C 1
ATOM 5012 O O . ASN A 1 624 ? -1.349 30.265 -2.913 1.00 91.75 624 ASN A O 1
ATOM 5016 N N . ALA A 1 625 ? -0.024 30.835 -1.212 1.00 90.94 625 ALA A N 1
ATOM 5017 C CA . ALA A 1 625 ? 0.047 32.237 -1.621 1.00 90.94 625 ALA A CA 1
ATOM 5018 C C . ALA A 1 625 ? 0.619 32.386 -3.044 1.00 90.94 625 ALA A C 1
ATOM 5020 O O . ALA A 1 625 ? 0.136 33.188 -3.848 1.00 90.94 625 ALA A O 1
ATOM 5021 N N . ASN A 1 626 ? 1.618 31.570 -3.392 1.00 89.94 626 ASN A N 1
ATOM 5022 C CA . ASN A 1 626 ? 2.227 31.572 -4.722 1.00 89.94 626 ASN A CA 1
ATOM 5023 C C . ASN A 1 626 ? 1.288 30.998 -5.787 1.00 89.94 626 ASN A C 1
ATOM 5025 O O . ASN A 1 626 ? 1.122 31.602 -6.847 1.00 89.94 626 ASN A O 1
ATOM 5029 N N . GLU A 1 627 ? 0.677 29.851 -5.506 1.00 90.62 627 GLU A N 1
ATOM 5030 C CA . GLU A 1 627 ? -0.271 29.162 -6.376 1.00 90.62 627 GLU A CA 1
ATOM 5031 C C . GLU A 1 627 ? -1.501 30.045 -6.643 1.00 90.62 627 GLU A C 1
ATOM 5033 O O . GLU A 1 627 ? -1.916 30.208 -7.791 1.00 90.62 627 GLU A O 1
ATOM 5038 N N . TYR A 1 628 ? -2.017 30.718 -5.611 1.00 90.81 628 TYR A N 1
ATOM 5039 C CA . TYR A 1 628 ? -3.091 31.703 -5.722 1.00 90.81 628 TYR A CA 1
ATOM 5040 C C . TYR A 1 628 ? -2.698 32.879 -6.625 1.00 90.81 628 TYR A C 1
ATOM 5042 O O . TYR A 1 628 ? -3.426 33.221 -7.556 1.00 90.81 628 TYR A O 1
ATOM 5050 N N . ASN A 1 629 ? -1.516 33.469 -6.420 1.00 90.44 629 ASN A N 1
ATOM 5051 C CA . ASN A 1 629 ? -1.035 34.571 -7.256 1.00 90.44 629 ASN A CA 1
ATOM 5052 C C . ASN A 1 629 ? -0.869 34.162 -8.730 1.00 90.44 629 ASN A C 1
ATOM 5054 O O . ASN A 1 629 ? -1.121 34.968 -9.628 1.00 90.44 629 ASN A O 1
ATOM 5058 N N . GLN A 1 630 ? -0.446 32.924 -9.001 1.00 90.56 630 GLN A N 1
ATOM 5059 C CA . GLN A 1 630 ? -0.364 32.386 -10.362 1.00 90.56 630 GLN A CA 1
ATOM 5060 C C . GLN A 1 630 ? -1.751 32.198 -10.981 1.00 90.56 630 GLN A C 1
ATOM 5062 O O . GLN A 1 630 ? -1.965 32.618 -12.118 1.00 90.56 630 GLN A O 1
ATOM 5067 N N . LEU A 1 631 ? -2.697 31.641 -10.221 1.00 90.19 631 LEU A N 1
ATOM 5068 C CA . LEU A 1 631 ? -4.082 31.457 -10.645 1.00 90.19 631 LEU A CA 1
ATOM 5069 C C . LEU A 1 631 ? -4.748 32.793 -11.002 1.00 90.19 631 LEU A C 1
ATOM 5071 O O . LEU A 1 631 ? -5.345 32.919 -12.070 1.00 90.19 631 LEU A O 1
ATOM 5075 N N . ILE A 1 632 ? -4.603 33.807 -10.143 1.00 90.44 632 ILE A N 1
ATOM 5076 C CA . ILE A 1 632 ? -5.150 35.146 -10.391 1.00 90.44 632 ILE A CA 1
ATOM 5077 C C . ILE A 1 632 ? -4.526 35.762 -11.644 1.00 90.44 632 ILE A C 1
ATOM 5079 O O . ILE A 1 632 ? -5.260 36.245 -12.500 1.00 90.44 632 ILE A O 1
ATOM 5083 N N . LYS A 1 633 ? -3.200 35.678 -11.821 1.00 91.38 633 LYS A N 1
ATOM 5084 C CA . LYS A 1 633 ? -2.535 36.167 -13.043 1.00 91.38 633 LYS A CA 1
ATOM 5085 C C . LYS A 1 633 ? -3.026 35.460 -14.305 1.00 91.38 633 LYS A C 1
ATOM 5087 O O . LYS A 1 633 ? -3.156 36.104 -15.342 1.00 91.38 633 LYS A O 1
ATOM 5092 N N . GLN A 1 634 ? -3.273 34.152 -14.240 1.00 89.81 634 GLN A N 1
ATOM 5093 C CA . GLN A 1 634 ? -3.785 33.386 -15.375 1.00 89.81 634 GLN A CA 1
ATOM 5094 C C . GLN A 1 634 ? -5.205 33.822 -15.746 1.00 89.81 634 GLN A C 1
ATOM 5096 O O . GLN A 1 634 ? -5.480 34.062 -16.916 1.00 89.81 634 GLN A O 1
ATOM 5101 N N . ILE A 1 635 ? -6.076 33.987 -14.754 1.00 89.00 635 ILE A N 1
ATOM 5102 C CA . ILE A 1 635 ? -7.458 34.425 -14.966 1.00 89.00 635 ILE A CA 1
ATOM 5103 C C . ILE A 1 635 ? -7.501 35.871 -15.467 1.00 89.00 635 ILE A C 1
ATOM 5105 O O . ILE A 1 635 ? -8.187 36.154 -16.441 1.00 89.00 635 ILE A O 1
ATOM 5109 N N . GLN A 1 636 ? -6.706 36.768 -14.881 1.00 89.81 636 GLN A N 1
ATOM 5110 C CA . GLN A 1 636 ? -6.624 38.172 -15.299 1.00 89.81 636 GLN A CA 1
ATOM 5111 C C . GLN A 1 636 ? -6.034 38.360 -16.700 1.00 89.81 636 GLN A C 1
ATOM 5113 O O . GLN A 1 636 ? -6.254 39.389 -17.338 1.00 89.81 636 GLN A O 1
ATOM 5118 N N . LYS A 1 637 ? -5.287 37.370 -17.202 1.00 92.56 637 LYS A N 1
ATOM 5119 C CA . LYS A 1 637 ? -4.827 37.344 -18.593 1.00 92.56 637 LYS A CA 1
ATOM 5120 C C . LYS A 1 637 ? -5.974 37.066 -19.572 1.00 92.56 637 LYS A C 1
ATOM 5122 O O . LYS A 1 637 ? -5.910 37.530 -20.707 1.00 92.56 637 LYS A O 1
ATOM 5127 N N . GLU A 1 638 ? -6.979 36.303 -19.152 1.00 90.56 638 GLU A N 1
ATOM 5128 C CA . GLU A 1 638 ? -8.172 35.981 -19.945 1.00 90.56 638 GLU A CA 1
ATOM 5129 C C . GLU A 1 638 ? -9.257 37.060 -19.787 1.00 90.56 638 GLU A C 1
ATOM 5131 O O . GLU A 1 638 ? -9.873 37.453 -20.775 1.00 90.56 638 GLU A O 1
ATOM 5136 N N . ASP A 1 639 ? -9.431 37.589 -18.572 1.00 89.56 639 ASP A N 1
ATOM 5137 C CA . ASP A 1 639 ? -10.325 38.701 -18.239 1.00 89.56 639 ASP A CA 1
ATOM 5138 C C . ASP A 1 639 ? -9.695 39.604 -17.153 1.00 89.56 639 ASP A C 1
ATOM 5140 O O . ASP A 1 639 ? -9.697 39.239 -15.975 1.00 89.56 639 ASP A O 1
ATOM 5144 N N . PRO A 1 640 ? -9.197 40.808 -17.502 1.00 87.31 640 PRO A N 1
ATOM 5145 C CA . PRO A 1 640 ? -8.539 41.716 -16.558 1.00 87.31 640 PRO A CA 1
ATOM 5146 C C . PRO A 1 640 ? -9.384 42.156 -15.353 1.00 87.31 640 PRO A C 1
ATOM 5148 O O . PRO A 1 640 ? -8.814 42.634 -14.374 1.00 87.31 640 PRO A O 1
ATOM 5151 N N . GLN A 1 641 ? -10.716 42.038 -15.418 1.00 86.06 641 GLN A N 1
ATOM 5152 C CA . GLN A 1 641 ? -11.626 42.406 -14.324 1.0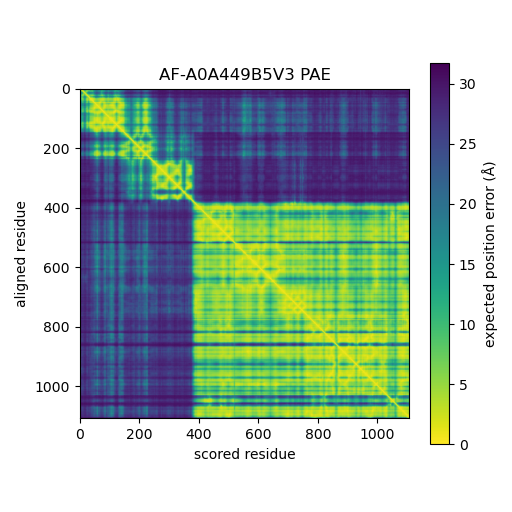0 86.06 641 GLN A CA 1
ATOM 5153 C C . GLN A 1 641 ? -12.052 41.206 -13.468 1.00 86.06 641 GLN A C 1
ATOM 5155 O O . GLN A 1 641 ? -12.711 41.385 -12.441 1.00 86.06 641 GLN A O 1
ATOM 5160 N N . ALA A 1 642 ? -11.682 39.985 -13.858 1.00 82.69 642 ALA A N 1
ATOM 5161 C CA . ALA A 1 642 ? -12.080 38.795 -13.132 1.00 82.69 642 ALA A CA 1
ATOM 5162 C C . ALA A 1 642 ? -11.422 38.738 -11.743 1.00 82.69 642 ALA A C 1
ATOM 5164 O O . ALA A 1 642 ? -10.202 38.850 -11.581 1.00 82.69 642 ALA A O 1
ATOM 5165 N N . SER A 1 643 ? -12.258 38.518 -10.730 1.00 82.12 643 SER A N 1
ATOM 5166 C CA . SER A 1 643 ? -11.858 38.209 -9.359 1.00 82.12 643 SER A CA 1
ATOM 5167 C C . SER A 1 643 ? -12.471 36.875 -8.938 1.00 82.12 643 SER A C 1
ATOM 5169 O O . SER A 1 643 ? -13.489 36.443 -9.482 1.00 82.12 643 SER A O 1
ATOM 5171 N N . LEU A 1 644 ? -11.823 36.186 -7.999 1.00 83.31 644 LEU A N 1
ATOM 5172 C CA . LEU A 1 644 ? -12.336 34.943 -7.432 1.00 83.31 644 LEU A CA 1
ATOM 5173 C C . LEU A 1 644 ? -12.827 35.191 -6.012 1.00 83.31 644 LEU A C 1
ATOM 5175 O O . LEU A 1 644 ? -12.134 35.808 -5.204 1.00 83.31 644 LEU A O 1
ATOM 5179 N N . THR A 1 645 ? -13.997 34.647 -5.696 1.00 83.06 645 THR A N 1
ATOM 5180 C CA . THR A 1 645 ? -14.410 34.461 -4.300 1.00 83.06 645 THR A CA 1
ATOM 5181 C C . THR A 1 645 ? -13.504 33.438 -3.607 1.00 83.06 645 THR A C 1
ATOM 5183 O O . THR A 1 645 ? -12.848 32.630 -4.270 1.00 83.06 645 THR A O 1
ATOM 5186 N N . LEU A 1 646 ? -13.508 33.434 -2.268 1.00 78.19 646 LEU A N 1
ATOM 5187 C CA . LEU A 1 646 ? -12.835 32.431 -1.432 1.00 78.19 646 LEU A CA 1
ATOM 5188 C C . LEU A 1 646 ? -13.073 31.003 -1.940 1.00 78.19 646 LEU A C 1
ATOM 5190 O O . LEU A 1 646 ? -12.129 30.279 -2.249 1.00 78.19 646 LEU A O 1
ATOM 5194 N N . VAL A 1 647 ? -14.350 30.645 -2.071 1.00 81.56 647 VAL A N 1
ATOM 5195 C CA . VAL A 1 647 ? -14.791 29.301 -2.452 1.00 81.56 647 VAL A CA 1
ATOM 5196 C C . VAL A 1 647 ? -14.270 28.945 -3.839 1.00 81.56 647 VAL A C 1
ATOM 5198 O O . VAL A 1 647 ? -13.654 27.900 -4.012 1.00 81.56 647 VAL A O 1
ATOM 5201 N N . GLN A 1 648 ? -14.408 29.848 -4.814 1.00 85.12 648 GLN A N 1
ATOM 5202 C CA . GLN A 1 648 ? -13.917 29.602 -6.172 1.00 85.12 648 GLN A CA 1
ATOM 5203 C C . GLN A 1 648 ? -12.390 29.468 -6.228 1.00 85.12 648 GLN A C 1
ATOM 5205 O O . GLN A 1 648 ? -11.870 28.680 -7.016 1.00 85.12 648 GLN A O 1
ATOM 5210 N N . ALA A 1 649 ? -11.655 30.240 -5.424 1.00 84.25 649 ALA A N 1
ATOM 5211 C CA . ALA A 1 649 ? -10.203 30.134 -5.348 1.00 84.25 649 ALA A CA 1
ATOM 5212 C C . ALA A 1 649 ? -9.771 28.788 -4.755 1.00 84.25 649 ALA A C 1
ATOM 5214 O O . ALA A 1 649 ? -8.939 28.105 -5.350 1.00 84.25 649 ALA A O 1
ATOM 5215 N N . GLN A 1 650 ? -10.371 28.373 -3.639 1.00 82.06 650 GLN A N 1
ATOM 5216 C CA . GLN A 1 650 ? -10.100 27.079 -3.008 1.00 82.06 650 GLN A CA 1
ATOM 5217 C C . GLN A 1 650 ? -10.466 25.908 -3.935 1.00 82.06 650 GLN A C 1
ATOM 5219 O O . GLN A 1 650 ? -9.660 24.997 -4.130 1.00 82.06 650 GLN A O 1
ATOM 5224 N N . GLU A 1 651 ? -11.632 25.968 -4.585 1.00 85.62 651 GLU A N 1
ATOM 5225 C CA . GLU A 1 651 ? -12.082 24.967 -5.559 1.00 85.62 651 GLU A CA 1
ATOM 5226 C C . GLU A 1 651 ? -11.162 24.866 -6.776 1.00 85.62 651 GLU A C 1
ATOM 5228 O O . GLU A 1 651 ? -10.950 23.767 -7.277 1.00 85.62 651 GLU A O 1
ATOM 5233 N N . LYS A 1 652 ? -10.607 25.982 -7.268 1.00 86.00 652 LYS A N 1
ATOM 5234 C CA . LYS A 1 652 ? -9.660 25.966 -8.395 1.00 86.00 652 LYS A CA 1
ATOM 5235 C C . LYS A 1 652 ? -8.266 25.501 -7.989 1.00 86.00 652 LYS A C 1
ATOM 5237 O O . LYS A 1 652 ? -7.583 24.889 -8.807 1.00 86.00 652 LYS A O 1
ATOM 5242 N N . LEU A 1 653 ? -7.844 25.772 -6.755 1.00 85.25 653 LEU A N 1
ATOM 5243 C CA . LEU A 1 653 ? -6.554 25.313 -6.247 1.00 85.25 653 LEU A CA 1
ATOM 5244 C C . LEU A 1 653 ? -6.550 23.810 -5.934 1.00 85.25 653 LEU A C 1
ATOM 5246 O O . LEU A 1 653 ? -5.480 23.219 -5.982 1.00 85.25 653 LEU A O 1
ATOM 5250 N N . GLN A 1 654 ? -7.698 23.162 -5.692 1.00 80.12 654 GLN A N 1
ATOM 5251 C CA . GLN A 1 654 ? -7.853 21.691 -5.625 1.00 80.12 654 GLN A CA 1
ATOM 5252 C C . GLN A 1 654 ? -6.779 20.949 -4.804 1.00 80.12 654 GLN A C 1
ATOM 5254 O O . GLN A 1 654 ? -6.298 19.900 -5.232 1.00 80.12 654 GLN A O 1
ATOM 5259 N N . ASN A 1 655 ? -6.368 21.470 -3.647 1.00 85.44 655 ASN A N 1
ATOM 5260 C CA . ASN A 1 655 ? -5.287 20.891 -2.832 1.00 85.44 655 ASN A CA 1
ATOM 5261 C C . ASN A 1 655 ? -3.902 20.868 -3.521 1.00 85.44 655 ASN A C 1
ATOM 5263 O O . ASN A 1 655 ? -3.056 20.037 -3.195 1.00 85.44 655 ASN A O 1
ATOM 5267 N N . THR A 1 656 ? -3.639 21.771 -4.464 1.00 88.75 656 THR A N 1
ATOM 5268 C CA . THR A 1 656 ? -2.312 21.933 -5.077 1.00 88.75 656 THR A CA 1
ATOM 5269 C C . THR A 1 656 ? -1.389 22.654 -4.107 1.00 88.75 656 THR A C 1
ATOM 5271 O O . THR A 1 656 ? -1.581 23.838 -3.879 1.00 88.75 656 THR A O 1
ATOM 5274 N N . SER A 1 657 ? -0.353 22.009 -3.574 1.00 88.62 657 SER A N 1
ATOM 5275 C CA . SER A 1 657 ? 0.652 22.728 -2.785 1.00 88.62 657 SER A CA 1
ATOM 5276 C C . SER A 1 657 ? 1.999 22.019 -2.752 1.00 88.62 657 SER A C 1
ATOM 5278 O O . SER A 1 657 ? 2.091 20.803 -2.584 1.00 88.62 657 SER A O 1
ATOM 5280 N N . ARG A 1 658 ? 3.075 22.810 -2.838 1.00 83.06 658 ARG A N 1
ATOM 5281 C CA . ARG A 1 658 ? 4.462 22.360 -2.605 1.00 83.06 658 ARG A CA 1
ATOM 5282 C C . ARG A 1 658 ? 4.960 22.620 -1.179 1.00 83.06 658 ARG A C 1
ATOM 5284 O O . ARG A 1 658 ? 6.064 22.190 -0.826 1.00 83.06 658 ARG A O 1
ATOM 5291 N N . SER A 1 659 ? 4.181 23.359 -0.391 1.00 89.19 659 SER A N 1
ATOM 5292 C CA . SER A 1 659 ? 4.524 23.813 0.955 1.00 89.19 659 SER A CA 1
ATOM 5293 C C . SER A 1 659 ? 3.407 23.448 1.923 1.00 89.19 659 SER A C 1
ATOM 5295 O O . SER A 1 659 ? 2.458 24.207 2.079 1.00 89.19 659 SER A O 1
ATOM 5297 N N . ASN A 1 660 ? 3.511 22.291 2.572 1.00 92.56 660 ASN A N 1
ATOM 5298 C CA . ASN A 1 660 ? 2.514 21.844 3.537 1.00 92.56 660 ASN A CA 1
ATOM 5299 C C . ASN A 1 660 ? 3.150 21.109 4.720 1.00 92.56 660 ASN A C 1
ATOM 5301 O O . ASN A 1 660 ? 4.255 20.578 4.608 1.00 92.56 660 ASN A O 1
ATOM 5305 N N . LEU A 1 661 ? 2.439 21.120 5.844 1.00 93.06 661 LEU A N 1
ATOM 5306 C CA . LEU A 1 661 ? 2.787 20.439 7.085 1.00 93.06 661 LEU A CA 1
ATOM 5307 C C . LEU A 1 661 ? 1.561 19.677 7.588 1.00 93.06 661 LEU A C 1
ATOM 5309 O O . LEU A 1 661 ? 0.431 20.134 7.412 1.00 93.06 661 LEU A O 1
ATOM 5313 N N . GLY A 1 662 ? 1.785 18.539 8.241 1.00 93.25 662 GLY A N 1
ATOM 5314 C CA . GLY A 1 662 ? 0.725 17.720 8.819 1.00 93.25 662 GLY A CA 1
ATOM 5315 C C . GLY A 1 662 ? 1.083 17.184 10.197 1.00 93.25 662 GLY A C 1
ATOM 5316 O O . GLY A 1 662 ? 2.248 16.891 10.482 1.00 93.25 662 GLY A O 1
ATOM 5317 N N . LYS A 1 663 ? 0.064 17.048 11.048 1.00 92.50 663 LYS A N 1
ATOM 5318 C CA . LYS A 1 663 ? 0.133 16.404 12.363 1.00 92.50 663 LYS A CA 1
ATOM 5319 C C . LYS A 1 663 ? -1.067 15.487 12.567 1.00 92.50 663 LYS A C 1
ATOM 5321 O O . LYS A 1 663 ? -2.139 15.715 12.009 1.00 92.50 663 LYS A O 1
ATOM 5326 N N . ASP A 1 664 ? -0.860 14.445 13.360 1.00 92.62 664 ASP A N 1
ATOM 5327 C CA . ASP A 1 664 ? -1.893 13.476 13.705 1.00 92.62 664 ASP A CA 1
ATOM 5328 C C . ASP A 1 664 ? -2.447 13.746 15.105 1.00 92.62 664 ASP A C 1
ATOM 5330 O O . ASP A 1 664 ? -1.706 14.068 16.035 1.00 92.62 664 ASP A O 1
ATOM 5334 N N . ILE A 1 665 ? -3.760 13.587 15.248 1.00 92.44 665 ILE A N 1
ATOM 5335 C CA . ILE A 1 665 ? -4.477 13.581 16.522 1.00 92.44 665 ILE A CA 1
ATOM 5336 C C . ILE A 1 665 ? -5.195 12.240 16.632 1.00 92.44 665 ILE A C 1
ATOM 5338 O O . ILE A 1 665 ? -5.882 11.825 15.703 1.00 92.44 665 ILE A O 1
ATOM 5342 N N . GLU A 1 666 ? -5.064 11.553 17.763 1.00 92.75 666 GLU A N 1
ATOM 5343 C CA . GLU A 1 666 ? -5.818 10.325 18.013 1.00 92.75 666 GLU A CA 1
ATOM 5344 C C . GLU A 1 666 ? -7.110 10.622 18.773 1.00 92.75 666 GLU A C 1
ATOM 5346 O O . GLU A 1 666 ? -7.101 11.298 19.802 1.00 92.75 666 GLU A O 1
ATOM 5351 N N . ILE A 1 667 ? -8.222 10.073 18.286 1.00 92.44 667 ILE A N 1
ATOM 5352 C CA . ILE A 1 667 ? -9.526 10.124 18.947 1.00 92.44 667 ILE A CA 1
ATOM 5353 C C . ILE A 1 667 ? -10.002 8.691 19.167 1.00 92.44 667 ILE A C 1
ATOM 5355 O O . ILE A 1 667 ? -9.980 7.870 18.251 1.00 92.44 667 ILE A O 1
ATOM 5359 N N . THR A 1 668 ? -10.443 8.378 20.384 1.00 93.38 668 THR A N 1
ATOM 5360 C CA . THR A 1 668 ? -11.067 7.082 20.675 1.00 93.38 668 THR A CA 1
ATOM 5361 C C . THR A 1 668 ? -12.556 7.157 20.369 1.00 93.38 668 THR A C 1
ATOM 5363 O O . THR A 1 668 ? -13.262 7.998 20.919 1.00 93.38 668 THR A O 1
ATOM 5366 N N . LEU A 1 669 ? -13.031 6.265 19.508 1.00 93.38 669 LEU A N 1
ATOM 5367 C CA . LEU A 1 669 ? -14.428 6.145 19.119 1.00 93.38 669 LEU A CA 1
ATOM 5368 C C . LEU A 1 669 ? -15.017 4.876 19.730 1.00 93.38 669 LEU A C 1
ATOM 5370 O O . LEU A 1 669 ? -14.402 3.809 19.683 1.00 93.38 669 LEU A O 1
ATOM 5374 N N . ASN A 1 670 ? -16.220 4.997 20.288 1.00 92.75 670 ASN A N 1
ATOM 5375 C CA . ASN A 1 670 ? -17.046 3.853 20.649 1.00 92.75 670 ASN A CA 1
ATOM 5376 C C . ASN A 1 670 ? -18.007 3.581 19.493 1.00 92.75 670 ASN A C 1
ATOM 5378 O O . ASN A 1 670 ? -18.780 4.462 19.118 1.00 92.75 670 ASN A O 1
ATOM 5382 N N . TYR A 1 671 ? -17.939 2.381 18.929 1.00 92.56 671 TYR A N 1
ATOM 5383 C CA . TYR A 1 671 ? -18.767 1.989 17.795 1.00 92.56 671 TYR A CA 1
ATOM 5384 C C . TYR A 1 671 ? -19.878 0.995 18.177 1.00 92.56 671 TYR A C 1
ATOM 5386 O O . TYR A 1 671 ? -20.601 0.527 17.292 1.00 92.56 671 TYR A O 1
ATOM 5394 N N . ALA A 1 672 ? -20.054 0.691 19.469 1.00 87.94 672 ALA A N 1
ATOM 5395 C CA . ALA A 1 672 ? -21.181 -0.103 19.958 1.00 87.94 672 ALA A CA 1
ATOM 5396 C C . ALA A 1 672 ? -22.518 0.521 19.531 1.00 87.94 672 ALA A C 1
ATOM 5398 O O . ALA A 1 672 ? -22.686 1.741 19.587 1.00 87.94 672 ALA A O 1
ATOM 5399 N N . ASN A 1 673 ? -23.477 -0.312 19.129 1.00 83.00 673 ASN A N 1
ATOM 5400 C CA . ASN A 1 673 ? -24.792 0.083 18.621 1.00 83.00 673 ASN A CA 1
ATOM 5401 C C . ASN A 1 673 ? -24.759 0.975 17.362 1.00 83.00 673 ASN A C 1
ATOM 5403 O O . ASN A 1 673 ? -25.781 1.555 16.990 1.00 83.00 673 ASN A O 1
ATOM 5407 N N . SER A 1 674 ? -23.609 1.111 16.691 1.00 85.56 674 SER A N 1
ATOM 5408 C CA . SER A 1 674 ? -23.498 1.874 15.444 1.00 85.56 674 SER A CA 1
ATOM 5409 C C . SER A 1 674 ? -23.871 1.033 14.221 1.00 85.56 674 SER A C 1
ATOM 5411 O O . SER A 1 674 ? -23.934 -0.198 14.263 1.00 85.56 674 SER A O 1
ATOM 5413 N N . GLY A 1 675 ? -24.051 1.692 13.072 1.00 78.38 675 GLY A N 1
ATOM 5414 C CA . GLY A 1 675 ? -24.231 0.992 11.799 1.00 78.38 675 GLY A CA 1
ATOM 5415 C C . GLY A 1 675 ? -23.023 0.157 11.357 1.00 78.38 675 GLY A C 1
ATOM 5416 O O . GLY A 1 675 ? -23.171 -0.691 10.480 1.00 78.38 675 GLY A O 1
ATOM 5417 N N . LEU A 1 676 ? -21.867 0.370 11.991 1.00 87.69 676 LEU A N 1
ATOM 5418 C CA . LEU A 1 676 ? -20.602 -0.298 11.711 1.00 87.69 676 LEU A CA 1
ATOM 5419 C C . LEU A 1 676 ? -20.301 -1.464 12.662 1.00 87.69 676 LEU A C 1
ATOM 5421 O O . LEU A 1 676 ? -19.313 -2.157 12.439 1.00 87.69 676 LEU A O 1
ATOM 5425 N N . GLU A 1 677 ? -21.114 -1.688 13.703 1.00 89.38 677 GLU A N 1
ATOM 5426 C CA . GLU A 1 677 ? -20.769 -2.581 14.819 1.00 89.38 677 GLU A CA 1
ATOM 5427 C C . GLU A 1 677 ? -20.349 -3.978 14.372 1.00 89.38 677 GLU A C 1
ATOM 5429 O O . GLU A 1 677 ? -19.236 -4.388 14.671 1.00 89.38 677 GLU A O 1
ATOM 5434 N N . ASN A 1 678 ? -21.187 -4.683 13.608 1.00 85.38 678 ASN A N 1
ATOM 5435 C CA . ASN A 1 678 ? -20.888 -6.059 13.199 1.00 85.38 678 ASN A CA 1
ATOM 5436 C C . ASN A 1 678 ? -19.606 -6.162 12.365 1.00 85.38 678 ASN A C 1
ATOM 5438 O O . ASN A 1 678 ? -18.836 -7.105 12.527 1.00 85.38 678 ASN A O 1
ATOM 5442 N N . TYR A 1 679 ? -19.390 -5.192 11.476 1.00 87.94 679 TYR A N 1
ATOM 5443 C CA . TYR A 1 679 ? -18.207 -5.153 10.630 1.00 87.94 679 TYR A CA 1
ATOM 5444 C C . TYR A 1 679 ? -16.955 -4.881 11.470 1.00 87.94 679 TYR A C 1
ATOM 5446 O O . TYR A 1 679 ? -16.053 -5.710 11.511 1.00 87.94 679 TYR A O 1
ATOM 5454 N N . LEU A 1 680 ? -16.930 -3.769 12.209 1.00 92.12 680 LEU A N 1
ATOM 5455 C CA . LEU A 1 680 ? -15.774 -3.373 13.013 1.00 92.12 680 LEU A CA 1
ATOM 5456 C C . LEU A 1 680 ? -15.482 -4.346 14.154 1.00 92.12 680 LEU A C 1
ATOM 5458 O O . LEU A 1 680 ? -14.323 -4.494 14.516 1.00 92.12 680 LEU A O 1
ATOM 5462 N N . LEU A 1 681 ? -16.496 -5.026 14.694 1.00 90.62 681 LEU A N 1
ATOM 5463 C CA . LEU A 1 681 ? -16.307 -6.062 15.701 1.00 90.62 681 LEU A CA 1
ATOM 5464 C C . LEU A 1 681 ? -15.564 -7.266 15.119 1.00 90.62 681 LEU A C 1
ATOM 5466 O O . LEU A 1 681 ? -14.583 -7.701 15.714 1.00 90.62 681 LEU A O 1
ATOM 5470 N N . ASN A 1 682 ? -15.977 -7.781 13.955 1.00 89.50 682 ASN A N 1
ATOM 5471 C CA . ASN A 1 682 ? -15.260 -8.881 13.302 1.00 89.50 682 ASN A CA 1
ATOM 5472 C C . ASN A 1 682 ? -13.800 -8.497 13.016 1.00 89.50 682 ASN A C 1
ATOM 5474 O O . ASN A 1 682 ? -12.888 -9.240 13.373 1.00 89.50 682 ASN A O 1
ATOM 5478 N N . GLU A 1 683 ? -13.588 -7.309 12.446 1.00 91.88 683 GLU A N 1
ATOM 5479 C CA . GLU A 1 683 ? -12.255 -6.779 12.143 1.00 91.88 683 GLU A CA 1
ATOM 5480 C C . GLU A 1 683 ? -11.408 -6.582 13.413 1.00 91.88 683 GLU A C 1
ATOM 5482 O O . GLU A 1 683 ? -10.238 -6.969 13.454 1.00 91.88 683 GLU A O 1
ATOM 5487 N N . GLN A 1 684 ? -12.003 -6.052 14.490 1.00 92.19 684 GLN A N 1
ATOM 5488 C CA . GLN A 1 684 ? -11.338 -5.903 15.783 1.00 92.19 684 GLN A CA 1
ATOM 5489 C C . GLN A 1 684 ? -10.871 -7.256 16.301 1.00 92.19 684 GLN A C 1
ATOM 5491 O O . GLN A 1 684 ? -9.686 -7.427 16.579 1.00 92.19 684 GLN A O 1
ATOM 5496 N N . LEU A 1 685 ? -11.777 -8.227 16.404 1.00 91.38 685 LEU A N 1
ATOM 5497 C CA . LEU A 1 685 ? -11.463 -9.551 16.936 1.00 91.38 685 LEU A CA 1
ATOM 5498 C C . LEU A 1 685 ? -10.388 -10.255 16.092 1.00 91.38 685 LEU A C 1
ATOM 5500 O O . LEU A 1 685 ? -9.435 -10.807 16.646 1.00 91.38 685 LEU A O 1
ATOM 5504 N N . ALA A 1 686 ? -10.479 -10.160 14.761 1.00 91.94 686 ALA A N 1
ATOM 5505 C CA . ALA A 1 686 ? -9.482 -10.697 13.837 1.00 91.94 686 ALA A CA 1
ATOM 5506 C C . ALA A 1 686 ? -8.102 -10.037 13.993 1.00 91.94 686 ALA A C 1
ATOM 5508 O O . ALA A 1 686 ? -7.077 -10.719 13.870 1.00 91.94 686 ALA A O 1
ATOM 5509 N N . SER A 1 687 ? -8.050 -8.734 14.284 1.00 90.56 687 SER A N 1
ATOM 5510 C CA . SER A 1 687 ? -6.795 -8.005 14.502 1.00 90.56 687 SER A CA 1
ATOM 5511 C C . SER A 1 687 ? -6.085 -8.385 15.809 1.00 90.56 687 SER A C 1
ATOM 5513 O O . SER A 1 687 ? -4.858 -8.337 15.868 1.00 90.56 687 SER A O 1
ATOM 5515 N N . LEU A 1 688 ? -6.833 -8.816 16.834 1.00 88.94 688 LEU A N 1
ATOM 5516 C CA . LEU A 1 688 ? -6.288 -9.169 18.151 1.00 88.94 688 LEU A CA 1
ATOM 5517 C C . LEU A 1 688 ? -5.569 -10.528 18.171 1.00 88.94 688 LEU A C 1
ATOM 5519 O O . LEU A 1 688 ? -4.701 -10.748 19.016 1.00 88.94 688 LEU A O 1
ATOM 5523 N N . VAL A 1 689 ? -5.913 -11.442 17.258 1.00 91.31 689 VAL A N 1
ATOM 5524 C CA . VAL A 1 689 ? -5.265 -12.758 17.151 1.00 91.31 689 VAL A CA 1
ATOM 5525 C C . VAL A 1 689 ? -4.044 -12.666 16.242 1.00 91.31 689 VAL A C 1
ATOM 5527 O O . VAL A 1 689 ? -4.156 -12.307 15.066 1.00 91.31 689 VAL A O 1
ATOM 5530 N N . LYS A 1 690 ? -2.874 -13.051 16.760 1.00 92.31 690 LYS A N 1
ATOM 5531 C CA . LYS A 1 690 ? -1.644 -13.168 15.962 1.00 92.31 690 LYS A CA 1
ATOM 5532 C C . LYS A 1 690 ? -1.460 -14.603 15.498 1.00 92.31 690 LYS A C 1
ATOM 5534 O O . LYS A 1 690 ? -1.617 -15.531 16.285 1.00 92.31 690 LYS A O 1
ATOM 5539 N N . VAL A 1 691 ? -1.121 -14.772 14.225 1.00 94.50 691 VAL A N 1
ATOM 5540 C CA . VAL A 1 691 ? -0.811 -16.076 13.630 1.00 94.50 691 VAL A CA 1
ATOM 5541 C C . VAL A 1 691 ? 0.702 -16.219 13.590 1.00 94.50 691 VAL A C 1
ATOM 5543 O O . VAL A 1 691 ? 1.400 -15.310 13.144 1.00 94.50 691 VAL A O 1
ATOM 5546 N N . ASN A 1 692 ? 1.209 -17.347 14.062 1.00 93.62 692 ASN A N 1
ATOM 5547 C CA . ASN A 1 692 ? 2.616 -17.705 13.996 1.00 93.62 692 ASN A CA 1
ATOM 5548 C C . ASN A 1 692 ? 2.753 -18.963 13.140 1.00 93.62 692 ASN A C 1
ATOM 5550 O O . ASN A 1 692 ? 1.949 -19.886 13.273 1.00 93.62 692 ASN A O 1
ATOM 5554 N N . ILE A 1 693 ? 3.787 -19.003 12.302 1.00 92.25 693 ILE A N 1
ATOM 5555 C CA . ILE A 1 693 ? 4.143 -20.182 11.515 1.00 92.25 693 ILE A CA 1
ATOM 5556 C C . ILE A 1 693 ? 5.457 -20.738 12.067 1.00 92.25 693 ILE A C 1
ATOM 5558 O O . ILE A 1 693 ? 6.412 -19.994 12.297 1.00 92.25 693 ILE A O 1
ATOM 5562 N N . ALA A 1 694 ? 5.508 -22.038 12.327 1.00 86.19 694 ALA A N 1
ATOM 5563 C CA . ALA A 1 694 ? 6.688 -22.712 12.833 1.00 86.19 694 ALA A CA 1
ATOM 5564 C C . ALA A 1 694 ? 7.816 -22.644 11.795 1.00 86.19 694 ALA A C 1
ATOM 5566 O O . ALA A 1 694 ? 7.629 -22.991 10.631 1.00 86.19 694 ALA A O 1
ATOM 5567 N N . HIS A 1 695 ? 9.001 -22.209 12.230 1.00 81.94 695 HIS A N 1
ATOM 5568 C CA . HIS A 1 695 ? 10.237 -22.182 11.432 1.00 81.94 695 HIS A CA 1
ATOM 5569 C C . HIS A 1 695 ? 10.196 -21.353 10.130 1.00 81.94 695 HIS A C 1
ATOM 5571 O O . HIS A 1 695 ? 11.128 -21.443 9.334 1.00 81.94 695 HIS A O 1
ATOM 5577 N N . THR A 1 696 ? 9.154 -20.548 9.900 1.00 89.56 696 THR A N 1
ATOM 5578 C CA . THR A 1 696 ? 9.010 -19.710 8.700 1.00 89.56 696 THR A CA 1
ATOM 5579 C C . THR A 1 696 ? 8.044 -18.540 8.949 1.00 89.56 696 THR A C 1
ATOM 5581 O O . THR A 1 696 ? 7.698 -18.237 10.092 1.00 89.56 696 THR A O 1
ATOM 5584 N N . ASN A 1 697 ? 7.614 -17.852 7.892 1.00 91.88 697 ASN A N 1
ATOM 5585 C CA . ASN A 1 697 ? 6.597 -16.806 7.926 1.00 91.88 697 ASN A CA 1
ATOM 5586 C C . ASN A 1 697 ? 5.708 -16.836 6.671 1.00 91.88 697 ASN A C 1
ATOM 5588 O O . ASN A 1 697 ? 5.894 -17.660 5.776 1.00 91.88 697 ASN A O 1
ATOM 5592 N N . GLU A 1 698 ? 4.723 -15.943 6.609 1.00 91.62 698 GLU A N 1
ATOM 5593 C CA . GLU A 1 698 ? 3.716 -15.880 5.547 1.00 91.62 698 GLU A CA 1
ATOM 5594 C C . GLU A 1 698 ? 4.297 -15.645 4.144 1.00 91.62 698 GLU A C 1
ATOM 5596 O O . GLU A 1 698 ? 3.716 -16.100 3.159 1.00 91.62 698 GLU A O 1
ATOM 5601 N N . ALA A 1 699 ? 5.462 -14.999 4.028 1.00 91.75 699 ALA A N 1
ATOM 5602 C CA . ALA A 1 699 ? 6.118 -14.791 2.738 1.00 91.75 699 ALA A CA 1
ATOM 5603 C C . ALA A 1 699 ? 6.690 -16.095 2.161 1.00 91.75 699 ALA A C 1
ATOM 5605 O O . ALA A 1 699 ? 6.730 -16.254 0.939 1.00 91.75 699 ALA A O 1
ATOM 5606 N N . HIS A 1 700 ? 7.074 -17.041 3.024 1.00 90.62 700 HIS A N 1
ATOM 5607 C CA . HIS A 1 700 ? 7.770 -18.290 2.682 1.00 90.62 700 HIS A CA 1
ATOM 5608 C C . HIS A 1 700 ? 6.933 -19.554 2.936 1.00 90.62 700 HIS A C 1
ATOM 5610 O O . HIS A 1 700 ? 7.440 -20.669 2.844 1.00 90.62 700 HIS A O 1
ATOM 5616 N N . TYR A 1 701 ? 5.648 -19.417 3.266 1.00 91.56 701 TYR A N 1
ATOM 5617 C CA . TYR A 1 701 ? 4.739 -20.556 3.401 1.00 91.56 701 TYR A CA 1
ATOM 5618 C C . TYR A 1 701 ? 3.935 -20.777 2.111 1.00 91.56 701 TYR A C 1
ATOM 5620 O O . TYR A 1 701 ? 3.540 -19.818 1.446 1.00 91.56 701 TYR A O 1
ATOM 5628 N N . ASN A 1 702 ? 3.686 -22.044 1.756 1.00 91.50 702 ASN A N 1
ATOM 5629 C CA . ASN A 1 702 ? 2.750 -22.415 0.691 1.00 91.50 702 ASN A CA 1
ATOM 5630 C C . ASN A 1 702 ? 1.467 -22.974 1.312 1.00 91.50 702 ASN A C 1
ATOM 5632 O O . ASN A 1 702 ? 1.438 -24.126 1.748 1.00 91.50 702 ASN A O 1
ATOM 5636 N N . PHE A 1 703 ? 0.400 -22.179 1.306 1.00 92.94 703 PHE A N 1
ATOM 5637 C CA . PHE A 1 703 ? -0.873 -22.567 1.911 1.00 92.94 703 PHE A CA 1
ATOM 5638 C C . PHE A 1 703 ? -1.620 -23.661 1.130 1.00 92.94 703 PHE A C 1
ATOM 5640 O O . PHE A 1 703 ? -2.458 -24.335 1.712 1.00 92.94 703 PHE A O 1
ATOM 5647 N N . GLU A 1 704 ? -1.283 -23.960 -0.130 1.00 91.38 704 GLU A N 1
ATOM 5648 C CA . GLU A 1 704 ? -1.822 -25.157 -0.808 1.00 91.38 704 GLU A CA 1
ATOM 5649 C C . GLU A 1 704 ? -1.296 -26.461 -0.179 1.00 91.38 704 GLU A C 1
ATOM 5651 O O . GLU A 1 704 ? -1.918 -27.514 -0.310 1.00 91.38 704 GLU A O 1
ATOM 5656 N N . LYS A 1 705 ? -0.171 -26.394 0.547 1.00 91.44 705 LYS A N 1
ATOM 5657 C CA . LYS A 1 705 ? 0.405 -27.497 1.334 1.00 91.44 705 LYS A CA 1
ATOM 5658 C C . LYS A 1 705 ? 0.110 -27.352 2.832 1.00 91.44 705 LYS A C 1
ATOM 5660 O O . LYS A 1 705 ? 0.893 -27.821 3.653 1.00 91.44 705 LYS A O 1
ATOM 5665 N N . PHE A 1 706 ? -0.993 -26.684 3.175 1.00 93.56 706 PHE A N 1
ATOM 5666 C CA . PHE A 1 706 ? -1.359 -26.353 4.549 1.00 93.56 706 PHE A CA 1
ATOM 5667 C C . PHE A 1 706 ? -1.326 -27.564 5.488 1.00 93.56 706 PHE A C 1
ATOM 5669 O O . PHE A 1 706 ? -1.963 -28.589 5.238 1.00 93.56 706 PHE A O 1
ATOM 5676 N N . ASN A 1 707 ? -0.653 -27.394 6.624 1.00 92.94 707 ASN A N 1
ATOM 5677 C CA . ASN A 1 707 ? -0.701 -28.308 7.752 1.00 92.94 707 ASN A CA 1
ATOM 5678 C C . ASN A 1 707 ? -0.908 -27.514 9.043 1.00 92.94 707 ASN A C 1
ATOM 5680 O O . ASN A 1 707 ? -0.093 -26.671 9.402 1.00 92.94 707 ASN A O 1
ATOM 5684 N N . LEU A 1 708 ? -1.987 -27.812 9.772 1.00 90.75 708 LEU A N 1
ATOM 5685 C CA . LEU A 1 708 ? -2.337 -27.099 11.000 1.00 90.75 708 LEU A CA 1
ATOM 5686 C C . LEU A 1 708 ? -1.237 -27.170 12.074 1.00 90.75 708 LEU A C 1
ATOM 5688 O O . LEU A 1 708 ? -1.122 -26.245 12.872 1.00 90.75 708 LEU A O 1
ATOM 5692 N N . ALA A 1 709 ? -0.430 -28.235 12.090 1.00 90.81 709 ALA A N 1
ATOM 5693 C CA . ALA A 1 709 ? 0.674 -28.388 13.039 1.00 90.81 709 ALA A CA 1
ATOM 5694 C C . ALA A 1 709 ? 1.769 -27.318 12.876 1.00 90.81 709 ALA A C 1
ATOM 5696 O O . ALA A 1 709 ? 2.515 -27.066 13.820 1.00 90.81 709 ALA A O 1
ATOM 5697 N N . ASP A 1 710 ? 1.839 -26.668 11.712 1.00 92.69 710 ASP A N 1
ATOM 5698 C CA . ASP A 1 710 ? 2.781 -25.582 11.455 1.00 92.69 710 ASP A CA 1
ATOM 5699 C C . ASP A 1 710 ? 2.322 -24.262 12.087 1.00 92.69 710 ASP A C 1
ATOM 5701 O O . ASP A 1 710 ? 3.091 -23.307 12.119 1.00 92.69 710 ASP A O 1
ATOM 5705 N N . PHE A 1 711 ? 1.082 -24.169 12.576 1.00 94.44 711 PHE A N 1
ATOM 5706 C CA . PHE A 1 711 ? 0.495 -22.912 13.027 1.00 94.44 711 PHE A CA 1
ATOM 5707 C C . PHE A 1 711 ? 0.265 -22.894 14.527 1.00 94.44 711 PHE A C 1
ATOM 5709 O O . PHE A 1 711 ? -0.306 -23.818 15.107 1.00 94.44 711 PHE A O 1
ATOM 5716 N N . THR A 1 712 ? 0.623 -21.769 15.139 1.00 94.00 712 THR A N 1
ATOM 5717 C CA . THR A 1 712 ? 0.155 -21.420 16.476 1.00 94.00 712 THR A CA 1
ATOM 5718 C C . THR A 1 712 ? -0.483 -20.040 16.483 1.00 94.00 712 THR A C 1
ATOM 5720 O O . THR A 1 712 ? -0.164 -19.175 15.666 1.00 94.00 712 THR A O 1
ATOM 5723 N N . PHE A 1 713 ? -1.404 -19.818 17.410 1.00 94.50 713 PHE A N 1
ATOM 5724 C CA . PHE A 1 713 ? -2.186 -18.596 17.508 1.00 94.50 713 PHE A CA 1
ATOM 5725 C C . PHE A 1 713 ? -1.971 -17.977 18.877 1.00 94.50 713 PHE A C 1
ATOM 5727 O O . PHE A 1 713 ? -2.210 -18.616 19.903 1.00 94.50 713 PHE A O 1
ATOM 5734 N N . THR A 1 714 ? -1.506 -16.732 18.899 1.00 91.31 714 THR A N 1
ATOM 5735 C CA . THR A 1 714 ? -1.317 -16.020 20.159 1.00 91.31 714 THR A CA 1
ATOM 5736 C C . THR A 1 714 ? -2.664 -15.519 20.652 1.00 91.31 714 THR A C 1
ATOM 5738 O O . THR A 1 714 ? -3.313 -14.706 19.984 1.00 91.31 714 THR A O 1
ATOM 5741 N N . LYS A 1 715 ? -3.073 -15.991 21.832 1.00 88.75 715 LYS A N 1
ATOM 5742 C CA . LYS A 1 715 ? -4.305 -15.537 22.474 1.00 88.75 715 LYS A CA 1
ATOM 5743 C C . LYS A 1 715 ? -4.102 -14.149 23.095 1.00 88.75 715 LYS A C 1
ATOM 5745 O O . LYS A 1 715 ? -3.199 -13.988 23.917 1.00 88.75 715 LYS A O 1
ATOM 5750 N N . PRO A 1 716 ? -4.925 -13.147 22.753 1.00 84.94 716 PRO A N 1
ATOM 5751 C CA . PRO A 1 716 ? -4.882 -11.855 23.425 1.00 84.94 716 PRO A CA 1
ATOM 5752 C C . PRO A 1 716 ? -5.431 -11.975 24.854 1.00 84.94 716 PRO A C 1
ATOM 5754 O O . PRO A 1 716 ? -6.369 -12.729 25.108 1.00 84.94 716 PRO A O 1
ATOM 5757 N N . ASN A 1 717 ? -4.905 -11.169 25.782 1.00 83.75 717 ASN A N 1
ATOM 5758 C CA . ASN A 1 717 ? -5.358 -11.141 27.186 1.00 83.75 717 ASN A CA 1
ATOM 5759 C C . ASN A 1 717 ? -6.853 -10.813 27.337 1.00 83.75 717 ASN A C 1
ATOM 5761 O O . ASN A 1 717 ? -7.470 -11.129 28.349 1.00 83.75 717 ASN A O 1
ATOM 5765 N N . ASN A 1 718 ? -7.427 -10.174 26.322 1.00 83.44 718 ASN A N 1
ATOM 5766 C CA . ASN A 1 718 ? -8.826 -9.783 26.250 1.00 83.44 718 ASN A CA 1
ATOM 5767 C C . ASN A 1 718 ? -9.762 -10.973 26.016 1.00 83.44 718 ASN A C 1
ATOM 5769 O O . ASN A 1 718 ? -10.972 -10.809 26.151 1.00 83.44 718 ASN A O 1
ATOM 5773 N N . PHE A 1 719 ? -9.227 -12.155 25.696 1.00 86.44 719 PHE A N 1
ATOM 5774 C CA . PHE A 1 719 ? -9.999 -13.383 25.568 1.00 86.44 719 PHE A CA 1
ATOM 5775 C C . PHE A 1 719 ? -9.691 -14.358 26.710 1.00 86.44 719 PHE A C 1
ATOM 5777 O O . PHE A 1 719 ? -8.544 -14.769 26.925 1.00 86.44 719 PHE A O 1
ATOM 5784 N N . SER A 1 720 ? -10.736 -14.787 27.421 1.00 85.62 720 SER A N 1
ATOM 5785 C CA . SER A 1 720 ? -10.642 -15.902 28.368 1.00 85.62 720 SER A CA 1
ATOM 5786 C C . SER A 1 720 ? -10.436 -17.224 27.627 1.00 85.62 720 SER A C 1
ATOM 5788 O O . SER A 1 720 ? -9.703 -18.075 28.121 1.00 85.62 720 SER A O 1
ATOM 5790 N N . TYR A 1 721 ? -10.977 -17.341 26.410 1.00 87.31 721 TYR A N 1
ATOM 5791 C CA . TYR A 1 721 ? -10.886 -18.523 25.554 1.00 87.31 721 TYR A CA 1
ATOM 5792 C C . TYR A 1 721 ? -10.675 -18.146 24.086 1.00 87.31 721 TYR A C 1
ATOM 5794 O O . TYR A 1 721 ? -11.262 -17.176 23.607 1.00 87.31 721 TYR A O 1
ATOM 5802 N N . LEU A 1 722 ? -9.882 -18.937 23.364 1.00 90.44 722 LEU A N 1
ATOM 5803 C CA . LEU A 1 722 ? -9.731 -18.859 21.911 1.00 90.44 722 LEU A CA 1
ATOM 5804 C C . LEU A 1 722 ? -9.614 -20.274 21.336 1.00 90.44 722 LEU A C 1
ATOM 5806 O O . LEU A 1 722 ? -8.857 -21.094 21.844 1.00 90.44 722 LEU A O 1
ATOM 5810 N N . GLN A 1 723 ? -10.327 -20.545 20.248 1.00 90.12 723 GLN A N 1
ATOM 5811 C CA . GLN A 1 723 ? -10.306 -21.822 19.546 1.00 90.12 723 GLN A CA 1
ATOM 5812 C C . GLN A 1 723 ? -10.339 -21.599 18.045 1.00 90.12 723 GLN A C 1
ATOM 5814 O O . GLN A 1 723 ? -11.178 -20.855 17.539 1.00 90.12 723 GLN A O 1
ATOM 5819 N N . LEU A 1 724 ? -9.469 -22.298 17.320 1.00 91.75 724 LEU A N 1
ATOM 5820 C CA . LEU A 1 724 ? -9.625 -22.441 15.880 1.00 91.75 724 LEU A CA 1
ATOM 5821 C C . LEU A 1 724 ? -10.749 -23.446 15.587 1.00 91.75 724 LEU A C 1
ATOM 5823 O O . LEU A 1 724 ? -10.645 -24.614 15.954 1.00 91.75 724 LEU A O 1
ATOM 5827 N N . VAL A 1 725 ? -11.802 -22.993 14.911 1.00 91.56 725 VAL A N 1
ATOM 5828 C CA . VAL A 1 725 ? -12.967 -23.809 14.531 1.00 91.56 725 VAL A CA 1
ATOM 5829 C C . VAL A 1 725 ? -12.744 -24.472 13.176 1.00 91.56 725 VAL A C 1
ATOM 5831 O O . VAL A 1 725 ? -12.990 -25.664 13.006 1.00 91.56 725 VAL A O 1
ATOM 5834 N N . SER A 1 726 ? -12.274 -23.699 12.199 1.00 92.56 726 SER A N 1
ATOM 5835 C CA . SER A 1 726 ? -12.045 -24.168 10.834 1.00 92.56 726 SER A CA 1
ATOM 5836 C C . SER A 1 726 ? -11.032 -23.290 10.113 1.00 92.56 726 SER A C 1
ATOM 5838 O O . SER A 1 726 ? -10.714 -22.188 10.558 1.00 92.56 726 SER A O 1
ATOM 5840 N N . HIS A 1 727 ? -10.545 -23.767 8.974 1.00 94.69 727 HIS A N 1
ATOM 5841 C CA . HIS A 1 727 ? -9.718 -22.992 8.059 1.00 94.69 727 HIS A CA 1
ATOM 5842 C C . HIS A 1 727 ? -10.161 -23.240 6.616 1.00 94.69 727 HIS A C 1
ATOM 5844 O O . HIS A 1 727 ? -10.744 -24.282 6.308 1.00 94.69 727 HIS A O 1
ATOM 5850 N N . LYS A 1 728 ? -9.875 -22.287 5.731 1.00 96.25 728 LYS A N 1
ATOM 5851 C CA . LYS A 1 728 ? -10.112 -22.397 4.293 1.00 96.25 728 LYS A CA 1
ATOM 5852 C C . LYS A 1 728 ? -8.907 -21.847 3.544 1.00 96.25 728 LYS A C 1
ATOM 5854 O O . LYS A 1 728 ? -8.650 -20.648 3.581 1.00 96.25 728 LYS A O 1
ATOM 5859 N N . VAL A 1 729 ? -8.183 -22.720 2.850 1.00 96.06 729 VAL A N 1
ATOM 5860 C CA . VAL A 1 729 ? -7.127 -22.298 1.922 1.00 96.06 729 VAL A CA 1
ATOM 5861 C C . VAL A 1 729 ? -7.782 -21.556 0.760 1.00 96.06 729 VAL A C 1
ATOM 5863 O O . VAL A 1 729 ? -8.730 -22.064 0.157 1.00 96.06 729 VAL A O 1
ATOM 5866 N N . ILE A 1 730 ? -7.306 -20.343 0.488 1.00 93.31 730 ILE A N 1
ATOM 5867 C CA . ILE A 1 730 ? -7.810 -19.498 -0.597 1.00 93.31 730 ILE A CA 1
ATOM 5868 C C . ILE A 1 730 ? -6.946 -19.692 -1.840 1.00 93.31 730 ILE A C 1
ATOM 5870 O O . ILE A 1 730 ? -7.475 -19.946 -2.919 1.00 93.31 730 ILE A O 1
ATOM 5874 N N . ASP A 1 731 ? -5.628 -19.616 -1.669 1.00 91.50 731 ASP A N 1
ATOM 5875 C CA . ASP A 1 731 ? -4.621 -19.846 -2.703 1.00 91.50 731 ASP A CA 1
ATOM 5876 C C . ASP A 1 731 ? -3.262 -20.177 -2.050 1.00 91.50 731 ASP A C 1
ATOM 5878 O O . ASP A 1 731 ? -3.169 -20.332 -0.833 1.00 91.50 731 ASP A O 1
ATOM 5882 N N . ALA A 1 732 ? -2.188 -20.270 -2.841 1.00 90.19 732 ALA A N 1
ATOM 5883 C CA . ALA A 1 732 ? -0.841 -20.591 -2.359 1.00 90.19 732 ALA A CA 1
ATOM 5884 C C . ALA A 1 732 ? -0.254 -19.597 -1.336 1.00 90.19 732 ALA A C 1
ATOM 5886 O O . ALA A 1 732 ? 0.705 -19.943 -0.643 1.00 90.19 732 ALA A O 1
ATOM 5887 N N . LYS A 1 733 ? -0.796 -18.379 -1.225 1.00 91.50 733 LYS A N 1
ATOM 5888 C CA . LYS A 1 733 ? -0.318 -17.301 -0.346 1.00 91.50 733 LYS A CA 1
ATOM 5889 C C . LYS A 1 733 ? -1.356 -16.827 0.674 1.00 91.50 733 LYS A C 1
ATOM 5891 O O . LYS A 1 733 ? -1.024 -15.934 1.451 1.00 91.50 733 LYS A O 1
ATOM 5896 N N . ASN A 1 734 ? -2.560 -17.402 0.695 1.00 93.25 734 ASN A N 1
ATOM 5897 C CA . ASN A 1 734 ? -3.666 -16.927 1.522 1.00 93.25 734 ASN A CA 1
ATOM 5898 C C . ASN A 1 734 ? -4.501 -18.060 2.136 1.00 93.25 734 ASN A C 1
ATOM 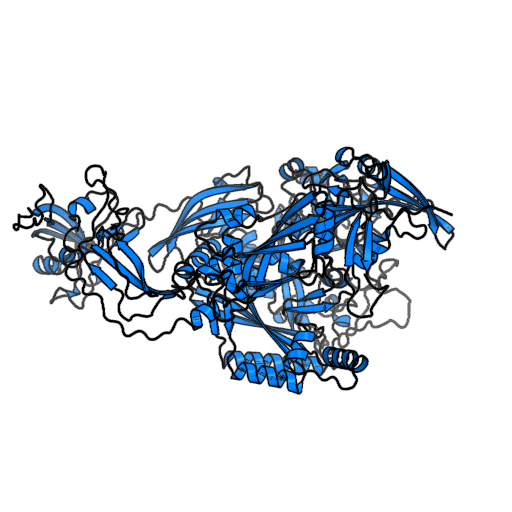5900 O O . ASN A 1 734 ? -4.851 -19.046 1.482 1.00 93.25 734 ASN A O 1
ATOM 5904 N N . VAL A 1 735 ? -4.905 -17.864 3.389 1.00 95.56 735 VAL A N 1
ATOM 5905 C CA . VAL A 1 735 ? -5.793 -18.749 4.147 1.00 95.56 735 VAL A CA 1
ATOM 5906 C C . VAL A 1 735 ? -6.734 -17.926 5.025 1.00 95.56 735 VAL A C 1
ATOM 5908 O O . VAL A 1 735 ? -6.348 -16.909 5.599 1.00 95.56 735 VAL A O 1
ATOM 5911 N N . ASP A 1 736 ? -7.967 -18.394 5.172 1.00 95.50 736 ASP A N 1
ATOM 5912 C CA . ASP A 1 736 ? -8.909 -17.875 6.156 1.00 95.50 736 ASP A CA 1
ATOM 5913 C C . ASP A 1 736 ? -8.945 -18.800 7.370 1.00 95.50 736 ASP A C 1
ATOM 5915 O O . ASP A 1 736 ? -9.127 -20.011 7.232 1.00 95.50 736 ASP A O 1
ATOM 5919 N N . PHE A 1 737 ? -8.819 -18.233 8.567 1.00 95.81 737 PHE A N 1
ATOM 5920 C CA . PHE A 1 737 ? -9.005 -18.937 9.833 1.00 95.81 737 PHE A CA 1
ATOM 5921 C C . PHE A 1 737 ? -10.288 -18.470 10.507 1.00 95.81 737 PHE A C 1
ATOM 5923 O O . PHE A 1 737 ? -10.468 -17.278 10.748 1.00 95.81 737 PHE A O 1
ATOM 5930 N N . THR A 1 738 ? -11.165 -19.401 10.865 1.00 95.38 738 THR A N 1
ATOM 5931 C CA . THR A 1 738 ? -12.375 -19.107 11.634 1.00 95.38 738 THR A CA 1
ATOM 5932 C C . THR A 1 738 ? -12.140 -19.464 13.090 1.00 95.38 738 THR A C 1
ATOM 5934 O O . THR A 1 738 ? -11.850 -20.618 13.411 1.00 95.38 738 THR A O 1
ATOM 5937 N N . PHE A 1 739 ? -12.295 -18.483 13.972 1.00 93.81 739 PHE A N 1
ATOM 5938 C CA . PHE A 1 739 ? -12.111 -18.639 15.407 1.00 93.81 739 PHE A CA 1
ATOM 5939 C C . PHE A 1 739 ? -13.427 -18.515 16.160 1.00 93.81 739 PHE A C 1
ATOM 5941 O O . PHE A 1 739 ? -14.334 -17.798 15.740 1.00 93.81 739 PHE A O 1
ATOM 5948 N N . LYS A 1 740 ? -13.470 -19.175 17.313 1.00 91.56 740 LYS A N 1
ATOM 5949 C CA . LYS A 1 740 ? -14.412 -18.938 18.401 1.00 91.56 740 LYS A CA 1
ATOM 5950 C C . LYS A 1 740 ? -13.619 -18.372 19.577 1.00 91.56 740 LYS A C 1
ATOM 5952 O O . LYS A 1 740 ? -12.582 -18.928 19.932 1.00 91.56 740 LYS A O 1
ATOM 5957 N N . ALA A 1 741 ? -14.060 -17.261 20.152 1.00 90.00 741 ALA A N 1
ATOM 5958 C CA . ALA A 1 741 ? -13.418 -16.645 21.311 1.00 90.00 741 ALA A CA 1
ATOM 5959 C C . ALA A 1 741 ? -14.448 -16.224 22.354 1.00 90.00 741 ALA A C 1
ATOM 5961 O O . ALA A 1 741 ? -15.577 -15.892 22.003 1.00 90.00 741 ALA A O 1
ATOM 5962 N N . ILE A 1 742 ? -14.046 -16.203 23.623 1.00 85.88 742 ILE A N 1
ATOM 5963 C CA . ILE A 1 742 ? -14.860 -15.679 24.724 1.00 85.88 742 ILE A CA 1
ATOM 5964 C C . ILE A 1 742 ? -14.152 -14.456 25.296 1.00 85.88 742 ILE A C 1
ATOM 5966 O O . ILE A 1 742 ? -12.975 -14.520 25.651 1.00 85.88 742 ILE A O 1
ATOM 5970 N N . ASP A 1 743 ? -14.869 -13.340 25.367 1.00 81.62 743 ASP A N 1
ATOM 5971 C CA . ASP A 1 743 ? -14.400 -12.096 25.973 1.00 81.62 743 ASP A CA 1
ATOM 5972 C C . ASP A 1 743 ? -14.101 -12.291 27.465 1.00 81.62 743 ASP A C 1
ATOM 5974 O O . ASP A 1 743 ? -14.950 -12.745 28.232 1.00 81.62 743 ASP A O 1
ATOM 5978 N N . ALA A 1 744 ? -12.906 -11.903 27.906 1.00 79.62 744 ALA A N 1
ATOM 5979 C CA . ALA A 1 744 ? -12.502 -12.047 29.300 1.00 79.62 744 ALA A CA 1
ATOM 5980 C C . ALA A 1 744 ? -13.329 -11.175 30.265 1.00 79.62 744 ALA A C 1
ATOM 5982 O O . ALA A 1 744 ? -13.449 -11.509 31.442 1.00 79.62 744 ALA A O 1
ATOM 5983 N N . THR A 1 745 ? -13.895 -10.065 29.783 1.00 76.25 745 THR A N 1
ATOM 5984 C CA . THR A 1 745 ? -14.598 -9.067 30.600 1.00 76.25 745 THR A CA 1
ATOM 5985 C C . THR A 1 745 ? -16.078 -9.389 30.737 1.00 76.25 745 THR A C 1
ATOM 5987 O O . THR A 1 745 ? -16.611 -9.376 31.842 1.00 76.25 745 THR A O 1
ATOM 5990 N N . ASN A 1 746 ? -16.759 -9.653 29.620 1.00 75.62 746 ASN A N 1
ATOM 5991 C CA . ASN A 1 746 ? -18.216 -9.833 29.601 1.00 75.62 746 ASN A CA 1
ATOM 5992 C C . ASN A 1 746 ? -18.662 -11.277 29.325 1.00 75.62 746 ASN A C 1
ATOM 5994 O O . ASN A 1 746 ? -19.863 -11.533 29.313 1.00 75.62 746 ASN A O 1
ATOM 5998 N N . GLN A 1 747 ? -17.719 -12.205 29.118 1.00 77.06 747 GLN A N 1
ATOM 5999 C CA . GLN A 1 747 ? -17.971 -13.622 28.825 1.00 77.06 747 GLN A CA 1
ATOM 6000 C C . GLN A 1 747 ? -18.834 -13.866 27.574 1.00 77.06 747 GLN A C 1
ATOM 6002 O O . GLN A 1 747 ? -19.344 -14.969 27.373 1.00 77.06 747 GLN A O 1
ATOM 6007 N N . LYS A 1 748 ? -18.988 -12.859 26.703 1.00 78.31 748 LYS A N 1
ATOM 6008 C CA . LYS A 1 748 ? -19.678 -13.004 25.424 1.00 78.31 748 LYS A CA 1
ATOM 6009 C C . LYS A 1 748 ? -18.811 -13.816 24.477 1.00 78.31 748 LYS A C 1
ATOM 6011 O O . LYS A 1 748 ? -17.622 -13.546 24.304 1.00 78.31 748 LYS A O 1
ATOM 6016 N N . GLU A 1 749 ? -19.442 -14.793 23.848 1.00 84.56 749 GLU A N 1
ATOM 6017 C CA . GLU A 1 749 ? -18.831 -15.579 22.794 1.00 84.56 749 GLU A CA 1
ATOM 6018 C C . GLU A 1 749 ? -18.926 -14.853 21.448 1.00 84.56 749 GLU A C 1
ATOM 6020 O O . GLU A 1 749 ? -19.958 -14.273 21.093 1.00 84.56 749 GLU A O 1
ATOM 6025 N N . TYR A 1 750 ? -17.845 -14.923 20.682 1.00 87.19 750 TYR A N 1
ATOM 6026 C CA . TYR A 1 750 ? -17.759 -14.421 19.324 1.00 87.19 750 TYR A CA 1
ATOM 6027 C C . TYR A 1 750 ? -17.243 -15.501 18.384 1.00 87.19 750 TYR A C 1
ATOM 6029 O O . TYR A 1 750 ? -16.335 -16.258 18.729 1.00 87.19 750 TYR A O 1
ATOM 6037 N N . GLN A 1 751 ? -17.762 -15.496 17.159 1.00 91.56 751 GLN A N 1
ATOM 6038 C CA . GLN A 1 751 ? -17.188 -16.218 16.034 1.00 91.56 751 GLN A CA 1
ATOM 6039 C C . GLN A 1 751 ? -16.768 -15.207 14.968 1.00 91.56 751 GLN A C 1
ATOM 6041 O O . GLN A 1 751 ? -17.564 -14.353 14.582 1.00 91.56 751 GLN A O 1
ATOM 6046 N N . PHE A 1 752 ? -15.522 -15.287 14.511 1.00 91.88 752 PHE A N 1
ATOM 6047 C CA . PHE A 1 752 ? -14.957 -14.341 13.546 1.00 91.88 752 PHE A CA 1
ATOM 6048 C C . PHE A 1 752 ? -13.979 -15.033 12.600 1.00 91.88 752 PHE A C 1
ATOM 6050 O O . PHE A 1 752 ? -13.457 -16.109 12.900 1.00 91.88 752 PHE A O 1
ATOM 6057 N N . THR A 1 753 ? -13.736 -14.413 11.446 1.00 92.19 753 THR A N 1
ATOM 6058 C CA . THR A 1 753 ? -12.772 -14.912 10.455 1.00 92.19 753 THR A CA 1
ATOM 6059 C C . THR A 1 753 ? -11.599 -13.953 10.338 1.00 92.19 753 THR A C 1
ATOM 6061 O O . THR A 1 753 ? -11.793 -12.754 10.159 1.00 92.19 753 THR A O 1
ATOM 6064 N N . LYS A 1 754 ? -10.382 -14.492 10.423 1.00 93.62 754 LYS A N 1
ATOM 6065 C CA . LYS A 1 754 ? -9.137 -13.783 10.143 1.00 93.62 754 LYS A CA 1
ATOM 6066 C C . LYS A 1 754 ? -8.603 -14.238 8.790 1.00 93.62 754 LYS A C 1
ATOM 6068 O O . LYS A 1 754 ? -8.198 -15.392 8.651 1.00 93.62 754 LYS A O 1
ATOM 6073 N N . HIS A 1 755 ? -8.554 -13.318 7.834 1.00 92.56 755 HIS A N 1
ATOM 6074 C CA . HIS A 1 755 ? -7.781 -13.505 6.613 1.00 92.56 755 HIS A CA 1
ATOM 6075 C C . HIS A 1 755 ? -6.287 -13.378 6.938 1.00 92.56 755 HIS A C 1
ATOM 6077 O O . HIS A 1 755 ? -5.871 -12.427 7.606 1.00 92.56 755 HIS A O 1
ATOM 6083 N N . PHE A 1 756 ? -5.480 -14.342 6.510 1.00 93.25 756 PHE A N 1
ATOM 6084 C CA . PHE A 1 756 ? -4.044 -14.368 6.765 1.00 93.25 756 PHE A CA 1
ATOM 6085 C C . PHE A 1 756 ? -3.276 -14.783 5.512 1.00 93.25 756 PHE A C 1
ATOM 6087 O O . PHE A 1 756 ? -3.625 -15.757 4.849 1.00 93.25 756 PHE A O 1
ATOM 6094 N N . GLY A 1 757 ? -2.212 -14.047 5.197 1.00 92.25 757 GLY A N 1
ATOM 6095 C CA . GLY A 1 757 ? -1.444 -14.249 3.977 1.00 92.25 757 GLY A CA 1
ATOM 6096 C C . GLY A 1 757 ? -0.941 -12.943 3.382 1.00 92.25 757 GLY A C 1
ATOM 6097 O O . GLY A 1 757 ? -0.921 -11.905 4.046 1.00 92.25 757 GLY A O 1
ATOM 6098 N N . LEU A 1 758 ? -0.547 -12.993 2.112 1.00 89.88 758 LEU A N 1
ATOM 6099 C CA . LEU A 1 758 ? -0.029 -11.826 1.392 1.00 89.88 758 LEU A CA 1
ATOM 6100 C C . LEU A 1 758 ? -1.138 -10.950 0.784 1.00 89.88 758 LEU A C 1
ATOM 6102 O O . LEU A 1 758 ? -0.852 -9.865 0.279 1.00 89.88 758 LEU A O 1
ATOM 6106 N N . GLY A 1 759 ? -2.400 -11.380 0.822 1.00 88.69 759 GLY A N 1
ATOM 6107 C CA . GLY A 1 759 ? -3.526 -10.757 0.129 1.00 88.69 759 GLY A CA 1
ATOM 6108 C C . GLY A 1 759 ? -3.429 -10.938 -1.388 1.00 88.69 759 GLY A C 1
ATOM 6109 O O . GLY A 1 759 ? -2.858 -11.908 -1.880 1.00 88.69 759 GLY A O 1
ATOM 6110 N N . HIS A 1 760 ? -3.964 -9.991 -2.160 1.00 87.25 760 HIS A N 1
ATOM 6111 C CA . HIS A 1 760 ? -3.940 -10.080 -3.625 1.00 87.25 760 HIS A CA 1
ATOM 6112 C C . HIS A 1 760 ? -2.534 -9.908 -4.216 1.00 87.25 760 HIS A C 1
ATOM 6114 O O . HIS A 1 760 ? -1.806 -9.002 -3.809 1.00 87.25 760 HIS A O 1
ATOM 6120 N N . PHE A 1 761 ? -2.181 -10.741 -5.196 1.00 90.38 761 PHE A N 1
ATOM 6121 C CA . PHE A 1 761 ? -0.931 -10.675 -5.957 1.00 90.38 761 PHE A CA 1
ATOM 6122 C C . PHE A 1 761 ? -1.164 -11.060 -7.428 1.00 90.38 761 PHE A C 1
ATOM 6124 O O . PHE A 1 761 ? -2.225 -11.568 -7.805 1.00 90.38 761 PHE A O 1
ATOM 6131 N N . SER A 1 762 ? -0.166 -10.799 -8.267 1.00 93.38 762 SER A N 1
ATOM 6132 C CA . SER A 1 762 ? -0.126 -11.178 -9.682 1.00 93.38 762 SER A CA 1
ATOM 6133 C C . SER A 1 762 ? 1.168 -11.919 -9.999 1.00 93.38 762 SER A C 1
ATOM 6135 O O . SER A 1 762 ? 2.177 -11.727 -9.323 1.00 93.38 762 SER A O 1
ATOM 6137 N N . ASN A 1 763 ? 1.142 -12.768 -11.024 1.00 94.25 763 ASN A N 1
ATOM 6138 C CA . ASN A 1 763 ? 2.313 -13.532 -11.433 1.00 94.25 763 ASN A CA 1
ATOM 6139 C C . ASN A 1 763 ? 3.061 -12.793 -12.548 1.00 94.25 763 ASN A C 1
ATOM 6141 O O . ASN A 1 763 ? 2.446 -12.352 -13.516 1.00 94.25 763 ASN A O 1
ATOM 6145 N N . ILE A 1 764 ? 4.383 -12.675 -12.412 1.00 95.69 764 ILE A N 1
ATOM 6146 C CA . ILE A 1 764 ? 5.279 -12.227 -13.492 1.00 95.69 764 ILE A CA 1
ATOM 6147 C C . ILE A 1 764 ? 5.858 -13.411 -14.285 1.00 95.69 764 ILE A C 1
ATOM 6149 O O . ILE A 1 764 ? 6.221 -13.259 -15.447 1.00 95.69 764 ILE A O 1
ATOM 6153 N N . PHE A 1 765 ? 5.881 -14.603 -13.685 1.00 97.25 765 PHE A N 1
ATOM 6154 C CA . PHE A 1 765 ? 6.246 -15.872 -14.321 1.00 97.25 765 PHE A CA 1
ATOM 6155 C C . PHE A 1 765 ? 5.028 -16.786 -14.430 1.00 97.25 765 PHE A C 1
ATOM 6157 O O . PHE A 1 765 ? 3.967 -16.490 -13.885 1.00 97.25 765 PHE A O 1
ATOM 6164 N N . GLU A 1 766 ? 5.165 -17.910 -15.124 1.00 96.38 766 GLU A N 1
ATOM 6165 C CA . GLU A 1 766 ? 4.108 -18.921 -15.162 1.00 96.38 766 GLU A CA 1
ATOM 6166 C C . GLU A 1 766 ? 3.714 -19.378 -13.747 1.00 96.38 766 GLU A C 1
ATOM 6168 O O . GLU A 1 766 ? 4.564 -19.569 -12.877 1.00 96.38 766 GLU A O 1
ATOM 6173 N N . GLU A 1 767 ? 2.415 -19.585 -13.517 1.00 92.25 767 GLU A N 1
ATOM 6174 C CA . GLU A 1 767 ? 1.873 -19.892 -12.187 1.00 92.25 767 GLU A CA 1
ATOM 6175 C C . GLU A 1 767 ? 2.515 -21.142 -11.567 1.00 92.25 767 GLU A C 1
ATOM 6177 O O . GLU A 1 767 ? 2.907 -21.120 -10.403 1.00 92.25 767 GLU A O 1
ATOM 6182 N N . GLU A 1 768 ? 2.702 -22.204 -12.354 1.00 92.06 768 GLU A N 1
ATOM 6183 C CA . GLU A 1 768 ? 3.380 -23.431 -11.916 1.00 92.06 768 GLU A CA 1
ATOM 6184 C C . GLU A 1 768 ? 4.847 -23.183 -11.536 1.00 92.06 768 GLU A C 1
ATOM 6186 O O . GLU A 1 768 ? 5.344 -23.734 -10.551 1.00 92.06 768 GLU A O 1
ATOM 6191 N N . PHE A 1 769 ? 5.554 -22.319 -12.271 1.00 94.81 769 PHE A N 1
ATOM 6192 C CA . PHE A 1 769 ? 6.917 -21.936 -11.912 1.00 94.81 769 PHE A CA 1
ATOM 6193 C C . PHE A 1 769 ? 6.926 -21.172 -10.584 1.00 94.81 769 PHE A C 1
ATOM 6195 O O . PHE A 1 769 ? 7.702 -21.507 -9.690 1.00 94.81 769 PHE A O 1
ATOM 6202 N N . THR A 1 770 ? 6.034 -20.196 -10.406 1.00 91.38 770 THR A N 1
ATOM 6203 C CA . THR A 1 770 ? 5.918 -19.440 -9.152 1.00 91.38 770 THR A CA 1
ATOM 6204 C C . THR A 1 770 ? 5.534 -20.339 -7.971 1.00 91.38 770 THR A C 1
ATOM 6206 O O . THR A 1 770 ? 6.131 -20.221 -6.902 1.00 91.38 770 THR A O 1
ATOM 6209 N N . LYS A 1 771 ? 4.610 -21.292 -8.153 1.00 87.88 771 LYS A N 1
ATOM 6210 C CA . LYS A 1 771 ? 4.204 -22.263 -7.119 1.00 87.88 771 LYS A CA 1
ATOM 6211 C C . LYS A 1 771 ? 5.347 -23.177 -6.684 1.00 87.88 771 LYS A C 1
ATOM 6213 O O . LYS A 1 771 ? 5.509 -23.440 -5.492 1.00 87.88 771 LYS A O 1
ATOM 6218 N N . ASN A 1 772 ? 6.157 -23.641 -7.634 1.00 89.69 772 ASN A N 1
ATOM 6219 C CA . ASN A 1 772 ? 7.315 -24.489 -7.344 1.00 89.69 772 ASN A CA 1
ATOM 6220 C C . ASN A 1 772 ? 8.482 -23.715 -6.712 1.00 89.69 772 ASN A C 1
ATOM 6222 O O . ASN A 1 772 ? 9.314 -24.319 -6.041 1.00 89.69 772 ASN A O 1
ATOM 6226 N N . ASN A 1 773 ? 8.511 -22.390 -6.868 1.00 91.69 773 ASN A N 1
ATOM 6227 C CA . ASN A 1 773 ? 9.551 -21.503 -6.344 1.00 91.69 773 ASN A CA 1
ATOM 6228 C C . ASN A 1 773 ? 8.968 -20.468 -5.367 1.00 91.69 773 ASN A C 1
ATOM 6230 O O . ASN A 1 773 ? 9.331 -19.293 -5.369 1.00 91.69 773 ASN A O 1
ATOM 6234 N N . ILE A 1 774 ? 8.043 -20.928 -4.520 1.00 85.00 774 ILE A N 1
ATOM 6235 C CA . ILE A 1 774 ? 7.268 -20.104 -3.580 1.00 85.00 774 ILE A CA 1
ATOM 6236 C C . ILE A 1 774 ? 8.141 -19.355 -2.555 1.00 85.00 774 ILE A C 1
ATOM 6238 O O . ILE A 1 774 ? 7.724 -18.314 -2.036 1.00 85.00 774 ILE A O 1
ATOM 6242 N N . ASN A 1 775 ? 9.342 -19.890 -2.295 1.00 86.19 775 ASN A N 1
ATOM 6243 C CA . ASN A 1 775 ? 10.372 -19.346 -1.414 1.00 86.19 775 ASN A CA 1
ATOM 6244 C C . ASN A 1 775 ? 11.281 -18.403 -2.208 1.00 86.19 775 ASN A C 1
ATOM 6246 O O . ASN A 1 775 ? 12.383 -18.769 -2.623 1.00 86.19 775 ASN A O 1
ATOM 6250 N N . SER A 1 776 ? 10.798 -17.188 -2.445 1.00 88.19 776 SER A N 1
ATOM 6251 C CA . SER A 1 776 ? 11.578 -16.136 -3.090 1.00 88.19 776 SER A CA 1
ATOM 6252 C C . SER A 1 776 ? 12.298 -15.312 -2.026 1.00 88.19 776 SER A C 1
ATOM 6254 O O . SER A 1 776 ? 11.683 -14.515 -1.320 1.00 88.19 776 SER A O 1
ATOM 6256 N N . TYR A 1 777 ? 13.604 -15.529 -1.871 1.00 94.75 777 TYR A N 1
ATOM 6257 C CA . TYR A 1 777 ? 14.433 -14.801 -0.904 1.00 94.75 777 TYR A CA 1
ATOM 6258 C C . TYR A 1 777 ? 14.897 -13.455 -1.465 1.00 94.75 777 TYR A C 1
ATOM 6260 O O . TYR A 1 777 ? 15.176 -13.339 -2.660 1.00 94.75 777 TYR A O 1
ATOM 6268 N N . ASN A 1 778 ? 15.010 -12.459 -0.583 1.00 95.69 778 ASN A N 1
ATOM 6269 C CA . ASN A 1 778 ? 15.508 -11.132 -0.922 1.00 95.69 778 ASN A CA 1
ATOM 6270 C C . ASN A 1 778 ? 17.043 -11.119 -0.974 1.00 95.69 778 ASN A C 1
ATOM 6272 O O . ASN A 1 778 ? 17.699 -11.241 0.060 1.00 95.69 778 ASN A O 1
ATOM 6276 N N . PHE A 1 779 ? 17.635 -10.937 -2.145 1.00 94.50 779 PHE A N 1
ATOM 6277 C CA . PHE A 1 779 ? 19.080 -10.769 -2.241 1.00 94.50 779 PHE A CA 1
ATOM 6278 C C . PHE A 1 779 ? 19.466 -9.293 -2.100 1.00 94.50 779 PHE A C 1
ATOM 6280 O O . PHE A 1 779 ? 18.874 -8.414 -2.723 1.00 94.50 779 PHE A O 1
ATOM 6287 N N . ILE A 1 780 ? 20.504 -9.031 -1.309 1.00 91.94 780 ILE A N 1
ATOM 6288 C CA . ILE A 1 780 ? 21.177 -7.734 -1.244 1.00 91.94 780 ILE A CA 1
ATOM 6289 C C . ILE A 1 780 ? 22.490 -7.871 -2.017 1.00 91.94 780 ILE A C 1
ATOM 6291 O O . ILE A 1 780 ? 23.414 -8.557 -1.582 1.00 91.94 780 ILE A O 1
ATOM 6295 N N . ALA A 1 781 ? 22.556 -7.267 -3.198 1.00 85.75 781 ALA A N 1
ATOM 6296 C CA . ALA A 1 781 ? 23.751 -7.179 -4.027 1.00 85.75 781 ALA A CA 1
ATOM 6297 C C . ALA A 1 781 ? 24.885 -6.378 -3.354 1.00 85.75 781 ALA A C 1
ATOM 6299 O O . ALA A 1 781 ? 26.054 -6.756 -3.460 1.00 85.75 781 ALA A O 1
ATOM 6300 N N . GLY A 1 782 ? 24.559 -5.291 -2.652 1.00 76.12 782 GLY A N 1
ATOM 6301 C CA . GLY A 1 782 ? 25.521 -4.461 -1.927 1.00 76.12 782 GLY A CA 1
ATOM 6302 C C . GLY A 1 782 ? 26.604 -3.839 -2.835 1.00 76.12 782 GLY A C 1
ATOM 6303 O O . GLY A 1 782 ? 26.326 -3.451 -3.973 1.00 76.12 782 GLY A O 1
ATOM 6304 N N . PRO A 1 783 ? 27.869 -3.717 -2.379 1.00 74.31 783 PRO A N 1
ATOM 6305 C CA . PRO A 1 783 ? 28.958 -3.063 -3.121 1.00 74.31 783 PRO A CA 1
ATOM 6306 C C . PRO A 1 783 ? 29.545 -3.923 -4.259 1.00 74.31 783 PRO A C 1
ATOM 6308 O O . PRO A 1 783 ? 30.709 -3.759 -4.626 1.00 74.31 783 PRO A O 1
ATOM 6311 N N . LEU A 1 784 ? 28.782 -4.870 -4.806 1.00 80.06 784 LEU A N 1
ATOM 6312 C CA . LEU A 1 784 ? 29.242 -5.737 -5.881 1.00 80.06 784 LEU A CA 1
ATOM 6313 C C . LEU A 1 784 ? 29.649 -4.905 -7.109 1.00 80.06 784 LEU A C 1
ATOM 6315 O O . LEU A 1 784 ? 28.851 -4.126 -7.630 1.00 80.06 784 LEU A O 1
ATOM 6319 N N . THR A 1 785 ? 30.900 -5.058 -7.558 1.00 78.69 785 THR A N 1
ATOM 6320 C CA . THR A 1 785 ? 31.447 -4.319 -8.712 1.00 78.69 785 THR A CA 1
ATOM 6321 C C . THR A 1 785 ? 31.439 -5.146 -9.993 1.00 78.69 785 THR A C 1
ATOM 6323 O O . THR A 1 785 ? 31.284 -6.368 -9.932 1.00 78.69 785 THR A O 1
ATOM 6326 N N . LYS A 1 786 ? 31.703 -4.511 -11.147 1.00 78.75 786 LYS A N 1
ATOM 6327 C CA . LYS A 1 786 ? 31.803 -5.178 -12.460 1.00 78.75 786 LYS A CA 1
ATOM 6328 C C . LYS A 1 786 ? 32.733 -6.393 -12.436 1.00 78.75 786 LYS A C 1
ATOM 6330 O O . LYS A 1 786 ? 32.425 -7.422 -13.026 1.00 78.75 786 LYS A O 1
ATOM 6335 N N . GLN A 1 787 ? 33.861 -6.298 -11.726 1.00 77.94 787 GLN A N 1
ATOM 6336 C CA . GLN A 1 787 ? 34.844 -7.387 -11.628 1.00 77.94 787 GLN A CA 1
ATOM 6337 C C . GLN A 1 787 ? 34.339 -8.589 -10.819 1.00 77.94 787 GLN A C 1
ATOM 6339 O O . GLN A 1 787 ? 34.864 -9.694 -10.951 1.00 77.94 787 GLN A O 1
ATOM 6344 N N . ASN A 1 788 ? 33.347 -8.376 -9.958 1.00 81.50 788 ASN A N 1
ATOM 6345 C CA . ASN A 1 788 ? 32.850 -9.378 -9.028 1.00 81.50 788 ASN A CA 1
ATOM 6346 C C . ASN A 1 788 ? 31.571 -10.061 -9.532 1.00 81.50 788 ASN A C 1
ATOM 6348 O O . ASN A 1 788 ? 31.238 -11.116 -9.000 1.00 81.50 788 ASN A O 1
ATOM 6352 N N . LEU A 1 789 ? 30.883 -9.509 -10.544 1.00 82.56 789 LEU A N 1
ATOM 6353 C CA . LEU A 1 789 ? 29.622 -10.057 -11.070 1.00 82.56 789 LEU A CA 1
ATOM 6354 C C . LEU A 1 789 ? 29.748 -11.539 -11.445 1.00 82.56 789 LEU A C 1
ATOM 6356 O O . LEU A 1 789 ? 28.931 -12.348 -11.022 1.00 82.56 789 LEU A O 1
ATOM 6360 N N . SER A 1 790 ? 30.832 -11.912 -12.132 1.00 80.31 790 SER A N 1
ATOM 6361 C CA . SER A 1 790 ? 31.103 -13.296 -12.555 1.00 80.31 790 SER A CA 1
ATOM 6362 C C . SER A 1 790 ? 31.328 -14.290 -11.407 1.00 80.31 790 SER A C 1
ATOM 6364 O O . SER A 1 790 ? 31.284 -15.498 -11.631 1.00 80.31 790 SER A O 1
ATOM 6366 N N . LYS A 1 791 ? 31.576 -13.815 -10.176 1.00 84.44 791 LYS A N 1
ATOM 6367 C CA . LYS A 1 791 ? 31.723 -14.680 -8.993 1.00 84.44 791 LYS A CA 1
ATOM 6368 C C . LYS A 1 791 ? 30.373 -15.169 -8.469 1.00 84.44 791 LYS A C 1
ATOM 6370 O O . LYS A 1 791 ? 30.322 -16.220 -7.834 1.00 84.44 791 LYS A O 1
ATOM 6375 N N . VAL A 1 792 ? 29.302 -14.420 -8.729 1.00 86.62 792 VAL A N 1
ATOM 6376 C CA . VAL A 1 792 ? 27.936 -14.792 -8.357 1.00 86.62 792 VAL A CA 1
ATOM 6377 C C . VAL A 1 792 ? 27.393 -15.720 -9.440 1.00 86.62 792 VAL A C 1
ATOM 6379 O O . VAL A 1 792 ? 27.453 -15.406 -10.626 1.00 86.62 792 VAL A O 1
ATOM 6382 N N . ASN A 1 793 ? 26.915 -16.900 -9.053 1.00 84.62 793 ASN A N 1
ATOM 6383 C CA . ASN A 1 793 ? 26.508 -17.930 -10.006 1.00 84.62 793 ASN A CA 1
ATOM 6384 C C . ASN A 1 793 ? 25.253 -18.690 -9.543 1.00 84.62 793 ASN A C 1
ATOM 6386 O O . ASN A 1 793 ? 24.788 -18.540 -8.412 1.00 84.62 793 ASN A O 1
ATOM 6390 N N . ALA A 1 794 ? 24.720 -19.540 -10.427 1.00 86.38 794 ALA A N 1
ATOM 6391 C CA . ALA A 1 794 ? 23.459 -20.261 -10.236 1.00 86.38 794 ALA A CA 1
ATOM 6392 C C . ALA A 1 794 ? 23.425 -21.234 -9.036 1.00 86.38 794 ALA A C 1
ATOM 6394 O O . ALA A 1 794 ? 22.344 -21.689 -8.672 1.00 86.38 794 ALA A O 1
ATOM 6395 N N . GLN A 1 795 ? 24.555 -21.530 -8.375 1.00 85.44 795 GLN A N 1
ATOM 6396 C CA . GLN A 1 795 ? 24.577 -22.347 -7.148 1.00 85.44 795 GLN A CA 1
ATOM 6397 C C . GLN A 1 795 ? 23.721 -21.752 -6.023 1.00 85.44 795 GLN A C 1
ATOM 6399 O O . GLN A 1 795 ? 23.268 -22.485 -5.144 1.00 85.44 795 GLN A O 1
ATOM 6404 N N . ILE A 1 796 ? 23.464 -20.443 -6.066 1.00 90.69 796 ILE A N 1
ATOM 6405 C CA . ILE A 1 796 ? 22.586 -19.761 -5.118 1.00 90.69 796 ILE A CA 1
ATOM 6406 C C . ILE A 1 796 ? 21.159 -20.329 -5.120 1.00 90.69 796 ILE A C 1
ATOM 6408 O O . ILE A 1 796 ? 20.558 -20.463 -4.056 1.00 90.69 796 ILE A O 1
ATOM 6412 N N . PHE A 1 797 ? 20.647 -20.753 -6.281 1.00 92.75 797 PHE A N 1
ATOM 6413 C CA . PHE A 1 797 ? 19.327 -21.378 -6.378 1.00 92.75 797 PHE A CA 1
ATOM 6414 C C . PHE A 1 797 ? 19.292 -22.715 -5.630 1.00 92.75 797 PHE A C 1
ATOM 6416 O O . PHE A 1 797 ? 18.370 -22.982 -4.860 1.00 92.75 797 PHE A O 1
ATOM 6423 N N . SER A 1 798 ? 20.347 -23.524 -5.772 1.00 90.31 798 SER A N 1
ATOM 6424 C CA . SER A 1 798 ? 20.484 -24.801 -5.063 1.00 90.31 798 SER A CA 1
ATOM 6425 C C . SER A 1 798 ? 20.611 -24.627 -3.548 1.00 90.31 798 SER A C 1
ATOM 6427 O O . SER A 1 798 ? 20.056 -25.430 -2.802 1.00 90.31 798 SER A O 1
ATOM 6429 N N . LEU A 1 799 ? 21.310 -23.584 -3.079 1.00 90.81 799 LEU A N 1
ATOM 6430 C CA . LEU A 1 799 ? 21.459 -23.292 -1.645 1.00 90.81 799 LEU A CA 1
ATOM 6431 C C . LEU A 1 799 ? 20.105 -23.034 -0.968 1.00 90.81 799 LEU A C 1
ATOM 6433 O O . LEU A 1 799 ? 19.870 -23.472 0.163 1.00 90.81 799 LEU A O 1
ATOM 6437 N N . TYR A 1 800 ? 19.217 -22.335 -1.672 1.00 91.12 800 TYR A N 1
ATOM 6438 C CA . TYR A 1 800 ? 17.911 -21.933 -1.161 1.00 91.12 800 TYR A CA 1
ATOM 6439 C C . TYR A 1 800 ? 16.763 -22.851 -1.595 1.00 91.12 800 TYR A C 1
ATOM 6441 O O . TYR A 1 800 ? 15.652 -22.712 -1.090 1.00 91.12 800 TYR A O 1
ATOM 6449 N N . GLY A 1 801 ? 17.023 -23.819 -2.480 1.00 90.69 801 GLY A N 1
ATOM 6450 C CA . GLY A 1 801 ? 16.004 -24.735 -2.994 1.00 90.69 801 GLY A CA 1
ATOM 6451 C C . GLY A 1 801 ? 14.907 -24.023 -3.789 1.00 90.69 801 GLY A C 1
ATOM 6452 O O . GLY A 1 801 ? 13.761 -24.461 -3.767 1.00 90.69 801 GLY A O 1
ATOM 6453 N N . SER A 1 802 ? 15.247 -22.912 -4.440 1.00 93.00 802 SER A N 1
ATOM 6454 C CA . SER A 1 802 ? 14.333 -22.091 -5.232 1.00 93.00 802 SER A CA 1
ATOM 6455 C C . SER A 1 802 ? 15.073 -21.553 -6.447 1.00 93.00 802 SER A C 1
ATOM 6457 O O . SER A 1 802 ? 16.164 -21.011 -6.308 1.00 93.00 802 SER A O 1
ATOM 6459 N N . ASN A 1 803 ? 14.472 -21.676 -7.626 1.00 95.75 803 ASN A N 1
ATOM 6460 C CA . ASN A 1 803 ? 14.933 -21.075 -8.877 1.00 95.75 803 ASN A CA 1
ATOM 6461 C C . ASN A 1 803 ? 14.399 -19.647 -9.071 1.00 95.75 803 ASN A C 1
ATOM 6463 O O . ASN A 1 803 ? 14.482 -19.116 -10.173 1.00 95.75 803 ASN A O 1
ATOM 6467 N N . LEU A 1 804 ? 13.822 -19.040 -8.032 1.00 95.56 804 LEU A N 1
ATOM 6468 C CA . LEU A 1 804 ? 13.349 -17.664 -8.050 1.00 95.56 804 LEU A CA 1
ATOM 6469 C C . LEU A 1 804 ? 13.888 -16.923 -6.830 1.00 95.56 804 LEU A C 1
ATOM 6471 O O . LEU A 1 804 ? 13.615 -17.303 -5.691 1.00 95.56 804 LEU A O 1
ATOM 6475 N N . LEU A 1 805 ? 14.643 -15.857 -7.078 1.00 95.62 805 LEU A N 1
ATOM 6476 C CA . LEU A 1 805 ? 15.108 -14.917 -6.059 1.00 95.62 805 LEU A CA 1
ATOM 6477 C C . LEU A 1 805 ? 14.735 -13.500 -6.494 1.00 95.62 805 LEU A C 1
ATOM 6479 O O . LEU A 1 805 ? 14.598 -13.224 -7.683 1.00 95.62 805 LEU A O 1
ATOM 6483 N N . THR A 1 806 ? 14.584 -12.592 -5.540 1.00 95.38 806 THR A N 1
ATOM 6484 C CA . THR A 1 806 ? 14.081 -11.233 -5.784 1.00 95.38 806 THR A CA 1
ATOM 6485 C C . THR A 1 806 ? 14.971 -10.221 -5.083 1.00 95.38 806 THR A C 1
ATOM 6487 O O . THR A 1 806 ? 15.530 -10.528 -4.037 1.00 95.38 806 THR A O 1
ATOM 6490 N N . GLY A 1 807 ? 15.139 -9.023 -5.625 1.00 94.88 807 GLY A N 1
ATOM 6491 C CA . GLY A 1 807 ? 15.874 -7.967 -4.934 1.00 94.88 807 GLY A CA 1
ATOM 6492 C C . GLY A 1 807 ? 16.114 -6.745 -5.802 1.00 94.88 807 GLY A C 1
ATOM 6493 O O . GLY A 1 807 ? 15.845 -6.742 -6.998 1.00 94.88 807 GLY A O 1
ATOM 6494 N N . GLY A 1 808 ? 16.657 -5.688 -5.208 1.00 92.19 808 GLY A N 1
ATOM 6495 C CA . GLY A 1 808 ? 17.160 -4.533 -5.949 1.00 92.19 808 GLY A CA 1
ATOM 6496 C C . GLY A 1 808 ? 16.351 -3.263 -5.916 1.00 92.19 808 GLY A C 1
ATOM 6497 O O . GLY A 1 808 ? 16.960 -2.206 -6.038 1.00 92.19 808 GLY A O 1
ATOM 6498 N N . TYR A 1 809 ? 15.034 -3.286 -5.738 1.00 94.81 809 TYR A N 1
ATOM 6499 C CA . TYR A 1 809 ? 14.328 -2.010 -5.642 1.00 94.81 809 TYR A CA 1
ATOM 6500 C C . TYR A 1 809 ? 14.739 -1.279 -4.359 1.00 94.81 809 TYR A C 1
ATOM 6502 O O . TYR A 1 809 ? 14.650 -1.865 -3.275 1.00 94.81 809 TYR A O 1
ATOM 6510 N N . ASP A 1 810 ? 15.149 -0.011 -4.495 1.00 93.25 810 ASP A N 1
ATOM 6511 C CA . ASP A 1 810 ? 15.725 0.809 -3.415 1.00 93.25 810 ASP A CA 1
ATOM 6512 C C . ASP A 1 810 ? 17.040 0.233 -2.845 1.00 93.25 810 ASP A C 1
ATOM 6514 O O . ASP A 1 810 ? 17.303 0.217 -1.638 1.00 93.25 810 ASP A O 1
ATOM 6518 N N . GLU A 1 811 ? 17.891 -0.272 -3.738 1.00 89.81 811 GLU A N 1
ATOM 6519 C CA . GLU A 1 811 ? 19.206 -0.792 -3.383 1.00 89.81 811 GLU A CA 1
ATOM 6520 C C . GLU A 1 811 ? 20.336 0.006 -4.043 1.00 89.81 811 GLU A C 1
ATOM 6522 O O . GLU A 1 811 ? 20.313 0.277 -5.248 1.00 89.81 811 GLU A O 1
ATOM 6527 N N . LEU A 1 812 ? 21.359 0.355 -3.256 1.00 84.69 812 LEU A N 1
ATOM 6528 C CA . LEU A 1 812 ? 22.606 0.902 -3.780 1.00 84.69 812 LEU A CA 1
ATOM 6529 C C . LEU A 1 812 ? 23.525 -0.209 -4.301 1.00 84.69 812 LEU A C 1
ATOM 6531 O O . LEU A 1 812 ? 23.813 -1.162 -3.582 1.00 84.69 812 LEU A O 1
ATOM 6535 N N . ARG A 1 813 ? 24.044 -0.045 -5.525 1.00 82.25 813 ARG A N 1
ATOM 6536 C CA . ARG A 1 813 ? 24.894 -1.038 -6.206 1.00 82.25 813 ARG A CA 1
ATOM 6537 C C . ARG A 1 813 ? 26.114 -0.427 -6.901 1.00 82.25 813 ARG A C 1
ATOM 6539 O O . ARG A 1 813 ? 26.185 0.784 -7.136 1.00 82.25 813 ARG A O 1
ATOM 6546 N N . GLY A 1 814 ? 27.085 -1.286 -7.226 1.00 79.38 814 GLY A N 1
ATOM 6547 C CA . GLY A 1 814 ? 28.361 -0.933 -7.867 1.00 79.38 814 GLY A CA 1
ATOM 6548 C C . GLY A 1 814 ? 28.612 -1.577 -9.240 1.00 79.38 814 GLY A C 1
ATOM 6549 O O . GLY A 1 814 ? 29.754 -1.576 -9.699 1.00 79.38 814 GLY A O 1
ATOM 6550 N N . PHE A 1 815 ? 27.595 -2.130 -9.911 1.00 80.69 815 PHE A N 1
ATOM 6551 C CA . PHE A 1 815 ? 27.767 -3.040 -11.062 1.00 80.69 815 PHE A CA 1
ATOM 6552 C C . PHE A 1 815 ? 28.572 -2.449 -12.226 1.00 80.69 815 PHE A C 1
ATOM 6554 O O . PHE A 1 815 ? 29.343 -3.164 -12.854 1.00 80.69 815 PHE A O 1
ATOM 6561 N N . TYR A 1 816 ? 28.461 -1.143 -12.487 1.00 72.38 816 TYR A N 1
ATOM 6562 C CA . TYR A 1 816 ? 29.204 -0.475 -13.574 1.00 72.38 816 TYR A CA 1
ATOM 6563 C C . TYR A 1 816 ? 30.522 0.183 -13.119 1.00 72.38 816 TYR A C 1
ATOM 6565 O O . TYR A 1 816 ? 31.039 1.078 -13.787 1.00 72.38 816 TYR A O 1
ATOM 6573 N N . ALA A 1 817 ? 31.066 -0.214 -11.967 1.00 70.50 817 ALA A N 1
ATOM 6574 C CA . ALA A 1 817 ? 32.340 0.281 -11.447 1.00 70.50 817 ALA A CA 1
ATOM 6575 C C . ALA A 1 817 ? 33.485 -0.720 -11.660 1.00 70.50 817 ALA A C 1
ATOM 6577 O O . ALA A 1 817 ? 33.296 -1.930 -11.541 1.00 70.50 817 ALA A O 1
ATOM 6578 N N . SER A 1 818 ? 34.687 -0.221 -11.970 1.00 60.69 818 SER A N 1
ATOM 6579 C CA . SER A 1 818 ? 35.808 -1.053 -12.428 1.00 60.69 818 SER A CA 1
ATOM 6580 C C . SER A 1 818 ? 36.714 -1.645 -11.334 1.00 60.69 818 SER A C 1
ATOM 6582 O O . SER A 1 818 ? 37.526 -2.480 -11.699 1.00 60.69 818 SER A O 1
ATOM 6584 N N . SER A 1 819 ? 36.664 -1.215 -10.061 1.00 57.16 819 SER A N 1
ATOM 6585 C CA . SER A 1 819 ? 37.488 -1.696 -8.903 1.00 57.16 819 SER A CA 1
ATOM 6586 C C . SER A 1 819 ? 37.066 -0.932 -7.624 1.00 57.16 819 SER A C 1
ATOM 6588 O O . SER A 1 819 ? 36.601 0.182 -7.845 1.00 57.16 819 SER A O 1
ATOM 6590 N N . PRO A 1 820 ? 37.178 -1.425 -6.355 1.00 52.38 820 PRO A N 1
ATOM 6591 C CA . PRO A 1 820 ? 36.209 -1.162 -5.273 1.00 52.38 820 PRO A CA 1
ATOM 6592 C C . PRO A 1 820 ? 35.790 0.308 -5.214 1.00 52.38 820 PRO A C 1
ATOM 6594 O O . PRO A 1 820 ? 36.420 1.153 -4.582 1.00 52.38 820 PRO A O 1
ATOM 6597 N N . SER A 1 821 ? 34.729 0.599 -5.960 1.00 60.06 821 SER A N 1
ATOM 6598 C CA . SER A 1 821 ? 34.130 1.915 -6.070 1.00 60.06 821 SER A CA 1
ATOM 6599 C C . SER A 1 821 ? 32.896 1.832 -5.197 1.00 60.06 821 SER A C 1
ATOM 6601 O O . SER A 1 821 ? 32.125 0.877 -5.308 1.00 60.06 821 SER A O 1
ATOM 6603 N N . PHE A 1 822 ? 32.735 2.784 -4.289 1.00 64.88 822 PHE A N 1
ATOM 6604 C CA . PHE A 1 822 ? 31.561 2.857 -3.428 1.00 64.88 822 PHE A CA 1
ATOM 6605 C C . PHE A 1 822 ? 30.277 2.755 -4.266 1.00 64.88 822 PHE A C 1
ATOM 6607 O O . PHE A 1 822 ? 30.241 3.311 -5.367 1.00 64.88 822 PHE A O 1
ATOM 6614 N N . PRO A 1 823 ? 29.233 2.053 -3.788 1.00 73.19 823 PRO A N 1
ATOM 6615 C CA . PRO A 1 823 ? 28.007 1.918 -4.554 1.00 73.19 823 PRO A CA 1
ATOM 6616 C C . PRO A 1 823 ? 27.395 3.312 -4.776 1.00 73.19 823 PRO A C 1
ATOM 6618 O O . PRO A 1 823 ? 27.213 4.099 -3.843 1.00 73.19 823 PRO A O 1
ATOM 6621 N N . TYR A 1 824 ? 27.141 3.641 -6.040 1.00 76.12 824 TYR A N 1
ATOM 6622 C CA . TYR A 1 824 ? 26.759 4.989 -6.491 1.00 76.12 824 TYR A CA 1
ATOM 6623 C C . TYR A 1 824 ? 25.513 4.988 -7.384 1.00 76.12 824 TYR A C 1
ATOM 6625 O O . TYR A 1 824 ? 25.085 6.030 -7.890 1.00 76.12 824 TYR A O 1
ATOM 6633 N N . GLN A 1 825 ? 24.943 3.802 -7.585 1.00 83.19 825 GLN A N 1
ATOM 6634 C CA . GLN A 1 825 ? 23.793 3.562 -8.437 1.00 83.19 825 GLN A CA 1
ATOM 6635 C C . GLN A 1 825 ? 22.641 3.140 -7.553 1.00 83.19 825 GLN A C 1
ATOM 6637 O O . GLN A 1 825 ? 22.762 2.153 -6.834 1.00 83.19 825 GLN A O 1
ATOM 6642 N N . LEU A 1 826 ? 21.539 3.875 -7.622 1.00 89.12 826 LEU A N 1
ATOM 6643 C CA . LEU A 1 826 ? 20.292 3.443 -7.019 1.00 89.12 826 LEU A CA 1
ATOM 6644 C C . LEU A 1 826 ? 19.531 2.616 -8.045 1.00 89.12 826 LEU A C 1
ATOM 6646 O O . LEU A 1 826 ? 19.249 3.095 -9.146 1.00 89.12 826 LEU A O 1
ATOM 6650 N N . HIS A 1 827 ? 19.212 1.383 -7.696 1.00 93.00 827 HIS A N 1
ATOM 6651 C CA . HIS A 1 827 ? 18.458 0.503 -8.564 1.00 93.00 827 HIS A CA 1
ATOM 6652 C C . HIS A 1 827 ? 16.954 0.812 -8.467 1.00 93.00 827 HIS A C 1
ATOM 6654 O O . HIS A 1 827 ? 16.391 0.955 -7.381 1.00 93.00 827 HIS A O 1
ATOM 6660 N N . LEU A 1 828 ? 16.330 1.026 -9.629 1.00 94.19 828 LEU A N 1
ATOM 6661 C CA . LEU A 1 828 ? 14.995 1.624 -9.756 1.00 94.19 828 LEU A CA 1
ATOM 6662 C C . LEU A 1 828 ? 13.894 0.611 -10.061 1.00 94.19 828 LEU A C 1
ATOM 6664 O O . LEU A 1 828 ? 12.734 0.992 -10.141 1.00 94.19 828 LEU A O 1
ATOM 6668 N N . GLY A 1 829 ? 14.248 -0.655 -10.226 1.00 95.12 829 GLY A N 1
ATOM 6669 C CA . GLY A 1 829 ? 13.302 -1.744 -10.426 1.00 95.12 829 GLY A CA 1
ATOM 6670 C C . GLY A 1 829 ? 13.580 -2.879 -9.461 1.00 95.12 829 GLY A C 1
ATOM 6671 O O . GLY A 1 829 ? 14.478 -2.799 -8.625 1.00 95.12 829 GLY A O 1
ATOM 6672 N N . GLU A 1 830 ? 12.802 -3.937 -9.579 1.00 96.75 830 GLU A N 1
ATOM 6673 C CA . GLU A 1 830 ? 13.070 -5.202 -8.912 1.00 96.75 830 GLU A CA 1
ATOM 6674 C C . GLU A 1 830 ? 13.673 -6.161 -9.933 1.00 96.75 830 GLU A C 1
ATOM 6676 O O . GLU A 1 830 ? 13.144 -6.312 -11.033 1.00 96.75 830 GLU A O 1
ATOM 6681 N N . ASP A 1 831 ? 14.763 -6.812 -9.558 1.00 95.44 831 ASP A N 1
ATOM 6682 C CA . ASP A 1 831 ? 15.338 -7.910 -10.315 1.00 95.44 831 ASP A CA 1
ATOM 6683 C C . ASP A 1 831 ? 14.791 -9.226 -9.776 1.00 95.44 831 ASP A C 1
ATOM 6685 O O . ASP A 1 831 ? 14.968 -9.565 -8.602 1.00 95.44 831 ASP A O 1
ATOM 6689 N N . TYR A 1 832 ? 14.173 -9.995 -10.661 1.00 96.38 832 TYR A N 1
ATOM 6690 C CA . TYR A 1 832 ? 13.762 -11.364 -10.403 1.00 96.38 832 TYR A CA 1
ATOM 6691 C C . TYR A 1 832 ? 14.776 -12.310 -11.042 1.00 96.38 832 TYR A C 1
ATOM 6693 O O . TYR A 1 832 ? 14.745 -12.520 -12.257 1.00 96.38 832 TYR A O 1
ATOM 6701 N N . LEU A 1 833 ? 15.699 -12.849 -10.240 1.00 95.38 833 LEU A N 1
ATOM 6702 C CA . LEU A 1 833 ? 16.675 -13.833 -10.707 1.00 95.38 833 LEU A CA 1
ATOM 6703 C C . LEU A 1 833 ? 15.959 -15.159 -10.938 1.00 95.38 833 LEU A C 1
ATOM 6705 O O . LEU A 1 833 ? 15.327 -15.693 -10.024 1.00 95.38 833 LEU A O 1
ATOM 6709 N N . ALA A 1 834 ? 16.113 -15.706 -12.135 1.00 95.75 834 ALA A N 1
ATOM 6710 C CA . ALA A 1 834 ? 15.608 -17.020 -12.501 1.00 95.75 834 ALA A CA 1
ATOM 6711 C C . ALA A 1 834 ? 16.474 -17.609 -13.627 1.00 95.75 834 ALA A C 1
ATOM 6713 O O . ALA A 1 834 ? 17.274 -16.886 -14.225 1.00 95.75 834 ALA A O 1
ATOM 6714 N N . PRO A 1 835 ? 16.377 -18.919 -13.917 1.00 95.06 835 PRO A N 1
ATOM 6715 C CA . PRO A 1 835 ? 17.113 -19.523 -15.017 1.00 95.06 835 PRO A CA 1
ATOM 6716 C C . PRO A 1 835 ? 16.862 -18.808 -16.349 1.00 95.06 835 PRO A C 1
ATOM 6718 O O . PRO A 1 835 ? 15.752 -18.344 -16.624 1.00 95.06 835 PRO A O 1
ATOM 6721 N N . ASN A 1 836 ? 17.885 -18.773 -17.201 1.00 92.75 836 ASN A N 1
ATOM 6722 C CA . ASN A 1 836 ? 17.787 -18.202 -18.542 1.00 92.75 836 ASN A CA 1
ATOM 6723 C C . ASN A 1 836 ? 16.608 -18.826 -19.294 1.00 92.75 836 ASN A C 1
ATOM 6725 O O . ASN A 1 836 ? 16.348 -20.025 -19.161 1.00 92.75 836 ASN A O 1
ATOM 6729 N N . LYS A 1 837 ? 15.929 -18.020 -20.113 1.00 94.31 837 LYS A N 1
ATOM 6730 C CA . LYS A 1 837 ? 14.771 -18.429 -20.920 1.00 94.31 837 LYS A CA 1
ATOM 6731 C C . LYS A 1 837 ? 13.548 -18.855 -20.102 1.00 94.31 837 LYS A C 1
ATOM 6733 O O . LYS A 1 837 ? 12.627 -19.456 -20.647 1.00 94.31 837 LYS A O 1
ATOM 6738 N N . THR A 1 838 ? 13.492 -18.521 -18.811 1.00 96.75 838 THR A N 1
ATOM 6739 C CA . THR A 1 838 ? 12.245 -18.629 -18.037 1.00 96.75 838 THR A CA 1
ATOM 6740 C C . THR A 1 838 ? 11.188 -17.706 -18.652 1.00 96.75 838 THR A C 1
ATOM 6742 O O . THR A 1 838 ? 11.482 -16.556 -18.988 1.00 96.75 838 THR A O 1
ATOM 6745 N N . ALA A 1 839 ? 9.969 -18.215 -18.832 1.00 97.50 839 ALA A N 1
ATOM 6746 C CA . ALA A 1 839 ? 8.882 -17.485 -19.474 1.00 97.50 839 ALA A CA 1
ATOM 6747 C C . ALA A 1 839 ? 8.299 -16.405 -18.554 1.00 97.50 839 ALA A C 1
ATOM 6749 O O . ALA A 1 839 ? 7.975 -16.661 -17.394 1.00 97.50 839 ALA A O 1
ATOM 6750 N N . ILE A 1 840 ? 8.116 -15.208 -19.105 1.00 98.12 840 ILE A N 1
ATOM 6751 C CA . ILE A 1 840 ? 7.466 -14.069 -18.458 1.00 98.12 840 ILE A CA 1
ATOM 6752 C C . ILE A 1 840 ? 6.047 -13.967 -18.991 1.00 98.12 840 ILE A C 1
ATOM 6754 O O . ILE A 1 840 ? 5.827 -13.996 -20.206 1.00 98.12 840 ILE A O 1
ATOM 6758 N N . VAL A 1 841 ? 5.086 -13.809 -18.089 1.00 98.00 841 VAL A N 1
ATOM 6759 C CA . VAL A 1 841 ? 3.665 -13.732 -18.426 1.00 98.00 841 VAL A CA 1
ATOM 6760 C C . VAL A 1 841 ? 3.098 -12.341 -18.171 1.00 98.00 841 VAL A C 1
ATOM 6762 O O . VAL A 1 841 ? 3.606 -11.581 -17.348 1.00 98.00 841 VAL A O 1
ATOM 6765 N N . ALA A 1 842 ? 2.019 -12.000 -18.872 1.00 98.00 842 ALA A N 1
ATOM 6766 C CA . ALA A 1 842 ? 1.252 -10.798 -18.585 1.00 98.00 842 ALA A CA 1
ATOM 6767 C C . ALA A 1 842 ? 0.569 -10.925 -17.205 1.00 98.00 842 ALA A C 1
ATOM 6769 O O . ALA A 1 842 ? -0.243 -11.833 -17.016 1.00 98.00 842 ALA A O 1
ATOM 6770 N N . PRO A 1 843 ? 0.830 -10.024 -16.239 1.00 96.88 843 PRO A N 1
ATOM 6771 C CA . PRO A 1 843 ? 0.249 -10.141 -14.896 1.00 96.88 843 PRO A CA 1
ATOM 6772 C C . PRO A 1 843 ? -1.248 -9.821 -14.830 1.00 96.88 843 PRO A C 1
ATOM 6774 O O . PRO A 1 843 ? -1.940 -10.229 -13.893 1.00 96.88 843 PRO A O 1
ATOM 6777 N N . TYR A 1 844 ? -1.743 -9.102 -15.835 1.00 97.44 844 TYR A N 1
ATOM 6778 C CA . TYR A 1 844 ? -3.125 -8.670 -15.999 1.00 97.44 844 TYR A CA 1
ATOM 6779 C C . TYR A 1 844 ? -3.478 -8.681 -17.486 1.00 97.44 844 TYR A C 1
ATOM 6781 O O . TYR A 1 844 ? -2.586 -8.729 -18.336 1.00 97.44 844 TYR A O 1
ATOM 6789 N N . ASP A 1 845 ? -4.765 -8.570 -17.800 1.00 97.50 845 ASP A N 1
ATOM 6790 C CA . ASP A 1 845 ? -5.178 -8.164 -19.141 1.00 97.50 845 ASP A CA 1
ATOM 6791 C C . ASP A 1 845 ? -4.640 -6.753 -19.421 1.00 97.50 845 ASP A C 1
ATOM 6793 O O . ASP A 1 845 ? -4.639 -5.879 -18.549 1.00 97.50 845 ASP A O 1
ATOM 6797 N N . GLY A 1 846 ? -4.157 -6.512 -20.636 1.00 97.69 846 GLY A N 1
ATOM 6798 C CA . GLY A 1 846 ? -3.651 -5.194 -20.992 1.00 97.69 846 GLY A CA 1
ATOM 6799 C C . GLY A 1 846 ? -3.039 -5.130 -22.378 1.00 97.69 846 GLY A C 1
ATOM 6800 O O . GLY A 1 846 ? -3.410 -5.876 -23.284 1.00 97.69 846 GLY A O 1
ATOM 6801 N N . GLU A 1 847 ? -2.137 -4.173 -22.562 1.00 98.12 847 GLU A N 1
ATOM 6802 C CA . GLU A 1 847 ? -1.677 -3.750 -23.880 1.00 98.12 847 GLU A CA 1
ATOM 6803 C C . GLU A 1 847 ? -0.157 -3.576 -23.906 1.00 98.12 847 GLU A C 1
ATOM 6805 O O . GLU A 1 847 ? 0.392 -2.710 -23.226 1.00 98.12 847 GLU A O 1
ATOM 6810 N N . ILE A 1 848 ? 0.534 -4.376 -24.717 1.00 98.19 848 ILE A N 1
ATOM 6811 C CA . ILE A 1 848 ? 1.951 -4.182 -25.028 1.00 98.19 848 ILE A CA 1
ATOM 6812 C C . ILE A 1 848 ? 2.069 -2.981 -25.969 1.00 98.19 848 ILE A C 1
ATOM 6814 O O . ILE A 1 848 ? 1.459 -2.948 -27.039 1.00 98.19 848 ILE A O 1
ATOM 6818 N N . LEU A 1 849 ? 2.866 -1.996 -25.560 1.00 96.94 849 LEU A N 1
ATOM 6819 C CA . LEU A 1 849 ? 3.093 -0.745 -26.285 1.00 96.94 849 LEU A CA 1
ATOM 6820 C C . LEU A 1 849 ? 4.345 -0.767 -27.156 1.00 96.94 849 LEU A C 1
ATOM 6822 O O . LEU A 1 849 ? 4.510 0.106 -28.002 1.00 96.94 849 LEU A O 1
ATOM 6826 N N . GLY A 1 850 ? 5.227 -1.736 -26.934 1.00 95.62 850 GLY A N 1
ATOM 6827 C CA . GLY A 1 850 ? 6.418 -1.943 -27.739 1.00 95.62 850 GLY A CA 1
ATOM 6828 C C . GLY A 1 850 ? 7.303 -3.038 -27.158 1.00 95.62 850 GLY A C 1
ATOM 6829 O O . GLY A 1 850 ? 7.330 -3.253 -25.943 1.00 95.62 850 GLY A O 1
ATOM 6830 N N . ILE A 1 851 ? 8.020 -3.713 -28.053 1.00 95.62 851 ILE A N 1
ATOM 6831 C CA . ILE A 1 851 ? 9.108 -4.642 -27.741 1.00 95.62 851 ILE A CA 1
ATOM 6832 C C . ILE A 1 851 ? 10.275 -4.227 -28.629 1.00 95.62 851 ILE A C 1
ATOM 6834 O O . ILE A 1 851 ? 10.103 -4.157 -29.849 1.00 95.62 851 ILE A O 1
ATOM 6838 N N . VAL A 1 852 ? 11.416 -3.892 -28.029 1.00 93.25 852 VAL A N 1
ATOM 6839 C CA . VAL A 1 852 ? 12.581 -3.363 -28.747 1.00 93.25 852 VAL A CA 1
ATOM 6840 C C . VAL A 1 852 ? 13.872 -3.938 -28.198 1.00 93.25 852 VAL A C 1
ATOM 6842 O O . VAL A 1 852 ? 14.078 -3.965 -26.989 1.00 93.25 852 VAL A O 1
ATOM 6845 N N . TYR A 1 853 ? 14.764 -4.308 -29.103 1.00 90.38 853 TYR A N 1
ATOM 6846 C CA . TYR A 1 853 ? 16.176 -4.525 -28.839 1.00 90.38 853 TYR A CA 1
ATOM 6847 C C . TYR A 1 853 ? 16.979 -3.412 -29.518 1.00 90.38 853 TYR A C 1
ATOM 6849 O O . TYR A 1 853 ? 16.726 -3.093 -30.679 1.00 90.38 853 TYR A O 1
ATOM 6857 N N . HIS A 1 854 ? 17.903 -2.804 -28.777 1.00 85.56 854 HIS A N 1
ATOM 6858 C CA . HIS A 1 854 ? 18.769 -1.727 -29.256 1.00 85.56 854 HIS A CA 1
ATOM 6859 C C . HIS A 1 854 ? 20.223 -2.175 -29.149 1.00 85.56 854 HIS A C 1
ATOM 6861 O O . HIS A 1 854 ? 20.724 -2.350 -28.035 1.00 85.56 854 HIS A O 1
ATOM 6867 N N . ASP A 1 855 ? 20.893 -2.310 -30.290 1.00 79.69 855 ASP A N 1
ATOM 6868 C CA . ASP A 1 855 ? 22.312 -2.636 -30.363 1.00 79.69 855 ASP A CA 1
ATOM 6869 C C . ASP A 1 855 ? 23.134 -1.443 -30.853 1.00 79.69 855 ASP A C 1
ATOM 6871 O O . ASP A 1 855 ? 22.783 -0.742 -31.807 1.00 79.69 855 ASP A O 1
ATOM 6875 N N . ASN A 1 856 ? 24.267 -1.222 -30.193 1.00 71.25 856 ASN A N 1
ATOM 6876 C CA . ASN A 1 856 ? 25.235 -0.221 -30.594 1.00 71.25 856 ASN A CA 1
ATOM 6877 C C . ASN A 1 856 ? 26.414 -0.921 -31.269 1.00 71.25 856 ASN A C 1
ATOM 6879 O O . ASN A 1 856 ? 27.352 -1.378 -30.612 1.00 71.25 856 ASN A O 1
ATOM 6883 N N . VAL A 1 857 ? 26.377 -0.942 -32.601 1.00 65.75 857 VAL A N 1
ATOM 6884 C CA . VAL A 1 857 ? 27.318 -1.676 -33.460 1.00 65.75 857 VAL A CA 1
ATOM 6885 C C . VAL A 1 857 ? 28.777 -1.276 -33.195 1.00 65.75 857 VAL A C 1
ATOM 6887 O O . VAL A 1 857 ? 29.691 -2.075 -33.391 1.00 65.75 857 VAL A O 1
ATOM 6890 N N . SER A 1 858 ? 29.032 -0.055 -32.703 1.00 58.44 858 SER A N 1
ATOM 6891 C CA . SER A 1 858 ? 30.385 0.424 -32.386 1.00 58.44 858 SER A CA 1
ATOM 6892 C C . SER A 1 858 ? 30.902 0.034 -30.990 1.00 58.44 858 SER A C 1
ATOM 6894 O O . SER A 1 858 ? 32.055 0.332 -30.674 1.00 58.44 858 SER A O 1
ATOM 6896 N N . LYS A 1 859 ? 30.096 -0.646 -30.159 1.00 58.38 859 LYS A N 1
ATOM 6897 C CA . LYS A 1 859 ? 30.409 -0.996 -28.758 1.00 58.38 859 LYS A CA 1
ATOM 6898 C C . LYS A 1 859 ? 30.353 -2.497 -28.421 1.00 58.38 859 LYS A C 1
ATOM 6900 O O . LYS A 1 859 ? 30.459 -2.848 -27.249 1.00 58.38 859 LYS A O 1
ATOM 6905 N N . ALA A 1 860 ? 30.261 -3.373 -29.421 1.00 52.09 860 ALA A N 1
ATOM 6906 C CA . ALA A 1 860 ? 29.961 -4.811 -29.315 1.00 52.09 860 ALA A CA 1
ATOM 6907 C C . ALA A 1 860 ? 30.844 -5.692 -28.383 1.00 52.09 860 ALA A C 1
ATOM 6909 O O . ALA A 1 860 ? 30.598 -6.887 -28.276 1.00 52.09 860 ALA A O 1
ATOM 6910 N N . ASN A 1 861 ? 31.858 -5.149 -27.696 1.00 50.66 861 ASN A N 1
ATOM 6911 C CA . ASN A 1 861 ? 32.822 -5.919 -26.896 1.00 50.66 861 ASN A CA 1
ATOM 6912 C C . ASN A 1 861 ? 32.757 -5.680 -25.375 1.00 50.66 861 ASN A C 1
ATOM 6914 O O . ASN A 1 861 ? 33.616 -6.202 -24.661 1.00 50.66 861 ASN A O 1
ATOM 6918 N N . ASP A 1 862 ? 31.800 -4.904 -24.849 1.00 55.19 862 ASP A N 1
ATOM 6919 C CA . ASP A 1 862 ? 31.686 -4.724 -23.396 1.00 55.19 862 ASP A CA 1
ATOM 6920 C C . ASP A 1 862 ? 30.605 -5.632 -22.779 1.00 55.19 862 ASP A C 1
ATOM 6922 O O . ASP A 1 862 ? 29.408 -5.369 -22.881 1.00 55.19 862 ASP A O 1
ATOM 6926 N N . ILE A 1 863 ? 31.063 -6.680 -22.082 1.00 46.22 863 ILE A N 1
ATOM 6927 C CA . ILE A 1 863 ? 30.273 -7.710 -21.378 1.00 46.22 863 ILE A CA 1
ATOM 6928 C C . ILE A 1 863 ? 29.298 -7.101 -20.337 1.00 46.22 863 ILE A C 1
ATOM 6930 O O . ILE A 1 863 ? 28.433 -7.805 -19.829 1.00 46.22 863 ILE A O 1
ATOM 6934 N N . ALA A 1 864 ? 29.390 -5.795 -20.030 1.00 48.56 864 ALA A N 1
ATOM 6935 C CA . ALA A 1 864 ? 28.523 -5.113 -19.066 1.00 48.56 864 ALA A CA 1
ATOM 6936 C C . ALA A 1 864 ? 27.783 -3.850 -19.566 1.00 48.56 864 ALA A C 1
ATOM 6938 O O . ALA A 1 864 ? 27.463 -2.993 -18.744 1.00 48.56 864 ALA A O 1
ATOM 6939 N N . GLU A 1 865 ? 27.520 -3.676 -20.870 1.00 54.69 865 GLU A N 1
ATOM 6940 C CA . GLU A 1 865 ? 26.859 -2.448 -21.385 1.00 54.69 865 GLU A CA 1
ATOM 6941 C C . GLU A 1 865 ? 25.453 -2.636 -22.012 1.00 54.69 865 GLU A C 1
ATOM 6943 O O . GLU A 1 865 ? 24.880 -1.670 -22.519 1.00 54.69 865 GLU A O 1
ATOM 6948 N N . GLY A 1 866 ? 24.839 -3.824 -21.932 1.00 63.44 866 GLY A N 1
ATOM 6949 C CA . GLY A 1 866 ? 23.533 -4.117 -22.553 1.00 63.44 866 GLY A CA 1
ATOM 6950 C C . GLY A 1 866 ? 22.307 -3.990 -21.631 1.00 63.44 866 GLY A C 1
ATOM 6951 O O . GLY A 1 866 ? 22.297 -4.506 -20.519 1.00 63.44 866 GLY A O 1
ATOM 6952 N N . VAL A 1 867 ? 21.230 -3.353 -22.117 1.00 76.00 867 VAL A N 1
ATOM 6953 C CA . VAL A 1 867 ? 19.884 -3.364 -21.485 1.00 76.00 867 VAL A CA 1
ATOM 6954 C C . VAL A 1 867 ? 19.073 -4.607 -21.904 1.00 76.00 867 VAL A C 1
ATOM 6956 O O . VAL A 1 867 ? 18.067 -4.932 -21.274 1.00 76.00 867 VAL A O 1
ATOM 6959 N N . GLY A 1 868 ? 19.524 -5.320 -22.942 1.00 81.69 868 GLY A N 1
ATOM 6960 C CA . GLY A 1 868 ? 18.798 -6.437 -23.547 1.00 81.69 868 GLY A CA 1
ATOM 6961 C C . GLY A 1 868 ? 17.534 -5.994 -24.272 1.00 81.69 868 GLY A C 1
ATOM 6962 O O . GLY A 1 868 ? 17.310 -4.801 -24.511 1.00 81.69 868 GLY A O 1
ATOM 6963 N N . THR A 1 869 ? 16.682 -6.962 -24.605 1.00 91.19 869 THR A N 1
ATOM 6964 C CA . THR A 1 869 ? 15.359 -6.661 -25.157 1.00 91.19 869 THR A CA 1
ATOM 6965 C C . THR A 1 869 ? 14.478 -6.042 -24.065 1.00 91.19 869 THR A C 1
ATOM 6967 O O . THR A 1 869 ? 14.476 -6.476 -22.913 1.00 91.19 869 THR A O 1
ATOM 6970 N N . THR A 1 870 ? 13.753 -4.983 -24.419 1.00 93.75 870 THR A N 1
ATOM 6971 C CA . THR A 1 870 ? 12.840 -4.228 -23.553 1.00 93.75 870 THR A CA 1
ATOM 6972 C C . THR A 1 870 ? 11.404 -4.436 -24.009 1.00 93.75 870 THR A C 1
ATOM 6974 O O . THR A 1 870 ? 11.111 -4.291 -25.193 1.00 93.75 870 THR A O 1
ATOM 6977 N N . LEU A 1 871 ? 10.500 -4.687 -23.068 1.00 96.25 871 LEU A N 1
ATOM 6978 C CA . LEU A 1 871 ? 9.055 -4.739 -23.265 1.00 96.25 871 LEU A CA 1
ATOM 6979 C C . LEU A 1 871 ? 8.383 -3.698 -22.368 1.00 96.25 871 LEU A C 1
ATOM 6981 O O . LEU A 1 871 ? 8.732 -3.566 -21.196 1.00 96.25 871 LEU A O 1
ATOM 6985 N N . LEU A 1 872 ? 7.390 -2.983 -22.900 1.00 97.69 872 LEU A N 1
ATOM 6986 C CA . LEU A 1 872 ? 6.523 -2.108 -22.111 1.00 97.69 872 LEU A CA 1
ATOM 6987 C C . LEU A 1 872 ? 5.062 -2.516 -22.268 1.00 97.69 872 LEU A C 1
ATOM 6989 O O . LEU A 1 872 ? 4.537 -2.545 -23.379 1.00 97.69 872 LEU A O 1
ATOM 6993 N N . MET A 1 873 ? 4.391 -2.746 -21.146 1.00 97.94 873 MET A N 1
ATOM 6994 C CA . MET A 1 873 ? 2.964 -3.031 -21.071 1.00 97.94 873 MET A CA 1
ATOM 6995 C C . MET A 1 873 ? 2.237 -1.898 -20.341 1.00 97.94 873 MET A C 1
ATOM 6997 O O . MET A 1 873 ? 2.755 -1.365 -19.362 1.00 97.94 873 MET A O 1
ATOM 7001 N N . ARG A 1 874 ? 1.027 -1.540 -20.780 1.00 97.31 874 ARG A N 1
ATOM 7002 C CA . ARG A 1 874 ? 0.080 -0.733 -19.999 1.00 97.31 874 ARG A CA 1
ATOM 7003 C C . ARG A 1 874 ? -1.090 -1.587 -19.530 1.00 97.31 874 ARG A C 1
ATOM 7005 O O . ARG A 1 874 ? -1.630 -2.388 -20.291 1.00 97.31 874 ARG A O 1
ATOM 7012 N N . VAL A 1 875 ? -1.486 -1.379 -18.283 1.00 97.94 875 VAL A N 1
ATOM 7013 C CA . VAL A 1 875 ? -2.614 -2.046 -17.627 1.00 97.94 875 VAL A CA 1
ATOM 7014 C C . VAL A 1 875 ? -3.477 -0.968 -16.998 1.00 97.94 875 VAL A C 1
ATOM 7016 O O . VAL A 1 875 ? -2.948 -0.023 -16.408 1.00 97.94 875 VAL A O 1
ATOM 7019 N N . LYS A 1 876 ? -4.799 -1.077 -17.113 1.00 96.69 876 LYS A N 1
ATOM 7020 C CA . LYS A 1 876 ? -5.688 -0.142 -16.427 1.00 96.69 876 LYS A CA 1
ATOM 7021 C C . LYS A 1 876 ? -5.665 -0.388 -14.922 1.00 96.69 876 LYS A C 1
ATOM 7023 O O . LYS A 1 876 ? -5.748 -1.525 -14.473 1.00 96.69 876 LYS A O 1
ATOM 7028 N N . VAL A 1 877 ? -5.613 0.682 -14.134 1.00 95.88 877 VAL A N 1
ATOM 7029 C CA . VAL A 1 877 ? -5.593 0.587 -12.662 1.00 95.88 877 VAL A CA 1
ATOM 7030 C C . VAL A 1 877 ? -6.887 -0.032 -12.115 1.00 95.88 877 VAL A C 1
ATOM 7032 O O . VAL A 1 877 ? -6.863 -0.725 -11.096 1.00 95.88 877 VAL A O 1
ATOM 7035 N N . GLU A 1 878 ? -8.021 0.178 -12.795 1.00 92.94 878 GLU A N 1
ATOM 7036 C CA . GLU A 1 878 ? -9.308 -0.418 -12.411 1.00 92.94 878 GLU A CA 1
ATOM 7037 C C . GLU A 1 878 ? -9.272 -1.955 -12.445 1.00 92.94 878 GLU A C 1
ATOM 7039 O O . GLU A 1 878 ? -9.753 -2.576 -11.495 1.00 92.94 878 GLU A O 1
ATOM 7044 N N . ASP A 1 879 ? -8.590 -2.533 -13.440 1.00 92.19 879 ASP A N 1
ATOM 7045 C CA . ASP A 1 879 ? -8.487 -3.980 -13.681 1.00 92.19 879 ASP A CA 1
ATOM 7046 C C . ASP A 1 879 ? -7.454 -4.673 -12.773 1.00 92.19 879 ASP A C 1
ATOM 7048 O O . ASP A 1 879 ? -7.406 -5.901 -12.684 1.00 92.19 879 ASP A O 1
ATOM 7052 N N . MET A 1 880 ? -6.615 -3.904 -12.069 1.00 93.56 880 MET A N 1
ATOM 7053 C CA . MET A 1 880 ? -5.646 -4.468 -11.132 1.00 93.56 880 MET A CA 1
ATOM 7054 C C . MET A 1 880 ? -6.345 -4.964 -9.872 1.00 93.56 880 MET A C 1
ATOM 7056 O O . MET A 1 880 ? -7.131 -4.246 -9.241 1.00 93.56 880 MET A O 1
ATOM 7060 N N . ASN A 1 881 ? -5.990 -6.177 -9.460 1.00 89.69 881 ASN A N 1
ATOM 7061 C CA . ASN A 1 881 ? -6.472 -6.783 -8.228 1.00 89.69 881 ASN A CA 1
ATOM 7062 C C . ASN A 1 881 ? -5.691 -6.240 -7.019 1.00 89.69 881 ASN A C 1
ATOM 7064 O O . ASN A 1 881 ? -4.867 -6.929 -6.427 1.00 89.69 881 ASN A O 1
ATOM 7068 N N . LEU A 1 882 ? -5.900 -4.963 -6.711 1.00 91.12 882 LEU A N 1
ATOM 7069 C CA . LEU A 1 882 ? -5.288 -4.255 -5.590 1.00 91.12 882 LEU A CA 1
ATOM 7070 C C . LEU A 1 882 ? -6.366 -3.789 -4.618 1.00 91.12 882 LEU A C 1
ATOM 7072 O O . LEU A 1 882 ? -7.478 -3.456 -5.042 1.00 91.12 882 LEU A O 1
ATOM 7076 N N . SER A 1 883 ? -6.013 -3.700 -3.334 1.00 91.56 883 SER A N 1
ATOM 7077 C CA . SER A 1 883 ? -6.914 -3.127 -2.337 1.00 91.56 883 SER A CA 1
ATOM 7078 C C . SER A 1 883 ? -7.251 -1.668 -2.687 1.00 91.56 883 SER A C 1
ATOM 7080 O O . SER A 1 883 ? -6.429 -0.971 -3.299 1.00 91.56 883 SER A O 1
ATOM 7082 N N . PRO A 1 884 ? -8.429 -1.153 -2.293 1.00 92.81 884 PRO A N 1
ATOM 7083 C CA . PRO A 1 884 ? -8.755 0.261 -2.469 1.00 92.81 884 PRO A CA 1
ATOM 7084 C C . PRO A 1 884 ? -7.693 1.202 -1.886 1.00 92.81 884 PRO A C 1
ATOM 7086 O O . PRO A 1 884 ? -7.382 2.232 -2.486 1.00 92.81 884 PRO A O 1
ATOM 7089 N N . LYS A 1 885 ? -7.101 0.831 -0.744 1.00 94.06 885 LYS A N 1
ATOM 7090 C CA . LYS A 1 885 ? -5.971 1.540 -0.143 1.00 94.06 885 LYS A CA 1
ATOM 7091 C C . LYS A 1 885 ? -4.749 1.576 -1.047 1.00 94.06 885 LYS A C 1
ATOM 7093 O O . LYS A 1 885 ? -4.210 2.657 -1.243 1.00 94.06 885 LYS A O 1
ATOM 7098 N N . ASP A 1 886 ? -4.323 0.448 -1.610 1.00 93.38 886 ASP A N 1
ATOM 7099 C CA . ASP A 1 886 ? -3.147 0.404 -2.489 1.00 93.38 886 ASP A CA 1
ATOM 7100 C C . ASP A 1 886 ? -3.393 1.186 -3.787 1.00 93.38 886 ASP A C 1
ATOM 7102 O O . ASP A 1 886 ? -2.508 1.903 -4.260 1.00 93.38 886 ASP A O 1
ATOM 7106 N N . LYS A 1 887 ? -4.616 1.127 -4.336 1.00 94.62 887 LYS A N 1
ATOM 7107 C CA . LYS A 1 887 ? -5.016 1.952 -5.488 1.00 94.62 887 LYS A CA 1
ATOM 7108 C C . LYS A 1 887 ? -4.918 3.443 -5.166 1.00 94.62 887 LYS A C 1
ATOM 7110 O O . LYS A 1 887 ? -4.348 4.192 -5.956 1.00 94.62 887 LYS A O 1
ATOM 7115 N N . GLU A 1 888 ? -5.421 3.883 -4.012 1.00 94.25 888 GLU A N 1
ATOM 7116 C CA . GLU A 1 888 ? -5.319 5.291 -3.609 1.00 94.25 888 GLU A CA 1
ATOM 7117 C C . GLU A 1 888 ? -3.882 5.702 -3.247 1.00 94.25 888 GLU A C 1
ATOM 7119 O O . GLU A 1 888 ? -3.441 6.787 -3.613 1.00 94.25 888 GLU A O 1
ATOM 7124 N N . LEU A 1 889 ? -3.127 4.853 -2.556 1.00 92.19 889 LEU A N 1
ATOM 7125 C CA . LEU A 1 889 ? -1.777 5.183 -2.109 1.00 92.19 889 LEU A CA 1
ATOM 7126 C C . LEU A 1 889 ? -0.801 5.284 -3.286 1.00 92.19 889 LEU A C 1
ATOM 7128 O O . LEU A 1 889 ? -0.004 6.217 -3.358 1.00 92.19 889 LEU A O 1
ATOM 7132 N N . TYR A 1 890 ? -0.871 4.340 -4.224 1.00 93.12 890 TYR A N 1
ATOM 7133 C CA . TYR A 1 890 ? 0.141 4.217 -5.270 1.00 93.12 890 TYR A CA 1
ATOM 7134 C C . TYR A 1 890 ? -0.316 4.748 -6.628 1.00 93.12 890 TYR A C 1
ATOM 7136 O O . TYR A 1 890 ? 0.525 5.264 -7.367 1.00 93.12 890 TYR A O 1
ATOM 7144 N N . PHE A 1 891 ? -1.614 4.686 -6.943 1.00 94.12 891 PHE A N 1
ATOM 7145 C CA . PHE A 1 891 ? -2.155 4.922 -8.289 1.00 94.12 891 PHE A CA 1
ATOM 7146 C C . PHE A 1 891 ? -3.228 6.021 -8.360 1.00 94.12 891 PHE A C 1
ATOM 7148 O O . PHE A 1 891 ? -3.909 6.146 -9.379 1.00 94.12 891 PHE A O 1
ATOM 7155 N N . LYS A 1 892 ? -3.388 6.852 -7.322 1.00 92.06 892 LYS A N 1
ATOM 7156 C CA . LYS A 1 892 ? -4.348 7.968 -7.343 1.00 92.06 892 LYS A CA 1
ATOM 7157 C C . LYS A 1 892 ? -4.146 8.866 -8.566 1.00 92.06 892 LYS A C 1
ATOM 7159 O O . LYS A 1 892 ? -3.018 9.171 -8.954 1.00 92.06 892 LYS A O 1
ATOM 7164 N N . ASP A 1 893 ? -5.263 9.245 -9.186 1.00 89.44 893 ASP A N 1
ATOM 7165 C CA . ASP A 1 893 ? -5.348 9.996 -10.447 1.00 89.44 893 ASP A CA 1
ATOM 7166 C C . ASP A 1 893 ? -4.650 9.339 -11.655 1.00 89.44 893 ASP A C 1
ATOM 7168 O O . ASP A 1 893 ? -4.391 10.003 -12.659 1.00 89.44 893 ASP A O 1
ATOM 7172 N N . SER A 1 894 ? -4.333 8.043 -11.587 1.00 92.88 894 SER A N 1
ATOM 7173 C CA . SER A 1 894 ? -3.741 7.298 -12.703 1.00 92.88 894 SER A CA 1
ATOM 7174 C C . SER A 1 894 ? -4.783 6.394 -13.350 1.00 92.88 894 SER A C 1
ATOM 7176 O O . SER A 1 894 ? -5.420 5.586 -12.679 1.00 92.88 894 SER A O 1
ATOM 7178 N N . LEU A 1 895 ? -4.939 6.511 -14.670 1.00 93.62 895 LEU A N 1
ATOM 7179 C CA . LEU A 1 895 ? -5.775 5.598 -15.452 1.00 93.62 895 LEU A CA 1
ATOM 7180 C C . LEU A 1 895 ? -5.044 4.276 -15.717 1.00 93.62 895 LEU A C 1
ATOM 7182 O O . LEU A 1 895 ? -5.652 3.206 -15.668 1.00 93.62 895 LEU A O 1
ATOM 7186 N N . TYR A 1 896 ? -3.733 4.351 -15.954 1.00 95.25 896 TYR A N 1
ATOM 7187 C CA . TYR A 1 896 ? -2.888 3.208 -16.276 1.00 95.25 896 TYR A CA 1
ATOM 7188 C C . TYR A 1 896 ? -1.703 3.088 -15.312 1.00 95.25 896 TYR A C 1
ATOM 7190 O O . TYR A 1 896 ? -1.189 4.086 -14.794 1.00 95.25 896 TYR A O 1
ATOM 7198 N N . ALA A 1 897 ? -1.217 1.861 -15.137 1.00 96.44 897 ALA A N 1
ATOM 7199 C CA . ALA A 1 897 ? 0.175 1.619 -14.786 1.00 96.44 897 ALA A CA 1
ATOM 7200 C C . ALA A 1 897 ? 0.921 1.056 -15.992 1.00 96.44 897 ALA A C 1
ATOM 7202 O O . ALA A 1 897 ? 0.399 0.233 -16.747 1.00 96.44 897 ALA A O 1
ATOM 7203 N N . TYR A 1 898 ? 2.160 1.498 -16.137 1.00 97.19 898 TYR A N 1
ATOM 7204 C CA . TYR A 1 898 ? 3.111 1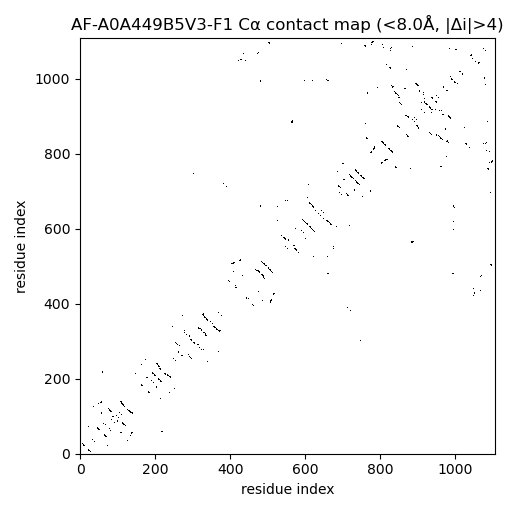.024 -17.119 1.00 97.19 898 TYR A CA 1
ATOM 7205 C C . TYR A 1 898 ? 4.067 0.049 -16.436 1.00 97.19 898 TYR A C 1
ATOM 7207 O O . TYR A 1 898 ? 4.775 0.431 -15.505 1.00 97.19 898 TYR A O 1
ATOM 7215 N N . ILE A 1 899 ? 4.069 -1.201 -16.884 1.00 97.94 899 ILE A N 1
ATOM 7216 C CA . ILE A 1 899 ? 4.946 -2.266 -16.400 1.00 97.94 899 ILE A CA 1
ATOM 7217 C C . ILE A 1 899 ? 5.984 -2.500 -17.489 1.00 97.94 899 ILE A C 1
ATOM 7219 O O . ILE A 1 899 ? 5.650 -2.964 -18.581 1.00 97.94 899 ILE A O 1
ATOM 7223 N N . GLY A 1 900 ? 7.228 -2.120 -17.223 1.00 96.94 900 GLY A N 1
ATOM 7224 C CA . GLY A 1 900 ? 8.331 -2.386 -18.136 1.00 96.94 900 GLY A CA 1
ATOM 7225 C C . GLY A 1 900 ? 9.194 -3.526 -17.642 1.00 96.94 900 GLY A C 1
ATOM 7226 O O . GLY A 1 900 ? 9.456 -3.627 -16.444 1.00 96.94 900 GLY A O 1
ATOM 7227 N N . VAL A 1 901 ? 9.651 -4.340 -18.585 1.00 97.19 901 VAL A N 1
ATOM 7228 C CA . VAL A 1 901 ? 10.567 -5.449 -18.347 1.00 97.19 901 VAL A CA 1
ATOM 7229 C C . VAL A 1 901 ? 11.754 -5.303 -19.293 1.00 97.19 901 VAL A C 1
ATOM 7231 O O . VAL A 1 901 ? 11.563 -5.087 -20.489 1.00 97.19 901 VAL A O 1
ATOM 7234 N N . ILE A 1 902 ? 12.971 -5.374 -18.764 1.00 94.44 902 ILE A N 1
ATOM 7235 C CA . ILE A 1 902 ? 14.218 -5.351 -19.547 1.00 94.44 902 ILE A CA 1
ATOM 7236 C C . ILE A 1 902 ? 15.024 -6.628 -19.276 1.00 94.44 902 ILE A C 1
ATOM 7238 O O . ILE A 1 902 ? 14.606 -7.450 -18.459 1.00 94.44 902 ILE A O 1
ATOM 7242 N N . HIS A 1 903 ? 16.170 -6.782 -19.945 1.00 93.25 903 HIS A N 1
ATOM 7243 C CA . HIS A 1 903 ? 17.022 -7.976 -19.861 1.00 93.25 903 HIS A CA 1
ATOM 7244 C C . HIS A 1 903 ? 16.349 -9.247 -20.408 1.00 93.25 903 HIS A C 1
ATOM 7246 O O . HIS A 1 903 ? 16.514 -10.346 -19.882 1.00 93.25 903 HIS A O 1
ATOM 7252 N N . LEU A 1 904 ? 15.560 -9.084 -21.474 1.00 93.94 904 LEU A N 1
ATOM 7253 C CA . LEU A 1 904 ? 14.838 -10.168 -22.139 1.00 93.94 904 LEU A CA 1
ATOM 7254 C C . LEU A 1 904 ? 15.657 -10.792 -23.276 1.00 93.94 904 LEU A C 1
ATOM 7256 O O . LEU A 1 904 ? 16.397 -10.080 -23.963 1.00 93.94 904 LEU A O 1
ATOM 7260 N N . ASP A 1 905 ? 15.436 -12.090 -23.502 1.00 93.25 905 ASP A N 1
ATOM 7261 C CA . ASP A 1 905 ? 16.016 -12.878 -24.595 1.00 93.25 905 ASP A CA 1
ATOM 7262 C C . ASP A 1 905 ? 15.469 -12.378 -25.931 1.00 93.25 905 ASP A C 1
ATOM 7264 O O . ASP A 1 905 ? 14.252 -12.352 -26.138 1.00 93.25 905 ASP A O 1
ATOM 7268 N N . GLN A 1 906 ? 16.347 -11.948 -26.832 1.00 89.75 906 GLN A N 1
ATOM 7269 C CA . GLN A 1 906 ? 15.954 -11.385 -28.118 1.00 89.75 906 GLN A CA 1
ATOM 7270 C C . GLN A 1 906 ? 15.267 -12.433 -29.002 1.00 89.75 906 GLN A C 1
ATOM 7272 O O . GLN A 1 906 ? 14.158 -12.207 -29.495 1.00 89.75 906 GLN A O 1
ATOM 7277 N N . GLU A 1 907 ? 15.909 -13.580 -29.218 1.00 89.38 907 GLU A N 1
ATOM 7278 C CA . GLU A 1 907 ? 15.469 -14.571 -30.202 1.00 89.38 907 GLU A CA 1
ATOM 7279 C C . GLU A 1 907 ? 14.101 -15.162 -29.840 1.00 89.38 907 GLU A C 1
ATOM 7281 O O . GLU A 1 907 ? 13.193 -15.192 -30.673 1.00 89.38 907 GLU A O 1
ATOM 7286 N N . GLN A 1 908 ? 13.920 -15.607 -28.600 1.00 92.50 908 GLN A N 1
ATOM 7287 C CA . GLN A 1 908 ? 12.679 -16.219 -28.138 1.00 92.50 908 GLN A CA 1
ATOM 7288 C C . GLN A 1 908 ? 11.565 -15.198 -27.944 1.00 92.50 908 GLN A C 1
ATOM 7290 O O . GLN A 1 908 ? 10.408 -15.509 -28.233 1.00 92.50 908 GLN A O 1
ATOM 7295 N N . THR A 1 909 ? 11.884 -13.979 -27.494 1.00 93.69 909 THR A N 1
ATOM 7296 C CA . THR A 1 909 ? 10.861 -12.940 -27.321 1.00 93.69 909 THR A CA 1
ATOM 7297 C C . THR A 1 909 ? 10.307 -12.496 -28.674 1.00 93.69 909 THR A C 1
ATOM 7299 O O . THR A 1 909 ? 9.088 -12.446 -28.827 1.00 93.69 909 THR A O 1
ATOM 7302 N N . PHE A 1 910 ? 11.148 -12.246 -29.686 1.00 92.56 910 PHE A N 1
ATOM 7303 C CA . PHE A 1 910 ? 10.661 -11.858 -31.018 1.00 92.56 910 PHE A CA 1
ATOM 7304 C C . PHE A 1 910 ? 10.022 -13.013 -31.802 1.00 92.56 910 PHE A C 1
ATOM 7306 O O . PHE A 1 910 ? 9.147 -12.758 -32.625 1.00 92.56 910 PHE A O 1
ATOM 7313 N N . ASN A 1 911 ? 10.387 -14.269 -31.517 1.00 88.88 911 ASN A N 1
ATOM 7314 C CA . ASN A 1 911 ? 9.758 -15.462 -32.101 1.00 88.88 911 ASN A CA 1
ATOM 7315 C C . ASN A 1 911 ? 8.643 -16.059 -31.221 1.00 88.88 911 ASN A C 1
ATOM 7317 O O . ASN A 1 911 ? 8.300 -17.242 -31.347 1.00 88.88 911 ASN A O 1
ATOM 7321 N N . ASN A 1 912 ? 8.065 -15.266 -30.313 1.00 90.12 912 ASN A N 1
ATOM 7322 C CA . ASN A 1 912 ? 7.049 -15.742 -29.386 1.00 90.12 912 ASN A CA 1
ATOM 7323 C C . ASN A 1 912 ? 5.746 -16.118 -30.119 1.00 90.12 912 ASN A C 1
ATOM 7325 O O . ASN A 1 912 ? 4.902 -15.275 -30.443 1.00 90.12 912 ASN A O 1
ATOM 7329 N N . LYS A 1 913 ? 5.548 -17.427 -30.317 1.00 84.38 913 LYS A N 1
ATOM 7330 C CA . LYS A 1 913 ? 4.361 -17.998 -30.971 1.00 84.38 913 LYS A CA 1
ATOM 7331 C C . LYS A 1 913 ? 3.054 -17.665 -30.252 1.00 84.38 913 LYS A C 1
ATOM 7333 O O . LYS A 1 913 ? 2.024 -17.589 -30.914 1.00 84.38 913 LYS A O 1
ATOM 7338 N N . ALA A 1 914 ? 3.082 -17.450 -28.933 1.00 86.94 914 ALA A N 1
ATOM 7339 C CA . ALA A 1 914 ? 1.889 -17.106 -28.163 1.00 86.94 914 ALA A CA 1
ATOM 7340 C C . ALA A 1 914 ? 1.362 -15.698 -28.487 1.00 86.94 914 ALA A C 1
ATOM 7342 O O . ALA A 1 914 ? 0.183 -15.432 -28.266 1.00 86.94 914 ALA A O 1
ATOM 7343 N N . LEU A 1 915 ? 2.211 -14.810 -29.017 1.00 90.88 915 LEU A N 1
ATOM 7344 C CA . LEU A 1 915 ? 1.841 -13.446 -29.402 1.00 90.88 915 LEU A CA 1
ATOM 7345 C C . LEU A 1 915 ? 1.589 -13.277 -30.906 1.00 90.88 915 LEU A C 1
ATOM 7347 O O . LEU A 1 915 ? 1.013 -12.267 -31.306 1.00 90.88 915 LEU A O 1
ATOM 7351 N N . ASN A 1 916 ? 2.006 -14.244 -31.733 1.00 87.25 916 ASN A N 1
ATOM 7352 C CA . ASN A 1 916 ? 1.952 -14.160 -33.198 1.00 87.25 916 ASN A CA 1
ATOM 7353 C C . ASN A 1 916 ? 2.556 -12.845 -33.743 1.00 87.25 916 ASN A C 1
ATOM 7355 O O . ASN A 1 916 ? 1.964 -12.159 -34.583 1.00 87.25 916 ASN A O 1
ATOM 7359 N N . ILE A 1 917 ? 3.725 -12.476 -33.217 1.00 92.12 917 ILE A N 1
ATOM 7360 C CA . ILE A 1 917 ? 4.481 -11.287 -33.625 1.00 92.12 917 ILE A CA 1
ATOM 7361 C C . ILE A 1 917 ? 5.609 -11.654 -34.593 1.00 92.12 917 ILE A C 1
ATOM 7363 O O . ILE A 1 917 ? 6.045 -12.801 -34.653 1.00 92.12 917 ILE A O 1
ATOM 7367 N N . SER A 1 918 ? 6.067 -10.662 -35.352 1.00 88.19 918 SER A N 1
ATOM 7368 C CA . SER A 1 918 ? 7.288 -10.708 -36.167 1.00 88.19 918 SER A CA 1
ATOM 7369 C C . SER A 1 918 ? 8.207 -9.554 -35.759 1.00 88.19 918 SER A C 1
ATOM 7371 O O . SER A 1 918 ? 7.769 -8.639 -35.061 1.00 88.19 918 SER A O 1
ATOM 7373 N N . SER A 1 919 ? 9.460 -9.534 -36.205 1.00 90.50 919 SER A N 1
ATOM 7374 C CA . SER A 1 919 ? 10.381 -8.414 -35.983 1.00 90.50 919 SER A CA 1
ATOM 7375 C C . SER A 1 919 ? 10.702 -7.656 -37.272 1.00 90.50 919 SER A C 1
ATOM 7377 O O . SER A 1 919 ? 10.566 -8.182 -38.379 1.00 90.50 919 SER A O 1
ATOM 7379 N N . LYS A 1 920 ? 11.118 -6.397 -37.126 1.00 90.69 920 LYS A N 1
ATOM 7380 C CA . LYS A 1 920 ? 11.691 -5.577 -38.195 1.00 90.69 920 LYS A CA 1
ATOM 7381 C C . LYS A 1 920 ? 12.900 -4.820 -37.659 1.00 90.69 920 LYS A C 1
ATOM 7383 O O . LYS A 1 920 ? 12.889 -4.357 -36.522 1.00 90.69 920 LYS A O 1
ATOM 7388 N N . GLU A 1 921 ? 13.927 -4.711 -38.491 1.00 89.75 921 GLU A N 1
ATOM 7389 C CA . GLU A 1 921 ? 15.190 -4.054 -38.168 1.00 89.75 921 GLU A CA 1
ATOM 7390 C C . GLU A 1 921 ? 15.282 -2.683 -38.850 1.00 89.75 921 GLU A C 1
ATOM 7392 O O . GLU A 1 921 ? 14.879 -2.524 -40.007 1.00 89.75 921 GLU A O 1
ATOM 7397 N N . ILE A 1 922 ? 15.805 -1.689 -38.130 1.00 86.81 922 ILE A N 1
ATOM 7398 C CA . ILE A 1 922 ? 16.146 -0.365 -38.651 1.00 86.81 922 ILE A CA 1
ATOM 7399 C C . ILE A 1 922 ? 17.573 -0.019 -38.226 1.00 86.81 922 ILE A C 1
ATOM 7401 O O . ILE A 1 922 ? 17.885 0.030 -37.038 1.00 86.81 922 ILE A O 1
ATOM 7405 N N . GLU A 1 923 ? 18.417 0.307 -39.203 1.00 86.19 923 GLU A N 1
ATOM 7406 C CA . GLU A 1 923 ? 19.715 0.931 -38.955 1.00 86.19 923 GLU A CA 1
ATOM 7407 C C . GLU A 1 923 ? 19.530 2.447 -38.796 1.00 86.19 923 GLU A C 1
ATOM 7409 O O . GLU A 1 923 ? 18.969 3.120 -39.667 1.00 86.19 923 GLU A O 1
ATOM 7414 N N . GLN A 1 924 ? 20.025 2.996 -37.690 1.00 78.62 924 GLN A N 1
ATOM 7415 C CA . GLN A 1 924 ? 20.100 4.433 -37.454 1.00 78.62 924 GLN A CA 1
ATOM 7416 C C . GLN A 1 924 ? 21.555 4.882 -37.362 1.00 78.62 924 GLN A C 1
ATOM 7418 O O . GLN A 1 924 ? 22.447 4.130 -36.978 1.00 78.62 924 GLN A O 1
ATOM 7423 N N . THR A 1 925 ? 21.802 6.141 -37.710 1.00 79.31 925 THR A N 1
ATOM 7424 C CA . THR A 1 925 ? 23.085 6.803 -37.466 1.00 79.31 925 THR A CA 1
ATOM 7425 C C . THR A 1 925 ? 22.831 8.003 -36.569 1.00 79.31 925 THR A C 1
ATOM 7427 O O . THR A 1 925 ? 22.054 8.891 -36.928 1.00 79.31 925 THR A O 1
ATOM 7430 N N . ASP A 1 926 ? 23.450 8.021 -35.389 1.00 72.56 926 ASP A N 1
ATOM 7431 C CA . ASP A 1 926 ? 23.324 9.141 -34.462 1.00 72.56 926 ASP A CA 1
ATOM 7432 C C . ASP A 1 926 ? 24.020 10.407 -35.005 1.00 72.56 926 ASP A C 1
ATOM 7434 O O . ASP A 1 926 ? 24.749 10.390 -36.001 1.00 72.56 926 ASP A O 1
ATOM 7438 N N . SER A 1 927 ? 23.821 11.544 -34.334 1.00 70.38 927 SER A N 1
ATOM 7439 C CA . SER A 1 927 ? 24.429 12.825 -34.728 1.00 70.38 927 SER A CA 1
ATOM 7440 C C . SER A 1 927 ? 25.963 12.846 -34.659 1.00 70.38 927 SER A C 1
ATOM 7442 O O . SER A 1 927 ? 26.578 13.791 -35.151 1.00 70.38 927 SER A O 1
ATOM 7444 N N . LYS A 1 928 ? 26.583 11.827 -34.053 1.00 73.88 928 LYS A N 1
ATOM 7445 C CA . LYS A 1 928 ? 28.033 11.637 -33.946 1.00 73.88 928 LYS A CA 1
ATOM 7446 C C . LYS A 1 928 ? 28.560 10.604 -34.952 1.00 73.88 928 LYS A C 1
ATOM 7448 O O . LYS A 1 928 ? 29.758 10.335 -34.945 1.00 73.88 928 LYS A O 1
ATOM 7453 N N . GLY A 1 929 ? 27.705 10.054 -35.817 1.00 76.44 929 GLY A N 1
ATOM 7454 C CA . GLY A 1 929 ? 28.070 9.048 -36.813 1.00 76.44 929 GLY A CA 1
ATOM 7455 C C . GLY A 1 929 ? 28.110 7.609 -36.288 1.00 76.44 929 GLY A C 1
ATOM 7456 O O . GLY A 1 929 ? 28.544 6.724 -37.023 1.00 76.44 929 GLY A O 1
ATOM 7457 N N . ASN A 1 930 ? 27.679 7.346 -35.049 1.00 78.00 930 ASN A N 1
ATOM 7458 C CA . ASN A 1 930 ? 27.592 5.981 -34.531 1.00 78.00 930 ASN A CA 1
ATOM 7459 C C . ASN A 1 930 ? 26.381 5.279 -35.133 1.00 78.00 930 ASN A C 1
ATOM 7461 O O . ASN A 1 930 ? 25.275 5.822 -35.126 1.00 78.00 930 ASN A O 1
ATOM 7465 N N . LYS A 1 931 ? 26.597 4.058 -35.614 1.00 81.06 931 LYS A N 1
ATOM 7466 C CA . LYS A 1 931 ? 25.532 3.199 -36.115 1.00 81.06 931 LYS A CA 1
ATOM 7467 C C . LYS A 1 931 ? 24.887 2.430 -34.973 1.00 81.06 931 LYS A C 1
ATOM 7469 O O . LYS A 1 931 ? 25.591 1.827 -34.163 1.00 81.06 931 LYS A O 1
ATOM 7474 N N . THR A 1 932 ? 23.565 2.416 -34.954 1.00 80.81 932 THR A N 1
ATOM 7475 C CA . THR A 1 932 ? 22.769 1.600 -34.039 1.00 80.81 932 THR A CA 1
ATOM 7476 C C . THR A 1 932 ? 21.778 0.766 -34.832 1.00 80.81 932 THR A C 1
ATOM 7478 O O . THR A 1 932 ? 21.263 1.223 -35.853 1.00 80.81 932 THR A O 1
ATOM 7481 N N . ILE A 1 933 ? 21.517 -0.449 -34.365 1.00 83.56 933 ILE A N 1
ATOM 7482 C CA . ILE A 1 933 ? 20.524 -1.352 -34.940 1.00 83.56 933 ILE A CA 1
ATOM 7483 C C . ILE A 1 933 ? 19.379 -1.469 -33.940 1.00 83.56 933 ILE A C 1
ATOM 7485 O O . ILE A 1 933 ? 19.572 -1.929 -32.816 1.00 83.56 933 ILE A O 1
ATOM 7489 N N . ASP A 1 934 ? 18.191 -1.039 -34.356 1.00 86.50 934 ASP A N 1
ATOM 7490 C CA . ASP A 1 934 ? 16.963 -1.190 -33.585 1.00 86.50 934 ASP A CA 1
ATOM 7491 C C . ASP A 1 934 ? 16.114 -2.307 -34.193 1.00 86.50 934 ASP A C 1
ATOM 7493 O O . ASP A 1 934 ? 15.666 -2.207 -35.337 1.00 86.50 934 ASP A O 1
ATOM 7497 N N . VAL A 1 935 ? 15.845 -3.353 -33.414 1.00 89.06 935 VAL A N 1
ATOM 7498 C CA . VAL A 1 935 ? 14.904 -4.421 -33.772 1.00 89.06 935 VAL A CA 1
ATOM 7499 C C . VAL A 1 935 ? 13.629 -4.222 -32.968 1.00 89.06 935 VAL A C 1
ATOM 7501 O O . VAL A 1 935 ? 13.676 -4.163 -31.742 1.00 89.06 935 VAL A O 1
ATOM 7504 N N . TYR A 1 936 ? 12.481 -4.120 -33.634 1.00 92.38 936 TYR A N 1
ATOM 7505 C CA . TYR A 1 936 ? 11.191 -3.901 -32.978 1.00 92.38 936 TYR A CA 1
ATOM 7506 C C . TYR A 1 936 ? 10.135 -4.908 -33.418 1.00 92.38 936 TYR A C 1
ATOM 7508 O O . TYR A 1 936 ? 10.176 -5.443 -34.527 1.00 92.38 936 TYR A O 1
ATOM 7516 N N . ALA A 1 937 ? 9.169 -5.158 -32.534 1.00 94.19 937 ALA A N 1
ATOM 7517 C CA . ALA A 1 937 ? 8.094 -6.101 -32.798 1.00 94.19 937 ALA A CA 1
ATOM 7518 C C . ALA A 1 937 ? 6.986 -5.483 -33.658 1.00 94.19 937 ALA A C 1
ATOM 7520 O O . ALA A 1 937 ? 6.614 -4.313 -33.531 1.00 94.19 937 ALA A O 1
ATOM 7521 N N . THR A 1 938 ? 6.415 -6.329 -34.502 1.00 94.19 938 THR A N 1
ATOM 7522 C CA . THR A 1 938 ? 5.292 -6.047 -35.386 1.00 94.19 938 THR A CA 1
ATOM 7523 C C . THR A 1 938 ? 4.203 -7.089 -35.160 1.00 94.19 938 THR A C 1
ATOM 7525 O O . THR A 1 938 ? 4.488 -8.242 -34.834 1.00 94.19 938 THR A O 1
ATOM 7528 N N . LYS A 1 939 ? 2.945 -6.691 -35.332 1.00 93.06 939 LYS A N 1
ATOM 7529 C CA . LYS A 1 939 ? 1.780 -7.582 -35.276 1.00 93.06 939 LYS A CA 1
ATOM 7530 C C . LYS A 1 939 ? 1.044 -7.541 -36.607 1.00 93.06 939 LYS A C 1
ATOM 7532 O O . LYS A 1 939 ? 1.063 -6.517 -37.288 1.00 93.06 939 LYS A O 1
ATOM 7537 N N . PHE A 1 940 ? 0.367 -8.628 -36.953 1.00 89.38 940 PHE A N 1
ATOM 7538 C CA . PHE A 1 940 ? -0.497 -8.644 -38.127 1.00 89.38 940 PHE A CA 1
ATOM 7539 C C . PHE A 1 940 ? -1.748 -7.788 -37.881 1.00 89.38 940 PHE A C 1
ATOM 7541 O O . PHE A 1 940 ? -2.489 -8.016 -36.923 1.00 89.38 940 PHE A O 1
ATOM 7548 N N . ASP A 1 941 ? -1.988 -6.810 -38.749 1.00 86.94 941 ASP A N 1
ATOM 7549 C CA . ASP A 1 941 ? -3.211 -6.019 -38.780 1.00 86.94 941 ASP A CA 1
ATOM 7550 C C . ASP A 1 941 ? -4.115 -6.530 -39.901 1.00 86.94 941 ASP A C 1
ATOM 7552 O O . ASP A 1 941 ? -3.827 -6.377 -41.087 1.00 86.94 941 ASP A O 1
ATOM 7556 N N . ALA A 1 942 ? -5.236 -7.141 -39.518 1.00 86.50 942 ALA A N 1
ATOM 7557 C CA . ALA A 1 942 ? -6.182 -7.718 -40.466 1.00 86.50 942 ALA A CA 1
ATOM 7558 C C . ALA A 1 942 ? -6.882 -6.668 -41.347 1.00 86.50 942 ALA A C 1
ATOM 7560 O O . ALA A 1 942 ? -7.333 -7.005 -42.440 1.00 86.50 942 ALA A O 1
ATOM 7561 N N . GLN A 1 943 ? -6.992 -5.412 -40.897 1.00 87.06 943 GLN A N 1
ATOM 7562 C CA . GLN A 1 943 ? -7.600 -4.338 -41.687 1.00 87.06 943 GLN A CA 1
ATOM 7563 C C . GLN A 1 943 ? -6.660 -3.867 -42.796 1.00 87.06 943 GLN A C 1
ATOM 7565 O O . GLN A 1 943 ? -7.117 -3.540 -43.891 1.00 87.06 943 GLN A O 1
ATOM 7570 N N . LEU A 1 944 ? -5.356 -3.848 -42.517 1.00 87.12 944 LEU A N 1
ATOM 7571 C CA . LEU A 1 944 ? -4.321 -3.465 -43.480 1.00 87.12 944 LEU A CA 1
ATOM 7572 C C . LEU A 1 944 ? -3.775 -4.658 -44.277 1.00 87.12 944 LEU A C 1
ATOM 7574 O O . LEU A 1 944 ? -3.151 -4.452 -45.316 1.00 87.12 944 LEU A O 1
ATOM 7578 N N . ASN A 1 945 ? -4.053 -5.885 -43.825 1.00 89.56 945 ASN A N 1
ATOM 7579 C CA . ASN A 1 945 ? -3.485 -7.130 -44.341 1.00 89.56 945 ASN A CA 1
ATOM 7580 C C . ASN A 1 945 ? -1.947 -7.068 -44.420 1.00 89.56 945 ASN A C 1
ATOM 7582 O O . ASN A 1 945 ? -1.347 -7.477 -45.415 1.00 89.56 945 ASN A O 1
ATOM 7586 N N . ASP A 1 946 ? -1.327 -6.512 -43.378 1.00 90.25 946 ASP A N 1
ATOM 7587 C CA . ASP A 1 946 ? 0.115 -6.278 -43.292 1.00 90.25 946 ASP A CA 1
ATOM 7588 C C . ASP A 1 946 ? 0.601 -6.355 -41.834 1.00 90.25 946 ASP A C 1
ATOM 7590 O O . ASP A 1 946 ? -0.194 -6.289 -40.891 1.00 90.25 946 ASP A O 1
ATOM 7594 N N . TYR A 1 947 ? 1.911 -6.494 -41.643 1.00 89.81 947 TYR A N 1
ATOM 7595 C CA . TYR A 1 947 ? 2.553 -6.395 -40.338 1.00 89.81 947 TYR A CA 1
ATOM 7596 C C . TYR A 1 947 ? 2.876 -4.937 -40.017 1.00 89.81 947 TYR A C 1
ATOM 7598 O O . TYR A 1 947 ? 3.627 -4.267 -40.721 1.00 89.81 947 TYR A O 1
ATOM 7606 N N . VAL A 1 948 ? 2.336 -4.459 -38.903 1.00 92.44 948 VAL A N 1
ATOM 7607 C CA . VAL A 1 948 ? 2.494 -3.082 -38.424 1.00 92.44 948 VAL A CA 1
ATOM 7608 C C . VAL A 1 948 ? 3.242 -3.054 -37.102 1.00 92.44 948 VAL A C 1
ATOM 7610 O O . VAL A 1 948 ? 3.125 -3.980 -36.295 1.00 92.44 948 VAL A O 1
ATOM 7613 N N . ALA A 1 949 ? 4.001 -1.984 -36.862 1.00 93.69 949 ALA A N 1
ATOM 7614 C CA . ALA A 1 949 ? 4.717 -1.794 -35.608 1.00 93.69 949 ALA A CA 1
ATOM 7615 C C . ALA A 1 949 ? 3.753 -1.821 -34.410 1.00 93.69 949 ALA A C 1
ATOM 7617 O O . ALA A 1 949 ? 2.667 -1.232 -34.450 1.00 93.69 949 ALA A O 1
ATOM 7618 N N . ILE A 1 950 ? 4.168 -2.490 -33.334 1.00 95.56 950 ILE A N 1
ATOM 7619 C CA . ILE A 1 950 ? 3.491 -2.389 -32.039 1.00 95.56 950 ILE A CA 1
ATOM 7620 C C . ILE A 1 950 ? 3.899 -1.051 -31.416 1.00 95.56 950 ILE A C 1
ATOM 7622 O O . ILE A 1 950 ? 5.081 -0.827 -31.166 1.00 95.56 950 ILE A O 1
ATOM 7626 N N . THR A 1 951 ? 2.935 -0.155 -31.196 1.00 94.75 951 THR A N 1
ATOM 7627 C CA . THR A 1 951 ? 3.167 1.212 -30.687 1.00 94.75 951 THR A CA 1
ATOM 7628 C C . THR A 1 951 ? 2.089 1.616 -29.670 1.00 94.75 951 THR A C 1
ATOM 7630 O O . THR A 1 951 ? 1.059 0.949 -29.584 1.00 94.75 951 THR A O 1
ATOM 7633 N N . PRO A 1 952 ? 2.247 2.722 -28.914 1.00 93.25 952 PRO A N 1
ATOM 7634 C CA . PRO A 1 952 ? 1.196 3.249 -28.039 1.00 93.25 952 PRO A CA 1
ATOM 7635 C C . PRO A 1 952 ? -0.145 3.525 -28.735 1.00 93.25 952 PRO A C 1
ATOM 7637 O O . PRO A 1 952 ? -1.196 3.367 -28.104 1.00 93.25 952 PRO A O 1
ATOM 7640 N N . ASP A 1 953 ? -0.096 3.911 -30.014 1.00 92.06 953 ASP A N 1
ATOM 7641 C CA . ASP A 1 953 ? -1.270 4.172 -30.857 1.00 92.06 953 ASP A CA 1
ATOM 7642 C C . ASP A 1 953 ? -1.807 2.889 -31.514 1.00 92.06 953 ASP A C 1
ATOM 7644 O O . ASP A 1 953 ? -2.987 2.809 -31.851 1.00 92.06 953 ASP A O 1
ATOM 7648 N N . ASN A 1 954 ? -0.961 1.865 -31.658 1.00 93.12 954 ASN A N 1
ATOM 7649 C CA . ASN A 1 954 ? -1.315 0.558 -32.201 1.00 93.12 954 ASN A CA 1
ATOM 7650 C C . ASN A 1 954 ? -0.828 -0.597 -31.294 1.00 93.12 954 ASN A C 1
ATOM 7652 O O . ASN A 1 954 ? 0.028 -1.395 -31.697 1.00 93.12 954 ASN A O 1
ATOM 7656 N N . PRO A 1 955 ? -1.349 -0.709 -30.059 1.00 95.69 955 PRO A N 1
ATOM 7657 C CA . PRO A 1 955 ? -0.845 -1.661 -29.072 1.00 95.69 955 PRO A CA 1
ATOM 7658 C C . PRO A 1 955 ? -1.246 -3.103 -29.396 1.00 95.69 955 PRO A C 1
ATOM 7660 O O . PRO A 1 955 ? -2.257 -3.349 -30.061 1.00 95.69 955 PRO A O 1
ATOM 7663 N N . LEU A 1 956 ? -0.504 -4.082 -28.880 1.00 96.75 956 LEU A N 1
ATOM 7664 C CA . LEU A 1 956 ? -0.898 -5.493 -28.906 1.00 96.75 956 LEU A CA 1
ATOM 7665 C C . LEU A 1 956 ? -1.642 -5.846 -27.614 1.00 96.75 956 LEU A C 1
ATOM 7667 O O . LEU A 1 956 ? -1.076 -5.744 -26.530 1.00 96.75 956 LEU A O 1
ATOM 7671 N N . LYS A 1 957 ? -2.901 -6.274 -27.724 1.00 96.88 957 LYS A N 1
ATOM 7672 C CA . LYS A 1 957 ? -3.678 -6.742 -26.571 1.00 96.88 957 LYS A CA 1
ATOM 7673 C C . LYS A 1 957 ? -3.204 -8.121 -26.133 1.00 96.88 957 LYS A C 1
ATOM 7675 O O . LYS A 1 957 ? -2.991 -8.986 -26.979 1.00 96.88 957 LYS A O 1
ATOM 7680 N N . VAL A 1 958 ? -3.096 -8.312 -24.828 1.00 97.38 958 VAL A N 1
ATOM 7681 C CA . VAL A 1 958 ? -2.716 -9.578 -24.199 1.00 97.38 958 VAL A CA 1
ATOM 7682 C C . VAL A 1 958 ? -3.639 -9.879 -23.029 1.00 97.38 958 VAL A C 1
ATOM 7684 O O . VAL A 1 958 ? -4.173 -8.961 -22.400 1.00 97.38 958 VAL A O 1
ATOM 7687 N N . THR A 1 959 ? -3.826 -11.162 -22.744 1.00 96.81 959 THR A N 1
ATOM 7688 C CA . THR A 1 959 ? -4.596 -11.621 -21.584 1.00 96.81 959 THR A CA 1
ATOM 7689 C C . THR A 1 959 ? -3.671 -11.988 -20.434 1.00 96.81 959 THR A C 1
ATOM 7691 O O . THR A 1 959 ? -2.539 -12.423 -20.654 1.00 96.81 959 THR A O 1
ATOM 7694 N N . LYS A 1 960 ? -4.168 -11.889 -19.202 1.00 96.38 960 LYS A N 1
ATOM 7695 C CA . LYS A 1 960 ? -3.489 -12.371 -18.001 1.00 96.38 960 LYS A CA 1
ATOM 7696 C C . LYS A 1 960 ? -2.967 -13.798 -18.210 1.00 96.38 960 LYS A C 1
ATOM 7698 O O . LYS A 1 960 ? -3.647 -14.637 -18.799 1.00 96.38 960 LYS A O 1
ATOM 7703 N N . ASN A 1 961 ? -1.767 -14.065 -17.702 1.00 96.00 961 ASN A N 1
ATOM 7704 C CA . ASN A 1 961 ? -1.022 -15.322 -17.805 1.00 96.00 961 ASN A CA 1
ATOM 7705 C C . ASN A 1 961 ? -0.562 -15.713 -19.226 1.00 96.00 961 ASN A C 1
ATOM 7707 O O . ASN A 1 961 ? 0.078 -16.751 -19.382 1.00 96.00 961 ASN A O 1
ATOM 7711 N N . GLN A 1 962 ? -0.820 -14.909 -20.264 1.00 97.38 962 GLN A N 1
ATOM 7712 C CA . GLN A 1 962 ? -0.240 -15.143 -21.589 1.00 97.38 962 GLN A CA 1
ATOM 7713 C C . GLN A 1 962 ? 1.274 -14.904 -21.542 1.00 97.38 962 GLN A C 1
ATOM 7715 O O . GLN A 1 962 ? 1.713 -13.891 -21.002 1.00 97.38 962 GLN A O 1
ATOM 7720 N N . ILE A 1 963 ? 2.072 -15.807 -22.119 1.00 97.88 963 ILE A N 1
ATOM 7721 C CA . ILE A 1 963 ? 3.529 -15.634 -22.216 1.00 97.88 963 ILE A CA 1
ATOM 7722 C C . ILE A 1 963 ? 3.832 -14.464 -23.154 1.00 97.88 963 ILE A C 1
ATOM 7724 O O . ILE A 1 963 ? 3.468 -14.494 -24.332 1.00 97.88 963 ILE A O 1
ATOM 7728 N N . ILE A 1 964 ? 4.525 -13.450 -22.642 1.00 97.75 964 ILE A N 1
ATOM 7729 C CA . ILE A 1 964 ? 4.835 -12.213 -23.367 1.00 97.75 964 ILE A CA 1
ATOM 7730 C C . ILE A 1 964 ? 6.317 -12.062 -23.709 1.00 97.75 964 ILE A C 1
ATOM 7732 O O . ILE A 1 964 ? 6.638 -11.390 -24.686 1.00 97.75 964 ILE A O 1
ATOM 7736 N N . ALA A 1 965 ? 7.212 -12.695 -22.951 1.00 96.94 965 ALA A N 1
ATOM 7737 C CA . ALA A 1 965 ? 8.654 -12.622 -23.167 1.00 96.94 965 ALA A CA 1
ATOM 7738 C C . ALA A 1 965 ? 9.387 -13.772 -22.464 1.00 96.94 965 ALA A C 1
ATOM 7740 O O . ALA A 1 965 ? 8.768 -14.572 -21.763 1.00 96.94 965 ALA A O 1
ATOM 7741 N N . TYR A 1 966 ? 10.707 -13.824 -22.628 1.00 96.31 966 TYR A N 1
ATOM 7742 C CA . TYR A 1 966 ? 11.585 -14.787 -21.965 1.00 96.31 966 TYR A CA 1
ATOM 7743 C C . TYR A 1 966 ? 12.799 -14.065 -21.377 1.00 96.31 966 TYR A C 1
ATOM 7745 O O . TYR A 1 966 ? 13.264 -13.079 -21.948 1.00 96.31 966 TYR A O 1
ATOM 7753 N N . ILE A 1 967 ? 13.306 -14.529 -20.232 1.00 95.69 967 ILE A N 1
ATOM 7754 C CA . ILE A 1 967 ? 14.495 -13.936 -19.601 1.00 95.69 967 ILE A CA 1
ATOM 7755 C C . ILE A 1 967 ? 15.740 -14.174 -20.466 1.00 95.69 967 ILE A C 1
ATOM 7757 O O . ILE A 1 967 ? 15.993 -15.310 -20.870 1.00 95.69 967 ILE A O 1
ATOM 7761 N N . GLY A 1 968 ? 16.537 -13.126 -20.675 1.00 91.75 968 GLY A N 1
ATOM 7762 C CA . GLY A 1 968 ? 17.809 -13.194 -21.390 1.00 91.75 968 GLY A CA 1
ATOM 7763 C C . GLY A 1 968 ? 18.941 -13.841 -20.595 1.00 91.75 968 GLY A C 1
ATOM 7764 O O . GLY A 1 968 ? 18.859 -14.070 -19.382 1.00 91.75 968 GLY A O 1
ATOM 7765 N N . ASP A 1 969 ? 20.030 -14.159 -21.279 1.00 87.12 969 ASP A N 1
ATOM 7766 C CA . ASP A 1 969 ? 21.240 -14.649 -20.622 1.00 87.12 969 ASP A CA 1
ATOM 7767 C C . ASP A 1 969 ? 22.135 -13.510 -20.089 1.00 87.12 969 ASP A C 1
ATOM 7769 O O . ASP A 1 969 ? 21.758 -12.337 -20.056 1.00 87.12 969 ASP A O 1
ATOM 7773 N N . THR A 1 970 ? 23.335 -13.860 -19.615 1.00 81.94 970 THR A N 1
ATOM 7774 C CA . THR A 1 970 ? 24.278 -12.885 -19.048 1.00 81.94 970 THR A CA 1
ATOM 7775 C C . THR A 1 970 ? 24.819 -11.888 -20.080 1.00 81.94 970 THR A C 1
ATOM 7777 O O . T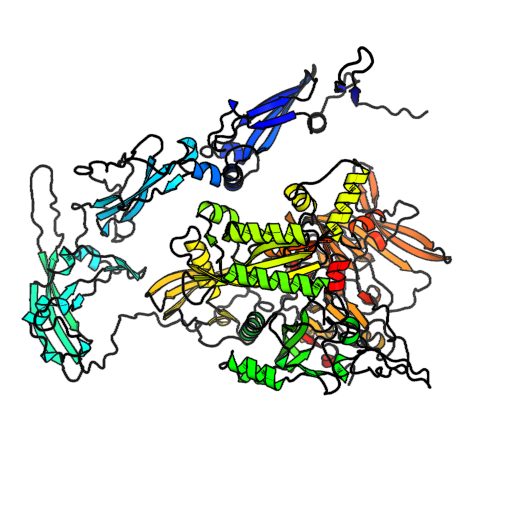HR A 1 970 ? 25.352 -10.843 -19.711 1.00 81.94 970 THR A O 1
ATOM 7780 N N . HIS A 1 971 ? 24.722 -12.197 -21.375 1.00 77.88 971 HIS A N 1
ATOM 7781 C CA . HIS A 1 971 ? 25.170 -11.326 -22.463 1.00 77.88 971 HIS A CA 1
ATOM 7782 C C . HIS A 1 971 ? 24.097 -10.279 -22.783 1.00 77.88 971 HIS A C 1
ATOM 7784 O O . HIS A 1 971 ? 24.409 -9.156 -23.176 1.00 77.88 971 HIS A O 1
ATOM 7790 N N . GLU A 1 972 ? 22.832 -10.612 -22.529 1.00 79.00 972 GLU A N 1
ATOM 7791 C CA . GLU A 1 972 ? 21.675 -9.746 -22.761 1.00 79.00 972 GLU A CA 1
ATOM 7792 C C . GLU A 1 972 ? 21.318 -8.866 -21.551 1.00 79.00 972 GLU A C 1
ATOM 7794 O O . GLU A 1 972 ? 20.370 -8.082 -21.608 1.00 79.00 972 GLU A O 1
ATOM 7799 N N . ASN A 1 973 ? 22.067 -8.951 -20.447 1.00 79.56 973 ASN A N 1
ATOM 7800 C CA . ASN A 1 973 ? 21.697 -8.294 -19.189 1.00 79.56 973 ASN A CA 1
ATOM 7801 C C . ASN A 1 973 ? 22.814 -7.505 -18.482 1.00 79.56 973 ASN A C 1
ATOM 7803 O O . ASN A 1 973 ? 22.752 -7.265 -17.274 1.00 79.56 973 ASN A O 1
ATOM 7807 N N . GLY A 1 974 ? 23.852 -7.117 -19.221 1.00 72.69 974 GLY A N 1
ATOM 7808 C CA . GLY A 1 974 ? 24.959 -6.340 -18.662 1.00 72.69 974 GLY A CA 1
ATOM 7809 C C . GLY A 1 974 ? 25.879 -7.152 -17.741 1.00 72.69 974 GLY A C 1
ATOM 7810 O O . GLY A 1 974 ? 26.502 -6.578 -16.844 1.00 72.69 974 GLY A O 1
ATOM 7811 N N . GLY A 1 975 ? 25.986 -8.467 -17.957 1.00 79.25 975 GLY A N 1
ATOM 7812 C CA . GLY A 1 975 ? 26.930 -9.339 -17.258 1.00 79.25 975 GLY A CA 1
ATOM 7813 C C . GLY A 1 975 ? 26.477 -9.762 -15.862 1.00 79.25 975 GLY A C 1
ATOM 7814 O O . GLY A 1 975 ? 27.265 -10.362 -15.126 1.00 79.25 975 GLY A O 1
ATOM 7815 N N . TRP A 1 976 ? 25.234 -9.451 -15.482 1.00 87.38 976 TRP A N 1
ATOM 7816 C CA . TRP A 1 976 ? 24.635 -9.920 -14.236 1.00 87.38 976 TRP A CA 1
ATOM 7817 C C . TRP A 1 976 ? 24.068 -11.339 -14.391 1.00 87.38 976 TRP A C 1
ATOM 7819 O O . TRP A 1 976 ? 23.952 -11.867 -15.496 1.00 87.38 976 TRP A O 1
ATOM 7829 N N . MET A 1 977 ? 23.719 -12.006 -13.289 1.00 88.44 977 MET A N 1
ATOM 7830 C CA . MET A 1 977 ? 23.004 -13.287 -13.365 1.00 88.44 977 MET A CA 1
ATOM 7831 C C . MET A 1 977 ? 21.702 -13.135 -14.153 1.00 88.44 977 MET A C 1
ATOM 7833 O O . MET A 1 977 ? 21.104 -12.068 -14.125 1.00 88.44 977 MET A O 1
ATOM 7837 N N . SER A 1 978 ? 21.254 -14.182 -14.851 1.00 92.38 978 SER A N 1
ATOM 7838 C CA . SER A 1 978 ? 19.995 -14.135 -15.607 1.00 92.38 978 SER A CA 1
ATOM 7839 C C . SER A 1 978 ? 18.826 -13.707 -14.715 1.00 92.38 978 SER A C 1
ATOM 7841 O O . SER A 1 978 ? 18.647 -14.222 -13.607 1.00 92.38 978 SER A O 1
ATOM 7843 N N . HIS A 1 979 ? 18.103 -12.682 -15.167 1.00 94.31 979 HIS A N 1
ATOM 7844 C CA . HIS A 1 979 ? 17.060 -12.026 -14.394 1.00 94.31 979 HIS A CA 1
ATOM 7845 C C . HIS A 1 979 ? 16.139 -11.197 -15.282 1.00 94.31 979 HIS A C 1
ATOM 7847 O O . HIS A 1 979 ? 16.559 -10.686 -16.318 1.00 94.31 979 HIS A O 1
ATOM 7853 N N . ALA A 1 980 ? 14.902 -11.014 -14.830 1.00 95.38 980 ALA A N 1
ATOM 7854 C CA . ALA A 1 980 ? 14.021 -9.978 -15.346 1.00 95.38 980 ALA A CA 1
ATOM 7855 C C . ALA A 1 980 ? 14.119 -8.752 -14.439 1.00 95.38 980 ALA A C 1
ATOM 7857 O O . ALA A 1 980 ? 13.809 -8.848 -13.252 1.00 95.38 980 ALA A O 1
ATOM 7858 N N . HIS A 1 981 ? 14.502 -7.604 -14.990 1.00 96.12 981 HIS A N 1
ATOM 7859 C CA . HIS A 1 981 ? 14.358 -6.334 -14.285 1.00 96.12 981 HIS A CA 1
ATOM 7860 C C . HIS A 1 981 ? 12.992 -5.739 -14.604 1.00 96.12 981 HIS A C 1
ATOM 7862 O O . HIS A 1 981 ? 12.675 -5.492 -15.772 1.00 96.12 981 HIS A O 1
ATOM 7868 N N . VAL A 1 982 ? 12.199 -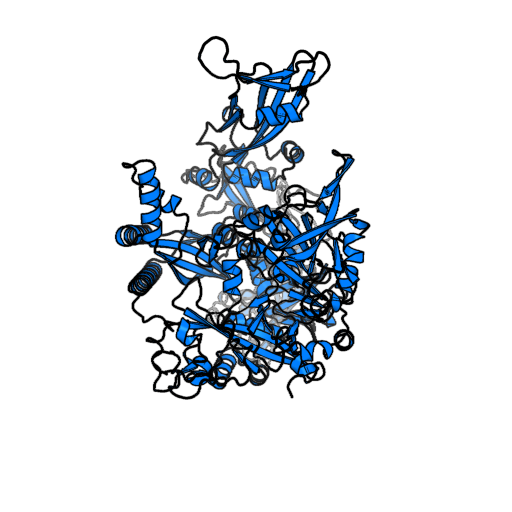5.479 -13.568 1.00 97.75 982 VAL A N 1
ATOM 7869 C CA . VAL A 1 982 ? 10.831 -4.978 -13.684 1.00 97.75 982 VAL A CA 1
ATOM 7870 C C . VAL A 1 982 ? 10.700 -3.627 -13.001 1.00 97.75 982 VAL A C 1
ATOM 7872 O O . VAL A 1 982 ? 11.076 -3.465 -11.844 1.00 97.75 982 VAL A O 1
ATOM 7875 N N . SER A 1 983 ? 10.091 -2.671 -13.698 1.00 97.06 983 SER A N 1
ATOM 7876 C CA . SER A 1 983 ? 9.789 -1.338 -13.171 1.00 97.06 983 SER A CA 1
ATOM 7877 C C . SER A 1 983 ? 8.329 -0.982 -13.423 1.00 97.06 983 SER A C 1
ATOM 7879 O O . SER A 1 983 ? 7.799 -1.220 -14.510 1.00 97.06 983 SER A O 1
ATOM 7881 N N . VAL A 1 984 ? 7.683 -0.379 -12.421 1.00 97.00 984 VAL A N 1
ATOM 7882 C CA . VAL A 1 984 ? 6.281 0.055 -12.489 1.00 97.00 984 VAL A CA 1
ATOM 7883 C C . VAL A 1 984 ? 6.213 1.575 -12.434 1.00 97.00 984 VAL A C 1
ATOM 7885 O O . VAL A 1 984 ? 6.814 2.201 -11.564 1.00 97.00 984 VAL A O 1
ATOM 7888 N N . ILE A 1 985 ? 5.477 2.181 -13.364 1.00 95.31 985 ILE A N 1
ATOM 7889 C CA . ILE A 1 985 ? 5.332 3.635 -13.479 1.00 95.31 985 ILE A CA 1
ATOM 7890 C C . ILE A 1 985 ? 3.859 4.001 -13.588 1.00 95.31 985 ILE A C 1
ATOM 7892 O O . ILE A 1 985 ? 3.109 3.389 -14.343 1.00 95.31 985 ILE A O 1
ATOM 7896 N N . VAL A 1 986 ? 3.439 5.029 -12.863 1.00 93.56 986 VAL A N 1
ATOM 7897 C CA . VAL A 1 986 ? 2.039 5.468 -12.842 1.00 93.56 986 VAL A CA 1
ATOM 7898 C C . VAL A 1 986 ? 1.753 6.592 -13.834 1.00 93.56 986 VAL A C 1
ATOM 7900 O O . VAL A 1 986 ? 2.558 7.514 -13.985 1.00 93.56 986 VAL A O 1
ATOM 7903 N N . SER A 1 987 ? 0.589 6.537 -14.488 1.00 90.88 987 SER A N 1
ATOM 7904 C CA . SER A 1 987 ? 0.231 7.474 -15.558 1.00 90.88 987 SER A CA 1
ATOM 7905 C C . SER A 1 987 ? -0.258 8.843 -15.088 1.00 90.88 987 SER A C 1
ATOM 7907 O O . SER A 1 987 ? -0.382 9.721 -15.922 1.00 90.88 987 SER A O 1
ATOM 7909 N N . GLY A 1 988 ? -0.571 9.059 -13.805 1.00 88.81 988 GLY A N 1
ATOM 7910 C CA . GLY A 1 988 ? -1.120 10.342 -13.342 1.00 88.81 988 GLY A CA 1
ATOM 7911 C C . GLY A 1 988 ? -0.112 11.496 -13.414 1.00 88.81 988 GLY A C 1
ATOM 7912 O O . GLY A 1 988 ? 1.082 11.291 -13.210 1.00 88.81 988 GLY A O 1
ATOM 7913 N N . GLU A 1 989 ? -0.571 12.729 -13.636 1.00 89.00 989 GLU A N 1
ATOM 7914 C CA . GLU A 1 989 ? 0.283 13.936 -13.695 1.00 89.00 989 GLU A CA 1
ATOM 7915 C C . GLU A 1 989 ? 0.675 14.490 -12.315 1.00 89.00 989 GLU A C 1
ATOM 7917 O O . GLU A 1 989 ? 1.506 15.392 -12.207 1.00 89.00 989 GLU A O 1
ATOM 7922 N N . ARG A 1 990 ? 0.072 13.967 -11.245 1.00 90.62 990 ARG A N 1
ATOM 7923 C CA . ARG A 1 990 ? 0.138 14.531 -9.893 1.00 90.62 990 ARG A CA 1
ATOM 7924 C C . ARG A 1 990 ? 0.876 13.602 -8.935 1.00 90.62 990 ARG A C 1
ATOM 7926 O O . ARG A 1 990 ? 0.726 12.383 -9.004 1.00 90.62 990 ARG A O 1
ATOM 7933 N N . ASN A 1 991 ? 1.646 14.190 -8.026 1.00 89.31 991 ASN A N 1
ATOM 7934 C CA . ASN A 1 991 ? 2.198 13.515 -6.858 1.00 89.31 991 ASN A CA 1
ATOM 7935 C C . ASN A 1 991 ? 1.413 13.930 -5.628 1.00 89.31 991 ASN A C 1
ATOM 7937 O O . ASN A 1 991 ? 1.532 15.074 -5.196 1.00 89.31 991 ASN A O 1
ATOM 7941 N N . TRP A 1 992 ? 0.630 13.006 -5.090 1.00 91.06 992 TRP A N 1
ATOM 7942 C CA . TRP A 1 992 ? -0.096 13.192 -3.842 1.00 91.06 992 TRP A CA 1
ATOM 7943 C C . TRP A 1 992 ? 0.794 12.826 -2.660 1.00 91.06 992 TRP A C 1
ATOM 7945 O O . TRP A 1 992 ? 1.503 11.825 -2.722 1.00 91.06 992 TRP A O 1
ATOM 7955 N N . ASN A 1 993 ? 0.733 13.614 -1.590 1.00 91.69 993 ASN A N 1
ATOM 7956 C CA . ASN A 1 993 ? 1.373 13.277 -0.323 1.00 91.69 993 ASN A CA 1
ATOM 7957 C C . ASN A 1 993 ? 0.347 12.839 0.732 1.00 91.69 993 ASN A C 1
ATOM 7959 O O . ASN A 1 993 ? -0.871 12.906 0.532 1.00 91.69 993 ASN A O 1
ATOM 7963 N N . GLU A 1 994 ? 0.840 12.418 1.892 1.00 91.31 994 GLU A N 1
ATOM 7964 C CA . GLU A 1 994 ? 0.027 11.886 2.983 1.00 91.31 994 GLU A CA 1
ATOM 7965 C C . GLU A 1 994 ? -0.856 12.933 3.691 1.00 91.31 994 GLU A C 1
ATOM 7967 O O . GLU A 1 994 ? -1.654 12.586 4.560 1.00 91.31 994 GLU A O 1
ATOM 7972 N N . ASN A 1 995 ? -0.732 14.212 3.330 1.00 94.69 995 ASN A N 1
ATOM 7973 C CA . ASN A 1 995 ? -1.577 15.305 3.815 1.00 94.69 995 ASN A CA 1
ATOM 7974 C C . ASN A 1 995 ? -2.752 15.611 2.872 1.00 94.69 995 ASN A C 1
ATOM 7976 O O . ASN A 1 995 ? -3.526 16.536 3.125 1.00 94.69 995 ASN A O 1
ATOM 7980 N N . GLY A 1 996 ? -2.885 14.865 1.771 1.00 92.81 996 GLY A N 1
ATOM 7981 C CA . GLY A 1 996 ? -3.926 15.085 0.771 1.00 92.81 996 GLY A CA 1
ATOM 7982 C C . GLY A 1 996 ? -3.670 16.292 -0.134 1.00 92.81 996 GLY A C 1
ATOM 7983 O O . GLY A 1 996 ? -4.601 16.738 -0.801 1.00 92.81 996 GLY A O 1
ATOM 7984 N N . PHE A 1 997 ? -2.440 16.815 -0.166 1.00 94.00 997 PHE A N 1
ATOM 7985 C CA . PHE A 1 997 ? -2.014 17.832 -1.129 1.00 94.00 997 PHE A CA 1
ATOM 7986 C C . PHE A 1 997 ? -1.246 17.191 -2.281 1.00 94.00 997 PHE A C 1
ATOM 7988 O O . PHE A 1 997 ? -0.698 16.095 -2.137 1.00 94.00 997 PHE A O 1
ATOM 7995 N N . TRP A 1 998 ? -1.191 17.872 -3.425 1.00 92.19 998 TRP A N 1
ATOM 7996 C CA . TRP A 1 998 ? -0.427 17.400 -4.572 1.00 92.19 998 TRP A CA 1
ATOM 7997 C C . TRP A 1 998 ? 0.438 18.471 -5.230 1.00 92.19 998 TRP A C 1
ATOM 7999 O O . TRP A 1 998 ? 0.171 19.669 -5.158 1.00 92.19 998 TRP A O 1
ATOM 8009 N N . ALA A 1 999 ? 1.477 18.007 -5.923 1.00 88.44 999 ALA A N 1
ATOM 8010 C CA . ALA A 1 999 ? 2.311 18.813 -6.808 1.00 88.44 999 ALA A CA 1
ATOM 8011 C C . ALA A 1 999 ? 2.426 18.146 -8.192 1.00 88.44 999 ALA A C 1
ATOM 8013 O O . ALA A 1 999 ? 2.366 16.917 -8.282 1.00 88.44 999 ALA A O 1
ATOM 8014 N N . PRO A 1 1000 ? 2.578 18.917 -9.285 1.00 86.62 1000 PRO A N 1
ATOM 8015 C CA . PRO A 1 1000 ? 2.736 18.340 -10.616 1.00 86.62 1000 PRO A CA 1
ATOM 8016 C C . PRO A 1 1000 ? 4.049 17.555 -10.720 1.00 86.62 1000 PRO A C 1
ATOM 8018 O O . PRO A 1 1000 ? 5.090 17.996 -10.218 1.00 86.62 1000 PRO A O 1
ATOM 8021 N N . LYS A 1 1001 ? 4.009 16.413 -11.408 1.00 85.81 1001 LYS A N 1
ATOM 8022 C CA . LYS A 1 1001 ? 5.202 15.641 -11.765 1.00 85.81 1001 LYS A CA 1
ATOM 8023 C C . LYS A 1 1001 ? 6.056 16.421 -12.751 1.00 85.81 1001 LYS A C 1
ATOM 8025 O O . LYS A 1 1001 ? 5.550 17.103 -13.639 1.00 85.81 1001 LYS A O 1
ATOM 8030 N N . ARG A 1 1002 ? 7.373 16.299 -12.600 1.00 77.44 1002 ARG A N 1
ATOM 8031 C CA . ARG A 1 1002 ? 8.330 16.939 -13.507 1.00 77.44 1002 ARG A CA 1
ATOM 8032 C C . ARG A 1 1002 ? 8.385 16.222 -14.856 1.00 77.44 1002 ARG A C 1
ATOM 8034 O O . ARG A 1 1002 ? 8.354 16.887 -15.885 1.00 77.44 1002 ARG A O 1
ATOM 8041 N N . ASP A 1 1003 ? 8.452 14.891 -14.827 1.00 75.62 1003 ASP A N 1
ATOM 8042 C CA . ASP A 1 1003 ? 8.648 14.056 -16.010 1.00 75.62 1003 ASP A CA 1
ATOM 8043 C C . ASP A 1 1003 ? 7.391 13.186 -16.229 1.00 75.62 1003 ASP A C 1
ATOM 8045 O O . ASP A 1 1003 ? 7.248 12.101 -15.666 1.00 75.62 1003 ASP A O 1
ATOM 8049 N N . TYR A 1 1004 ? 6.437 13.686 -17.025 1.00 79.81 1004 TYR A N 1
ATOM 8050 C CA . TYR A 1 1004 ? 5.189 12.976 -17.333 1.00 79.81 1004 TYR A CA 1
ATOM 8051 C C . TYR A 1 1004 ? 5.432 11.825 -18.315 1.00 79.81 1004 TYR A C 1
ATOM 8053 O O . TYR A 1 1004 ? 5.745 12.065 -19.485 1.00 79.81 1004 TYR A O 1
ATOM 8061 N N . TYR A 1 1005 ? 5.271 10.576 -17.868 1.00 83.06 1005 TYR A N 1
ATOM 8062 C CA . TYR A 1 1005 ? 5.691 9.406 -18.647 1.00 83.06 1005 TYR A CA 1
ATOM 8063 C C . TYR A 1 1005 ? 4.982 9.276 -20.005 1.00 83.06 1005 TYR A C 1
ATOM 8065 O O . TYR A 1 1005 ? 5.628 8.948 -20.999 1.00 83.06 1005 TYR A O 1
ATOM 8073 N N . GLU A 1 1006 ? 3.693 9.616 -20.119 1.00 86.25 1006 GLU A N 1
ATOM 8074 C CA . GLU A 1 1006 ? 2.996 9.484 -21.409 1.00 86.25 1006 GLU A CA 1
ATOM 8075 C C . GLU A 1 1006 ? 3.494 10.472 -22.469 1.00 86.25 1006 GLU A C 1
ATOM 8077 O O . GLU A 1 1006 ? 3.419 10.190 -23.664 1.00 86.25 1006 GLU A O 1
ATOM 8082 N N . SER A 1 1007 ? 4.058 11.617 -22.060 1.00 85.88 1007 SER A N 1
ATOM 8083 C CA . SER A 1 1007 ? 4.676 12.547 -23.015 1.00 85.88 1007 SER A CA 1
ATOM 8084 C C . SER A 1 1007 ? 5.845 11.900 -23.760 1.00 85.88 1007 SER A C 1
ATOM 8086 O O . SER A 1 1007 ? 6.041 12.156 -24.947 1.00 85.88 1007 SER A O 1
ATOM 8088 N N . ARG A 1 1008 ? 6.577 11.006 -23.086 1.00 86.44 1008 ARG A N 1
ATOM 8089 C CA . ARG A 1 1008 ? 7.709 10.267 -23.642 1.00 86.44 1008 ARG A CA 1
ATOM 8090 C C . ARG A 1 1008 ? 7.256 9.167 -24.601 1.00 86.44 1008 ARG A C 1
ATOM 8092 O O . ARG A 1 1008 ? 7.896 8.987 -25.637 1.00 86.44 1008 ARG A O 1
ATOM 8099 N N . LEU A 1 1009 ? 6.130 8.507 -24.323 1.00 90.44 1009 LEU A N 1
ATOM 8100 C CA . LEU A 1 1009 ? 5.569 7.462 -25.192 1.00 90.44 1009 LEU A CA 1
ATOM 8101 C C . LEU A 1 1009 ? 5.278 7.972 -26.608 1.00 90.44 1009 LEU A C 1
ATOM 8103 O O . LEU A 1 1009 ? 5.518 7.257 -27.574 1.00 90.44 1009 LEU A O 1
ATOM 8107 N N . LYS A 1 1010 ? 4.868 9.240 -26.746 1.00 88.00 1010 LYS A N 1
ATOM 8108 C CA . LYS A 1 1010 ? 4.607 9.883 -28.050 1.00 88.00 1010 LYS A CA 1
ATOM 8109 C C . LYS A 1 1010 ? 5.831 9.947 -28.972 1.00 88.00 1010 LYS A C 1
ATOM 8111 O O . LYS A 1 1010 ? 5.685 10.188 -30.165 1.00 88.00 1010 LYS A O 1
ATOM 8116 N N . THR A 1 1011 ? 7.037 9.768 -28.432 1.00 89.81 1011 THR A N 1
ATOM 8117 C CA . THR A 1 1011 ? 8.284 9.760 -29.216 1.00 89.81 1011 THR A CA 1
ATOM 8118 C C . THR A 1 1011 ? 8.622 8.385 -29.799 1.00 89.81 1011 THR A C 1
ATOM 8120 O O . THR A 1 1011 ? 9.521 8.285 -30.637 1.00 89.81 1011 THR A O 1
ATOM 8123 N N . TYR A 1 1012 ? 7.903 7.332 -29.396 1.00 91.94 1012 TYR A N 1
ATOM 8124 C CA . TYR A 1 1012 ? 8.104 5.979 -29.895 1.00 91.94 1012 TYR A CA 1
ATOM 8125 C C . TYR A 1 1012 ? 7.104 5.636 -31.003 1.00 91.94 1012 TYR A C 1
ATOM 8127 O O . TYR A 1 1012 ? 5.933 5.357 -30.753 1.00 91.94 1012 TYR A O 1
ATOM 8135 N N . ASN A 1 1013 ? 7.595 5.642 -32.239 1.00 91.31 1013 ASN A N 1
ATOM 8136 C CA . ASN A 1 1013 ? 6.887 5.143 -33.411 1.00 91.31 1013 ASN A CA 1
ATOM 8137 C C . ASN A 1 1013 ? 7.919 4.690 -34.456 1.00 91.31 1013 ASN A C 1
ATOM 8139 O O . ASN A 1 1013 ? 8.399 5.546 -35.195 1.00 91.31 1013 ASN A O 1
ATOM 8143 N N . PRO A 1 1014 ? 8.271 3.396 -34.532 1.00 88.62 1014 PRO A N 1
ATOM 8144 C CA . PRO A 1 1014 ? 9.306 2.892 -35.440 1.00 88.62 1014 PRO A CA 1
ATOM 8145 C C . PRO A 1 1014 ? 9.096 3.214 -36.927 1.00 88.62 1014 PRO A C 1
ATOM 8147 O O . PRO A 1 1014 ? 10.057 3.240 -37.690 1.00 88.62 1014 PRO A O 1
ATOM 8150 N N . ASP A 1 1015 ? 7.865 3.514 -37.349 1.00 85.56 1015 ASP A N 1
ATOM 8151 C CA . ASP A 1 1015 ? 7.569 3.914 -38.729 1.00 85.56 1015 ASP A CA 1
ATOM 8152 C C . ASP A 1 1015 ? 7.889 5.401 -39.003 1.00 85.56 1015 ASP A C 1
ATOM 8154 O O . ASP A 1 1015 ? 7.824 5.870 -40.141 1.00 85.56 1015 ASP A O 1
ATOM 8158 N N . SER A 1 1016 ? 8.267 6.163 -37.970 1.00 85.19 1016 SER A N 1
ATOM 8159 C CA . SER A 1 1016 ? 8.739 7.544 -38.073 1.00 85.19 1016 SER A CA 1
ATOM 8160 C C . SER A 1 1016 ? 10.265 7.601 -38.209 1.00 85.19 1016 SER A C 1
ATOM 8162 O O . SER A 1 1016 ? 10.973 7.058 -37.368 1.00 85.19 1016 SER A O 1
ATOM 8164 N N . PRO A 1 1017 ? 10.827 8.375 -39.156 1.00 74.81 1017 PRO A N 1
ATOM 8165 C CA . PRO A 1 1017 ? 12.279 8.499 -39.330 1.00 74.81 1017 PRO A CA 1
ATOM 8166 C C . PRO A 1 1017 ? 12.999 9.212 -38.170 1.00 74.81 1017 PRO A C 1
ATOM 8168 O O . PRO A 1 1017 ? 14.219 9.332 -38.186 1.00 74.81 1017 PRO A O 1
ATOM 8171 N N . ARG A 1 1018 ? 12.261 9.749 -37.188 1.00 76.75 1018 ARG A N 1
ATOM 8172 C CA . ARG A 1 1018 ? 12.805 10.430 -35.998 1.00 76.75 1018 ARG A CA 1
ATOM 8173 C C . ARG A 1 1018 ? 12.368 9.764 -34.694 1.00 76.75 1018 ARG A C 1
ATOM 8175 O O . ARG A 1 1018 ? 12.278 10.439 -33.668 1.00 76.75 1018 ARG A O 1
ATOM 8182 N N . PHE A 1 1019 ? 12.004 8.487 -34.739 1.00 84.31 1019 PHE A N 1
ATOM 8183 C CA . PHE A 1 1019 ? 11.557 7.792 -33.542 1.00 84.31 1019 PHE A CA 1
ATOM 8184 C C . PHE A 1 1019 ? 12.680 7.655 -32.518 1.00 84.31 1019 PHE A C 1
ATOM 8186 O O . PHE A 1 1019 ? 13.862 7.638 -32.851 1.00 84.31 1019 PHE A O 1
ATOM 8193 N N . ASN A 1 1020 ? 12.287 7.549 -31.256 1.00 86.88 1020 ASN A N 1
ATOM 8194 C CA . ASN A 1 1020 ? 13.197 7.345 -30.148 1.00 86.88 1020 ASN A CA 1
ATOM 8195 C C . ASN A 1 1020 ? 12.806 6.055 -29.423 1.00 86.88 1020 ASN A C 1
ATOM 8197 O O . ASN A 1 1020 ? 11.765 6.014 -28.765 1.00 86.88 1020 ASN A O 1
ATOM 8201 N N . TRP A 1 1021 ? 13.637 5.009 -29.520 1.00 86.38 1021 TRP A N 1
ATOM 8202 C CA . TRP A 1 1021 ? 13.393 3.733 -28.831 1.00 86.38 1021 TRP A CA 1
ATOM 8203 C C . TRP A 1 1021 ? 13.263 3.919 -27.318 1.00 86.38 1021 TRP A C 1
ATOM 8205 O O . TRP A 1 1021 ? 12.474 3.244 -26.657 1.00 86.38 1021 TRP A O 1
ATOM 8215 N N . SER A 1 1022 ? 13.976 4.907 -26.762 1.00 85.62 1022 SER A N 1
ATOM 8216 C CA . SER A 1 1022 ? 13.875 5.207 -25.343 1.00 85.62 1022 SER A CA 1
ATOM 8217 C C . SER A 1 1022 ? 12.475 5.686 -24.968 1.00 85.62 1022 SER A C 1
ATOM 8219 O O . SER A 1 1022 ? 12.175 5.680 -23.787 1.00 85.62 1022 SER A O 1
ATOM 8221 N N . GLY A 1 1023 ? 11.586 6.028 -25.904 1.00 88.44 1023 GLY A N 1
ATOM 8222 C CA . GLY A 1 1023 ? 10.192 6.364 -25.625 1.00 88.44 1023 GLY A CA 1
ATOM 8223 C C . GLY A 1 1023 ? 9.449 5.314 -24.781 1.00 88.44 1023 GLY A C 1
ATOM 8224 O O . GLY A 1 1023 ? 8.642 5.693 -23.939 1.00 88.44 1023 GLY A O 1
ATOM 8225 N N . ILE A 1 1024 ? 9.782 4.024 -24.929 1.00 90.06 1024 ILE A N 1
ATOM 8226 C CA . ILE A 1 1024 ? 9.158 2.908 -24.188 1.00 90.06 1024 ILE A CA 1
ATOM 8227 C C . ILE A 1 1024 ? 10.024 2.321 -23.061 1.00 90.06 1024 ILE A C 1
ATOM 8229 O O . ILE A 1 1024 ? 9.597 1.407 -22.362 1.00 90.06 1024 ILE A O 1
ATOM 8233 N N . ARG A 1 1025 ? 11.247 2.820 -22.857 1.00 86.88 1025 ARG A N 1
ATOM 8234 C CA . ARG A 1 1025 ? 12.176 2.251 -21.866 1.00 86.88 1025 ARG A CA 1
ATOM 8235 C C . ARG A 1 1025 ? 11.787 2.640 -20.436 1.00 86.88 1025 ARG A C 1
ATOM 8237 O O . ARG A 1 1025 ? 11.678 3.827 -20.134 1.00 86.88 1025 ARG A O 1
ATOM 8244 N N . VAL A 1 1026 ? 11.743 1.688 -19.510 1.00 86.31 1026 VAL A N 1
ATOM 8245 C CA . VAL A 1 1026 ? 11.607 1.992 -18.074 1.00 86.31 1026 VAL A CA 1
ATOM 8246 C C . VAL A 1 1026 ? 12.955 2.292 -17.395 1.00 86.31 1026 VAL A C 1
ATOM 8248 O O . VAL A 1 1026 ? 14.002 1.867 -17.890 1.00 86.31 1026 VAL A O 1
ATOM 8251 N N . PRO A 1 1027 ? 12.973 3.074 -16.298 1.00 87.44 1027 PRO A N 1
ATOM 8252 C CA . PRO A 1 1027 ? 14.187 3.326 -15.532 1.00 87.44 1027 PRO A CA 1
ATOM 8253 C C . PRO A 1 1027 ? 14.780 2.019 -14.990 1.00 87.44 1027 PRO A C 1
ATOM 8255 O O . PRO A 1 1027 ? 14.052 1.226 -14.408 1.00 87.44 1027 PRO A O 1
ATOM 8258 N N . GLY A 1 1028 ? 16.090 1.825 -15.184 1.00 88.69 1028 GLY A N 1
ATOM 8259 C CA . GLY A 1 1028 ? 16.834 0.682 -14.638 1.00 88.69 1028 GLY A CA 1
ATOM 8260 C C . GLY A 1 1028 ? 17.615 1.056 -13.380 1.00 88.69 1028 GLY A C 1
ATOM 8261 O O . GLY A 1 1028 ? 17.350 0.588 -12.279 1.00 88.69 1028 GLY A O 1
ATOM 8262 N N . VAL A 1 1029 ? 18.548 1.993 -13.539 1.00 88.56 1029 VAL A N 1
ATOM 8263 C CA . VAL A 1 1029 ? 19.342 2.566 -12.448 1.00 88.56 1029 VAL A CA 1
ATOM 8264 C C . VAL A 1 1029 ? 19.349 4.086 -12.551 1.00 88.56 1029 VAL A C 1
ATOM 8266 O O . VAL A 1 1029 ? 19.344 4.643 -13.653 1.00 88.56 1029 VAL A O 1
ATOM 8269 N N . ALA A 1 1030 ? 19.392 4.763 -11.410 1.00 87.81 1030 ALA A N 1
ATOM 8270 C CA . ALA A 1 1030 ? 19.740 6.169 -11.336 1.00 87.81 1030 ALA A CA 1
ATOM 8271 C C . ALA A 1 1030 ? 21.193 6.324 -10.893 1.00 87.81 1030 ALA A C 1
ATOM 8273 O O . ALA A 1 1030 ? 21.652 5.679 -9.952 1.00 87.81 1030 ALA A O 1
ATOM 8274 N N . PHE A 1 1031 ? 21.891 7.251 -11.540 1.00 80.50 1031 PHE A N 1
ATOM 8275 C CA . PHE A 1 1031 ? 23.248 7.641 -11.183 1.00 80.50 1031 PHE A CA 1
ATOM 8276 C C . PHE A 1 1031 ? 23.213 8.945 -10.395 1.00 80.50 1031 PHE A C 1
ATOM 8278 O O . PHE A 1 1031 ? 22.509 9.884 -10.778 1.00 80.50 1031 PHE A O 1
ATOM 8285 N N . ASN A 1 1032 ? 23.992 9.025 -9.321 1.00 69.56 1032 ASN A N 1
ATOM 8286 C CA . ASN A 1 1032 ? 24.200 10.295 -8.640 1.00 69.56 1032 ASN A CA 1
ATOM 8287 C C . ASN A 1 1032 ? 25.035 11.234 -9.539 1.00 69.56 1032 ASN A C 1
ATOM 8289 O O . ASN A 1 1032 ? 26.067 10.845 -10.073 1.00 69.56 1032 ASN A O 1
ATOM 8293 N N . SER A 1 1033 ? 24.595 12.480 -9.740 1.00 53.28 1033 SER A N 1
ATOM 8294 C CA . SER A 1 1033 ? 25.274 13.456 -10.608 1.00 53.28 1033 SER A CA 1
ATOM 8295 C C . SER A 1 1033 ? 26.546 14.066 -10.002 1.00 53.28 1033 SER A C 1
ATOM 8297 O O . SER A 1 1033 ? 27.306 14.703 -10.724 1.00 53.28 1033 SER A O 1
ATOM 8299 N N . GLY A 1 1034 ? 26.779 13.903 -8.694 1.00 53.75 1034 GLY A N 1
ATOM 8300 C CA . GLY A 1 1034 ? 27.995 14.361 -7.998 1.00 53.75 1034 GLY A CA 1
ATOM 8301 C C . GLY A 1 1034 ? 29.109 13.311 -7.913 1.00 53.75 1034 GLY A C 1
ATOM 8302 O O . GLY A 1 1034 ? 30.006 13.439 -7.087 1.00 53.75 1034 GLY A O 1
ATOM 8303 N N . ASP A 1 1035 ? 29.005 12.244 -8.700 1.00 51.16 1035 ASP A N 1
ATOM 8304 C CA . ASP A 1 1035 ? 29.706 10.984 -8.493 1.00 51.16 1035 ASP A CA 1
ATOM 8305 C C . ASP A 1 1035 ? 31.212 11.023 -8.826 1.00 51.16 1035 ASP A C 1
ATOM 8307 O O . ASP A 1 1035 ? 31.626 11.045 -9.987 1.00 51.16 1035 ASP A O 1
ATOM 8311 N N . LEU A 1 1036 ? 32.029 10.987 -7.770 1.00 51.69 1036 LEU A N 1
ATOM 8312 C CA . LEU A 1 1036 ? 33.490 10.873 -7.814 1.00 51.69 1036 LEU A CA 1
ATOM 8313 C C . LEU A 1 1036 ? 33.961 9.402 -7.729 1.00 51.69 1036 LEU A C 1
ATOM 8315 O O . LEU A 1 1036 ? 35.161 9.145 -7.747 1.00 51.69 1036 LEU A O 1
ATOM 8319 N N . SER A 1 1037 ? 33.049 8.414 -7.698 1.00 46.12 1037 SER A N 1
ATOM 8320 C CA . SER A 1 1037 ? 33.373 6.976 -7.574 1.00 46.12 1037 SER A CA 1
ATOM 8321 C C . SER A 1 1037 ? 34.179 6.402 -8.745 1.00 46.12 1037 SER A C 1
ATOM 8323 O O . SER A 1 1037 ? 34.781 5.338 -8.624 1.00 46.12 1037 SER A O 1
ATOM 8325 N N . LYS A 1 1038 ? 34.254 7.120 -9.872 1.00 49.09 1038 LYS A N 1
ATOM 8326 C CA . LYS A 1 1038 ? 35.102 6.765 -11.022 1.00 49.09 1038 LYS A CA 1
ATOM 8327 C C . LYS A 1 1038 ? 36.591 7.071 -10.806 1.00 49.09 1038 LYS A C 1
ATOM 8329 O O . LYS A 1 1038 ? 37.388 6.823 -11.712 1.00 49.09 1038 LYS A O 1
ATOM 8334 N N . GLN A 1 1039 ? 36.982 7.637 -9.663 1.00 52.28 1039 GLN A N 1
ATOM 8335 C CA . GLN A 1 1039 ? 38.336 8.141 -9.426 1.00 52.28 1039 GLN A CA 1
ATOM 8336 C C . GLN A 1 1039 ? 39.153 7.201 -8.526 1.00 52.28 1039 GLN A C 1
ATOM 8338 O O . GLN A 1 1039 ? 38.651 6.618 -7.567 1.00 52.28 1039 GLN A O 1
ATOM 8343 N N . ARG A 1 1040 ? 40.433 7.014 -8.873 1.00 46.41 1040 ARG A N 1
ATOM 8344 C CA . ARG A 1 1040 ? 41.389 6.185 -8.121 1.00 46.41 1040 ARG A CA 1
ATOM 8345 C C . ARG A 1 1040 ? 41.960 7.039 -6.976 1.00 46.41 1040 ARG A C 1
ATOM 8347 O O . ARG A 1 1040 ? 42.461 8.116 -7.267 1.00 46.41 1040 ARG A O 1
ATOM 8354 N N . ASN A 1 1041 ? 41.919 6.543 -5.732 1.00 53.69 1041 ASN A N 1
ATOM 8355 C CA . ASN A 1 1041 ? 42.370 7.191 -4.476 1.00 53.69 1041 ASN A CA 1
ATOM 8356 C C . ASN A 1 1041 ? 41.366 8.172 -3.840 1.00 53.69 1041 ASN A C 1
ATOM 8358 O O . ASN A 1 1041 ? 41.531 9.386 -3.893 1.00 53.69 1041 ASN A O 1
ATOM 8362 N N . LEU A 1 1042 ? 40.335 7.627 -3.192 1.00 57.56 1042 LEU A N 1
ATOM 8363 C CA . LEU A 1 1042 ? 39.274 8.402 -2.553 1.00 57.56 1042 LEU A CA 1
ATOM 8364 C C . LEU A 1 1042 ? 39.549 8.607 -1.051 1.00 57.56 1042 LEU A C 1
ATOM 8366 O O . LEU A 1 1042 ? 39.593 7.641 -0.287 1.00 57.56 1042 LEU A O 1
ATOM 8370 N N . GLN A 1 1043 ? 39.673 9.861 -0.609 1.00 61.72 1043 GLN A N 1
ATOM 8371 C CA . GLN A 1 1043 ? 39.664 10.227 0.818 1.00 61.72 1043 GLN A CA 1
ATOM 8372 C C . GLN A 1 1043 ? 38.295 10.799 1.211 1.00 61.72 1043 GLN A C 1
ATOM 8374 O O . GLN A 1 1043 ? 37.636 11.450 0.409 1.00 61.72 1043 GLN A O 1
ATOM 8379 N N . ALA A 1 1044 ? 37.818 10.569 2.435 1.00 67.69 1044 ALA A N 1
ATOM 8380 C CA . ALA A 1 1044 ? 36.574 11.207 2.872 1.00 67.69 1044 ALA A CA 1
ATOM 8381 C C . ALA A 1 1044 ? 36.801 12.727 3.054 1.00 67.69 1044 ALA A C 1
ATOM 8383 O O . ALA A 1 1044 ? 37.800 13.102 3.676 1.00 67.69 1044 ALA A O 1
ATOM 8384 N N . PRO A 1 1045 ? 35.909 13.614 2.569 1.00 72.06 1045 PRO A N 1
ATOM 8385 C CA . PRO A 1 1045 ? 36.042 15.050 2.762 1.00 72.06 1045 PRO A CA 1
ATOM 8386 C C . PRO A 1 1045 ? 36.006 15.380 4.244 1.00 72.06 1045 PRO A C 1
ATOM 8388 O O . PRO A 1 1045 ? 35.142 14.882 4.961 1.00 72.06 1045 PRO A O 1
ATOM 8391 N N . LYS A 1 1046 ? 36.895 16.263 4.701 1.00 80.25 1046 LYS A N 1
ATOM 8392 C CA . LYS A 1 1046 ? 36.710 16.907 6.004 1.00 80.25 1046 LYS A CA 1
ATOM 8393 C C . LYS A 1 1046 ? 35.506 17.832 5.912 1.00 80.25 1046 LYS A C 1
ATOM 8395 O O . LYS A 1 1046 ? 35.362 18.557 4.929 1.00 80.25 1046 LYS A O 1
ATOM 8400 N N . VAL A 1 1047 ? 34.660 17.819 6.932 1.00 82.56 1047 VAL A N 1
ATOM 8401 C CA . VAL A 1 1047 ? 33.441 18.630 6.963 1.00 82.56 1047 VAL A CA 1
ATOM 8402 C C . VAL A 1 1047 ? 33.461 19.550 8.167 1.00 82.56 1047 VAL A C 1
ATOM 8404 O O . VAL A 1 1047 ? 33.762 19.102 9.274 1.00 82.56 1047 VAL A O 1
ATOM 8407 N N . ASP A 1 1048 ? 33.122 20.818 7.955 1.00 85.00 1048 ASP A N 1
ATOM 8408 C CA . ASP A 1 1048 ? 32.932 21.777 9.038 1.00 85.00 1048 ASP A CA 1
ATOM 8409 C C . ASP A 1 1048 ? 31.769 21.322 9.946 1.00 85.00 1048 ASP A C 1
ATOM 8411 O O . ASP A 1 1048 ? 30.643 21.183 9.457 1.00 85.00 1048 ASP A O 1
ATOM 8415 N N . PRO A 1 1049 ? 32.007 21.079 11.250 1.00 84.75 1049 PRO A N 1
ATOM 8416 C CA . PRO A 1 1049 ? 30.970 20.624 12.171 1.00 84.75 1049 PRO A CA 1
ATOM 8417 C C . PRO A 1 1049 ? 29.808 21.617 12.328 1.00 84.75 1049 PRO A C 1
ATOM 8419 O O . PRO A 1 1049 ? 28.699 21.176 12.632 1.00 84.75 1049 PRO A O 1
ATOM 8422 N N . GLN A 1 1050 ? 30.016 22.921 12.096 1.00 84.38 1050 GLN A N 1
ATOM 8423 C CA . GLN A 1 1050 ? 28.957 23.929 12.233 1.00 84.38 1050 GLN A CA 1
ATOM 8424 C C . GLN A 1 1050 ? 28.092 24.059 10.979 1.00 84.38 1050 GLN A C 1
ATOM 8426 O O . GLN A 1 1050 ? 26.868 24.076 11.084 1.00 84.38 1050 GLN A O 1
ATOM 8431 N N . SER A 1 1051 ? 28.711 24.173 9.800 1.00 80.88 1051 SER A N 1
ATOM 8432 C CA . SER A 1 1051 ? 27.978 24.428 8.551 1.00 80.88 1051 SER A CA 1
ATOM 8433 C C . SER A 1 1051 ? 27.674 23.184 7.717 1.00 80.88 1051 SER A C 1
ATOM 8435 O O . SER A 1 1051 ? 26.857 23.260 6.804 1.00 80.88 1051 SER A O 1
ATOM 8437 N N . GLY A 1 1052 ? 28.340 22.054 7.974 1.00 79.94 1052 GLY A N 1
ATOM 8438 C CA . GLY A 1 1052 ? 28.220 20.839 7.160 1.00 79.94 1052 GLY A CA 1
ATOM 8439 C C . GLY A 1 1052 ? 28.896 20.912 5.790 1.00 79.94 1052 GLY A C 1
ATOM 8440 O O . GLY A 1 1052 ? 28.814 19.976 4.987 1.00 79.94 1052 GLY A O 1
ATOM 8441 N N . LYS A 1 1053 ? 29.589 22.015 5.500 1.00 82.50 1053 LYS A N 1
ATOM 8442 C CA . LYS A 1 1053 ? 30.269 22.223 4.223 1.00 82.50 1053 LYS A CA 1
ATOM 8443 C C . LYS A 1 1053 ? 31.614 21.507 4.194 1.00 82.50 1053 LYS A C 1
ATOM 8445 O O . LYS A 1 1053 ? 32.327 21.437 5.197 1.00 82.50 1053 LYS A O 1
ATOM 8450 N N . VAL A 1 1054 ? 31.977 21.004 3.017 1.00 77.06 1054 VAL A N 1
ATOM 8451 C CA . VAL A 1 1054 ? 33.297 20.407 2.774 1.00 77.06 1054 VAL A CA 1
ATOM 8452 C C . VAL A 1 1054 ? 34.390 21.457 2.977 1.00 77.06 1054 VAL A C 1
ATOM 8454 O O . VAL A 1 1054 ? 34.355 22.531 2.377 1.00 77.06 1054 VAL A O 1
ATOM 8457 N N . ILE A 1 1055 ? 35.387 21.119 3.790 1.00 79.44 1055 ILE A N 1
ATOM 8458 C CA . ILE A 1 1055 ? 36.629 21.875 3.941 1.00 79.44 1055 ILE A CA 1
ATOM 8459 C C . ILE A 1 1055 ? 37.565 21.412 2.821 1.00 79.44 1055 ILE A C 1
ATOM 8461 O O . ILE A 1 1055 ? 38.163 20.341 2.909 1.00 79.44 1055 ILE A O 1
ATOM 8465 N N . ILE A 1 1056 ? 37.662 22.200 1.748 1.00 67.81 1056 ILE A N 1
ATOM 8466 C CA . ILE A 1 1056 ? 38.538 21.907 0.604 1.00 67.81 1056 ILE A CA 1
ATOM 8467 C C . ILE A 1 1056 ? 40.003 22.131 1.037 1.00 67.81 1056 ILE A C 1
ATOM 8469 O O . ILE A 1 1056 ? 40.334 23.256 1.428 1.00 67.81 1056 ILE A O 1
ATOM 8473 N N . PRO A 1 1057 ? 40.889 21.114 0.997 1.00 58.31 1057 PRO A N 1
ATOM 8474 C CA . PRO A 1 1057 ? 42.313 21.303 1.274 1.00 58.31 1057 PRO A CA 1
ATOM 8475 C C . PRO A 1 1057 ? 42.938 22.262 0.252 1.00 58.31 1057 PRO A C 1
ATOM 8477 O O . PRO A 1 1057 ? 42.624 22.202 -0.934 1.00 58.31 1057 PRO A O 1
ATOM 8480 N N . LYS A 1 1058 ? 43.813 23.168 0.707 1.00 53.16 1058 LYS A N 1
ATOM 8481 C CA . LYS A 1 1058 ? 44.499 24.141 -0.167 1.00 53.16 1058 LYS A CA 1
ATOM 8482 C C . LYS A 1 1058 ? 45.663 23.543 -0.970 1.00 53.16 1058 LYS A C 1
ATOM 8484 O O . LYS A 1 1058 ? 46.104 24.188 -1.915 1.00 53.16 1058 LYS A O 1
ATOM 8489 N N . GLU A 1 1059 ? 46.147 22.355 -0.617 1.00 54.53 1059 GLU A N 1
ATOM 8490 C CA . GLU A 1 1059 ? 47.302 21.695 -1.235 1.00 54.53 1059 GLU A CA 1
ATOM 8491 C C . GLU A 1 1059 ? 47.005 20.188 -1.368 1.00 54.53 1059 GLU A C 1
ATOM 8493 O O . GLU A 1 1059 ? 46.453 19.592 -0.444 1.00 54.53 1059 GLU A O 1
ATOM 8498 N N . ASP A 1 1060 ? 47.342 19.628 -2.533 1.00 48.94 1060 ASP A N 1
ATOM 8499 C CA . ASP A 1 1060 ? 47.029 18.296 -3.083 1.00 48.94 1060 ASP A CA 1
ATOM 8500 C C . ASP A 1 1060 ? 45.582 18.010 -3.532 1.00 48.94 1060 ASP A C 1
ATOM 8502 O O . ASP A 1 1060 ? 44.618 17.978 -2.770 1.00 48.94 1060 ASP A O 1
ATOM 8506 N N . SER A 1 1061 ? 45.459 17.751 -4.838 1.00 45.19 1061 SER A N 1
ATOM 8507 C CA . SER A 1 1061 ? 44.235 17.428 -5.578 1.00 45.19 1061 SER A CA 1
ATOM 8508 C C . SER A 1 1061 ? 43.785 15.973 -5.399 1.00 45.19 1061 SER A C 1
ATOM 8510 O O . SER A 1 1061 ? 43.305 15.355 -6.354 1.00 45.19 1061 SER A O 1
ATOM 8512 N N . ASP A 1 1062 ? 43.952 15.409 -4.204 1.00 48.38 1062 ASP A N 1
ATOM 8513 C CA . ASP A 1 1062 ? 43.341 14.125 -3.878 1.00 48.38 1062 ASP A CA 1
ATOM 8514 C C . ASP A 1 1062 ? 41.823 14.325 -3.771 1.00 48.38 1062 ASP A C 1
ATOM 8516 O O . ASP A 1 1062 ? 41.315 15.217 -3.087 1.00 48.38 1062 ASP A O 1
ATOM 8520 N N . THR A 1 1063 ? 41.077 13.530 -4.533 1.00 53.16 1063 THR A N 1
ATOM 8521 C CA . THR A 1 1063 ? 39.646 13.740 -4.762 1.00 53.16 1063 THR A CA 1
ATOM 8522 C C . THR A 1 1063 ? 38.818 13.109 -3.644 1.00 53.16 1063 THR A C 1
ATOM 8524 O O . THR A 1 1063 ? 39.009 11.956 -3.253 1.00 53.16 1063 THR A O 1
ATOM 8527 N N . LEU A 1 1064 ? 37.916 13.906 -3.067 1.00 54.28 1064 LEU A N 1
ATOM 8528 C CA . LEU A 1 1064 ? 37.192 13.557 -1.846 1.00 54.28 1064 LEU A CA 1
ATOM 8529 C C . LEU A 1 1064 ? 35.868 12.840 -2.164 1.00 54.28 1064 LEU A C 1
ATOM 8531 O O . LEU A 1 1064 ? 35.102 13.366 -2.958 1.00 54.28 1064 LEU A O 1
ATOM 8535 N N . TYR A 1 1065 ? 35.526 11.710 -1.529 1.00 57.12 1065 TYR A N 1
ATOM 8536 C CA . TYR A 1 1065 ? 34.242 11.010 -1.769 1.00 57.12 1065 TYR A CA 1
ATOM 8537 C C . TYR A 1 1065 ? 33.202 11.233 -0.664 1.00 57.12 1065 TYR A C 1
ATOM 8539 O O . TYR A 1 1065 ? 33.511 11.150 0.522 1.00 57.12 1065 TYR A O 1
ATOM 8547 N N . SER A 1 1066 ? 31.936 11.440 -1.031 1.00 56.06 1066 SER A N 1
ATOM 8548 C CA . SER A 1 1066 ? 30.806 11.471 -0.092 1.00 56.06 1066 SER A CA 1
ATOM 8549 C C . SER A 1 1066 ? 29.976 10.184 -0.164 1.00 56.06 1066 SER A C 1
ATOM 8551 O O . SER A 1 1066 ? 30.037 9.440 -1.141 1.00 56.06 1066 SER A O 1
ATOM 8553 N N . PHE A 1 1067 ? 29.188 9.910 0.881 1.00 63.56 1067 PHE A N 1
ATOM 8554 C CA . PHE A 1 1067 ? 28.155 8.876 0.809 1.00 63.56 1067 PHE A CA 1
ATOM 8555 C C . PHE A 1 1067 ? 27.079 9.290 -0.195 1.00 63.56 1067 PHE A C 1
ATOM 8557 O O . PHE A 1 1067 ? 26.644 10.443 -0.210 1.00 63.56 1067 PHE A O 1
ATOM 8564 N N . THR A 1 1068 ? 26.628 8.335 -1.004 1.00 64.88 1068 THR A N 1
ATOM 8565 C CA . THR A 1 1068 ? 25.484 8.525 -1.893 1.00 64.88 1068 THR A CA 1
ATOM 8566 C C . THR A 1 1068 ? 24.211 8.541 -1.051 1.00 64.88 1068 THR A C 1
ATOM 8568 O O . THR A 1 1068 ? 23.673 7.483 -0.738 1.00 64.88 1068 THR A O 1
ATOM 8571 N N . ILE A 1 1069 ? 23.733 9.729 -0.666 1.00 74.62 1069 ILE A N 1
ATOM 8572 C CA . ILE A 1 1069 ? 22.353 9.896 -0.198 1.00 74.62 1069 ILE A CA 1
ATOM 8573 C C . ILE A 1 1069 ? 21.484 10.112 -1.422 1.00 74.62 1069 ILE A C 1
ATOM 8575 O O . ILE A 1 1069 ? 21.547 11.146 -2.088 1.00 74.62 1069 ILE A O 1
ATOM 8579 N N . PHE A 1 1070 ? 20.733 9.073 -1.752 1.00 80.44 1070 PHE A N 1
ATOM 8580 C CA . PHE A 1 1070 ? 19.911 9.012 -2.937 1.00 80.44 1070 PHE A CA 1
ATOM 8581 C C . PHE A 1 1070 ? 18.631 8.223 -2.635 1.00 80.44 1070 PHE A C 1
ATOM 8583 O O . PHE A 1 1070 ? 18.539 7.057 -3.014 1.00 80.44 1070 PHE A O 1
ATOM 8590 N N . PRO A 1 1071 ? 17.663 8.833 -1.928 1.00 88.81 1071 PRO A N 1
ATOM 8591 C CA . PRO A 1 1071 ? 16.450 8.140 -1.517 1.00 88.81 1071 PRO A CA 1
ATOM 8592 C C . PRO A 1 1071 ? 15.598 7.784 -2.735 1.00 88.81 1071 PRO A C 1
ATOM 8594 O O . PRO A 1 1071 ? 15.445 8.594 -3.661 1.00 88.81 1071 PRO A O 1
ATOM 8597 N N . ILE A 1 1072 ? 14.994 6.597 -2.714 1.00 91.25 1072 ILE A N 1
ATOM 8598 C CA . ILE A 1 1072 ? 14.106 6.131 -3.786 1.00 91.25 1072 ILE A CA 1
ATOM 8599 C C . ILE A 1 1072 ? 12.895 7.047 -3.979 1.00 91.25 1072 ILE A C 1
ATOM 8601 O O . ILE A 1 1072 ? 12.487 7.283 -5.117 1.00 91.25 1072 ILE A O 1
ATOM 8605 N N . GLU A 1 1073 ? 12.409 7.668 -2.900 1.00 91.06 1073 GLU A N 1
ATOM 8606 C CA . GLU A 1 1073 ? 11.288 8.616 -2.914 1.00 91.06 1073 GLU A CA 1
ATOM 8607 C C . GLU A 1 1073 ? 11.510 9.757 -3.924 1.00 91.06 1073 GLU A C 1
ATOM 8609 O O . GLU A 1 1073 ? 10.586 10.176 -4.622 1.00 91.06 1073 GLU A O 1
ATOM 8614 N N . ALA A 1 1074 ? 12.757 10.206 -4.118 1.00 88.62 1074 ALA A N 1
ATOM 8615 C CA . ALA A 1 1074 ? 13.067 11.230 -5.114 1.00 88.62 1074 ALA A CA 1
ATOM 8616 C C . ALA A 1 1074 ? 12.736 10.774 -6.550 1.00 88.62 1074 ALA A C 1
ATOM 8618 O O . ALA A 1 1074 ? 12.321 11.583 -7.383 1.00 88.62 1074 ALA A O 1
ATOM 8619 N N . GLN A 1 1075 ? 12.903 9.485 -6.853 1.00 90.38 1075 GLN A N 1
ATOM 8620 C CA . GLN A 1 1075 ? 12.589 8.892 -8.157 1.00 90.38 1075 GLN A CA 1
ATOM 8621 C C . GLN A 1 1075 ? 11.101 8.565 -8.287 1.00 90.38 1075 GLN A C 1
ATOM 8623 O O . GLN A 1 1075 ? 10.521 8.785 -9.355 1.00 90.38 1075 GLN A O 1
ATOM 8628 N N . GLU A 1 1076 ? 10.467 8.113 -7.204 1.00 91.69 1076 GLU A N 1
ATOM 8629 C CA . GLU A 1 1076 ? 9.017 7.896 -7.135 1.00 91.69 1076 GLU A CA 1
ATOM 8630 C C . GLU A 1 1076 ? 8.244 9.192 -7.404 1.00 91.69 1076 GLU A C 1
ATOM 8632 O O . GLU A 1 1076 ? 7.285 9.195 -8.181 1.00 91.69 1076 GLU A O 1
ATOM 8637 N N . MET A 1 1077 ? 8.711 10.307 -6.836 1.00 87.62 1077 MET A N 1
ATOM 8638 C CA . MET A 1 1077 ? 8.134 11.635 -7.037 1.00 87.62 1077 MET A CA 1
ATOM 8639 C C . MET A 1 1077 ? 8.480 12.209 -8.413 1.00 87.62 1077 MET A C 1
ATOM 8641 O O . MET A 1 1077 ? 7.636 12.796 -9.089 1.00 87.62 1077 MET A O 1
ATOM 8645 N N . ARG A 1 1078 ? 9.719 12.056 -8.884 1.00 85.88 1078 ARG A N 1
ATOM 8646 C CA . ARG A 1 1078 ? 10.120 12.647 -10.167 1.00 85.88 1078 ARG A CA 1
ATOM 8647 C C . ARG A 1 1078 ? 9.465 11.957 -11.365 1.00 85.88 1078 ARG A C 1
ATOM 8649 O O . ARG A 1 1078 ? 8.959 12.652 -12.247 1.00 85.88 1078 ARG A O 1
ATOM 8656 N N . ASN A 1 1079 ? 9.501 10.624 -11.384 1.00 84.25 1079 ASN A N 1
ATOM 8657 C CA . ASN A 1 1079 ? 9.175 9.810 -12.557 1.00 84.25 1079 ASN A CA 1
ATOM 8658 C C . ASN A 1 1079 ? 7.844 9.056 -12.410 1.00 84.25 1079 ASN A C 1
ATOM 8660 O O . ASN A 1 1079 ? 7.419 8.399 -13.355 1.00 84.25 1079 ASN A O 1
ATOM 8664 N N . GLY A 1 1080 ? 7.203 9.091 -11.235 1.00 90.06 1080 GLY A N 1
ATOM 8665 C CA . GLY A 1 1080 ? 6.042 8.246 -10.946 1.00 90.06 1080 GLY A CA 1
ATOM 8666 C C . GLY A 1 1080 ? 6.396 6.767 -10.757 1.00 90.06 1080 GLY A C 1
ATOM 8667 O O . GLY A 1 1080 ? 5.529 5.921 -10.962 1.00 90.06 1080 GLY A O 1
ATOM 8668 N N . LEU A 1 1081 ? 7.651 6.459 -10.416 1.00 94.25 1081 LEU A N 1
ATOM 8669 C CA . LEU A 1 1081 ? 8.121 5.099 -10.144 1.00 94.25 1081 LEU A CA 1
ATOM 8670 C C . LEU A 1 1081 ? 7.398 4.507 -8.924 1.00 94.25 1081 LEU A C 1
ATOM 8672 O O . LEU A 1 1081 ? 7.082 5.237 -7.985 1.00 94.25 1081 LEU A O 1
ATOM 8676 N N . ARG A 1 1082 ? 7.131 3.201 -8.932 1.00 94.94 1082 ARG A N 1
ATOM 8677 C CA . ARG A 1 1082 ? 6.560 2.453 -7.806 1.00 94.94 1082 ARG A CA 1
ATOM 8678 C C . ARG A 1 1082 ? 7.294 1.133 -7.619 1.00 94.94 1082 ARG A C 1
ATOM 8680 O O . ARG A 1 1082 ? 7.731 0.529 -8.597 1.00 94.94 1082 ARG A O 1
ATOM 8687 N N . ASN A 1 1083 ? 7.345 0.663 -6.374 1.00 95.81 1083 ASN A N 1
ATOM 8688 C CA . ASN A 1 1083 ? 7.862 -0.660 -6.041 1.00 95.81 1083 ASN A CA 1
ATOM 8689 C C . ASN A 1 1083 ? 7.071 -1.752 -6.797 1.00 95.81 1083 ASN A C 1
ATOM 8691 O O . ASN A 1 1083 ? 5.872 -1.907 -6.545 1.00 95.81 1083 ASN A O 1
ATOM 8695 N N . PRO A 1 1084 ? 7.708 -2.545 -7.680 1.00 96.56 1084 PRO A N 1
ATOM 8696 C CA . PRO A 1 1084 ? 7.028 -3.610 -8.419 1.00 96.56 1084 PRO A CA 1
ATOM 8697 C C . PRO A 1 1084 ? 6.322 -4.631 -7.521 1.00 96.56 1084 PRO A C 1
ATOM 8699 O O . PRO A 1 1084 ? 5.280 -5.175 -7.886 1.00 96.56 1084 PRO A O 1
ATOM 8702 N N . ASN A 1 1085 ? 6.829 -4.852 -6.305 1.00 94.81 1085 ASN A N 1
ATOM 8703 C CA . ASN A 1 1085 ? 6.257 -5.816 -5.372 1.00 94.81 1085 ASN A CA 1
ATOM 8704 C C . ASN A 1 1085 ? 4.899 -5.408 -4.780 1.00 94.81 1085 ASN A C 1
ATOM 8706 O O . ASN A 1 1085 ? 4.258 -6.242 -4.148 1.00 94.81 1085 ASN A O 1
ATOM 8710 N N . ILE A 1 1086 ? 4.406 -4.193 -5.051 1.00 94.62 1086 ILE A N 1
ATOM 8711 C CA . ILE A 1 1086 ? 2.992 -3.847 -4.825 1.00 94.62 1086 ILE A CA 1
ATOM 8712 C C . ILE A 1 1086 ? 2.078 -4.756 -5.668 1.00 94.62 1086 ILE A C 1
ATOM 8714 O O . ILE A 1 1086 ? 0.992 -5.116 -5.222 1.00 94.62 1086 ILE A O 1
ATOM 8718 N N . LEU A 1 1087 ? 2.526 -5.155 -6.867 1.00 95.19 1087 LEU A N 1
ATOM 8719 C CA . LEU A 1 1087 ? 1.773 -6.017 -7.783 1.00 95.19 1087 LEU A CA 1
ATOM 8720 C C . LEU A 1 1087 ? 2.079 -7.504 -7.573 1.00 95.19 1087 LEU A C 1
ATOM 8722 O O . LEU A 1 1087 ? 1.166 -8.329 -7.609 1.00 95.19 1087 LEU A O 1
ATOM 8726 N N . PHE A 1 1088 ? 3.357 -7.855 -7.411 1.00 93.62 1088 PHE A N 1
ATOM 8727 C CA . PHE A 1 1088 ? 3.805 -9.252 -7.489 1.00 93.62 1088 PHE A CA 1
ATOM 8728 C C . PHE A 1 1088 ? 3.957 -9.937 -6.129 1.00 93.62 1088 PHE A C 1
ATOM 8730 O O . PHE A 1 1088 ? 3.844 -11.155 -6.050 1.00 93.62 1088 PHE A O 1
ATOM 8737 N N . LYS A 1 1089 ? 4.222 -9.169 -5.061 1.00 91.88 1089 LYS A N 1
ATOM 8738 C CA . LYS A 1 1089 ? 4.435 -9.664 -3.686 1.00 91.88 1089 LYS A CA 1
ATOM 8739 C C . LYS A 1 1089 ? 5.416 -10.844 -3.563 1.00 91.88 1089 LYS A C 1
ATOM 8741 O O . LYS A 1 1089 ? 5.318 -11.635 -2.631 1.00 91.88 1089 LYS A O 1
ATOM 8746 N N . LEU A 1 1090 ? 6.392 -10.940 -4.472 1.00 91.62 1090 LEU A N 1
ATOM 8747 C CA . LEU A 1 1090 ? 7.509 -11.889 -4.366 1.00 91.62 1090 LEU A CA 1
ATOM 8748 C C . LEU A 1 1090 ? 8.503 -11.456 -3.279 1.00 91.62 1090 LEU A C 1
ATOM 8750 O O . LEU A 1 1090 ? 9.134 -12.304 -2.650 1.00 91.62 1090 LEU A O 1
ATOM 8754 N N . ARG A 1 1091 ? 8.591 -10.143 -3.023 1.00 92.81 1091 ARG A N 1
ATOM 8755 C CA . ARG A 1 1091 ? 9.242 -9.550 -1.853 1.00 92.81 1091 ARG A CA 1
ATOM 8756 C C . ARG A 1 1091 ? 8.255 -8.716 -1.042 1.00 92.81 1091 ARG A C 1
ATOM 8758 O O . ARG A 1 1091 ? 7.660 -7.777 -1.563 1.00 92.81 1091 ARG A O 1
ATOM 8765 N N . THR A 1 1092 ? 8.134 -8.997 0.246 1.00 92.81 1092 THR A N 1
ATOM 8766 C CA . THR A 1 1092 ? 7.410 -8.174 1.223 1.00 92.81 1092 THR A CA 1
ATOM 8767 C C . THR A 1 1092 ? 8.347 -7.781 2.365 1.00 92.81 1092 THR A C 1
ATOM 8769 O O . THR A 1 1092 ? 9.536 -8.110 2.346 1.00 92.81 1092 THR A O 1
ATOM 8772 N N . LYS A 1 1093 ? 7.843 -7.056 3.371 1.00 91.00 1093 LYS A N 1
ATOM 8773 C CA . LYS A 1 1093 ? 8.643 -6.708 4.558 1.00 91.00 1093 LYS A CA 1
ATOM 8774 C C . LYS A 1 1093 ? 9.022 -7.945 5.388 1.00 91.00 1093 LYS A C 1
ATOM 8776 O O . LYS A 1 1093 ? 9.979 -7.885 6.148 1.00 91.00 1093 LYS A O 1
ATOM 8781 N N . GLU A 1 1094 ? 8.289 -9.048 5.242 1.00 92.19 1094 GLU A N 1
ATOM 8782 C CA . GLU A 1 1094 ? 8.523 -10.339 5.897 1.00 92.19 1094 GLU A CA 1
ATOM 8783 C C . GLU A 1 1094 ? 9.519 -11.232 5.147 1.00 92.19 1094 GLU A C 1
ATOM 8785 O O . GLU A 1 1094 ? 10.023 -12.200 5.715 1.00 92.19 1094 GLU A O 1
ATOM 8790 N N . THR A 1 1095 ? 9.831 -10.942 3.884 1.00 94.75 1095 THR A N 1
ATOM 8791 C CA . THR A 1 1095 ? 10.725 -11.788 3.091 1.00 94.75 1095 THR A CA 1
ATOM 8792 C C . THR A 1 1095 ? 12.124 -11.854 3.710 1.00 94.75 1095 THR A C 1
ATOM 8794 O O . THR A 1 1095 ? 12.826 -10.849 3.807 1.00 94.75 1095 THR A O 1
ATOM 8797 N N . TYR A 1 1096 ? 12.558 -13.062 4.082 1.00 95.62 1096 TYR A N 1
ATOM 8798 C CA . TYR A 1 1096 ? 13.947 -13.342 4.455 1.00 95.62 1096 TYR A CA 1
ATOM 8799 C C . TYR A 1 1096 ? 14.940 -12.899 3.382 1.00 95.62 1096 TYR A C 1
ATOM 8801 O O . TYR A 1 1096 ? 14.722 -13.113 2.188 1.00 95.62 1096 TYR A O 1
ATOM 8809 N N . ALA A 1 1097 ? 16.044 -12.317 3.835 1.00 95.69 1097 ALA A N 1
ATOM 8810 C CA . ALA A 1 1097 ? 17.082 -11.731 3.017 1.00 95.69 1097 ALA A CA 1
ATOM 8811 C C . ALA A 1 1097 ? 18.456 -12.357 3.277 1.00 95.69 1097 ALA A C 1
ATOM 8813 O O . ALA A 1 1097 ? 18.696 -12.938 4.335 1.00 95.69 1097 ALA A O 1
ATOM 8814 N N . PHE A 1 1098 ? 19.365 -12.201 2.318 1.00 94.50 1098 PHE A N 1
ATOM 8815 C CA . PHE A 1 1098 ? 20.783 -12.533 2.454 1.00 94.50 1098 PHE A CA 1
ATOM 8816 C C . PHE A 1 1098 ? 21.643 -11.517 1.690 1.00 94.50 1098 PHE A C 1
ATOM 8818 O O . PHE A 1 1098 ? 21.190 -10.898 0.728 1.00 94.50 1098 PHE A O 1
ATOM 8825 N N . ASP A 1 1099 ? 22.893 -11.336 2.114 1.00 91.50 1099 ASP A N 1
ATOM 8826 C CA . ASP A 1 1099 ? 23.854 -10.446 1.453 1.00 91.50 1099 ASP A CA 1
ATOM 8827 C C . ASP A 1 1099 ? 24.775 -11.254 0.525 1.00 91.50 1099 ASP A C 1
ATOM 8829 O O . ASP A 1 1099 ? 25.481 -12.167 0.962 1.00 91.50 1099 ASP A O 1
ATOM 8833 N N . ILE A 1 1100 ? 24.768 -10.925 -0.770 1.00 90.12 1100 ILE A N 1
ATOM 8834 C CA . ILE A 1 1100 ? 25.587 -11.586 -1.795 1.00 90.12 1100 ILE A CA 1
ATOM 8835 C C . ILE A 1 1100 ? 27.077 -11.429 -1.488 1.00 90.12 1100 ILE A C 1
ATOM 8837 O O . ILE A 1 1100 ? 27.860 -12.358 -1.706 1.00 90.12 1100 ILE A O 1
ATOM 8841 N N . SER A 1 1101 ? 27.484 -10.268 -0.973 1.00 83.75 1101 SER A N 1
ATOM 8842 C CA . SER A 1 1101 ? 28.884 -10.003 -0.665 1.00 83.75 1101 SER A CA 1
ATOM 8843 C C . SER A 1 1101 ? 29.384 -10.851 0.502 1.00 83.75 1101 SER A C 1
ATOM 8845 O O . SER A 1 1101 ? 30.522 -11.327 0.454 1.00 83.75 1101 SER A O 1
ATOM 8847 N N . GLU A 1 1102 ? 28.539 -11.080 1.512 1.00 87.56 1102 GLU A N 1
ATOM 8848 C CA . GLU A 1 1102 ? 28.841 -11.991 2.624 1.00 87.56 1102 GLU A CA 1
ATOM 8849 C C . GLU A 1 1102 ? 28.878 -13.452 2.145 1.00 87.56 1102 GLU A C 1
ATOM 8851 O O . GLU A 1 1102 ? 29.849 -14.163 2.419 1.00 87.56 1102 GLU A O 1
ATOM 8856 N N . LEU A 1 1103 ? 27.876 -13.875 1.365 1.00 89.25 1103 LEU A N 1
ATOM 8857 C CA . LEU A 1 1103 ? 27.732 -15.250 0.876 1.00 89.25 1103 LEU A CA 1
ATOM 8858 C C . LEU A 1 1103 ? 28.924 -15.699 0.013 1.00 89.25 1103 LEU A C 1
ATOM 8860 O O . LEU A 1 1103 ? 29.483 -16.776 0.220 1.00 89.25 1103 LEU A O 1
ATOM 8864 N N . PHE A 1 1104 ? 29.343 -14.861 -0.938 1.00 86.50 1104 PHE A N 1
ATOM 8865 C CA . PHE A 1 1104 ? 30.432 -15.170 -1.872 1.00 86.50 1104 PHE A CA 1
ATOM 8866 C C . PHE A 1 1104 ? 31.799 -14.617 -1.430 1.00 86.50 1104 PHE A C 1
ATOM 8868 O O . PHE A 1 1104 ? 32.770 -14.722 -2.182 1.00 86.50 1104 PHE A O 1
ATOM 8875 N N . LYS A 1 1105 ? 31.900 -14.038 -0.222 1.00 84.56 1105 LYS A N 1
ATOM 8876 C CA . LYS A 1 1105 ? 33.139 -13.467 0.352 1.00 84.56 1105 LYS A CA 1
ATOM 8877 C C . LYS A 1 1105 ? 33.811 -12.449 -0.579 1.00 84.56 1105 LYS A C 1
ATOM 8879 O O . LYS A 1 1105 ? 35.003 -12.518 -0.864 1.00 84.56 1105 LYS A O 1
ATOM 8884 N N . ILE A 1 1106 ? 33.019 -11.514 -1.093 1.00 74.94 1106 ILE A N 1
ATOM 8885 C CA . ILE A 1 1106 ? 33.385 -10.659 -2.233 1.00 74.94 1106 ILE A CA 1
ATOM 8886 C C . ILE A 1 1106 ? 34.255 -9.450 -1.853 1.00 74.94 1106 ILE A C 1
ATOM 8888 O O . ILE A 1 1106 ? 34.880 -8.885 -2.746 1.00 74.94 1106 ILE A O 1
ATOM 8892 N N . ASN A 1 1107 ? 34.378 -9.111 -0.566 1.00 60.69 1107 ASN A N 1
ATOM 8893 C CA . ASN A 1 1107 ? 35.189 -7.991 -0.059 1.00 60.69 1107 ASN A CA 1
ATOM 8894 C C . ASN A 1 1107 ? 35.922 -8.314 1.266 1.00 60.69 1107 ASN A C 1
ATOM 8896 O O . ASN A 1 1107 ? 36.117 -7.415 2.083 1.00 60.69 1107 ASN A O 1
ATOM 8900 N N . ASN A 1 1108 ? 36.291 -9.585 1.487 1.00 43.75 1108 ASN A N 1
ATOM 8901 C CA . ASN A 1 1108 ? 37.123 -10.016 2.622 1.00 43.75 1108 ASN A CA 1
ATOM 8902 C C . ASN A 1 1108 ? 38.592 -10.155 2.233 1.00 43.75 1108 ASN A C 1
ATOM 8904 O O . ASN A 1 1108 ? 38.847 -10.724 1.144 1.00 43.75 1108 ASN A O 1
#

Organism: NCBI:txid171282